Protein 4RKQ (pdb70)

Nearest PDB structures (foldseek):
  4rkq-assembly1_B  TM=1.004E+00  e=4.923E-55  Arthrobacter sp. FB24
  4rkr-assembly1_B  TM=1.003E+00  e=3.234E-53  Arthrobacter sp. FB24
  4rkr-assembly2_C  TM=9.995E-01  e=9.087E-52  Arthrobacter sp. FB24
  4rkr-assembly2_D  TM=9.991E-01  e=1.026E-51  Arthrobacter sp. FB24
  4kmr-assembly1_B  TM=8.553E-01  e=2.733E-18  Sanguibacter keddieii DSM 10542

Structure (mmCIF, N/CA/C/O backbone):
data_4RKQ
#
_entry.id   4RKQ
#
_cell.length_a   37.244
_cell.length_b   125.126
_cell.length_c   116.422
_cell.angle_alpha   90.00
_cell.angle_beta   96.68
_cell.angle_gamma   90.00
#
_symmetry.space_group_name_H-M   'P 1 21 1'
#
loop_
_entity.id
_entity.type
_entity.pdbx_description
1 polymer 'Transcriptional regulator, LacI family'
2 non-polymer 'CHLORIDE ION'
3 non-polymer 1,2-ETHANEDIOL
4 non-polymer 'MAGNESIUM ION'
5 water water
#
loop_
_atom_site.group_PDB
_atom_site.id
_atom_site.type_symbol
_atom_site.label_atom_id
_atom_site.label_alt_id
_atom_site.label_comp_id
_atom_site.label_asym_id
_atom_site.label_entity_id
_atom_site.label_seq_id
_atom_site.pdbx_PDB_ins_code
_atom_site.Cartn_x
_atom_site.Cartn_y
_atom_site.Cartn_z
_atom_site.occupancy
_atom_site.B_iso_or_equiv
_atom_site.auth_seq_id
_atom_site.auth_comp_id
_atom_site.auth_asym_id
_atom_site.auth_atom_id
_atom_site.pdbx_PDB_model_num
ATOM 1 N N . ALA A 1 7 ? 60.723 11.468 32.605 1.00 44.75 62 ALA A N 1
ATOM 2 C CA . ALA A 1 7 ? 60.419 12.920 32.411 1.00 88.99 62 ALA A CA 1
ATOM 3 C C . ALA A 1 7 ? 61.121 13.474 31.184 1.00 99.26 62 ALA A C 1
ATOM 4 O O . ALA A 1 7 ? 60.535 14.260 30.435 1.00 53.71 62 ALA A O 1
ATOM 6 N N . LYS A 1 8 ? 62.377 13.068 30.989 1.00 79.15 63 LYS A N 1
ATOM 7 C CA . LYS A 1 8 ? 63.161 13.488 29.823 1.00 43.70 63 LYS A CA 1
ATOM 8 C C . LYS A 1 8 ? 62.486 13.065 28.522 1.00 48.11 63 LYS A C 1
ATOM 9 O O . LYS A 1 8 ? 62.618 13.751 27.516 1.00 36.06 63 LYS A O 1
ATOM 15 N N . GLY A 1 9 ? 61.758 11.948 28.544 1.00 43.73 64 GLY A N 1
ATOM 16 C CA . GLY A 1 9 ? 61.105 11.427 27.346 1.00 58.67 64 GLY A CA 1
ATOM 17 C C . GLY A 1 9 ? 59.836 12.151 26.926 1.00 55.78 64 GLY A C 1
ATOM 18 O O . GLY A 1 9 ? 59.380 11.995 25.798 1.00 35.11 64 GLY A O 1
ATOM 19 N N . LEU A 1 10 ? 59.263 12.950 27.820 1.00 51.55 65 LEU A N 1
ATOM 20 C CA . LEU A 1 10 ? 57.956 13.576 27.571 1.00 53.04 65 LEU A CA 1
ATOM 21 C C . LEU A 1 10 ? 57.998 14.801 26.652 1.00 44.18 65 LEU A C 1
ATOM 22 O O . LEU A 1 10 ? 59.049 15.387 26.387 1.00 38.37 65 LEU A O 1
ATOM 27 N N . VAL A 1 11 ? 56.812 15.180 26.186 1.00 31.70 66 VAL A N 1
ATOM 28 C CA . VAL A 1 11 ? 56.602 16.454 25.501 1.00 36.42 66 VAL A CA 1
ATOM 29 C C . VAL A 1 11 ? 56.683 17.542 26.561 1.00 39.46 66 VAL A C 1
ATOM 30 O O . VAL A 1 11 ? 56.085 17.429 27.622 1.00 35.97 66 VAL A O 1
ATOM 34 N N . GLN A 1 12 ? 57.460 18.580 26.289 1.00 33.74 67 GLN A N 1
ATOM 35 C CA . GLN A 1 12 ? 57.749 19.580 27.304 1.00 38.36 67 GLN A CA 1
ATOM 36 C C . GLN A 1 12 ? 57.289 20.947 26.886 1.00 36.00 67 GLN A C 1
ATOM 37 O O . GLN A 1 12 ? 57.213 21.255 25.672 1.00 27.21 67 GLN A O 1
ATOM 43 N N . GLY A 1 13 ? 56.948 21.740 27.912 1.00 37.85 68 GLY A N 1
ATOM 44 C CA . GLY A 1 13 ? 56.467 23.112 27.755 1.00 54.74 68 GLY A CA 1
ATOM 45 C C . GLY A 1 13 ? 54.975 23.120 27.500 1.00 67.21 68 GLY A C 1
ATOM 46 O O . GLY A 1 13 ? 54.527 22.545 26.505 1.00 30.06 68 GLY A O 1
ATOM 47 N N . ALA A 1 14 ? 54.213 23.744 28.403 1.00 48.08 69 ALA A N 1
ATOM 48 C CA . ALA A 1 14 ? 52.773 23.965 28.204 1.00 48.30 69 ALA A CA 1
ATOM 49 C C . ALA A 1 14 ? 52.541 24.848 26.967 1.00 33.81 69 ALA A C 1
ATOM 50 O O . ALA A 1 14 ? 53.214 25.860 26.773 1.00 35.28 69 ALA A O 1
ATOM 52 N N . ARG A 1 15 ? 51.572 24.462 26.151 1.00 27.04 70 ARG A N 1
ATOM 53 C CA . ARG A 1 15 ? 51.447 24.985 24.798 1.00 25.49 70 ARG A CA 1
ATOM 54 C C . ARG A 1 15 ? 50.316 25.971 24.677 1.00 25.73 70 ARG A C 1
ATOM 55 O O . ARG A 1 15 ? 49.301 25.831 25.348 1.00 23.85 70 ARG A O 1
ATOM 63 N N . THR A 1 16 ? 50.523 26.946 23.809 1.00 23.23 71 THR A N 1
ATOM 64 C CA . THR A 1 16 ? 49.490 27.840 23.387 1.00 20.36 71 THR A CA 1
ATOM 65 C C . THR A 1 16 ? 48.355 27.088 22.722 1.00 18.32 71 THR A C 1
ATOM 66 O O . THR A 1 16 ? 48.561 26.152 21.967 1.00 19.41 71 THR A O 1
ATOM 70 N N . SER A 1 17 ? 47.142 27.507 23.038 1.00 15.24 72 SER A N 1
ATOM 71 C CA . SER A 1 17 ? 45.959 26.900 22.490 1.00 13.06 72 SER A CA 1
ATOM 72 C C . SER A 1 17 ? 45.181 27.971 21.775 1.00 16.33 72 SER A C 1
ATOM 73 O O . SER A 1 17 ? 44.942 29.012 22.333 1.00 17.31 72 SER A O 1
ATOM 76 N N . VAL A 1 18 ? 44.788 27.699 20.543 1.00 11.70 73 VAL A N 1
ATOM 77 C CA . VAL A 1 18 ? 44.109 28.640 19.690 1.00 13.09 73 VAL A CA 1
ATOM 78 C C . VAL A 1 18 ? 42.771 28.056 19.201 1.00 12.90 73 VAL A C 1
ATOM 79 O O . VAL A 1 18 ? 42.666 26.887 18.815 1.00 14.76 73 VAL A O 1
ATOM 83 N N . GLY A 1 19 ? 41.739 28.860 19.301 1.00 13.34 74 GLY A N 1
ATOM 84 C CA . GLY A 1 19 ? 40.404 28.463 18.788 1.00 13.35 74 GLY A CA 1
ATOM 85 C C . GLY A 1 19 ? 40.157 29.064 17.422 1.00 12.04 74 GLY A C 1
ATOM 86 O O . GLY A 1 19 ? 40.507 30.203 17.167 1.00 13.81 74 GLY A O 1
ATOM 87 N N . LEU A 1 20 ? 39.570 28.275 16.522 1.00 8.97 75 LEU A N 1
ATOM 88 C CA . LEU A 1 20 ? 39.223 28.724 15.211 1.00 11.07 75 LEU A CA 1
ATOM 89 C C . LEU A 1 20 ? 37.710 28.619 15.093 1.00 15.78 75 LEU A C 1
ATOM 90 O O . LEU A 1 20 ? 37.133 27.536 15.230 1.00 16.99 75 LEU A O 1
ATOM 95 N N . ALA A 1 21 ? 37.068 29.742 14.835 1.00 14.65 76 ALA A N 1
ATOM 96 C CA . ALA A 1 21 ? 35.604 29.783 14.687 1.00 17.01 76 ALA A CA 1
ATOM 97 C C . ALA A 1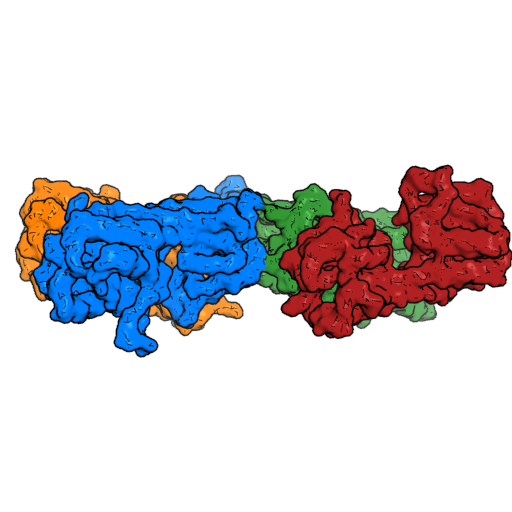 21 ? 35.226 29.941 13.174 1.00 12.60 76 ALA A C 1
ATOM 98 O O . ALA A 1 21 ? 35.664 30.884 12.493 1.00 16.48 76 ALA A O 1
ATOM 100 N N . ILE A 1 22 ? 34.476 28.998 12.639 1.00 13.93 77 ILE A N 1
ATOM 101 C CA . ILE A 1 22 ? 34.029 29.106 11.258 1.00 13.06 77 ILE A CA 1
ATOM 102 C C . ILE A 1 22 ? 32.513 28.891 11.185 1.00 10.70 77 ILE A C 1
ATOM 103 O O . ILE A 1 22 ? 32.007 28.085 11.933 1.00 14.17 77 ILE A O 1
ATOM 108 N N . PRO A 1 23 ? 31.840 29.627 10.294 1.00 14.07 78 PRO A N 1
ATOM 109 C CA . PRO A 1 23 ? 30.387 29.573 10.244 1.00 15.49 78 PRO A CA 1
ATOM 110 C C . PRO A 1 23 ? 29.818 28.312 9.633 1.00 13.74 78 PRO A C 1
ATOM 111 O O . PRO A 1 23 ? 28.679 28.053 9.829 1.00 17.69 78 PRO A O 1
ATOM 115 N N . ASP A 1 24 ? 30.588 27.586 8.830 1.00 14.11 79 ASP A N 1
ATOM 116 C CA . ASP A 1 24 ? 30.144 26.293 8.308 1.00 13.56 79 ASP A CA 1
ATOM 117 C C . ASP A 1 24 ? 31.337 25.571 7.781 1.00 19.10 79 ASP A C 1
ATOM 118 O O . ASP A 1 24 ? 32.413 26.143 7.688 1.00 20.57 79 ASP A O 1
ATOM 123 N N . LEU A 1 25 ? 31.141 24.294 7.473 1.00 14.51 80 LEU A N 1
ATOM 124 C CA . LEU A 1 25 ? 32.145 23.445 6.819 1.00 14.52 80 LEU A CA 1
ATOM 125 C C . LEU A 1 25 ? 31.647 22.957 5.447 1.00 20.03 80 LEU A C 1
ATOM 126 O O . LEU A 1 25 ? 32.264 22.140 4.803 1.00 20.09 80 LEU A O 1
ATOM 131 N N . THR A 1 26 ? 30.550 23.527 4.993 1.00 17.58 81 THR A N 1
ATOM 132 C CA . THR A 1 26 ? 29.942 23.151 3.721 1.00 18.31 81 THR A CA 1
ATOM 133 C C . THR A 1 26 ? 30.304 24.057 2.556 1.00 17.66 81 THR A C 1
ATOM 134 O O . THR A 1 26 ? 30.116 23.666 1.409 1.00 20.41 81 THR A O 1
ATOM 138 N N . ASN A 1 27 ? 30.761 25.272 2.826 1.00 12.62 82 ASN A N 1
ATOM 139 C CA . ASN A 1 27 ? 31.374 26.100 1.799 1.00 10.97 82 ASN A CA 1
ATOM 140 C C . ASN A 1 27 ? 32.840 25.732 1.817 1.00 17.62 82 ASN A C 1
ATOM 141 O O . ASN A 1 27 ? 33.483 25.918 2.840 1.00 14.63 82 ASN A O 1
ATOM 146 N N . PRO A 1 28 ? 33.355 25.132 0.731 1.00 16.29 83 PRO A N 1
ATOM 147 C CA . PRO A 1 28 ? 34.726 24.603 0.771 1.00 21.65 83 PRO A CA 1
ATOM 148 C C . PRO A 1 28 ? 35.819 25.616 1.135 1.00 15.24 83 PRO A C 1
ATOM 149 O O . PRO A 1 28 ? 36.925 25.202 1.529 1.00 16.11 83 PRO A O 1
ATOM 153 N N . TYR A 1 29 ? 35.540 26.917 1.021 1.00 13.64 84 TYR A N 1
ATOM 154 C CA . TYR A 1 29 ? 36.481 27.906 1.514 1.00 16.33 84 TYR A CA 1
ATOM 155 C C . TYR A 1 29 ? 36.835 27.653 2.970 1.00 21.12 84 TYR A C 1
ATOM 156 O O . TYR A 1 29 ? 37.983 27.760 3.341 1.00 13.11 84 TYR A O 1
ATOM 165 N N . PHE A 1 30 ? 35.855 27.341 3.817 1.00 11.18 85 PHE A N 1
ATOM 166 C CA . PHE A 1 30 ? 36.116 27.334 5.251 1.00 11.85 85 PHE A CA 1
ATOM 167 C C . PHE A 1 30 ? 36.996 26.181 5.704 1.00 13.27 85 PHE A C 1
ATOM 168 O O . PHE A 1 30 ? 37.925 26.416 6.471 1.00 13.81 85 PHE A O 1
ATOM 176 N N . PRO A 1 31 ? 36.801 24.987 5.178 1.00 16.25 86 PRO A N 1
ATOM 177 C CA . PRO A 1 31 ? 37.769 23.935 5.513 1.00 18.50 86 PRO A CA 1
ATOM 178 C C . PRO A 1 31 ? 39.163 24.203 4.971 1.00 19.72 86 PRO A C 1
ATOM 179 O O . PRO A 1 31 ? 40.118 23.858 5.621 1.00 15.06 86 PRO A O 1
ATOM 183 N N . ALA A 1 32 ? 39.261 24.861 3.819 1.00 17.19 87 ALA A N 1
ATOM 184 C CA . ALA A 1 32 ? 40.579 25.204 3.259 1.00 19.60 87 ALA A CA 1
ATOM 185 C C . ALA A 1 32 ? 41.295 26.229 4.118 1.00 14.68 87 ALA A C 1
ATOM 186 O O . ALA A 1 32 ? 42.479 26.087 4.444 1.00 15.47 87 ALA A O 1
ATOM 188 N N . PHE A 1 33 ? 40.562 27.243 4.541 1.00 15.18 88 PHE A N 1
ATOM 189 C CA . PHE A 1 33 ? 41.071 28.234 5.473 1.00 15.31 88 PHE A CA 1
ATOM 190 C C . PHE A 1 33 ? 41.481 27.603 6.798 1.00 19.99 88 PHE A C 1
ATOM 191 O O . PHE A 1 33 ? 42.581 27.816 7.294 1.00 15.31 88 PHE A O 1
ATOM 199 N N . ALA A 1 34 ? 40.588 26.829 7.394 1.00 13.06 89 ALA A N 1
ATOM 200 C CA . ALA A 1 34 ? 40.890 26.171 8.642 1.00 11.68 89 ALA A CA 1
ATOM 201 C C . ALA A 1 34 ? 42.117 25.292 8.553 1.00 16.07 89 ALA A C 1
ATOM 202 O O . ALA A 1 34 ? 42.955 25.361 9.446 1.00 12.73 89 ALA A O 1
ATOM 204 N N . SER A 1 35 ? 42.222 24.483 7.508 1.00 13.81 90 SER A N 1
ATOM 205 C CA . SER A 1 35 ? 43.353 23.583 7.353 1.00 12.48 90 SER A CA 1
ATOM 206 C C . SER A 1 35 ? 44.667 24.403 7.312 1.00 13.00 90 SER A C 1
ATOM 207 O O . SER A 1 35 ? 45.678 24.018 7.886 1.00 16.98 90 SER A O 1
ATOM 210 N N . SER A 1 36 ? 44.650 25.530 6.605 1.00 12.58 91 SER A N 1
ATOM 211 C CA . SER A 1 36 ? 45.860 26.334 6.461 1.00 16.68 91 SER A CA 1
ATOM 212 C C . SER A 1 36 ? 46.288 26.911 7.819 1.00 19.13 91 SER A C 1
ATOM 213 O O . SER A 1 36 ? 47.479 26.924 8.173 1.00 18.47 91 SER A O 1
ATOM 216 N N . VAL A 1 37 ? 45.321 27.377 8.601 1.00 16.26 92 VAL A N 1
ATOM 217 C CA . VAL A 1 37 ? 45.596 27.877 9.948 1.00 13.22 92 VAL A CA 1
ATOM 218 C C . VAL A 1 37 ? 46.049 26.755 10.884 1.00 16.24 92 VAL A C 1
ATOM 219 O O . VAL A 1 37 ? 47.018 26.933 11.652 1.00 13.37 92 VAL A O 1
ATOM 223 N N . VAL A 1 38 ? 45.400 25.598 10.812 1.00 12.52 93 VAL A N 1
ATOM 224 C CA . VAL A 1 38 ? 45.809 24.485 11.663 1.00 14.81 93 VAL A CA 1
ATOM 225 C C . VAL A 1 38 ? 47.250 24.030 11.332 1.00 16.73 93 VAL A C 1
ATOM 226 O O . VAL A 1 38 ? 47.980 23.730 12.251 1.00 17.03 93 VAL A O 1
ATOM 230 N N . GLU A 1 39 ? 47.590 23.980 10.049 1.00 18.17 94 GLU A N 1
ATOM 231 C CA . GLU A 1 39 ? 48.967 23.712 9.595 1.00 19.25 94 GLU A CA 1
ATOM 232 C C . GLU A 1 39 ? 50.002 24.638 10.255 1.00 16.27 94 GLU A C 1
ATOM 233 O O . GLU A 1 39 ? 50.950 24.171 10.891 1.00 17.26 94 GLU A O 1
ATOM 239 N N . LEU A 1 40 ? 49.796 25.942 10.152 1.00 18.02 95 LEU A N 1
ATOM 240 C CA . LEU A 1 40 ? 50.795 26.902 10.643 1.00 22.88 95 LEU A CA 1
ATOM 241 C C . LEU A 1 40 ? 50.875 26.885 12.142 1.00 24.05 95 LEU A C 1
ATOM 242 O O . LEU A 1 40 ? 51.955 26.936 12.687 1.00 18.17 95 LEU A O 1
ATOM 247 N N . ALA A 1 41 ? 49.744 26.731 12.834 1.00 14.26 96 ALA A N 1
ATOM 248 C CA . ALA A 1 41 ? 49.734 26.718 14.259 1.00 16.87 96 ALA A CA 1
ATOM 249 C C . ALA A 1 41 ? 50.387 25.457 14.770 1.00 13.07 96 ALA A C 1
ATOM 250 O O . ALA A 1 41 ? 51.126 25.469 15.783 1.00 17.88 96 ALA A O 1
ATOM 252 N N . THR A 1 42 ? 50.092 24.349 14.108 1.00 14.88 97 THR A N 1
ATOM 253 C CA . THR A 1 42 ? 50.581 23.071 14.537 1.00 15.88 97 THR A CA 1
ATOM 254 C C . THR A 1 42 ? 52.131 23.071 14.421 1.00 19.61 97 THR A C 1
ATOM 255 O O . THR A 1 42 ? 52.838 22.551 15.264 1.00 16.89 97 THR A O 1
ATOM 259 N N . LEU A 1 43 ? 52.613 23.699 13.378 1.00 15.41 98 LEU A N 1
ATOM 260 C CA . LEU A 1 43 ? 54.054 23.774 13.149 1.00 23.98 98 LEU A CA 1
ATOM 261 C C . LEU A 1 43 ? 54.786 24.702 14.127 1.00 20.74 98 LEU A C 1
ATOM 262 O O . LEU A 1 43 ? 56.025 24.628 14.229 1.00 20.75 98 LEU A O 1
ATOM 267 N N . ARG A 1 44 ? 54.035 25.541 14.860 1.00 15.01 99 ARG A N 1
ATOM 268 C CA . ARG A 1 44 ? 54.576 26.299 15.982 1.00 11.97 99 ARG A CA 1
ATOM 269 C C . ARG A 1 44 ? 54.431 25.559 17.291 1.00 12.62 99 ARG A C 1
ATOM 270 O O . ARG A 1 44 ? 54.773 26.119 18.377 1.00 19.08 99 ARG A O 1
ATOM 278 N N . GLY A 1 45 ? 53.953 24.327 17.266 1.00 16.42 100 GLY A N 1
ATOM 279 C CA . GLY A 1 45 ? 53.745 23.542 18.488 1.00 19.50 100 GLY A CA 1
ATOM 280 C C . GLY A 1 45 ? 52.482 23.883 19.254 1.00 16.78 100 GLY A C 1
ATOM 281 O O . GLY A 1 45 ? 52.337 23.530 20.417 1.00 18.27 100 GLY A O 1
ATOM 282 N N . TRP A 1 46 ? 51.614 24.642 18.618 1.00 15.90 101 TRP A N 1
ATOM 283 C CA . TRP A 1 46 ? 50.347 25.065 19.234 1.00 16.83 101 TRP A CA 1
ATOM 284 C C . TRP A 1 46 ? 49.253 23.963 19.112 1.00 19.33 101 TRP A C 1
ATOM 285 O O . TRP A 1 46 ? 49.277 23.155 18.195 1.00 20.09 101 TRP A O 1
ATOM 296 N N . HIS A 1 47 ? 48.317 23.951 20.057 1.00 17.91 102 HIS A N 1
ATOM 297 C CA . HIS A 1 47 ? 47.097 23.153 19.967 1.00 20.15 102 HIS A CA 1
ATOM 298 C C . HIS A 1 47 ? 46.057 24.024 19.261 1.00 20.90 102 HIS A C 1
ATOM 299 O O . HIS A 1 47 ? 46.003 25.231 19.534 1.00 16.18 102 HIS A O 1
ATOM 306 N N . VAL A 1 48 ? 45.195 23.434 18.432 1.00 19.92 103 VAL A N 1
ATOM 307 C CA . VAL A 1 48 ? 44.110 24.162 17.775 1.00 14.73 103 VAL A CA 1
ATOM 308 C C . VAL A 1 48 ? 42.819 23.335 17.893 1.00 18.77 103 VAL A C 1
ATOM 309 O O . VAL A 1 48 ? 42.816 22.105 17.714 1.00 15.38 103 VAL A O 1
ATOM 313 N N . VAL A 1 49 ? 41.735 24.010 18.213 1.00 15.96 104 VAL A N 1
ATOM 314 C CA . VAL A 1 49 ? 40.398 23.403 18.169 1.00 14.09 104 VAL A CA 1
ATOM 315 C C . VAL A 1 49 ? 39.463 24.260 17.277 1.00 14.72 104 VAL A C 1
ATOM 316 O O . VAL A 1 49 ? 39.479 25.504 17.326 1.00 23.90 104 VAL A O 1
ATOM 320 N N . VAL A 1 50 ? 38.654 23.576 16.469 1.00 12.52 105 VAL A N 1
ATOM 321 C CA . VAL A 1 50 ? 37.759 24.234 15.530 1.00 14.85 105 VAL A CA 1
ATOM 322 C C . VAL A 1 50 ? 36.327 24.117 16.053 1.00 12.46 105 VAL A C 1
ATOM 323 O O . VAL A 1 50 ? 35.942 23.029 16.492 1.00 12.48 105 VAL A O 1
ATOM 327 N N . ASP A 1 51 ? 35.594 25.228 16.072 1.00 12.99 106 ASP A N 1
ATOM 328 C CA . ASP A 1 51 ? 34.142 25.209 16.350 1.00 13.73 106 ASP A CA 1
ATOM 329 C C . ASP A 1 51 ? 33.424 25.657 15.049 1.00 15.43 106 ASP A C 1
ATOM 330 O O . ASP A 1 51 ? 33.546 26.842 14.640 1.00 12.81 106 ASP A O 1
ATOM 335 N N . ASP A 1 52 ? 32.710 24.704 14.431 1.00 12.84 107 ASP A N 1
ATOM 336 C CA . ASP A 1 52 ? 31.860 24.943 13.275 1.00 11.06 107 ASP A CA 1
ATOM 337 C C . ASP A 1 52 ? 30.521 25.334 13.887 1.00 14.40 107 ASP A C 1
ATOM 338 O O . ASP A 1 52 ? 29.817 24.452 14.450 1.00 12.52 107 ASP A O 1
ATOM 343 N N . TYR A 1 53 ? 30.207 26.621 13.826 1.00 15.04 108 TYR A N 1
ATOM 344 C CA . TYR A 1 53 ? 29.009 27.134 14.512 1.00 11.41 108 TYR A CA 1
ATOM 345 C C . TYR A 1 53 ? 27.765 27.264 13.621 1.00 11.06 108 TYR A C 1
ATOM 346 O O . TYR A 1 53 ? 26.772 27.849 14.022 1.00 17.74 108 TYR A O 1
ATOM 355 N N . GLY A 1 54 ? 27.776 26.625 12.476 1.00 12.56 109 GLY A N 1
ATOM 356 C CA . GLY A 1 54 ? 26.707 26.813 11.466 1.00 18.33 109 GLY A CA 1
ATOM 357 C C . GLY A 1 54 ? 25.586 25.817 11.714 1.00 16.77 109 GLY A C 1
ATOM 358 O O . GLY A 1 54 ? 25.186 25.098 10.791 1.00 19.91 109 GLY A O 1
ATOM 359 N N . HIS A 1 55 ? 25.210 25.671 12.974 1.00 12.30 110 HIS A N 1
ATOM 360 C CA . HIS A 1 55 ? 24.187 24.697 13.415 1.00 19.34 110 HIS A CA 1
ATOM 361 C C . HIS A 1 55 ? 23.416 25.213 14.589 1.00 15.52 110 HIS A C 1
ATOM 362 O O . HIS A 1 55 ? 23.928 25.972 15.405 1.00 15.61 110 HIS A O 1
ATOM 369 N N . GLY A 1 56 ? 22.172 24.761 14.722 1.00 17.69 111 GLY A N 1
ATOM 370 C CA . GLY A 1 56 ? 21.424 25.070 15.916 1.00 12.81 111 GLY A CA 1
ATOM 371 C C . GLY A 1 56 ? 21.141 26.539 16.173 1.00 11.90 111 GLY A C 1
ATOM 372 O O . GLY A 1 56 ? 20.850 26.925 17.296 1.00 19.91 111 GLY A O 1
ATOM 373 N N . GLY A 1 57 ? 21.143 27.342 15.132 1.00 15.23 112 GLY A N 1
ATOM 374 C CA . GLY A 1 57 ? 21.013 28.764 15.286 1.00 17.13 112 GLY A CA 1
ATOM 375 C C . GLY A 1 57 ? 22.148 29.451 16.010 1.00 28.52 112 GLY A C 1
ATOM 376 O O . GLY A 1 57 ? 22.015 30.603 16.396 1.00 17.73 112 GLY A O 1
ATOM 377 N N . ARG A 1 58 ? 23.288 28.777 16.170 1.00 17.43 113 ARG A N 1
ATOM 378 C CA . ARG A 1 58 ? 24.412 29.394 16.905 1.00 18.77 113 ARG A CA 1
ATOM 379 C C . ARG A 1 58 ? 25.053 30.557 16.102 1.00 15.99 113 ARG A C 1
ATOM 380 O O . ARG A 1 58 ? 24.990 30.593 14.882 1.00 14.47 113 ARG A O 1
ATOM 388 N N . SER A 1 59 ? 25.656 31.517 16.807 1.00 16.50 114 SER A N 1
ATOM 389 C CA . SER A 1 59 ? 26.297 32.677 16.190 1.00 17.88 114 SER A CA 1
ATOM 390 C C . SER A 1 59 ? 27.833 32.612 16.438 1.00 14.79 114 SER A C 1
ATOM 391 O O . SER A 1 59 ? 28.295 31.800 17.255 1.00 12.51 114 SER A O 1
ATOM 394 N N . GLY A 1 60 ? 28.579 33.498 15.793 1.00 14.42 115 GLY A N 1
ATOM 395 C CA . GLY A 1 60 ? 30.004 33.635 16.074 1.00 18.47 115 GLY A CA 1
ATOM 396 C C . GLY A 1 60 ? 30.265 33.997 17.523 1.00 17.69 115 GLY A C 1
ATOM 397 O O . GLY A 1 60 ? 31.276 33.598 18.070 1.00 14.77 115 GLY A O 1
ATOM 398 N N . LEU A 1 61 ? 29.365 34.750 18.188 1.00 13.15 116 LEU A N 1
ATOM 399 C CA . LEU A 1 61 ? 29.537 35.011 19.605 1.00 16.64 116 LEU A CA 1
ATOM 400 C C . LEU A 1 61 ? 29.426 33.733 20.441 1.00 15.35 116 LEU A C 1
ATOM 401 O O . LEU A 1 61 ? 30.232 33.509 21.360 1.00 13.59 116 LEU A O 1
ATOM 406 N N . ASP A 1 62 ? 28.472 32.878 20.134 1.00 17.58 117 ASP A N 1
ATOM 407 C CA . ASP A 1 62 ? 28.372 31.599 20.825 1.00 16.57 117 ASP A CA 1
ATOM 408 C C . ASP A 1 62 ? 29.675 30.764 20.663 1.00 13.23 117 ASP A C 1
ATOM 409 O O . ASP A 1 62 ? 30.093 30.095 21.597 1.00 15.46 117 ASP A O 1
ATOM 414 N N . ALA A 1 63 ? 30.269 30.820 19.476 1.00 14.16 118 ALA A N 1
ATOM 415 C CA . ALA A 1 63 ? 31.465 30.068 19.205 1.00 12.74 118 ALA A CA 1
ATOM 416 C C . ALA A 1 63 ? 32.567 30.566 20.115 1.00 15.41 118 ALA A C 1
ATOM 417 O O . ALA A 1 63 ? 33.238 29.782 20.761 1.00 15.31 118 ALA A O 1
ATOM 419 N N . VAL A 1 64 ? 32.696 31.873 20.228 1.00 13.27 119 VAL A N 1
ATOM 420 C CA . VAL A 1 64 ? 33.748 32.470 21.060 1.00 14.65 119 VAL A CA 1
ATOM 421 C C . VAL A 1 64 ? 33.496 32.203 22.519 1.00 14.41 119 VAL A C 1
ATOM 422 O O . VAL A 1 64 ? 34.416 31.857 23.228 1.00 14.62 119 VAL A O 1
ATOM 426 N N . GLU A 1 65 ? 32.241 32.300 22.970 1.00 14.15 120 GLU A N 1
ATOM 427 C CA . GLU A 1 65 ? 31.890 31.910 24.331 1.00 12.00 120 GLU A CA 1
ATOM 428 C C . GLU A 1 65 ? 32.264 30.498 24.716 1.00 15.95 120 GLU A C 1
ATOM 429 O O . GLU A 1 65 ? 32.755 30.249 25.823 1.00 14.89 120 GLU A O 1
ATOM 435 N N . HIS A 1 66 ? 32.036 29.576 23.800 1.00 16.84 121 HIS A N 1
ATOM 436 C CA . HIS A 1 66 ? 32.406 28.171 23.962 1.00 15.22 121 HIS A CA 1
ATOM 437 C C . HIS A 1 66 ? 33.932 27.966 24.008 1.00 17.87 121 HIS A C 1
ATOM 438 O O . HIS A 1 66 ? 34.468 27.308 24.885 1.00 14.98 121 HIS A O 1
ATOM 445 N N . LEU A 1 67 ? 34.627 28.570 23.084 1.00 11.49 122 LEU A N 1
ATOM 446 C CA . LEU A 1 67 ? 36.078 28.329 22.945 1.00 16.19 122 LEU A CA 1
ATOM 447 C C . LEU A 1 67 ? 36.901 29.011 24.044 1.00 13.42 122 LEU A C 1
ATOM 448 O O . LEU A 1 67 ? 37.891 28.438 24.507 1.00 13.52 122 LEU A O 1
ATOM 453 N N . ALA A 1 68 ? 36.462 30.217 24.466 1.00 15.47 123 ALA A N 1
ATOM 454 C CA . ALA A 1 68 ? 37.226 31.109 25.343 1.00 11.72 123 ALA A CA 1
ATOM 455 C C . ALA A 1 68 ? 37.959 30.407 26.491 1.00 17.21 123 ALA A C 1
ATOM 456 O O . ALA A 1 68 ? 39.207 30.539 26.599 1.00 13.77 123 ALA A O 1
ATOM 458 N N . PRO A 1 69 ? 37.237 29.641 27.315 1.00 13.20 124 PRO A N 1
ATOM 459 C CA . PRO A 1 69 ? 37.946 29.034 28.465 1.00 14.84 124 PRO A CA 1
ATOM 460 C C . PRO A 1 69 ? 38.995 27.962 28.140 1.00 19.08 124 PRO A C 1
ATOM 461 O O . PRO A 1 69 ? 39.777 27.635 29.005 1.00 17.35 124 PRO A O 1
ATOM 465 N N . GLN A 1 70 ? 39.011 27.429 26.930 1.00 13.43 125 GLN A N 1
ATOM 466 C CA . GLN A 1 70 ? 39.998 26.432 26.567 1.00 13.95 125 GLN A CA 1
ATOM 467 C C . GLN A 1 70 ? 41.044 26.934 25.590 1.00 15.56 125 GLN A C 1
ATOM 468 O O . GLN A 1 70 ? 41.832 26.158 25.088 1.00 17.32 125 GLN A O 1
ATOM 474 N N . VAL A 1 71 ? 41.070 28.235 25.330 1.00 12.16 126 VAL A N 1
ATOM 475 C CA . VAL A 1 71 ? 42.032 28.800 24.407 1.00 14.51 126 VAL A CA 1
ATOM 476 C C . VAL A 1 71 ? 42.621 30.074 24.948 1.00 17.70 126 VAL A C 1
ATOM 477 O O . VAL A 1 71 ? 42.097 30.662 25.869 1.00 15.82 126 VAL A O 1
ATOM 481 N N . ASP A 1 72 ? 43.723 30.480 24.333 1.00 14.38 127 ASP A N 1
ATOM 482 C CA . ASP A 1 72 ? 44.418 31.691 24.664 1.00 15.36 127 ASP A CA 1
ATOM 483 C C . ASP A 1 72 ? 44.104 32.793 23.679 1.00 13.98 127 ASP A C 1
ATOM 484 O O . ASP A 1 72 ? 44.461 33.951 23.903 1.00 16.72 127 ASP A O 1
ATOM 489 N N . ALA A 1 73 ? 43.454 32.439 22.579 1.00 14.28 128 ALA A N 1
ATOM 490 C CA . ALA A 1 73 ? 43.202 33.386 21.481 1.00 13.09 128 ALA A CA 1
ATOM 491 C C . ALA A 1 73 ? 42.241 32.735 20.522 1.00 13.31 128 ALA A C 1
ATOM 492 O O . ALA A 1 73 ? 42.144 31.492 20.496 1.00 10.13 128 ALA A O 1
ATOM 494 N N . VAL A 1 74 ? 41.608 33.549 19.683 1.00 12.73 129 VAL A N 1
ATOM 495 C CA . VAL A 1 74 ? 40.693 33.015 18.671 1.00 11.75 129 VAL A CA 1
ATOM 496 C C . VAL A 1 74 ? 40.970 33.671 17.352 1.00 12.20 129 VAL A C 1
ATOM 497 O O . VAL A 1 74 ? 41.216 34.851 17.313 1.00 13.34 129 VAL A O 1
ATOM 501 N N . ILE A 1 75 ? 40.923 32.867 16.294 1.00 10.30 130 ILE A N 1
ATOM 502 C CA . ILE A 1 75 ? 40.974 33.345 14.905 1.00 14.14 130 ILE A CA 1
ATOM 503 C C . ILE A 1 75 ? 39.633 32.915 14.306 1.00 13.21 130 ILE A C 1
ATOM 504 O O . ILE A 1 75 ? 39.250 31.731 14.412 1.00 14.22 130 ILE A O 1
ATOM 509 N N . GLY A 1 76 ? 38.883 33.841 13.724 1.00 14.36 131 GLY A N 1
ATOM 510 C CA . GLY A 1 76 ? 37.571 33.468 13.221 1.00 28.62 131 GLY A CA 1
ATOM 511 C C . GLY A 1 76 ? 36.889 34.372 12.219 1.00 13.81 131 GLY A C 1
ATOM 512 O O . GLY A 1 76 ? 37.229 35.550 12.081 1.00 15.49 131 GLY A O 1
ATOM 513 N N . TYR A 1 77 ? 35.926 33.776 11.539 1.00 12.42 132 TYR A N 1
ATOM 514 C CA . TYR A 1 77 ? 34.927 34.485 10.771 1.00 13.36 132 TYR A CA 1
ATOM 515 C C . TYR A 1 77 ? 33.696 34.500 11.662 1.00 22.82 132 TYR A C 1
ATOM 516 O O . TYR A 1 77 ? 33.089 33.472 11.906 1.00 17.08 132 TYR A O 1
ATOM 525 N N . LEU A 1 78 ? 33.341 35.663 12.188 1.00 14.96 133 LEU A N 1
ATOM 526 C CA . LEU A 1 78 ? 32.327 35.707 13.250 1.00 16.40 133 LEU A CA 1
ATOM 527 C C . LEU A 1 78 ? 30.957 36.233 12.841 1.00 21.48 133 LEU A C 1
ATOM 528 O O . LEU A 1 78 ? 30.048 36.308 13.687 1.00 19.05 133 LEU A O 1
ATOM 533 N N . GLY A 1 79 ? 30.796 36.591 11.574 1.00 20.57 134 GLY A N 1
ATOM 534 C CA . GLY A 1 79 ? 29.480 37.028 11.059 1.00 25.58 134 GLY A CA 1
ATOM 535 C C . GLY A 1 79 ? 28.924 38.278 11.692 1.00 26.88 134 GLY A C 1
ATOM 536 O O . GLY A 1 79 ? 27.721 38.410 11.841 1.00 25.28 134 GLY A O 1
ATOM 537 N N . GLY A 1 80 ? 29.804 39.187 12.110 1.00 16.76 135 GLY A N 1
ATOM 538 C CA . GLY A 1 80 ? 29.408 40.495 12.637 1.00 23.70 135 GLY A CA 1
ATOM 539 C C . GLY A 1 80 ? 29.534 40.649 14.140 1.00 22.88 135 GLY A C 1
ATOM 540 O O . GLY A 1 80 ? 29.214 41.697 14.651 1.00 19.21 135 GLY A O 1
ATOM 541 N N . TYR A 1 81 ? 30.033 39.630 14.854 1.00 16.35 136 TYR A N 1
ATOM 542 C CA . TYR A 1 81 ? 30.113 39.681 16.315 1.00 18.67 136 TYR A CA 1
ATOM 543 C C . TYR A 1 81 ? 31.506 39.981 16.875 1.00 17.60 136 TYR A C 1
ATOM 544 O O . TYR A 1 81 ? 31.759 39.730 18.056 1.00 16.97 136 TYR A O 1
ATOM 553 N N . ALA A 1 82 ? 32.393 40.529 16.044 1.00 17.79 137 ALA A N 1
ATOM 554 C CA . ALA A 1 82 ? 33.778 40.830 16.446 1.00 20.47 137 ALA A CA 1
ATOM 555 C C . ALA A 1 82 ? 33.896 41.597 17.737 1.00 19.80 137 ALA A C 1
ATOM 556 O O . ALA A 1 82 ? 34.671 41.233 18.621 1.00 16.05 137 ALA A O 1
ATOM 558 N N . ASP A 1 83 ? 33.178 42.696 17.838 1.00 14.53 138 ASP A N 1
ATOM 559 C CA . ASP A 1 83 ? 33.304 43.565 18.987 1.00 19.12 138 ASP A CA 1
ATOM 560 C C . ASP A 1 83 ? 32.859 42.891 20.289 1.00 18.74 138 ASP A C 1
ATOM 561 O O . ASP A 1 83 ? 33.568 42.934 21.329 1.00 17.25 138 ASP A O 1
ATOM 566 N N . GLN A 1 84 ? 31.668 42.289 20.247 1.00 20.39 139 GLN A N 1
ATOM 567 C CA . GLN A 1 84 ? 31.151 41.571 21.393 1.00 17.53 139 GLN A CA 1
ATOM 568 C C . GLN A 1 84 ? 32.010 40.359 21.769 1.00 14.76 139 GLN A C 1
ATOM 569 O O . GLN A 1 84 ? 32.221 40.081 22.937 1.00 15.20 139 GLN A O 1
ATOM 575 N N . ALA A 1 85 ? 32.494 39.642 20.771 1.00 11.16 140 ALA A N 1
ATOM 576 C CA . ALA A 1 85 ? 33.410 38.527 21.031 1.00 14.57 140 ALA A CA 1
ATOM 577 C C . ALA A 1 85 ? 34.736 38.970 21.696 1.00 13.44 140 ALA A C 1
ATOM 578 O O . ALA A 1 85 ? 35.228 38.298 22.604 1.00 12.25 140 ALA A O 1
ATOM 580 N N . GLN A 1 86 ? 35.321 40.084 21.274 1.00 11.33 141 GLN A N 1
ATOM 581 C CA . GLN A 1 86 ? 36.537 40.535 21.957 1.00 17.44 141 GLN A CA 1
ATOM 582 C C . GLN A 1 86 ? 36.225 40.913 23.396 1.00 21.51 141 GLN A C 1
ATOM 583 O O . GLN A 1 86 ? 37.044 40.720 24.309 1.00 15.59 141 GLN A O 1
ATOM 589 N N . THR A 1 87 ? 35.044 41.457 23.627 1.00 15.38 142 THR A N 1
ATOM 590 C CA . THR A 1 87 ? 34.626 41.746 25.019 1.00 15.96 142 THR A CA 1
ATOM 591 C C . THR A 1 87 ? 34.588 40.491 25.899 1.00 15.28 142 THR A C 1
ATOM 592 O O . THR A 1 87 ? 35.096 40.488 27.035 1.00 16.96 142 THR A O 1
ATOM 596 N N . VAL A 1 88 ? 34.040 39.423 25.359 1.00 14.38 143 VAL A N 1
ATOM 597 C CA . VAL A 1 88 ? 33.982 38.146 26.060 1.00 13.45 143 VAL A CA 1
ATOM 598 C C . VAL A 1 88 ? 35.406 37.687 26.318 1.00 16.43 143 VAL A C 1
ATOM 599 O O . VAL A 1 88 ? 35.772 37.289 27.437 1.00 14.70 143 VAL A O 1
ATOM 603 N N . LEU A 1 89 ? 36.243 37.774 25.286 1.00 12.54 144 LEU A N 1
ATOM 604 C CA . LEU A 1 89 ? 37.613 37.282 25.436 1.00 14.07 144 LEU A CA 1
ATOM 605 C C . LEU A 1 89 ? 38.490 38.090 26.376 1.00 17.23 144 LEU A C 1
ATOM 606 O O . LEU A 1 89 ? 39.522 37.564 26.817 1.00 17.58 144 LEU A O 1
ATOM 611 N N . GLY A 1 90 ? 38.127 39.350 26.664 1.00 18.00 145 GLY A N 1
ATOM 612 C CA . GLY A 1 90 ? 38.954 40.172 27.555 1.00 14.31 145 GLY A CA 1
ATOM 613 C C . GLY A 1 90 ? 40.249 40.524 26.835 1.00 19.19 145 GLY A C 1
ATOM 614 O O . GLY A 1 90 ? 40.209 41.018 25.741 1.00 16.74 145 GLY A O 1
ATOM 615 N N . ARG A 1 91 ? 41.384 40.209 27.425 1.00 15.66 146 ARG A N 1
ATOM 616 C CA . ARG A 1 91 ? 42.714 40.463 26.824 1.00 14.53 146 ARG A CA 1
ATOM 617 C C . ARG A 1 91 ? 43.236 39.301 25.971 1.00 13.17 146 ARG A C 1
ATOM 618 O O . ARG A 1 91 ? 44.336 39.370 25.374 1.00 20.07 146 ARG A O 1
ATOM 626 N N . ARG A 1 92 ? 42.484 38.195 25.949 1.00 16.40 147 ARG A N 1
ATOM 627 C CA . ARG A 1 92 ? 42.805 37.089 25.050 1.00 11.58 147 ARG A CA 1
ATOM 628 C C . ARG A 1 92 ? 42.461 37.562 23.613 1.00 12.83 147 ARG A C 1
ATOM 629 O O . ARG A 1 92 ? 41.354 37.976 23.331 1.00 14.88 147 ARG A O 1
ATOM 637 N N . PRO A 1 93 ? 43.448 37.588 22.726 1.00 15.43 148 PRO A N 1
ATOM 638 C CA . PRO A 1 93 ? 43.265 38.276 21.444 1.00 13.33 148 PRO A CA 1
ATOM 639 C C . PRO A 1 93 ? 42.333 37.536 20.486 1.00 13.97 148 PRO A C 1
ATOM 640 O O . PRO A 1 93 ? 42.387 36.295 20.382 1.00 14.68 148 PRO A O 1
ATOM 644 N N . LEU A 1 94 ? 41.419 38.302 19.905 1.00 14.12 149 LEU A N 1
ATOM 645 C CA . LEU A 1 94 ? 40.648 37.873 18.774 1.00 13.22 149 LEU A CA 1
ATOM 646 C C . LEU A 1 94 ? 41.232 38.460 17.496 1.00 11.66 149 LEU A C 1
ATOM 647 O O . LEU A 1 94 ? 41.469 39.670 17.417 1.00 17.16 149 LEU A O 1
ATOM 652 N N . ILE A 1 95 ? 41.450 37.573 16.512 1.00 13.59 150 ILE A N 1
ATOM 653 C CA . ILE A 1 95 ? 41.709 37.974 15.154 1.00 14.05 150 ILE A CA 1
ATOM 654 C C . ILE A 1 95 ? 40.494 37.590 14.323 1.00 14.44 150 ILE A C 1
ATOM 655 O O . ILE A 1 95 ? 40.233 36.409 14.117 1.00 16.99 150 ILE A O 1
ATOM 660 N N . VAL A 1 96 ? 39.784 38.580 13.825 1.00 11.98 151 VAL A N 1
ATOM 661 C CA . VAL A 1 96 ? 38.670 38.367 12.857 1.00 14.93 151 VAL A CA 1
ATOM 662 C C . VAL A 1 96 ? 39.026 38.635 11.422 1.00 20.61 151 VAL A C 1
ATOM 663 O O . VAL A 1 96 ? 39.869 39.470 11.120 1.00 17.52 151 VAL A O 1
ATOM 667 N N . LEU A 1 97 ? 38.346 37.948 10.513 1.00 13.84 152 LEU A N 1
ATOM 668 C CA . LEU A 1 97 ? 38.528 38.185 9.121 1.00 15.89 152 LEU A CA 1
ATOM 669 C C . LEU A 1 97 ? 37.249 38.649 8.469 1.00 16.77 152 LEU A C 1
ATOM 670 O O . LEU A 1 97 ? 36.147 38.220 8.835 1.00 16.39 152 LEU A O 1
ATOM 675 N N . ASP A 1 98 ? 37.420 39.534 7.495 1.00 16.92 153 ASP A N 1
ATOM 676 C CA . ASP A 1 98 ? 36.356 39.890 6.555 1.00 14.91 153 ASP A CA 1
ATOM 677 C C . ASP A 1 98 ? 35.147 40.578 7.184 1.00 24.04 153 ASP A C 1
ATOM 678 O O . ASP A 1 98 ? 34.047 40.485 6.661 1.00 20.09 153 ASP A O 1
ATOM 683 N N . GLU A 1 99 ? 35.352 41.332 8.263 1.00 13.34 154 GLU A N 1
ATOM 684 C CA . GLU A 1 99 ? 34.275 42.126 8.840 1.00 15.25 154 GLU A CA 1
ATOM 685 C C . GLU A 1 99 ? 34.833 43.332 9.547 1.00 19.05 154 GLU A C 1
ATOM 686 O O . GLU A 1 99 ? 36.025 43.446 9.715 1.00 17.65 154 GLU A O 1
ATOM 692 N N . ASN A 1 100 ? 33.966 44.245 9.966 1.00 14.42 155 ASN A N 1
ATOM 693 C CA . ASN A 1 100 ? 34.388 45.421 10.712 1.00 16.71 155 ASN A CA 1
ATOM 694 C C . ASN A 1 100 ? 34.840 44.887 12.083 1.00 17.13 155 ASN A C 1
ATOM 695 O O . ASN A 1 100 ? 34.069 44.277 12.792 1.00 17.71 155 ASN A O 1
ATOM 700 N N . PRO A 1 101 ? 36.100 45.117 12.444 1.00 13.01 156 PRO A N 1
ATOM 701 C CA . PRO A 1 101 ? 36.610 44.418 13.630 1.00 15.39 156 PRO A CA 1
ATOM 702 C C . PRO A 1 101 ? 36.210 45.043 14.966 1.00 18.89 156 PRO A C 1
ATOM 703 O O . PRO A 1 101 ? 36.484 44.456 16.020 1.00 17.35 156 PRO A O 1
ATOM 707 N N . GLY A 1 102 ? 35.646 46.254 14.945 1.00 15.89 157 GLY A N 1
ATOM 708 C CA . GLY A 1 102 ? 35.401 46.989 16.185 1.00 20.55 157 GLY A CA 1
ATOM 709 C C . GLY A 1 102 ? 36.683 46.980 17.004 1.00 17.89 157 GLY A C 1
ATOM 710 O O . GLY A 1 102 ? 37.767 47.253 16.463 1.00 19.33 157 GLY A O 1
ATOM 711 N N . GLY A 1 103 ? 36.557 46.618 18.288 1.00 15.76 158 GLY A N 1
ATOM 712 C CA . GLY A 1 103 ? 37.661 46.555 19.212 1.00 24.37 158 GLY A CA 1
ATOM 713 C C . GLY A 1 103 ? 38.437 45.244 19.229 1.00 16.76 158 GLY A C 1
ATOM 714 O O . GLY A 1 103 ? 39.235 45.021 20.135 1.00 14.48 158 GLY A O 1
ATOM 715 N N . ALA A 1 104 ? 38.255 44.382 18.244 1.00 13.98 159 ALA A N 1
ATOM 716 C CA . ALA A 1 104 ? 39.022 43.132 18.203 1.00 10.43 159 ALA A CA 1
ATOM 717 C C . ALA A 1 104 ? 40.513 43.460 18.136 1.00 19.87 159 ALA A C 1
ATOM 718 O O . ALA A 1 104 ? 40.914 44.444 17.551 1.00 15.17 159 ALA A O 1
ATOM 720 N N . ALA A 1 105 ? 41.310 42.661 18.814 1.00 14.44 160 ALA A N 1
ATOM 721 C CA . ALA A 1 105 ? 42.754 42.839 18.877 1.00 15.45 160 ALA A CA 1
ATOM 722 C C . ALA A 1 105 ? 43.403 42.865 17.516 1.00 20.69 160 ALA A C 1
ATOM 723 O O . ALA A 1 105 ? 44.349 43.605 17.322 1.00 14.51 160 ALA A O 1
ATOM 725 N N . GLY A 1 106 ? 42.897 42.047 16.585 1.00 16.11 161 GLY A N 1
ATOM 726 C CA . GLY A 1 106 ? 43.468 41.930 15.278 1.00 14.36 161 GLY A CA 1
ATOM 727 C C . GLY A 1 106 ? 42.428 41.705 14.235 1.00 17.00 161 GLY A C 1
ATOM 728 O O . GLY A 1 106 ? 41.343 41.179 14.525 1.00 15.63 161 GLY A O 1
ATOM 729 N N . SER A 1 107 ? 42.772 42.072 13.010 1.00 15.50 162 SER A N 1
ATOM 730 C CA . SER A 1 107 ? 41.815 41.960 11.864 1.00 15.75 162 SER A CA 1
ATOM 731 C C . SER A 1 107 ? 42.538 41.809 10.566 1.00 17.82 162 SER A C 1
ATOM 732 O O . SER A 1 107 ? 43.550 42.434 10.331 1.00 16.41 162 SER A O 1
ATOM 735 N N . ILE A 1 108 ? 41.981 40.968 9.707 1.00 15.87 163 ILE A N 1
ATOM 736 C CA . ILE A 1 108 ? 42.428 40.807 8.339 1.00 18.91 163 ILE A CA 1
ATOM 737 C C . ILE A 1 108 ? 41.214 41.156 7.441 1.00 19.21 163 ILE A C 1
ATOM 738 O O . ILE A 1 108 ? 40.120 40.619 7.616 1.00 17.71 163 ILE A O 1
ATOM 743 N N . ASN A 1 109 ? 41.386 42.127 6.552 1.00 15.15 164 ASN A N 1
ATOM 744 C CA . ASN A 1 109 ? 40.324 42.550 5.599 1.00 13.56 164 ASN A CA 1
ATOM 745 C C . ASN A 1 109 ? 40.914 42.390 4.196 1.00 23.11 164 ASN A C 1
ATOM 746 O O . ASN A 1 109 ? 42.129 42.195 4.020 1.00 20.88 164 ASN A O 1
ATOM 751 N N . PHE A 1 110 ? 40.062 42.439 3.190 1.00 18.11 165 PHE A N 1
ATOM 752 C CA . PHE A 1 110 ? 40.524 42.231 1.798 1.00 14.02 165 PHE A CA 1
ATOM 753 C C . PHE A 1 110 ? 40.106 43.474 1.023 1.00 23.33 165 PHE A C 1
ATOM 754 O O . PHE A 1 110 ? 39.101 44.069 1.347 1.00 23.98 165 PHE A O 1
ATOM 762 N N . ASP A 1 111 ? 40.919 43.865 0.050 1.00 22.76 166 ASP A N 1
ATOM 763 C CA . ASP A 1 111 ? 40.657 45.051 -0.769 1.00 24.97 166 ASP A CA 1
ATOM 764 C C . ASP A 1 111 ? 39.693 44.716 -1.886 1.00 23.09 166 ASP A C 1
ATOM 765 O O . ASP A 1 111 ? 40.107 44.283 -2.966 1.00 21.67 166 ASP A O 1
ATOM 770 N N . TYR A 1 112 ? 38.399 44.877 -1.640 1.00 19.27 167 TYR A N 1
ATOM 771 C CA . TYR A 1 112 ? 37.445 44.506 -2.668 1.00 15.42 167 TYR A CA 1
ATOM 772 C C . TYR A 1 112 ? 37.339 45.511 -3.823 1.00 26.63 167 TYR A C 1
ATOM 773 O O . TYR A 1 112 ? 36.882 45.148 -4.899 1.00 23.41 167 TYR A O 1
ATOM 782 N N . GLN A 1 113 ? 37.763 46.746 -3.628 1.00 21.68 168 GLN A N 1
ATOM 783 C CA . GLN A 1 113 ? 37.830 47.667 -4.768 1.00 24.98 168 GLN A CA 1
ATOM 784 C C . GLN A 1 113 ? 38.882 47.224 -5.756 1.00 18.91 168 GLN A C 1
ATOM 785 O O . GLN A 1 113 ? 38.683 47.279 -6.970 1.00 26.93 168 GLN A O 1
ATOM 791 N N . HIS A 1 114 ? 40.007 46.781 -5.242 1.00 29.26 169 HIS A N 1
ATOM 792 C CA . HIS A 1 114 ? 41.030 46.248 -6.076 1.00 22.53 169 HIS A CA 1
ATOM 793 C C . HIS A 1 114 ? 40.601 44.968 -6.812 1.00 24.54 169 HIS A C 1
ATOM 794 O O . HIS A 1 114 ? 40.854 44.802 -8.015 1.00 31.27 169 HIS A O 1
ATOM 801 N N . ALA A 1 115 ? 39.960 44.050 -6.097 1.00 22.21 170 ALA A N 1
ATOM 802 C CA . ALA A 1 115 ? 39.491 42.803 -6.706 1.00 25.24 170 ALA A CA 1
ATOM 803 C C . ALA A 1 115 ? 38.496 43.091 -7.828 1.00 27.19 170 ALA A C 1
ATOM 804 O O . ALA A 1 115 ? 38.530 42.445 -8.877 1.00 28.08 170 ALA A O 1
ATOM 806 N N . ALA A 1 116 ? 37.586 44.024 -7.569 1.00 23.74 171 ALA A N 1
ATOM 807 C CA . ALA A 1 116 ? 36.535 44.383 -8.513 1.00 22.96 171 ALA A CA 1
ATOM 808 C C . ALA A 1 116 ? 37.148 44.962 -9.771 1.00 28.45 171 ALA A C 1
ATOM 809 O O . ALA A 1 116 ? 36.739 44.622 -10.884 1.00 28.07 171 ALA A O 1
ATOM 811 N N . LYS A 1 117 ? 38.162 45.791 -9.602 1.00 26.27 172 LYS A N 1
ATOM 812 C CA . LYS A 1 117 ? 38.830 46.407 -10.733 1.00 30.81 172 LYS A CA 1
ATOM 813 C C . LYS A 1 117 ? 39.516 45.359 -11.570 1.00 31.10 172 LYS A C 1
ATOM 814 O O . LYS A 1 117 ? 39.407 45.370 -12.782 1.00 27.64 172 LYS A O 1
ATOM 820 N N . VAL A 1 118 ? 40.197 44.423 -10.927 1.00 24.35 173 VAL A N 1
ATOM 821 C CA . VAL A 1 118 ? 40.907 43.383 -11.641 1.00 18.67 173 VAL A CA 1
ATOM 822 C C . VAL A 1 118 ? 39.969 42.427 -12.374 1.00 25.39 173 VAL A C 1
ATOM 823 O O . VAL A 1 118 ? 40.198 42.083 -13.547 1.00 28.65 173 VAL A O 1
ATOM 827 N N . ALA A 1 119 ? 38.885 42.036 -11.717 1.00 24.00 174 ALA A N 1
ATOM 828 C CA . ALA A 1 119 ? 37.981 41.022 -12.282 1.00 25.79 174 ALA A CA 1
ATOM 829 C C . ALA A 1 119 ? 37.221 41.620 -13.469 1.00 30.27 174 ALA A C 1
ATOM 830 O O . ALA A 1 119 ? 37.119 41.008 -14.516 1.00 28.64 174 ALA A O 1
ATOM 832 N N . VAL A 1 120 ? 36.691 42.818 -13.278 1.00 25.97 175 VAL A N 1
ATOM 833 C CA . VAL A 1 120 ? 35.993 43.553 -14.326 1.00 30.19 175 VAL A CA 1
ATOM 834 C C . VAL A 1 120 ? 36.918 43.824 -15.535 1.00 26.42 175 VAL A C 1
ATOM 835 O O . VAL A 1 120 ? 36.503 43.672 -16.670 1.00 31.69 175 VAL A O 1
ATOM 839 N N . ALA A 1 121 ? 38.184 44.135 -15.276 1.00 32.17 176 ALA A N 1
ATOM 840 C CA . ALA A 1 121 ? 39.152 44.376 -16.344 1.00 31.14 176 ALA A CA 1
ATOM 841 C C . ALA A 1 121 ? 39.290 43.196 -17.257 1.00 46.25 176 ALA A C 1
ATOM 842 O O . ALA A 1 121 ? 39.463 43.365 -18.466 1.00 24.13 176 ALA A O 1
ATOM 844 N N . GLN A 1 122 ? 39.236 41.999 -16.683 1.00 34.52 177 GLN A N 1
ATOM 845 C CA . GLN A 1 122 ? 39.376 40.799 -17.478 1.00 26.45 177 GLN A CA 1
ATOM 846 C C . GLN A 1 122 ? 38.223 40.684 -18.429 1.00 27.56 177 GLN A C 1
ATOM 847 O O . GLN A 1 122 ? 38.405 40.328 -19.598 1.00 28.76 177 GLN A O 1
ATOM 853 N N . LEU A 1 123 ? 37.023 40.959 -17.939 1.00 21.76 178 LEU A N 1
ATOM 854 C CA . LEU A 1 123 ? 35.834 40.855 -18.797 1.00 22.72 178 LEU A CA 1
ATOM 855 C C . LEU A 1 123 ? 35.844 41.950 -19.886 1.00 33.23 178 LEU A C 1
ATOM 856 O O . LEU A 1 123 ? 35.521 41.691 -21.051 1.00 30.47 178 LEU A O 1
ATOM 861 N N . MET A 1 124 ? 36.272 43.151 -19.524 1.00 26.74 179 MET A N 1
ATOM 862 C CA . MET A 1 124 ? 36.409 44.230 -20.515 1.00 44.71 179 MET A CA 1
ATOM 863 C C . MET A 1 124 ? 37.419 43.884 -21.596 1.00 49.40 179 MET A C 1
ATOM 864 O O . MET A 1 124 ? 37.153 44.087 -22.775 1.00 35.94 179 MET A O 1
ATOM 869 N N . ASP A 1 125 ? 38.567 43.344 -21.197 1.00 37.72 180 ASP A N 1
ATOM 870 C CA . ASP A 1 125 ? 39.601 42.949 -22.149 1.00 48.88 180 ASP A CA 1
ATOM 871 C C . ASP A 1 125 ? 39.073 41.966 -23.167 1.00 42.80 180 ASP A C 1
ATOM 872 O O . ASP A 1 125 ? 39.444 42.033 -24.323 1.00 39.78 180 ASP A O 1
ATOM 877 N N . SER A 1 126 ? 38.203 41.057 -22.737 1.00 30.74 181 SER A N 1
ATOM 878 C CA A SER A 1 126 ? 37.626 40.062 -23.637 0.50 26.63 181 SER A CA 1
ATOM 879 C CA B SER A 1 126 ? 37.629 40.053 -23.636 0.50 28.49 181 SER A CA 1
ATOM 880 C C . SER A 1 126 ? 36.354 40.585 -24.283 1.00 33.55 181 SER A C 1
ATOM 881 O O . SER A 1 126 ? 35.613 39.829 -24.925 1.00 31.07 181 SER A O 1
ATOM 886 N N . LYS A 1 127 ? 36.092 41.885 -24.081 1.00 24.26 182 LYS A N 1
ATOM 887 C CA . LYS A 1 127 ? 34.976 42.567 -24.705 1.00 29.44 182 LYS A CA 1
ATOM 888 C C . LYS A 1 127 ? 33.645 41.937 -24.433 1.00 38.94 182 LYS A C 1
ATOM 889 O O . LYS A 1 127 ? 32.810 41.835 -25.340 1.00 28.14 182 LYS A O 1
ATOM 895 N N . ARG A 1 128 ? 33.400 41.530 -23.195 1.00 27.55 183 ARG A N 1
ATOM 896 C CA . ARG A 1 128 ? 32.053 41.030 -22.875 1.00 25.31 183 ARG A CA 1
ATOM 897 C C . ARG A 1 128 ? 31.153 42.220 -22.826 1.00 30.86 183 ARG A C 1
ATOM 898 O O . ARG A 1 128 ? 31.521 43.237 -22.263 1.00 26.93 183 ARG A O 1
ATOM 906 N N . GLN A 1 129 ? 29.971 42.093 -23.419 1.00 24.55 184 GLN A N 1
ATOM 907 C CA . GLN A 1 129 ? 29.069 43.218 -23.589 1.00 28.55 184 GLN A CA 1
ATOM 908 C C . GLN A 1 129 ? 27.927 43.159 -22.618 1.00 25.84 184 GLN A C 1
ATOM 909 O O . GLN A 1 129 ? 27.289 44.167 -22.398 1.00 27.66 184 GLN A O 1
ATOM 915 N N . HIS A 1 130 ? 27.631 41.990 -22.043 1.00 21.86 185 HIS A N 1
ATOM 916 C CA . HIS A 1 130 ? 26.427 41.871 -21.223 1.00 19.10 185 HIS A CA 1
ATOM 917 C C . HIS A 1 130 ? 26.775 41.145 -19.927 1.00 30.72 185 HIS A C 1
ATOM 918 O O . HIS A 1 130 ? 26.692 39.931 -19.831 1.00 25.41 185 HIS A O 1
ATOM 925 N N . ILE A 1 131 ? 27.196 41.911 -18.942 1.00 23.79 186 ILE A N 1
ATOM 926 C CA . ILE A 1 131 ? 27.800 41.337 -17.721 1.00 27.66 186 ILE A CA 1
ATOM 927 C C . ILE A 1 131 ? 26.767 41.126 -16.626 1.00 26.04 186 ILE A C 1
ATOM 928 O O . ILE A 1 131 ? 25.820 41.901 -16.516 1.00 22.38 186 ILE A O 1
ATOM 933 N N . ALA A 1 132 ? 26.927 40.091 -15.797 1.00 24.23 187 ALA A N 1
ATOM 934 C CA . ALA A 1 132 ? 26.027 39.914 -14.648 1.00 22.57 187 ALA A CA 1
ATOM 935 C C . ALA A 1 132 ? 26.863 39.624 -13.424 1.00 19.60 187 ALA A C 1
ATOM 936 O O . ALA A 1 132 ? 27.929 39.039 -13.549 1.00 21.70 187 ALA A O 1
ATOM 938 N N . TYR A 1 133 ? 26.429 40.130 -12.270 1.00 21.87 188 TYR A N 1
ATOM 939 C CA . TYR A 1 133 ? 27.113 39.857 -10.989 1.00 16.76 188 TYR A CA 1
ATOM 940 C C . TYR A 1 133 ? 26.110 39.083 -10.182 1.00 20.13 188 TYR A C 1
ATOM 941 O O . TYR A 1 133 ? 24.981 39.494 -10.065 1.00 23.48 188 TYR A O 1
ATOM 950 N N . LEU A 1 134 ? 26.532 37.954 -9.650 1.00 18.84 189 LEU A N 1
ATOM 951 C CA . LEU A 1 134 ? 25.672 37.135 -8.846 1.00 19.05 189 LEU A CA 1
ATOM 952 C C . LEU A 1 134 ? 26.099 37.321 -7.391 1.00 25.69 189 LEU A C 1
ATOM 953 O O . LEU A 1 134 ? 27.180 36.947 -7.000 1.00 21.01 189 LEU A O 1
ATOM 958 N N . GLU A 1 135 ? 25.183 37.836 -6.593 1.00 19.51 190 GLU A N 1
ATOM 959 C CA . GLU A 1 135 ? 25.444 38.275 -5.234 1.00 19.43 190 GLU A CA 1
ATOM 960 C C . GLU A 1 135 ? 24.940 37.191 -4.288 1.00 22.64 190 GLU A C 1
ATOM 961 O O . GLU A 1 135 ? 23.942 36.568 -4.559 1.00 25.33 190 GLU A O 1
ATOM 967 N N . ALA A 1 136 ? 25.571 37.032 -3.135 1.00 23.07 191 ALA A N 1
ATOM 968 C CA . ALA A 1 136 ? 25.036 36.131 -2.104 1.00 18.21 191 ALA A CA 1
ATOM 969 C C . ALA A 1 136 ? 24.056 36.958 -1.238 1.00 22.40 191 ALA A C 1
ATOM 970 O O . ALA A 1 136 ? 24.432 38.019 -0.709 1.00 25.53 191 ALA A O 1
ATOM 972 N N . GLY A 1 137 ? 22.825 36.502 -1.104 1.00 28.99 192 GLY A N 1
ATOM 973 C CA . GLY A 1 137 ? 21.858 37.204 -0.251 1.00 29.97 192 GLY A CA 1
ATOM 974 C C . GLY A 1 137 ? 20.430 36.896 -0.638 1.00 23.63 192 GLY A C 1
ATOM 975 O O . GLY A 1 137 ? 20.137 35.865 -1.247 1.00 32.65 192 GLY A O 1
ATOM 976 N N . SER A 1 138 ? 19.549 37.834 -0.315 1.00 37.97 193 SER A N 1
ATOM 977 C CA . SER A 1 138 ? 18.100 37.718 -0.528 1.00 34.90 193 SER A CA 1
ATOM 978 C C . SER A 1 138 ? 17.608 39.076 -1.041 1.00 40.83 193 SER A C 1
ATOM 979 O O . SER A 1 138 ? 18.177 40.098 -0.685 1.00 47.05 193 SER A O 1
ATOM 982 N N . ALA A 1 139 ? 16.570 39.102 -1.875 1.00 39.57 194 ALA A N 1
ATOM 983 C CA . ALA A 1 139 ? 15.944 40.375 -2.284 1.00 46.93 194 ALA A CA 1
ATOM 984 C C . ALA A 1 139 ? 14.454 40.445 -1.897 1.00 52.35 194 ALA A C 1
ATOM 985 O O . ALA A 1 139 ? 13.672 41.163 -2.542 1.00 38.71 194 ALA A O 1
ATOM 987 N N . SER A 1 140 ? 14.066 39.744 -0.824 1.00 50.68 195 SER A N 1
ATOM 988 C CA . SER A 1 140 ? 12.636 39.625 -0.452 1.00 38.98 195 SER A CA 1
ATOM 989 C C . SER A 1 140 ? 11.962 40.940 -0.012 1.00 44.03 195 SER A C 1
ATOM 990 O O . SER A 1 140 ? 10.722 41.035 -0.106 1.00 34.77 195 SER A O 1
ATOM 993 N N . GLU A 1 141 ? 12.762 41.943 0.406 1.00 37.88 196 GLU A N 1
ATOM 994 C CA . GLU A 1 141 ? 12.254 43.249 0.892 1.00 54.34 196 GLU A CA 1
ATOM 995 C C . GLU A 1 141 ? 12.431 44.438 -0.076 1.00 64.04 196 GLU A C 1
ATOM 996 O O . GLU A 1 141 ? 12.291 45.590 0.345 1.00 45.98 196 GLU A O 1
ATOM 1002 N N . SER A 1 142 ? 12.736 44.197 -1.351 1.00 38.29 197 SER A N 1
ATOM 1003 C CA . SER A 1 142 ? 12.911 45.340 -2.300 1.00 62.64 197 SER A CA 1
ATOM 1004 C C . SER A 1 142 ? 12.339 45.086 -3.708 1.00 65.09 197 SER A C 1
ATOM 1005 O O . SER A 1 142 ? 12.180 43.926 -4.123 1.00 43.49 197 SER A O 1
ATOM 1008 N N . ASP A 1 143 ? 12.017 46.178 -4.415 1.00 50.95 198 ASP A N 1
ATOM 1009 C CA . ASP A 1 143 ? 11.375 46.126 -5.750 1.00 84.65 198 ASP A CA 1
ATOM 1010 C C . ASP A 1 143 ? 12.216 45.321 -6.751 1.00 62.39 198 ASP A C 1
ATOM 1011 O O . ASP A 1 143 ? 11.682 44.550 -7.556 1.00 41.03 198 ASP A O 1
ATOM 1013 N N . GLU A 1 144 ? 13.532 45.512 -6.704 1.00 62.57 199 GLU A N 1
ATOM 1014 C CA . GLU A 1 144 ? 14.470 44.708 -7.501 1.00 61.68 199 GLU A CA 1
ATOM 1015 C C . GLU A 1 144 ? 15.709 44.413 -6.653 1.00 70.61 199 GLU A C 1
ATOM 1016 O O . GLU A 1 144 ? 15.907 45.048 -5.613 1.00 73.32 199 GLU A O 1
ATOM 1022 N N . PRO A 1 145 ? 16.542 43.441 -7.080 1.00 72.18 200 PRO A N 1
ATOM 1023 C CA . PRO A 1 145 ? 17.837 43.214 -6.410 1.00 57.31 200 PRO A CA 1
ATOM 1024 C C . PRO A 1 145 ? 18.689 44.494 -6.283 1.00 102.98 200 PRO A C 1
ATOM 1025 O O . PRO A 1 145 ? 18.763 45.259 -7.235 1.00 39.63 200 PRO A O 1
ATOM 1029 N N . VAL A 1 146 ? 19.306 44.716 -5.119 1.00 42.45 201 VAL A N 1
ATOM 1030 C CA . VAL A 1 146 ? 20.307 45.794 -4.896 1.00 57.46 201 VAL A CA 1
ATOM 1031 C C . VAL A 1 146 ? 21.549 45.142 -4.227 1.00 47.05 201 VAL A C 1
ATOM 1032 O O . VAL A 1 146 ? 21.392 44.139 -3.516 1.00 46.10 201 VAL A O 1
ATOM 1036 N N . PRO A 1 147 ? 22.780 45.663 -4.479 1.00 37.90 202 PRO A N 1
ATOM 1037 C CA . PRO A 1 147 ? 23.936 44.937 -3.922 1.00 32.57 202 PRO A CA 1
ATOM 1038 C C . PRO A 1 147 ? 24.020 45.117 -2.418 1.00 44.99 202 PRO A C 1
ATOM 1039 O O . PRO A 1 147 ? 24.005 46.259 -1.956 1.00 36.85 202 PRO A O 1
ATOM 1043 N N . CYS A 1 148 ? 24.115 44.004 -1.681 1.00 31.02 203 CYS A N 1
ATOM 1044 C CA . CYS A 1 148 ? 24.156 44.027 -0.209 1.00 57.97 203 CYS A CA 1
ATOM 1045 C C . CYS A 1 148 ? 25.510 43.732 0.466 1.00 39.62 203 CYS A C 1
ATOM 1046 O O . CYS A 1 148 ? 25.690 44.124 1.604 1.00 55.11 203 CYS A O 1
ATOM 1049 N N . THR A 1 149 ? 26.442 43.052 -0.202 1.00 27.04 204 THR A N 1
ATOM 1050 C CA . THR A 1 149 ? 27.725 42.745 0.417 1.00 29.99 204 THR A CA 1
ATOM 1051 C C . THR A 1 149 ? 28.769 43.786 0.084 1.00 28.58 204 THR A C 1
ATOM 1052 O O . THR A 1 149 ? 28.668 44.503 -0.871 1.00 25.47 204 THR A O 1
ATOM 1056 N N . VAL A 1 150 ? 29.816 43.854 0.884 1.00 25.36 205 VAL A N 1
ATOM 1057 C CA . VAL A 1 150 ? 30.879 44.791 0.602 1.00 25.65 205 VAL A CA 1
ATOM 1058 C C . VAL A 1 150 ? 31.503 44.511 -0.754 1.00 22.58 205 VAL A C 1
ATOM 1059 O O . VAL A 1 150 ? 31.781 45.421 -1.532 1.00 25.13 205 VAL A O 1
ATOM 1063 N N . ARG A 1 151 ? 31.731 43.238 -1.045 1.00 25.22 206 ARG A N 1
ATOM 1064 C CA . ARG A 1 151 ? 32.426 42.896 -2.276 1.00 17.96 206 ARG A CA 1
ATOM 1065 C C . ARG A 1 151 ? 31.511 43.192 -3.432 1.00 22.62 206 ARG A C 1
ATOM 1066 O O . ARG A 1 151 ? 31.968 43.719 -4.436 1.00 25.66 206 ARG A O 1
ATOM 1074 N N . GLY A 1 152 ? 30.226 42.899 -3.249 1.00 23.09 207 GLY A N 1
ATOM 1075 C CA . GLY A 1 152 ? 29.201 43.133 -4.268 1.00 22.90 207 GLY A CA 1
ATOM 1076 C C . GLY A 1 152 ? 29.036 44.613 -4.577 1.00 23.48 207 GLY A C 1
ATOM 1077 O O . GLY A 1 152 ? 28.907 44.981 -5.737 1.00 22.75 207 GLY A O 1
ATOM 1078 N N . LYS A 1 153 ? 29.024 45.460 -3.548 1.00 30.24 208 LYS A N 1
ATOM 1079 C CA . LYS A 1 153 ? 29.001 46.926 -3.756 1.00 26.56 208 LYS A CA 1
ATOM 1080 C C . LYS A 1 153 ? 30.206 47.391 -4.539 1.00 24.88 208 LYS A C 1
ATOM 1081 O O . LYS A 1 153 ? 30.084 48.246 -5.422 1.00 26.91 208 LYS A O 1
ATOM 1087 N N . ALA A 1 154 ? 31.366 46.793 -4.279 1.00 20.50 209 ALA A N 1
ATOM 1088 C CA . ALA A 1 154 ? 32.577 47.172 -4.974 1.00 19.51 209 ALA A CA 1
ATOM 1089 C C . ALA A 1 154 ? 32.490 46.851 -6.463 1.00 31.89 209 ALA A C 1
ATOM 1090 O O . ALA A 1 154 ? 32.898 47.645 -7.278 1.00 26.90 209 ALA A O 1
ATOM 1092 N N . VAL A 1 155 ? 31.944 45.689 -6.811 1.00 24.87 210 VAL A N 1
ATOM 1093 C CA . VAL A 1 155 ? 31.789 45.312 -8.222 1.00 21.65 210 VAL A CA 1
ATOM 1094 C C . VAL A 1 155 ? 30.771 46.224 -8.938 1.00 21.36 210 VAL A C 1
ATOM 1095 O O . VAL A 1 155 ? 31.025 46.694 -10.057 1.00 28.33 210 VAL A O 1
ATOM 1099 N N . ALA A 1 156 ? 29.636 46.466 -8.288 1.00 26.57 211 ALA A N 1
ATOM 1100 C CA . ALA A 1 156 ? 28.588 47.317 -8.853 1.00 35.60 211 ALA A CA 1
ATOM 1101 C C . ALA A 1 156 ? 29.104 48.731 -9.080 1.00 31.54 211 ALA A C 1
ATOM 1102 O O . ALA A 1 156 ? 28.858 49.320 -10.126 1.00 46.26 211 ALA A O 1
ATOM 1104 N N . GLY A 1 157 ? 29.831 49.244 -8.095 1.00 29.70 212 GLY A N 1
ATOM 1105 C CA . GLY A 1 157 ? 30.570 50.478 -8.210 1.00 34.41 212 GLY A CA 1
ATOM 1106 C C . GLY A 1 157 ? 31.468 50.531 -9.424 1.00 44.47 212 GLY A C 1
ATOM 1107 O O . GLY A 1 157 ? 31.434 51.506 -10.159 1.00 38.98 212 GLY A O 1
ATOM 1108 N N . ARG A 1 158 ? 32.269 49.490 -9.650 1.00 28.58 213 ARG A N 1
ATOM 1109 C CA . ARG A 1 158 ? 33.186 49.508 -10.759 1.00 27.09 213 ARG A CA 1
ATOM 1110 C C . ARG A 1 158 ? 32.448 49.481 -12.095 1.00 30.59 213 ARG A C 1
ATOM 1111 O O . ARG A 1 158 ? 32.807 50.203 -13.034 1.00 36.47 213 ARG A O 1
ATOM 1119 N N . LEU A 1 159 ? 31.440 48.623 -12.196 1.00 37.75 214 LEU A N 1
ATOM 1120 C CA . LEU A 1 159 ? 30.691 48.525 -13.431 1.00 32.26 214 LEU A CA 1
ATOM 1121 C C . LEU A 1 159 ? 29.892 49.826 -13.702 1.00 34.89 214 LEU A C 1
ATOM 1122 O O . LEU A 1 159 ? 29.785 50.237 -14.848 1.00 45.12 214 LEU A O 1
ATOM 1127 N N . ASP A 1 160 ? 29.300 50.430 -12.670 1.00 37.14 215 ASP A N 1
ATOM 1128 C CA . ASP A 1 160 ? 28.619 51.726 -12.818 1.00 34.00 215 ASP A CA 1
ATOM 1129 C C . ASP A 1 160 ? 29.624 52.807 -13.281 1.00 40.04 215 ASP A C 1
ATOM 1130 O O . ASP A 1 160 ? 29.384 53.544 -14.232 1.00 44.51 215 ASP A O 1
ATOM 1135 N N . GLU A 1 161 ? 30.767 52.868 -12.622 1.00 42.97 216 GLU A N 1
ATOM 1136 C CA . GLU A 1 161 ? 31.842 53.778 -13.004 1.00 47.83 216 GLU A CA 1
ATOM 1137 C C . GLU A 1 161 ? 32.256 53.640 -14.465 1.00 65.77 216 GLU A C 1
ATOM 1138 O O . GLU A 1 161 ? 32.614 54.618 -15.094 1.00 47.86 216 GLU A O 1
ATOM 1144 N N . LEU A 1 162 ? 32.245 52.427 -14.999 1.00 36.38 217 LEU A N 1
ATOM 1145 C CA . LEU A 1 162 ? 32.693 52.213 -16.365 1.00 54.19 217 LEU A CA 1
ATOM 1146 C C . LEU A 1 162 ? 31.559 52.371 -17.397 1.00 34.43 217 LEU A C 1
ATOM 1147 O O . LEU A 1 162 ? 31.773 52.130 -18.587 1.00 36.99 217 LEU A O 1
ATOM 1152 N N . GLY A 1 163 ? 30.361 52.751 -16.947 1.00 39.85 218 GLY A N 1
ATOM 1153 C CA . GLY A 1 163 ? 29.187 52.802 -17.828 1.00 48.92 218 GLY A CA 1
ATOM 1154 C C . GLY A 1 163 ? 28.769 51.460 -18.412 1.00 58.73 218 GLY A C 1
ATOM 1155 O O . GLY A 1 163 ? 28.080 51.399 -19.422 1.00 43.15 218 GLY A O 1
ATOM 1156 N N . ALA A 1 164 ? 29.156 50.359 -17.788 1.00 42.32 219 ALA A N 1
ATOM 1157 C CA . ALA A 1 164 ? 28.747 49.080 -18.312 1.00 46.02 219 ALA A CA 1
ATOM 1158 C C . ALA A 1 164 ? 27.237 48.927 -18.182 1.00 28.23 219 ALA A C 1
ATOM 1159 O O . ALA A 1 164 ? 26.597 49.511 -17.307 1.00 48.35 219 ALA A O 1
ATOM 1161 N N . SER A 1 165 ? 26.678 48.144 -19.095 1.00 44.19 220 SER A N 1
ATOM 1162 C CA . SER A 1 165 ? 25.303 47.712 -19.023 1.00 55.86 220 SER A CA 1
ATOM 1163 C C . SER A 1 165 ? 25.411 46.348 -18.378 1.00 51.42 220 SER A C 1
ATOM 1164 O O . SER A 1 165 ? 25.992 45.408 -18.959 1.00 47.61 220 SER A O 1
ATOM 1167 N N . TRP A 1 166 ? 24.915 46.251 -17.151 1.00 34.12 221 TRP A N 1
ATOM 1168 C CA . TRP A 1 166 ? 25.132 45.028 -16.351 1.00 32.85 221 TRP A CA 1
ATOM 1169 C C . TRP A 1 166 ? 23.889 44.712 -15.561 1.00 27.17 221 TRP A C 1
ATOM 1170 O O . TRP A 1 166 ? 23.067 45.576 -15.381 1.00 30.18 221 TRP A O 1
ATOM 1181 N N . SER A 1 167 ? 23.744 43.468 -15.087 1.00 25.94 222 SER A N 1
ATOM 1182 C CA . SER A 1 167 ? 22.603 43.096 -14.279 1.00 21.76 222 SER A CA 1
ATOM 1183 C C . SER A 1 167 ? 23.048 42.477 -12.966 1.00 30.88 222 SER A C 1
ATOM 1184 O O . SER A 1 167 ? 24.087 41.866 -12.910 1.00 22.58 222 SER A O 1
ATOM 1187 N N . LEU A 1 168 ? 22.214 42.609 -11.946 1.00 29.47 223 LEU A N 1
ATOM 1188 C CA . LEU A 1 168 ? 22.413 41.973 -10.654 1.00 28.63 223 LEU A CA 1
ATOM 1189 C C . LEU A 1 168 ? 21.473 40.787 -10.449 1.00 31.59 223 LEU A C 1
ATOM 1190 O O . LEU A 1 168 ? 20.263 40.897 -10.627 1.00 34.17 223 LEU A O 1
ATOM 1195 N N . ILE A 1 169 ? 22.058 39.663 -10.032 1.00 26.63 224 ILE A N 1
ATOM 1196 C CA . ILE A 1 169 ? 21.325 38.460 -9.613 1.00 24.16 224 ILE A CA 1
ATOM 1197 C C . ILE A 1 169 ? 21.700 38.239 -8.156 1.00 21.24 224 ILE A C 1
ATOM 1198 O O . ILE A 1 169 ? 22.845 38.508 -7.764 1.00 22.33 224 ILE A O 1
ATOM 1203 N N . VAL A 1 170 ? 20.719 37.824 -7.373 1.00 19.55 225 VAL A N 1
ATOM 1204 C CA . VAL A 1 170 ? 20.900 37.532 -5.951 1.00 22.50 225 VAL A CA 1
ATOM 1205 C C . VAL A 1 170 ? 20.393 36.124 -5.710 1.00 25.15 225 VAL A C 1
ATOM 1206 O O . VAL A 1 170 ? 19.401 35.719 -6.268 1.00 27.26 225 VAL A O 1
ATOM 1210 N N . ALA A 1 171 ? 21.148 35.350 -4.940 1.00 24.84 226 ALA A N 1
ATOM 1211 C CA . ALA A 1 171 ? 20.749 34.010 -4.555 1.00 24.16 226 ALA A CA 1
ATOM 1212 C C . ALA A 1 171 ? 21.416 33.674 -3.212 1.00 26.79 226 ALA A C 1
ATOM 1213 O O . ALA A 1 171 ? 22.429 34.292 -2.817 1.00 20.40 226 ALA A O 1
ATOM 1215 N N . GLU A 1 172 ? 20.870 32.668 -2.544 1.00 21.61 227 GLU A N 1
ATOM 1216 C CA . GLU A 1 172 ? 21.459 32.117 -1.323 1.00 19.84 227 GLU A CA 1
ATOM 1217 C C . GLU A 1 172 ? 22.803 31.524 -1.669 1.00 18.80 227 GLU A C 1
ATOM 1218 O O . GLU A 1 172 ? 22.996 31.047 -2.784 1.00 20.35 227 GLU A O 1
ATOM 1224 N N . GLU A 1 173 ? 23.729 31.515 -0.716 1.00 20.32 228 GLU A N 1
ATOM 1225 C CA . GLU A 1 173 ? 25.125 31.206 -1.018 1.00 24.70 228 GLU A CA 1
ATOM 1226 C C . GLU A 1 173 ? 25.320 29.662 -1.034 1.00 26.17 228 GLU A C 1
ATOM 1227 O O . GLU A 1 173 ? 25.954 29.124 -0.155 1.00 20.87 228 GLU A O 1
ATOM 1233 N N . THR A 1 174 ? 24.708 28.957 -1.976 1.00 21.38 229 THR A N 1
ATOM 1234 C CA . THR A 1 174 ? 24.990 27.538 -2.212 1.00 21.97 229 THR A CA 1
ATOM 1235 C C . THR A 1 174 ? 25.146 27.365 -3.712 1.00 22.29 229 THR A C 1
ATOM 1236 O O . THR A 1 174 ? 24.692 28.218 -4.480 1.00 19.89 229 THR A O 1
ATOM 1240 N N . ALA A 1 175 ? 25.815 26.290 -4.131 1.00 19.77 230 ALA A N 1
ATOM 1241 C CA . ALA A 1 175 ? 25.953 25.980 -5.560 1.00 16.62 230 ALA A CA 1
ATOM 1242 C C . ALA A 1 175 ? 24.591 25.780 -6.198 1.00 24.30 230 ALA A C 1
ATOM 1243 O O . ALA A 1 175 ? 24.354 26.260 -7.292 1.00 24.43 230 ALA A O 1
ATOM 1245 N N . GLU A 1 176 ? 23.688 25.124 -5.498 1.00 20.50 231 GLU A N 1
ATOM 1246 C CA . GLU A 1 176 ? 22.394 24.809 -6.095 1.00 27.37 231 GLU A CA 1
ATOM 1247 C C . GLU A 1 176 ? 21.500 26.040 -6.185 1.00 27.12 231 GLU A C 1
ATOM 1248 O O . GLU A 1 176 ? 20.799 26.200 -7.195 1.00 26.06 231 GLU A O 1
ATOM 1254 N N . ALA A 1 177 ? 21.504 26.895 -5.157 1.00 19.54 232 ALA A N 1
ATOM 1255 C CA . ALA A 1 177 ? 20.760 28.149 -5.239 1.00 34.82 232 ALA A CA 1
ATOM 1256 C C . ALA A 1 177 ? 21.327 29.006 -6.362 1.00 30.57 232 ALA A C 1
ATOM 1257 O O . ALA A 1 177 ? 20.573 29.639 -7.099 1.00 22.51 232 ALA A O 1
ATOM 1259 N N . ALA A 1 178 ? 22.645 29.033 -6.492 1.00 18.17 233 ALA A N 1
ATOM 1260 C CA . ALA A 1 178 ? 23.287 29.813 -7.554 1.00 17.74 233 ALA A CA 1
ATOM 1261 C C . ALA A 1 178 ? 22.892 29.285 -8.926 1.00 28.49 233 ALA A C 1
ATOM 1262 O O . ALA A 1 178 ? 22.659 30.076 -9.835 1.00 23.21 233 ALA A O 1
ATOM 1264 N N . ARG A 1 179 ? 22.839 27.963 -9.081 1.00 19.71 234 ARG A N 1
ATOM 1265 C CA . ARG A 1 179 ? 22.499 27.365 -10.370 1.00 23.29 234 ARG A CA 1
ATOM 1266 C C . ARG A 1 179 ? 21.060 27.714 -10.696 1.00 25.99 234 ARG A C 1
ATOM 1267 O O . ARG A 1 179 ? 20.743 28.078 -11.812 1.00 23.54 234 ARG A O 1
ATOM 1275 N N . GLU A 1 180 ? 20.182 27.600 -9.725 1.00 25.37 235 GLU A N 1
ATOM 1276 C CA . GLU A 1 180 ? 18.801 27.882 -10.002 1.00 27.71 235 GLU A CA 1
ATOM 1277 C C . GLU A 1 180 ? 18.595 29.364 -10.365 1.00 31.98 235 GLU A C 1
ATOM 1278 O O . GLU A 1 180 ? 17.871 29.670 -11.298 1.00 24.84 235 GLU A O 1
ATOM 1284 N N . ALA A 1 181 ? 19.245 30.277 -9.660 1.00 23.38 236 ALA A N 1
ATOM 1285 C CA . ALA A 1 181 ? 19.084 31.702 -9.955 1.00 30.69 236 ALA A CA 1
ATOM 1286 C C . ALA A 1 181 ? 19.732 32.086 -11.277 1.00 32.64 236 ALA A C 1
ATOM 1287 O O . ALA A 1 181 ? 19.223 32.926 -12.006 1.00 29.80 236 ALA A O 1
ATOM 1289 N N . ALA A 1 182 ? 20.838 31.461 -11.611 1.00 19.55 237 ALA A N 1
ATOM 1290 C CA . ALA A 1 182 ? 21.524 31.737 -12.858 1.00 17.45 237 ALA A CA 1
ATOM 1291 C C . ALA A 1 182 ? 20.676 31.228 -14.040 1.00 34.61 237 ALA A C 1
ATOM 1292 O O . ALA A 1 182 ? 20.515 31.937 -15.021 1.00 26.01 237 ALA A O 1
ATOM 1294 N N . ALA A 1 183 ? 20.137 30.015 -13.929 1.00 23.12 238 ALA A N 1
ATOM 1295 C CA . ALA A 1 183 ? 19.289 29.420 -14.983 1.00 28.60 238 ALA A CA 1
ATOM 1296 C C . ALA A 1 183 ? 18.075 30.289 -15.294 1.00 24.96 238 ALA A C 1
ATOM 1297 O O . ALA A 1 183 ? 17.729 30.496 -16.475 1.00 30.29 238 ALA A O 1
ATOM 1299 N N . ALA A 1 184 ? 17.433 30.813 -14.252 1.00 34.88 239 ALA A N 1
ATOM 1300 C CA . ALA A 1 184 ? 16.231 31.655 -14.404 1.00 30.91 239 ALA A CA 1
ATOM 1301 C C . ALA A 1 184 ? 16.576 32.929 -15.141 1.00 35.40 239 ALA A C 1
ATOM 1302 O O . ALA A 1 184 ? 15.894 33.329 -16.076 1.00 39.45 239 ALA A O 1
ATOM 1304 N N . PHE A 1 185 ? 17.669 33.546 -14.718 1.00 31.52 240 PHE A N 1
ATOM 1305 C CA . PHE A 1 185 ? 18.180 34.748 -15.343 1.00 28.40 240 PHE A CA 1
ATOM 1306 C C . PHE A 1 185 ? 18.576 34.567 -16.806 1.00 31.37 240 PHE A C 1
ATOM 1307 O O . PHE A 1 185 ? 18.274 35.424 -17.624 1.00 31.65 240 PHE A O 1
ATOM 1315 N N . LEU A 1 186 ? 19.298 33.489 -17.120 1.00 33.76 241 LEU A N 1
ATOM 1316 C CA . LEU A 1 186 ? 19.717 33.200 -18.498 1.00 25.60 241 LEU A CA 1
ATOM 1317 C C . LEU A 1 186 ? 18.534 32.928 -19.473 1.00 32.30 241 LEU A C 1
ATOM 1318 O O . LEU A 1 186 ? 18.644 33.267 -20.637 1.00 44.28 241 LEU A O 1
ATOM 1323 N N . ARG A 1 187 ? 17.434 32.325 -18.997 1.00 32.52 242 ARG A N 1
ATOM 1324 C CA . ARG A 1 187 ? 16.156 32.246 -19.773 1.00 44.47 242 ARG A CA 1
ATOM 1325 C C . ARG A 1 187 ? 15.713 33.632 -20.239 1.00 44.02 242 ARG A C 1
ATOM 1326 O O . ARG A 1 187 ? 15.360 33.825 -21.387 1.00 47.00 242 ARG A O 1
ATOM 1334 N N . GLU A 1 188 ? 15.759 34.589 -19.325 1.00 35.83 243 GLU A N 1
ATOM 1335 C CA . GLU A 1 188 ? 15.388 35.956 -19.599 1.00 39.93 243 GLU A CA 1
ATOM 1336 C C . GLU A 1 188 ? 16.471 36.767 -20.296 1.00 52.71 243 GLU A C 1
ATOM 1337 O O . GLU A 1 188 ? 16.151 37.644 -21.068 1.00 47.41 243 GLU A O 1
ATOM 1343 N N . HIS A 1 189 ? 17.745 36.483 -20.037 1.00 46.19 244 HIS A N 1
ATOM 1344 C CA . HIS A 1 189 ? 18.837 37.266 -20.610 1.00 27.15 244 HIS A CA 1
ATOM 1345 C C . HIS A 1 189 ? 19.861 36.393 -21.347 1.00 32.93 244 HIS A C 1
ATOM 1346 O O . HIS A 1 189 ? 20.998 36.266 -20.933 1.00 31.14 244 HIS A O 1
ATOM 1353 N N . PRO A 1 190 ? 19.451 35.802 -22.473 1.00 32.51 245 PRO A N 1
ATOM 1354 C CA . PRO A 1 190 ? 20.322 34.890 -23.230 1.00 31.86 245 PRO A CA 1
ATOM 1355 C C . PRO A 1 190 ? 21.594 35.510 -23.793 1.00 31.22 245 PRO A C 1
ATOM 1356 O O . PRO A 1 190 ? 22.554 34.790 -24.118 1.00 38.41 245 PRO A O 1
ATOM 1360 N N . GLU A 1 191 ? 21.599 36.833 -23.914 1.00 33.14 246 GLU A N 1
ATOM 1361 C CA . GLU A 1 191 ? 22.748 37.588 -24.393 1.00 31.24 246 GLU A CA 1
ATOM 1362 C C . GLU A 1 191 ? 23.934 37.611 -23.398 1.00 34.21 246 GLU A C 1
ATOM 1363 O O . GLU A 1 191 ? 25.076 37.957 -23.771 1.00 27.19 246 GLU A O 1
ATOM 1369 N N . THR A 1 192 ? 23.686 37.206 -22.148 1.00 28.57 247 THR A N 1
ATOM 1370 C CA . THR A 1 192 ? 24.703 37.316 -21.085 1.00 21.64 247 THR A CA 1
ATOM 1371 C C . THR A 1 192 ? 25.977 36.665 -21.516 1.00 23.14 247 THR A C 1
ATOM 1372 O O . THR A 1 192 ? 26.005 35.482 -21.858 1.00 27.95 247 THR A O 1
ATOM 1376 N N . ASP A 1 193 ? 27.076 37.408 -21.526 1.00 18.70 248 ASP A N 1
ATOM 1377 C CA . ASP A 1 193 ? 28.313 36.789 -21.922 1.00 22.87 248 ASP A CA 1
ATOM 1378 C C . ASP A 1 193 ? 29.437 36.918 -20.891 1.00 21.88 248 ASP A C 1
ATOM 1379 O O . ASP A 1 193 ? 30.562 36.520 -21.145 1.00 22.12 248 ASP A O 1
ATOM 1384 N N . GLY A 1 194 ? 29.156 37.448 -19.713 1.00 26.15 249 GLY A N 1
ATOM 1385 C CA . GLY A 1 194 ? 30.180 37.386 -18.654 1.00 29.60 249 GLY A CA 1
ATOM 1386 C C . GLY A 1 194 ? 29.537 37.449 -17.304 1.00 29.25 249 GLY A C 1
ATOM 1387 O O . GLY A 1 194 ? 28.686 38.285 -17.096 1.00 23.05 249 GLY A O 1
ATOM 1388 N N . ILE A 1 195 ? 29.933 36.551 -16.393 1.00 23.84 250 ILE A N 1
ATOM 1389 C CA . ILE A 1 195 ? 29.325 36.457 -15.079 1.00 17.54 250 ILE A CA 1
ATOM 1390 C C . ILE A 1 195 ? 30.393 36.439 -13.992 1.00 23.42 250 ILE A C 1
ATOM 1391 O O . ILE A 1 195 ? 31.286 35.584 -14.019 1.00 22.64 250 ILE A O 1
ATOM 1396 N N . LEU A 1 196 ? 30.280 37.387 -13.051 1.00 18.70 251 LEU A N 1
ATOM 1397 C CA . LEU A 1 196 ? 31.140 37.465 -11.859 1.00 23.19 251 LEU A CA 1
ATOM 1398 C C . LEU A 1 196 ? 30.326 36.917 -10.689 1.00 25.38 251 LEU A C 1
ATOM 1399 O O . LEU A 1 196 ? 29.196 37.346 -10.481 1.00 22.31 251 LEU A O 1
ATOM 1404 N N . ALA A 1 197 ? 30.877 35.955 -9.949 1.00 23.93 252 ALA A N 1
ATOM 1405 C CA . ALA A 1 197 ? 30.147 35.383 -8.847 1.00 23.72 252 ALA A CA 1
ATOM 1406 C C . ALA A 1 197 ? 30.781 35.791 -7.539 1.00 20.47 252 ALA A C 1
ATOM 1407 O O . ALA A 1 197 ? 31.985 35.936 -7.436 1.00 21.24 252 ALA A O 1
ATOM 1409 N N . PHE A 1 198 ? 29.923 35.956 -6.549 1.00 18.66 253 PHE A N 1
ATOM 1410 C CA . PHE A 1 198 ? 30.301 36.283 -5.185 1.00 19.52 253 PHE A CA 1
ATOM 1411 C C . PHE A 1 198 ? 31.464 35.422 -4.687 1.00 17.75 253 PHE A C 1
ATOM 1412 O O . PHE A 1 198 ? 32.381 35.920 -4.064 1.00 18.75 253 PHE A O 1
ATOM 1420 N N . ASN A 1 199 ? 31.393 34.116 -4.930 1.00 19.09 254 ASN A N 1
ATOM 1421 C CA . ASN A 1 199 ? 32.490 33.266 -4.644 1.00 15.41 254 ASN A CA 1
ATOM 1422 C C . ASN A 1 199 ? 32.506 32.046 -5.543 1.00 18.19 254 ASN A C 1
ATOM 1423 O O . ASN A 1 199 ? 31.564 31.826 -6.343 1.00 20.06 254 ASN A O 1
ATOM 1428 N N . ASP A 1 200 ? 33.556 31.245 -5.374 1.00 20.49 255 ASP A N 1
ATOM 1429 C CA . ASP A 1 200 ? 33.745 29.988 -6.151 1.00 18.23 255 ASP A CA 1
ATOM 1430 C C . ASP A 1 200 ? 32.641 28.950 -6.016 1.00 20.46 255 ASP A C 1
ATOM 1431 O O . ASP A 1 200 ? 32.285 28.314 -6.995 1.00 19.43 255 ASP A O 1
ATOM 1436 N N . LEU A 1 201 ? 32.113 28.745 -4.813 1.00 18.61 256 LEU A N 1
ATOM 1437 C CA . LEU A 1 201 ? 31.029 27.805 -4.633 1.00 23.01 256 LEU A CA 1
ATOM 1438 C C . LEU A 1 201 ? 29.814 28.219 -5.486 1.00 21.03 256 LEU A C 1
ATOM 1439 O O . LEU A 1 201 ? 29.219 27.388 -6.198 1.00 19.87 256 LEU A O 1
ATOM 1444 N N . MET A 1 202 ? 29.460 29.506 -5.430 1.00 19.04 257 MET A N 1
ATOM 1445 C CA . MET A 1 202 ? 28.360 30.007 -6.275 1.00 21.46 257 MET A CA 1
ATOM 1446 C C . MET A 1 202 ? 28.753 29.888 -7.759 1.00 18.90 257 MET A C 1
ATOM 1447 O O . MET A 1 202 ? 27.946 29.517 -8.583 1.00 20.09 257 MET A O 1
ATOM 1452 N N . ALA A 1 203 ? 30.017 30.164 -8.093 1.00 18.80 258 ALA A N 1
ATOM 1453 C CA . ALA A 1 203 ? 30.460 30.017 -9.470 1.00 16.42 258 ALA A CA 1
ATOM 1454 C C . ALA A 1 203 ? 30.324 28.604 -10.011 1.00 23.41 258 ALA A C 1
ATOM 1455 O O . ALA A 1 203 ? 29.989 28.427 -11.173 1.00 22.46 258 ALA A O 1
ATOM 1457 N N . ALA A 1 204 ? 30.540 27.600 -9.182 1.00 18.23 259 ALA A N 1
ATOM 1458 C CA . ALA A 1 204 ? 30.358 26.215 -9.620 1.00 18.43 259 ALA A CA 1
ATOM 1459 C C . ALA A 1 204 ? 28.927 26.001 -10.032 1.00 18.38 259 ALA A C 1
ATOM 1460 O O . ALA A 1 204 ? 28.642 25.279 -10.985 1.00 24.05 259 ALA A O 1
ATOM 1462 N N . GLY A 1 205 ? 28.000 26.631 -9.334 1.00 19.18 260 GLY A N 1
ATOM 1463 C CA . GLY A 1 205 ? 26.605 26.538 -9.705 1.00 15.40 260 GLY A CA 1
ATOM 1464 C C . GLY A 1 205 ? 26.300 27.252 -11.040 1.00 22.47 260 GLY A C 1
ATOM 1465 O O . GLY A 1 205 ? 25.476 26.794 -11.846 1.00 21.97 260 GLY A O 1
ATOM 1466 N N . VAL A 1 206 ? 26.955 28.384 -11.248 1.00 24.63 261 VAL A N 1
ATOM 1467 C CA . VAL A 1 206 ? 26.797 29.164 -12.460 1.00 27.18 261 VAL A CA 1
ATOM 1468 C C . VAL A 1 206 ? 27.278 28.356 -13.663 1.00 21.97 261 VAL A C 1
ATOM 1469 O O . VAL A 1 206 ? 26.588 28.318 -14.698 1.00 22.98 261 VAL A O 1
ATOM 1473 N N . LEU A 1 207 ? 28.413 27.669 -13.535 1.00 19.51 262 LEU A N 1
ATOM 1474 C CA . LEU A 1 207 ? 28.888 26.821 -14.616 1.00 20.49 262 LEU A CA 1
ATOM 1475 C C . LEU A 1 207 ? 27.899 25.777 -15.012 1.00 24.63 262 LEU A C 1
ATOM 1476 O O . LEU A 1 207 ? 27.724 25.543 -16.213 1.00 22.93 262 LEU A O 1
ATOM 1481 N N . LYS A 1 208 ? 27.234 25.157 -14.026 1.00 24.44 263 LYS A N 1
ATOM 1482 C CA A LYS A 1 208 ? 26.205 24.142 -14.270 0.50 27.11 263 LYS A CA 1
ATOM 1483 C CA B LYS A 1 208 ? 26.250 24.132 -14.346 0.50 24.93 263 LYS A CA 1
ATOM 1484 C C . LYS A 1 208 ? 24.974 24.729 -14.985 1.00 43.04 263 LYS A C 1
ATOM 1485 O O . LYS A 1 208 ? 24.379 24.096 -15.860 1.00 23.03 263 LYS A O 1
ATOM 1496 N N . ALA A 1 209 ? 24.552 25.935 -14.598 1.00 24.20 264 ALA A N 1
ATOM 1497 C CA . ALA A 1 209 ? 23.438 26.591 -15.300 1.00 23.53 264 ALA A CA 1
ATOM 1498 C C . ALA A 1 209 ? 23.825 26.907 -16.767 1.00 26.43 264 ALA A C 1
ATOM 1499 O O . ALA A 1 209 ? 23.016 26.751 -17.684 1.00 35.91 264 ALA A O 1
ATOM 1501 N N . LEU A 1 210 ? 25.032 27.415 -16.982 1.00 25.77 265 LEU A N 1
ATOM 1502 C CA . LEU A 1 210 ? 25.473 27.708 -18.331 1.00 27.83 265 LEU A CA 1
ATOM 1503 C C . LEU A 1 210 ? 25.499 26.406 -19.168 1.00 31.73 265 LEU A C 1
ATOM 1504 O O . LEU A 1 210 ? 25.041 26.375 -20.296 1.00 25.95 265 LEU A O 1
ATOM 1509 N N . SER A 1 211 ? 25.988 25.324 -18.591 1.00 28.44 266 SER A N 1
ATOM 1510 C CA . SER A 1 211 ? 26.088 24.027 -19.291 1.00 33.23 266 SER A CA 1
ATOM 1511 C C . SER A 1 211 ? 24.662 23.496 -19.585 1.00 22.98 266 SER A C 1
ATOM 1512 O O . SER A 1 211 ? 24.336 23.138 -20.703 1.00 37.73 266 SER A O 1
ATOM 1515 N N . GLY A 1 212 ? 23.799 23.537 -18.583 1.00 28.97 267 GLY A N 1
ATOM 1516 C CA . GLY A 1 212 ? 22.381 23.215 -18.761 1.00 35.06 267 GLY A CA 1
ATOM 1517 C C . GLY A 1 212 ? 21.647 24.034 -19.807 1.00 42.00 267 GLY A C 1
ATOM 1518 O O . GLY A 1 212 ? 20.628 23.606 -20.322 1.00 41.02 267 GLY A O 1
ATOM 1519 N N . SER A 1 213 ? 22.138 25.229 -20.091 1.00 38.62 268 SER A N 1
ATOM 1520 C CA . SER A 1 213 ? 21.480 26.151 -21.017 1.00 38.78 268 SER A CA 1
ATOM 1521 C C . SER A 1 213 ? 22.081 26.062 -22.409 1.00 32.62 268 SER A C 1
ATOM 1522 O O . SER A 1 213 ? 21.729 26.824 -23.280 1.00 37.35 268 SER A O 1
ATOM 1525 N N . GLY A 1 214 ? 23.053 25.189 -22.593 1.00 35.77 269 GLY A N 1
ATOM 1526 C CA . GLY A 1 214 ? 23.700 25.042 -23.874 1.00 33.52 269 GLY A CA 1
ATOM 1527 C C . GLY A 1 214 ? 24.670 26.136 -24.191 1.00 41.07 269 GLY A C 1
ATOM 1528 O O . GLY A 1 214 ? 24.984 26.337 -25.364 1.00 31.39 269 GLY A O 1
ATOM 1529 N N . ARG A 1 215 ? 25.174 26.838 -23.171 1.00 27.27 270 ARG A N 1
ATOM 1530 C CA . ARG A 1 215 ? 26.203 27.862 -23.406 1.00 20.19 270 ARG A CA 1
ATOM 1531 C C . ARG A 1 215 ? 27.600 27.408 -23.117 1.00 40.75 270 ARG A C 1
ATOM 1532 O O . ARG A 1 215 ? 27.895 26.913 -22.037 1.00 45.04 270 ARG A O 1
ATOM 1540 N N . ARG A 1 216 ? 28.478 27.602 -24.091 1.00 24.69 271 ARG A N 1
ATOM 1541 C CA . ARG A 1 216 ? 29.856 27.230 -23.907 1.00 28.85 271 ARG A CA 1
ATOM 1542 C C . ARG A 1 216 ? 30.536 28.213 -22.972 1.00 30.05 271 ARG A C 1
ATOM 1543 O O . ARG A 1 216 ? 30.290 29.422 -23.054 1.00 27.15 271 ARG A O 1
ATOM 1551 N N . VAL A 1 217 ? 31.418 27.696 -22.117 1.00 28.40 272 VAL A N 1
ATOM 1552 C CA . VAL A 1 217 ? 32.243 28.532 -21.284 1.00 25.54 272 VAL A CA 1
ATOM 1553 C C . VAL A 1 217 ? 33.660 28.163 -21.552 1.00 24.05 272 VAL A C 1
ATOM 1554 O O . VAL A 1 217 ? 34.022 27.007 -21.349 1.00 30.04 272 VAL A O 1
ATOM 1558 N N . PRO A 1 218 ? 34.512 29.100 -21.960 1.00 22.34 273 PRO A N 1
ATOM 1559 C CA . PRO A 1 218 ? 34.277 30.524 -21.995 1.00 18.45 273 PRO A CA 1
ATOM 1560 C C . PRO A 1 218 ? 33.775 31.075 -23.330 1.00 54.71 273 PRO A C 1
ATOM 1561 O O . PRO A 1 218 ? 33.567 32.272 -23.417 1.00 32.79 273 PRO A O 1
ATOM 1565 N N . GLU A 1 219 ? 33.605 30.254 -24.364 1.00 41.78 274 GLU A N 1
ATOM 1566 C CA . GLU A 1 219 ? 33.372 30.800 -25.728 1.00 31.52 274 GLU A CA 1
ATOM 1567 C C . GLU A 1 219 ? 32.139 31.666 -25.807 1.00 24.98 274 GLU A C 1
ATOM 1568 O O . GLU A 1 219 ? 32.174 32.778 -26.339 1.00 34.79 274 GLU A O 1
ATOM 1574 N N . ASP A 1 220 ? 31.040 31.182 -25.263 1.00 19.79 275 ASP A N 1
ATOM 1575 C CA . ASP A 1 220 ? 29.830 31.967 -25.215 1.00 19.71 275 ASP A CA 1
ATOM 1576 C C . ASP A 1 220 ? 29.702 32.865 -23.974 1.00 27.85 275 ASP A C 1
ATOM 1577 O O . ASP A 1 220 ? 29.176 33.990 -24.064 1.00 30.89 275 ASP A O 1
ATOM 1582 N N . CYS A 1 221 ? 30.137 32.366 -22.819 1.00 28.36 276 CYS A N 1
ATOM 1583 C CA . CYS A 1 221 ? 30.051 33.150 -21.555 1.00 27.99 276 CYS A CA 1
ATOM 1584 C C . CYS A 1 221 ? 31.270 32.868 -20.649 1.00 32.12 276 CYS A C 1
ATOM 1585 O O . CYS A 1 221 ? 31.682 31.721 -20.473 1.00 28.33 276 CYS A O 1
ATOM 1588 N N . ALA A 1 222 ? 31.912 33.931 -20.178 1.00 17.53 277 ALA A N 1
ATOM 1589 C CA . ALA A 1 222 ? 33.015 33.830 -19.267 1.00 21.51 277 ALA A CA 1
ATOM 1590 C C . ALA A 1 222 ? 32.480 33.741 -17.824 1.00 27.05 277 ALA A C 1
ATOM 1591 O O . ALA A 1 222 ? 31.399 34.232 -17.517 1.00 22.85 277 ALA A O 1
ATOM 1593 N N . VAL A 1 223 ? 33.237 33.100 -16.943 1.00 25.97 278 VAL A N 1
ATOM 1594 C CA . VAL A 1 223 ? 32.852 33.027 -15.533 1.00 19.16 278 VAL A CA 1
ATOM 1595 C C . VAL A 1 223 ? 34.097 33.288 -14.688 1.00 19.80 278 VAL A C 1
ATOM 1596 O O . VAL A 1 223 ? 35.201 32.730 -14.960 1.00 19.70 278 VAL A O 1
ATOM 1600 N N . ILE A 1 224 ? 33.942 34.190 -13.717 1.00 18.03 279 ILE A N 1
ATOM 1601 C CA . ILE A 1 224 ? 34.973 34.449 -12.751 1.00 21.67 279 ILE A CA 1
ATOM 1602 C C . ILE A 1 224 ? 34.436 34.336 -11.317 1.00 17.43 279 ILE A C 1
ATOM 1603 O O . ILE A 1 224 ? 33.421 34.916 -10.967 1.00 17.20 279 ILE A O 1
ATOM 1608 N N . GLY A 1 225 ? 35.145 33.585 -10.483 1.00 20.59 280 GLY A N 1
ATOM 1609 C CA . GLY A 1 225 ? 34.758 33.478 -9.082 1.00 23.41 280 GLY A CA 1
ATOM 1610 C C . GLY A 1 225 ? 35.648 34.272 -8.148 1.00 23.86 280 GLY A C 1
ATOM 1611 O O . GLY A 1 225 ? 36.334 35.200 -8.555 1.00 20.40 280 GLY A O 1
ATOM 1612 N N . MET A 1 226 ? 35.614 33.892 -6.877 1.00 17.01 281 MET A N 1
ATOM 1613 C CA . MET A 1 226 ? 36.469 34.444 -5.849 1.00 18.52 281 MET A CA 1
ATOM 1614 C C . MET A 1 226 ? 36.668 33.380 -4.755 1.00 19.25 281 MET A C 1
ATOM 1615 O O . MET A 1 226 ? 35.713 32.742 -4.299 1.00 17.67 281 MET A O 1
ATOM 1620 N N . ASP A 1 227 ? 37.927 33.191 -4.391 1.00 17.02 282 ASP A N 1
ATOM 1621 C CA . ASP A 1 227 ? 38.358 32.465 -3.190 1.00 18.42 282 ASP A CA 1
ATOM 1622 C C . ASP A 1 227 ? 39.605 31.632 -3.508 1.00 19.48 282 ASP A C 1
ATOM 1623 O O . ASP A 1 227 ? 40.530 31.563 -2.718 1.00 24.49 282 ASP A O 1
ATOM 1628 N N . GLY A 1 228 ? 39.630 30.990 -4.660 1.00 18.62 283 GLY A N 1
ATOM 1629 C CA . GLY A 1 228 ? 40.740 30.093 -4.979 1.00 19.79 283 GLY A CA 1
ATOM 1630 C C . GLY A 1 228 ? 40.611 28.750 -4.268 1.00 23.08 283 GLY A C 1
ATOM 1631 O O . GLY A 1 228 ? 41.611 28.165 -3.890 1.00 22.05 283 GLY A O 1
ATOM 1632 N N . ILE A 1 229 ? 39.387 28.265 -4.043 1.00 19.97 284 ILE A N 1
ATOM 1633 C CA . ILE A 1 229 ? 39.232 26.924 -3.439 1.00 25.23 284 ILE A CA 1
ATOM 1634 C C . ILE A 1 229 ? 39.800 25.839 -4.405 1.00 23.90 284 ILE A C 1
ATOM 1635 O O . ILE A 1 229 ? 39.705 25.971 -5.612 1.00 22.62 284 ILE A O 1
ATOM 1640 N N . PRO A 1 230 ? 40.384 24.772 -3.874 1.00 24.47 285 PRO A N 1
ATOM 1641 C CA . PRO A 1 230 ? 40.958 23.717 -4.749 1.00 20.65 285 PRO A CA 1
ATOM 1642 C C . PRO A 1 230 ? 39.956 23.087 -5.724 1.00 16.31 285 PRO A C 1
ATOM 1643 O O . PRO A 1 230 ? 40.350 22.611 -6.776 1.00 25.58 285 PRO A O 1
ATOM 1647 N N . LEU A 1 231 ? 38.674 23.076 -5.360 1.00 15.51 286 LEU A N 1
ATOM 1648 C CA . LEU A 1 231 ? 37.587 22.625 -6.251 1.00 25.29 286 LEU A CA 1
ATOM 1649 C C . LEU A 1 231 ? 37.676 23.266 -7.676 1.00 26.96 286 LEU A C 1
ATOM 1650 O O . LEU A 1 231 ? 37.262 22.669 -8.673 1.00 20.18 286 LEU A O 1
ATOM 1655 N N . GLY A 1 232 ? 38.167 24.493 -7.747 1.00 20.22 287 GLY A N 1
ATOM 1656 C CA . GLY A 1 232 ? 38.231 25.235 -8.996 1.00 23.92 287 GLY A CA 1
ATOM 1657 C C . GLY A 1 232 ? 39.083 24.510 -10.029 1.00 22.51 287 GLY A C 1
ATOM 1658 O O . GLY A 1 232 ? 38.830 24.632 -11.204 1.00 22.21 287 GLY A O 1
ATOM 1659 N N . GLU A 1 233 ? 40.072 23.741 -9.584 1.00 17.43 288 GLU A N 1
ATOM 1660 C CA . GLU A 1 233 ? 40.938 23.014 -10.498 1.00 20.79 288 GLU A CA 1
ATOM 1661 C C . GLU A 1 233 ? 40.302 21.721 -10.975 1.00 26.18 288 GLU A C 1
ATOM 1662 O O . GLU A 1 233 ? 40.788 21.123 -11.909 1.00 24.14 288 GLU A O 1
ATOM 1668 N N . LEU A 1 234 ? 39.225 21.287 -10.314 1.00 22.28 289 LEU A N 1
ATOM 1669 C CA . LEU A 1 234 ? 38.550 20.019 -10.633 1.00 24.84 289 LEU A CA 1
ATOM 1670 C C . LEU A 1 234 ? 37.303 20.187 -11.494 1.00 25.58 289 LEU A C 1
ATOM 1671 O O . LEU A 1 234 ? 36.858 19.246 -12.124 1.00 18.39 289 LEU A O 1
ATOM 1676 N N . LEU A 1 235 ? 36.710 21.372 -11.467 1.00 20.74 290 LEU A N 1
ATOM 1677 C CA . LEU A 1 235 ? 35.603 21.704 -12.348 1.00 17.36 290 LEU A CA 1
ATOM 1678 C C . LEU A 1 235 ? 36.023 21.655 -13.818 1.00 23.68 290 LEU A C 1
ATOM 1679 O O . LEU A 1 235 ? 37.205 21.758 -14.140 1.00 19.88 290 LEU A O 1
ATOM 1684 N N . SER A 1 236 ? 35.038 21.456 -14.680 1.00 21.16 291 SER A N 1
ATOM 1685 C CA A SER A 1 236 ? 35.234 21.557 -16.122 0.50 26.37 291 SER A CA 1
ATOM 1686 C CA B SER A 1 236 ? 35.225 21.573 -16.128 0.50 23.69 291 SER A CA 1
ATOM 1687 C C . SER A 1 236 ? 34.179 22.491 -16.699 1.00 24.86 291 SER A C 1
ATOM 1688 O O . SER A 1 236 ? 32.992 22.186 -16.631 1.00 33.00 291 SER A O 1
ATOM 1693 N N . PRO A 1 237 ? 34.590 23.655 -17.244 1.00 18.90 292 PRO A N 1
ATOM 1694 C CA . PRO A 1 237 ? 35.986 24.126 -17.306 1.00 21.76 292 PRO A CA 1
ATOM 1695 C C . PRO A 1 237 ? 36.521 24.506 -15.938 1.00 18.20 292 PRO A C 1
ATOM 1696 O O . PRO A 1 237 ? 35.716 24.813 -15.038 1.00 23.08 292 PRO A O 1
ATOM 1700 N N . GLN A 1 238 ? 37.834 24.473 -15.793 1.00 18.26 293 GLN A N 1
ATOM 1701 C CA . GLN A 1 238 ? 38.454 24.906 -14.572 1.00 23.58 293 GLN A CA 1
ATOM 1702 C C . GLN A 1 238 ? 38.201 26.398 -14.388 1.00 28.05 293 GLN A C 1
ATOM 1703 O O . GLN A 1 238 ? 38.248 27.187 -15.337 1.00 25.36 293 GLN A O 1
ATOM 1709 N N . LEU A 1 239 ? 37.960 26.770 -13.145 1.00 21.20 294 LEU A N 1
ATOM 1710 C CA . LEU A 1 239 ? 37.320 28.032 -12.813 1.00 23.01 294 LEU A CA 1
ATOM 1711 C C . LEU A 1 239 ? 38.329 29.121 -12.618 1.00 22.06 294 LEU A C 1
ATOM 1712 O O . LEU A 1 239 ? 39.249 29.003 -11.800 1.00 23.39 294 LEU A O 1
ATOM 1717 N N . SER A 1 240 ? 38.172 30.193 -13.397 1.00 19.57 295 SER A N 1
ATOM 1718 C CA . SER A 1 240 ? 39.039 31.361 -13.262 1.00 18.03 295 SER A CA 1
ATOM 1719 C C . SER A 1 240 ? 38.539 32.084 -12.038 1.00 22.01 295 SER A C 1
ATOM 1720 O O .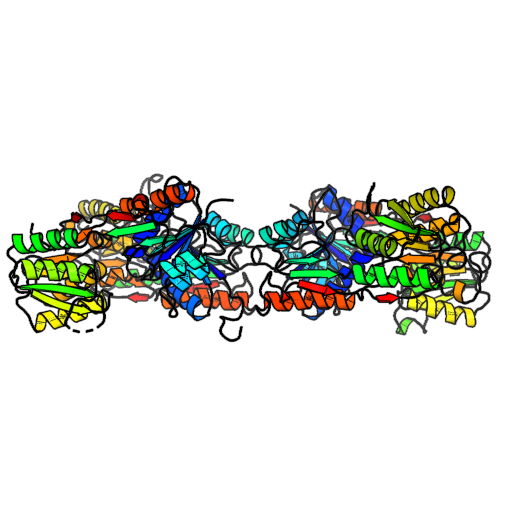 SER A 1 240 ? 37.340 32.118 -11.782 1.00 18.81 295 SER A O 1
ATOM 1723 N N . THR A 1 241 ? 39.442 32.658 -11.267 1.00 17.56 296 THR A N 1
ATOM 1724 C CA . THR A 1 241 ? 39.010 33.187 -9.988 1.00 16.72 296 THR A CA 1
ATOM 1725 C C . THR A 1 241 ? 39.900 34.288 -9.433 1.00 17.79 296 THR A C 1
ATOM 1726 O O . THR A 1 241 ? 41.091 34.349 -9.720 1.00 24.61 296 THR A O 1
ATOM 1730 N N . MET A 1 242 ? 39.298 35.164 -8.637 1.00 23.67 297 MET A N 1
ATOM 1731 C CA . MET A 1 242 ? 40.070 36.095 -7.832 1.00 20.85 297 MET A CA 1
ATOM 1732 C C . MET A 1 242 ? 40.440 35.352 -6.524 1.00 23.08 297 MET A C 1
ATOM 1733 O O . MET A 1 242 ? 39.577 35.007 -5.687 1.00 19.26 297 MET A O 1
ATOM 1738 N N . ALA A 1 243 ? 41.734 35.170 -6.322 1.00 23.11 298 ALA A N 1
ATOM 1739 C CA . ALA A 1 243 ? 42.223 34.325 -5.214 1.00 30.37 298 ALA A CA 1
ATOM 1740 C C . ALA A 1 243 ? 43.379 34.895 -4.469 1.00 20.85 298 ALA A C 1
ATOM 1741 O O . ALA A 1 243 ? 44.206 35.585 -5.046 1.00 28.92 298 ALA A O 1
ATOM 1743 N N . LEU A 1 244 ? 43.531 34.495 -3.203 1.00 30.36 299 LEU A N 1
ATOM 1744 C CA . LEU A 1 244 ? 44.822 34.640 -2.521 1.00 50.68 299 LEU A CA 1
ATOM 1745 C C . LEU A 1 244 ? 45.135 33.243 -2.051 1.00 37.15 299 LEU A C 1
ATOM 1746 O O . LEU A 1 244 ? 44.205 32.439 -1.852 1.00 34.05 299 LEU A O 1
ATOM 1748 N N . ASP A 1 245 ? 46.433 32.950 -1.924 1.00 31.16 300 ASP A N 1
ATOM 1749 C CA . ASP A 1 245 ? 46.901 31.642 -1.530 1.00 31.01 300 ASP A CA 1
ATOM 1750 C C . ASP A 1 245 ? 46.432 31.522 -0.101 1.00 17.99 300 ASP A C 1
ATOM 1751 O O . ASP A 1 245 ? 46.578 32.458 0.708 1.00 21.64 300 ASP A O 1
ATOM 1756 N N . LEU A 1 246 ? 45.760 30.427 0.191 1.00 23.83 301 LEU A N 1
ATOM 1757 C CA . LEU A 1 246 ? 45.300 30.211 1.554 1.00 23.04 301 LEU A CA 1
ATOM 1758 C C . LEU A 1 246 ? 46.445 30.105 2.527 1.00 26.04 301 LEU A C 1
ATOM 1759 O O . LEU A 1 246 ? 46.262 30.353 3.675 1.00 20.36 301 LEU A O 1
ATOM 1764 N N . ARG A 1 247 ? 47.654 29.785 2.057 1.00 17.06 302 ARG A N 1
ATOM 1765 C CA . ARG A 1 247 ? 48.825 29.816 2.939 1.00 21.05 302 ARG A CA 1
ATOM 1766 C C . ARG A 1 247 ? 49.153 31.239 3.414 1.00 18.77 302 ARG A C 1
ATOM 1767 O O . ARG A 1 247 ? 49.572 31.427 4.557 1.00 24.67 302 ARG A O 1
ATOM 1775 N N . GLU A 1 248 ? 49.024 32.207 2.510 1.00 23.42 303 GLU A N 1
ATOM 1776 C CA . GLU A 1 248 ? 49.186 33.644 2.821 1.00 24.56 303 GLU A CA 1
ATOM 1777 C C . GLU A 1 248 ? 48.117 34.180 3.770 1.00 19.52 303 GLU A C 1
ATOM 1778 O O . GLU A 1 248 ? 48.418 34.973 4.664 1.00 21.56 303 GLU A O 1
ATOM 1784 N N . VAL A 1 249 ? 46.866 33.796 3.551 1.00 19.16 304 VAL A N 1
ATOM 1785 C CA . VAL A 1 249 ? 45.809 34.239 4.468 1.00 19.53 304 VAL A CA 1
ATOM 1786 C C . VAL A 1 249 ? 46.055 33.667 5.858 1.00 14.40 304 VAL A C 1
ATOM 1787 O O . VAL A 1 249 ? 46.006 34.385 6.879 1.00 19.29 304 VAL A O 1
ATOM 1791 N N . GLY A 1 250 ? 46.315 32.366 5.889 1.00 21.10 305 GLY A N 1
ATOM 1792 C CA . GLY A 1 250 ? 46.750 31.671 7.100 1.00 23.76 305 GLY A CA 1
ATOM 1793 C C . GLY A 1 250 ? 47.957 32.276 7.776 1.00 22.62 305 GLY A C 1
ATOM 1794 O O . GLY A 1 250 ? 47.958 32.487 9.009 1.00 16.75 305 GLY A O 1
ATOM 1795 N N . ARG A 1 251 ? 49.012 32.548 7.006 1.00 19.76 306 ARG A N 1
ATOM 1796 C CA . ARG A 1 251 ? 50.177 33.208 7.608 1.00 21.32 306 ARG A CA 1
ATOM 1797 C C . ARG A 1 251 ? 49.865 34.595 8.150 1.00 13.59 306 ARG A C 1
ATOM 1798 O O . ARG A 1 251 ? 50.367 34.990 9.196 1.00 21.93 306 ARG A O 1
ATOM 1806 N N . ALA A 1 252 ? 49.070 35.373 7.450 1.00 17.85 307 ALA A N 1
ATOM 1807 C CA . ALA A 1 252 ? 48.765 36.710 7.928 1.00 22.45 307 ALA A CA 1
ATOM 1808 C C . ALA A 1 252 ? 48.069 36.637 9.296 1.00 17.55 307 ALA A C 1
ATOM 1809 O O . ALA A 1 252 ? 48.369 37.399 10.215 1.00 19.68 307 ALA A O 1
ATOM 1811 N N . ALA A 1 253 ? 47.103 35.742 9.437 1.00 15.98 308 ALA A N 1
ATOM 1812 C CA . ALA A 1 253 ? 46.436 35.543 10.749 1.00 16.38 308 ALA A CA 1
ATOM 1813 C C . ALA A 1 253 ? 47.372 35.040 11.854 1.00 16.64 308 ALA A C 1
ATOM 1814 O O . ALA A 1 253 ? 47.417 35.572 12.930 1.00 17.16 308 ALA A O 1
ATOM 1816 N N . VAL A 1 254 ? 48.109 33.982 11.603 1.00 21.27 309 VAL A N 1
ATOM 1817 C CA . VAL A 1 254 ? 48.976 33.424 12.618 1.00 17.03 309 VAL A CA 1
ATOM 1818 C C . VAL A 1 254 ? 50.113 34.359 12.971 1.00 13.01 309 VAL A C 1
ATOM 1819 O O . VAL A 1 254 ? 50.443 34.527 14.148 1.00 17.80 309 VAL A O 1
ATOM 1823 N N . GLU A 1 255 ? 50.665 35.042 11.981 1.00 20.87 310 GLU A N 1
ATOM 1824 C CA . GLU A 1 255 ? 51.744 35.983 12.287 1.00 25.94 310 GLU A CA 1
ATOM 1825 C C . GLU A 1 255 ? 51.227 37.184 13.071 1.00 28.18 310 GLU A C 1
ATOM 1826 O O . GLU A 1 255 ? 51.855 37.643 14.016 1.00 18.93 310 GLU A O 1
ATOM 1832 N N . LEU A 1 256 ? 50.040 37.662 12.742 1.00 19.06 311 LEU A N 1
ATOM 1833 C CA . LEU A 1 256 ? 49.437 38.671 13.566 1.00 20.10 311 LEU A CA 1
ATOM 1834 C C . LEU A 1 256 ? 49.272 38.177 15.016 1.00 14.38 311 LEU A C 1
ATOM 1835 O O . LEU A 1 256 ? 49.529 38.920 15.984 1.00 17.45 311 LEU A O 1
ATOM 1840 N N . LEU A 1 257 ? 48.802 36.943 15.190 1.00 17.76 312 LEU A N 1
ATOM 1841 C CA . LEU A 1 257 ? 48.572 36.436 16.547 1.00 18.05 312 LEU A CA 1
ATOM 1842 C C . LEU A 1 257 ? 49.909 36.279 17.274 1.00 15.54 312 LEU A C 1
ATOM 1843 O O . LEU A 1 257 ? 50.013 36.566 18.440 1.00 18.77 312 LEU A O 1
ATOM 1848 N N . VAL A 1 258 ? 50.944 35.826 16.563 1.00 17.10 313 VAL A N 1
ATOM 1849 C CA . VAL A 1 258 ? 52.281 35.774 17.195 1.00 22.35 313 VAL A CA 1
ATOM 1850 C C . VAL A 1 258 ? 52.671 37.154 17.758 1.00 19.64 313 VAL A C 1
ATOM 1851 O O . VAL A 1 258 ? 53.157 37.258 18.886 1.00 20.86 313 VAL A O 1
ATOM 1855 N N . GLY A 1 259 ? 52.444 38.206 16.979 1.00 19.38 314 GLY A N 1
ATOM 1856 C CA . GLY A 1 259 ? 52.837 39.547 17.352 1.00 22.90 314 GLY A CA 1
ATOM 1857 C C . GLY A 1 259 ? 52.005 40.097 18.493 1.00 22.66 314 GLY A C 1
ATOM 1858 O O . GLY A 1 259 ? 52.492 40.839 19.383 1.00 24.38 314 GLY A O 1
ATOM 1859 N N . LEU A 1 260 ? 50.739 39.735 18.499 1.00 17.44 315 LEU A N 1
ATOM 1860 C CA . LEU A 1 260 ? 49.848 40.142 19.588 1.00 21.76 315 LEU A CA 1
ATOM 1861 C C . LEU A 1 260 ? 50.208 39.416 20.871 1.00 25.75 315 LEU A C 1
ATOM 1862 O O . LEU A 1 260 ? 50.210 40.032 21.939 1.00 22.89 315 LEU A O 1
ATOM 1867 N N . LEU A 1 261 ? 50.477 38.110 20.790 1.00 20.91 316 LEU A N 1
ATOM 1868 C CA . LEU A 1 261 ? 50.835 37.344 22.003 1.00 24.64 316 LEU A CA 1
ATOM 1869 C C . LEU A 1 261 ? 52.178 37.800 22.592 1.00 22.92 316 LEU A C 1
ATOM 1870 O O . LEU A 1 261 ? 52.374 37.739 23.790 1.00 29.93 316 LEU A O 1
ATOM 1875 N N . SER A 1 262 ? 53.101 38.196 21.733 1.00 26.70 317 SER A N 1
ATOM 1876 C CA . SER A 1 262 ? 54.445 38.559 22.158 1.00 38.44 317 SER A CA 1
ATOM 1877 C C . SER A 1 262 ? 54.558 39.989 22.643 1.00 43.73 317 SER A C 1
ATOM 1878 O O . SER A 1 262 ? 55.545 40.341 23.253 1.00 42.11 317 SER A O 1
ATOM 1881 N N . GLY A 1 263 ? 53.560 40.819 22.356 1.00 35.93 318 GLY A N 1
ATOM 1882 C CA . GLY A 1 263 ? 53.625 42.241 22.648 1.00 39.17 318 GLY A CA 1
ATOM 1883 C C . GLY A 1 263 ? 54.276 43.028 21.528 1.00 34.02 318 GLY A C 1
ATOM 1884 O O . GLY A 1 263 ? 54.346 44.252 21.581 1.00 34.89 318 GLY A O 1
ATOM 1885 N N . ALA A 1 264 ? 54.705 42.350 20.474 1.00 25.78 319 ALA A N 1
ATOM 1886 C CA . ALA A 1 264 ? 55.248 43.054 19.330 1.00 29.13 319 ALA A CA 1
ATOM 1887 C C . ALA A 1 264 ? 54.209 43.956 18.656 1.00 53.40 319 ALA A C 1
ATOM 1888 O O . ALA A 1 264 ? 54.572 44.983 18.110 1.00 28.59 319 ALA A O 1
ATOM 1890 N N . VAL A 1 265 ? 52.933 43.572 18.694 1.00 25.76 320 VAL A N 1
ATOM 1891 C CA . VAL A 1 265 ? 51.864 44.346 18.067 1.00 24.09 320 VAL A CA 1
ATOM 1892 C C . VAL A 1 265 ? 50.880 44.758 19.152 1.00 30.13 320 VAL A C 1
ATOM 1893 O O . VAL A 1 265 ? 50.478 43.953 19.987 1.00 22.38 320 VAL A O 1
ATOM 1897 N N . THR A 1 266 ? 50.486 46.023 19.156 1.00 16.98 321 THR A N 1
ATOM 1898 C CA . THR A 1 266 ? 49.515 46.481 20.124 1.00 19.95 321 THR A CA 1
ATOM 1899 C C . THR A 1 266 ? 48.119 46.140 19.630 1.00 20.24 321 THR A C 1
ATOM 1900 O O . THR A 1 266 ? 47.802 46.418 18.472 1.00 25.09 321 THR A O 1
ATOM 1904 N N . PRO A 1 267 ? 47.291 45.551 20.503 1.00 23.64 322 PRO A N 1
ATOM 1905 C CA . PRO A 1 267 ? 45.933 45.192 20.134 1.00 21.58 322 PRO A CA 1
ATOM 1906 C C . PRO A 1 267 ? 45.155 46.432 19.749 1.00 23.78 322 PRO A C 1
ATOM 1907 O O . PRO A 1 267 ? 45.201 47.453 20.439 1.00 23.49 322 PRO A O 1
ATOM 1911 N N . GLY A 1 268 ? 44.467 46.346 18.620 1.00 19.60 323 GLY A N 1
ATOM 1912 C CA . GLY A 1 268 ? 43.629 47.403 18.176 1.00 19.31 323 GLY A CA 1
ATOM 1913 C C . GLY A 1 268 ? 44.349 48.478 17.411 1.00 20.14 323 GLY A C 1
ATOM 1914 O O . GLY A 1 268 ? 43.720 49.316 16.815 1.00 24.05 323 GLY A O 1
ATOM 1915 N N . SER A 1 269 ? 45.672 48.463 17.403 1.00 17.70 324 SER A N 1
ATOM 1916 C CA . SER A 1 269 ? 46.446 49.479 16.707 1.00 19.85 324 SER A CA 1
ATOM 1917 C C . SER A 1 269 ? 46.352 49.356 15.205 1.00 30.65 324 SER A C 1
ATOM 1918 O O . SER A 1 269 ? 45.896 48.340 14.674 1.00 19.07 324 SER A O 1
ATOM 1921 N N . GLN A 1 270 ? 46.836 50.369 14.493 1.00 23.02 325 GLN A N 1
ATOM 1922 C CA . GLN A 1 270 ? 46.846 50.279 13.029 1.00 27.70 325 GLN A CA 1
ATOM 1923 C C . GLN A 1 270 ? 47.632 49.092 12.491 1.00 18.90 325 GLN A C 1
ATOM 1924 O O . GLN A 1 270 ? 47.241 48.471 11.494 1.00 21.67 325 GLN A O 1
ATOM 1930 N N . SER A 1 271 ? 48.718 48.744 13.173 1.00 22.17 326 SER A N 1
ATOM 1931 C CA A SER A 1 271 ? 49.552 47.626 12.749 0.50 20.58 326 SER A CA 1
ATOM 1932 C CA B SER A 1 271 ? 49.557 47.631 12.752 0.50 20.35 326 SER A CA 1
ATOM 1933 C C . SER A 1 271 ? 48.865 46.286 13.006 1.00 18.58 326 SER A C 1
ATOM 1934 O O . SER A 1 271 ? 49.308 45.262 12.529 1.00 23.19 326 SER A O 1
ATOM 1939 N N . SER A 1 272 ? 47.799 46.286 13.774 1.00 13.82 327 SER A N 1
ATOM 1940 C CA . SER A 1 272 ? 47.079 45.044 14.061 1.00 14.64 327 SER A CA 1
ATOM 1941 C C . SER A 1 272 ? 45.994 44.770 13.003 1.00 22.91 327 SER A C 1
ATOM 1942 O O . SER A 1 272 ? 45.310 43.754 13.086 1.00 15.21 327 SER A O 1
ATOM 1945 N N . ARG A 1 273 ? 45.820 45.690 12.047 1.00 13.36 328 ARG A N 1
ATOM 1946 C CA . ARG A 1 273 ? 44.911 45.496 10.926 1.00 17.21 328 ARG A CA 1
ATOM 1947 C C . ARG A 1 273 ? 45.663 45.300 9.611 1.00 19.88 328 ARG A C 1
ATOM 1948 O O . ARG A 1 273 ? 46.327 46.186 9.151 1.00 26.67 328 ARG A O 1
ATOM 1956 N N . THR A 1 274 ? 45.540 44.117 9.032 1.00 12.62 329 THR A N 1
ATOM 1957 C CA . THR A 1 274 ? 46.164 43.784 7.776 1.00 19.85 329 THR A CA 1
ATOM 1958 C C . THR A 1 274 ? 45.116 43.743 6.641 1.00 19.12 329 THR A C 1
ATOM 1959 O O . THR A 1 274 ? 44.014 43.219 6.784 1.00 17.77 329 THR A O 1
ATOM 1963 N N . THR A 1 275 ? 45.497 44.282 5.490 1.00 25.80 330 THR A N 1
ATOM 1964 C CA . THR A 1 275 ? 44.647 44.284 4.318 1.00 29.61 330 THR A CA 1
ATOM 1965 C C . THR A 1 275 ? 45.367 43.468 3.279 1.00 31.69 330 THR A C 1
ATOM 1966 O O . THR A 1 275 ? 46.501 43.814 2.912 1.00 28.89 330 THR A O 1
ATOM 1970 N N . LEU A 1 276 ? 44.705 42.407 2.808 1.00 21.29 331 LEU A N 1
ATOM 1971 C CA . LEU A 1 276 ? 45.244 41.515 1.803 1.00 19.35 331 LEU A CA 1
ATOM 1972 C C . LEU A 1 276 ? 44.578 41.784 0.450 1.00 23.45 331 LEU A C 1
ATOM 1973 O O . LEU A 1 276 ? 43.462 42.297 0.382 1.00 19.64 331 LEU A O 1
ATOM 1978 N N . LYS A 1 277 ? 45.264 41.401 -0.618 1.00 20.26 332 LYS A N 1
ATOM 1979 C CA A LYS A 1 277 ? 44.789 41.641 -1.990 0.50 21.38 332 LYS A CA 1
ATOM 1980 C CA B LYS A 1 277 ? 44.784 41.639 -1.989 0.50 21.50 332 LYS A CA 1
ATOM 1981 C C . LYS A 1 277 ? 44.700 40.319 -2.745 1.00 30.99 332 LYS A C 1
ATOM 1982 O O . LYS A 1 277 ? 45.652 39.530 -2.724 1.00 24.71 332 LYS A O 1
ATOM 1993 N N . HIS A 1 278 ? 43.565 40.084 -3.420 1.00 23.32 333 HIS A N 1
ATOM 1994 C CA . HIS A 1 278 ? 43.397 38.895 -4.260 1.00 22.04 333 HIS A CA 1
ATOM 1995 C C . HIS A 1 278 ? 44.197 39.103 -5.534 1.00 22.26 333 HIS A C 1
ATOM 1996 O O . HIS A 1 278 ? 44.500 40.231 -5.897 1.00 23.37 333 HIS A O 1
ATOM 2003 N N . ARG A 1 279 ? 44.471 38.012 -6.238 1.00 25.71 334 ARG A N 1
ATOM 2004 C CA . ARG A 1 279 ? 45.097 38.065 -7.537 1.00 32.18 334 ARG A CA 1
ATOM 2005 C C . ARG A 1 279 ? 44.199 37.276 -8.483 1.00 27.76 334 ARG A C 1
ATOM 2006 O O . ARG A 1 279 ? 43.571 36.295 -8.081 1.00 24.74 334 ARG A O 1
ATOM 2014 N N . LEU A 1 280 ? 44.152 37.687 -9.744 1.00 25.78 335 LEU A N 1
ATOM 2015 C CA . LEU A 1 280 ? 43.385 36.930 -10.764 1.00 21.44 335 LEU A CA 1
ATOM 2016 C C . LEU A 1 280 ? 44.119 35.666 -11.170 1.00 22.76 335 LEU A C 1
ATOM 2017 O O . LEU A 1 280 ? 45.247 35.731 -11.637 1.00 25.76 335 LEU A O 1
ATOM 2022 N N . VAL A 1 281 ? 43.491 34.517 -10.970 1.00 22.48 336 VAL A N 1
ATOM 2023 C CA . VAL A 1 281 ? 44.035 33.237 -11.412 1.00 23.60 336 VAL A CA 1
ATOM 2024 C C . VAL A 1 281 ? 43.213 32.796 -12.626 1.00 25.28 336 VAL A C 1
ATOM 2025 O O . VAL A 1 281 ? 42.000 32.493 -12.531 1.00 22.04 336 VAL A O 1
ATOM 2029 N N . LEU A 1 282 ? 43.855 32.830 -13.788 1.00 29.65 337 LEU A N 1
ATOM 2030 C CA . LEU A 1 282 ? 43.208 32.511 -15.050 1.00 31.69 337 LEU A CA 1
ATOM 2031 C C . LEU A 1 282 ? 43.270 31.023 -15.300 1.00 30.29 337 LEU A C 1
ATOM 2032 O O . LEU A 1 282 ? 44.339 30.449 -15.347 1.00 32.43 337 LEU A O 1
ATOM 2037 N N . ARG A 1 283 ? 42.112 30.417 -15.486 1.00 26.85 338 ARG A N 1
ATOM 2038 C CA . ARG A 1 283 ? 42.068 28.992 -15.781 1.00 27.81 338 ARG A CA 1
ATOM 2039 C C . ARG A 1 283 ? 41.316 28.817 -17.087 1.00 33.93 338 ARG A C 1
ATOM 2040 O O . ARG A 1 283 ? 41.633 29.484 -18.051 1.00 38.49 338 ARG A O 1
ATOM 2048 N N . GLU A 1 284 ? 40.308 27.976 -17.144 1.00 27.88 339 GLU A N 1
ATOM 2049 C CA . GLU A 1 284 ? 39.634 27.759 -18.399 1.00 17.09 339 GLU A CA 1
ATOM 2050 C C . GLU A 1 284 ? 38.338 28.489 -18.593 1.00 20.96 339 GLU A C 1
ATOM 2051 O O . GLU A 1 284 ? 37.798 28.455 -19.689 1.00 26.03 339 GLU A O 1
ATOM 2057 N N . SER A 1 285 ? 37.795 29.149 -17.561 1.00 22.94 340 SER A N 1
ATOM 2058 C CA . SER A 1 285 ? 36.445 29.711 -17.692 1.00 15.78 340 SER A CA 1
ATOM 2059 C C . SER A 1 285 ? 36.487 31.161 -18.175 1.00 19.64 340 SER A C 1
ATOM 2060 O O . SER A 1 285 ? 35.471 31.821 -18.245 1.00 23.78 340 SER A O 1
ATOM 2063 N N . THR A 1 286 ? 37.660 31.596 -18.597 1.00 21.13 341 THR A N 1
ATOM 2064 C CA . THR A 1 286 ? 37.831 32.886 -19.237 1.00 27.39 341 THR A CA 1
ATOM 2065 C C . THR A 1 286 ? 38.731 32.693 -20.454 1.00 46.14 341 THR A C 1
ATOM 2066 O O . THR A 1 286 ? 39.386 31.672 -20.569 1.00 30.16 341 THR A O 1
ATOM 2070 N N . GLU A 1 287 ? 38.770 33.668 -21.356 1.00 34.14 342 GLU A N 1
ATOM 2071 C CA . GLU A 1 287 ? 39.710 33.590 -22.473 1.00 46.87 342 GLU A CA 1
ATOM 2072 C C . GLU A 1 287 ? 40.724 34.733 -22.535 1.00 56.98 342 GLU A C 1
ATOM 2073 O O . GLU A 1 287 ? 40.372 35.895 -22.415 1.00 51.84 342 GLU A O 1
ATOM 2079 N N . GLY A 1 288 ? 41.990 34.373 -22.701 1.00 65.74 343 GLY A N 1
ATOM 2080 C CA . GLY A 1 288 ? 43.061 35.342 -22.839 1.00 74.84 343 GLY A CA 1
ATOM 2081 C C . GLY A 1 288 ? 43.685 35.770 -21.525 1.00 79.58 343 GLY A C 1
ATOM 2082 O O . GLY A 1 288 ? 44.771 36.355 -21.508 1.00 61.44 343 GLY A O 1
ATOM 2083 N N . ALA B 1 14 ? 26.602 22.703 32.914 1.00 60.27 69 ALA B N 1
ATOM 2084 C CA . ALA B 1 14 ? 27.642 22.437 31.875 1.00 97.65 69 ALA B CA 1
ATOM 2085 C C . ALA B 1 14 ? 27.153 21.373 30.908 1.00 50.89 69 ALA B C 1
ATOM 2086 O O . ALA B 1 14 ? 26.601 20.353 31.318 1.00 58.79 69 ALA B O 1
ATOM 2088 N N . ARG B 1 15 ? 27.373 21.611 29.620 1.00 42.10 70 ARG B N 1
ATOM 2089 C CA . ARG B 1 15 ? 26.898 20.681 28.602 1.00 39.25 70 ARG B CA 1
ATOM 2090 C C . ARG B 1 15 ? 27.928 19.628 28.312 1.00 24.13 70 ARG B C 1
ATOM 2091 O O . ARG B 1 15 ? 29.099 19.825 28.564 1.00 33.08 70 ARG B O 1
ATOM 2099 N N . THR B 1 16 ? 27.446 18.520 27.799 1.00 20.35 71 THR B N 1
ATOM 2100 C CA . THR B 1 16 ? 28.247 17.488 27.207 1.00 26.28 71 THR B CA 1
ATOM 2101 C C . THR B 1 16 ? 29.091 18.061 26.071 1.00 21.39 71 THR B C 1
ATOM 2102 O O . THR B 1 16 ? 28.634 18.861 25.269 1.00 21.55 71 THR B O 1
ATOM 2106 N N . SER B 1 17 ? 30.364 17.707 26.097 1.00 19.74 72 SER B N 1
ATOM 2107 C CA . SER B 1 17 ? 31.325 18.145 25.098 1.00 17.58 72 SER B CA 1
ATOM 2108 C C . SER B 1 17 ? 31.878 16.875 24.441 1.00 15.28 72 SER B C 1
ATOM 2109 O O . SER B 1 17 ? 32.216 15.885 25.119 1.00 20.85 72 SER B O 1
ATOM 2112 N N . VAL B 1 18 ? 31.884 16.873 23.116 1.00 13.56 73 VAL B N 1
ATOM 2113 C CA . VAL B 1 18 ? 32.290 15.744 22.319 1.00 13.94 73 VAL B CA 1
ATOM 2114 C C . VAL B 1 18 ? 33.473 16.233 21.465 1.00 13.77 73 VAL B C 1
ATOM 2115 O O . VAL B 1 18 ? 33.442 17.305 20.864 1.00 16.73 73 VAL B O 1
ATOM 2119 N N . GLY B 1 19 ? 34.530 15.459 21.451 1.00 14.40 74 GLY B N 1
ATOM 2120 C CA . GLY B 1 19 ? 35.643 15.763 20.563 1.00 13.73 74 GLY B CA 1
ATOM 2121 C C . GLY B 1 19 ? 35.488 14.982 19.280 1.00 14.29 74 GLY B C 1
ATOM 2122 O O . GLY B 1 19 ? 35.067 13.830 19.291 1.00 16.65 74 GLY B O 1
ATOM 2123 N N . LEU B 1 20 ? 35.813 15.615 18.171 1.00 12.15 75 LEU B N 1
ATOM 2124 C CA . LEU B 1 20 ? 35.722 14.989 16.896 1.00 11.07 75 LEU B CA 1
ATOM 2125 C C . LEU B 1 20 ? 37.117 15.017 16.279 1.00 18.53 75 LEU B C 1
ATOM 2126 O O . LEU B 1 20 ? 37.647 16.066 16.008 1.00 17.17 75 LEU B O 1
ATOM 2131 N N . ALA B 1 21 ? 37.671 13.848 16.024 1.00 19.18 76 ALA B N 1
ATOM 2132 C CA . ALA B 1 21 ? 39.000 13.752 15.414 1.00 14.82 76 ALA B CA 1
ATOM 2133 C C . ALA B 1 21 ? 38.892 13.314 13.987 1.00 20.23 76 ALA B C 1
ATOM 2134 O O . ALA B 1 21 ? 38.282 12.292 13.717 1.00 15.73 76 ALA B O 1
ATOM 2136 N N . ILE B 1 22 ? 39.513 14.087 13.080 1.00 14.25 77 ILE B N 1
ATOM 2137 C CA . ILE B 1 22 ? 39.560 13.771 11.664 1.00 13.56 77 ILE B CA 1
ATOM 2138 C C . ILE B 1 22 ? 40.972 14.001 11.126 1.00 19.31 77 ILE B C 1
ATOM 2139 O O . ILE B 1 22 ? 41.687 14.887 11.615 1.00 15.99 77 ILE B O 1
ATOM 2144 N N . PRO B 1 23 ? 41.392 13.184 10.164 1.00 15.13 78 PRO B N 1
ATOM 2145 C CA . PRO B 1 23 ? 42.804 13.222 9.734 1.00 17.29 78 PRO B CA 1
ATOM 2146 C C . PRO B 1 23 ? 43.147 14.366 8.819 1.00 26.30 78 PRO B C 1
ATOM 2147 O O . PRO B 1 23 ? 44.315 14.673 8.639 1.00 20.41 78 PRO B O 1
ATOM 2151 N N . ASP B 1 24 ? 42.146 14.973 8.215 1.00 18.45 79 ASP B N 1
ATOM 2152 C CA . ASP B 1 24 ? 42.390 16.171 7.416 1.00 20.71 79 ASP B CA 1
ATOM 2153 C C . ASP B 1 24 ? 41.059 16.864 7.125 1.00 18.04 79 ASP B C 1
ATOM 2154 O O . ASP B 1 24 ? 39.985 16.332 7.411 1.00 21.12 79 ASP B O 1
ATOM 2159 N N . LEU B 1 25 ? 41.166 18.076 6.611 1.00 14.23 80 LEU B N 1
ATOM 2160 C CA . LEU B 1 25 ? 40.011 18.887 6.215 1.00 14.67 80 LEU B CA 1
ATOM 2161 C C . LEU B 1 25 ? 40.084 19.115 4.709 1.00 18.69 80 LEU B C 1
ATOM 2162 O O . LEU B 1 25 ? 39.196 19.728 4.131 1.00 23.32 80 LEU B O 1
ATOM 2167 N N . THR B 1 26 ? 41.127 18.570 4.064 1.00 15.80 81 THR B N 1
ATOM 2168 C CA . THR B 1 26 ? 41.363 18.779 2.627 1.00 23.53 81 THR B CA 1
ATOM 2169 C C . THR B 1 26 ? 40.709 17.726 1.730 1.00 24.62 81 THR B C 1
ATOM 2170 O O . THR B 1 26 ? 40.495 17.975 0.548 1.00 21.09 81 THR B O 1
ATOM 2174 N N . ASN B 1 27 ? 40.401 16.554 2.269 1.00 16.07 82 ASN B N 1
ATOM 2175 C CA . ASN B 1 27 ? 39.550 15.616 1.552 1.00 21.41 82 ASN B CA 1
ATOM 2176 C C . ASN B 1 27 ? 38.131 16.020 1.930 1.00 19.88 82 ASN B C 1
ATOM 2177 O O . ASN B 1 27 ? 37.814 15.962 3.094 1.00 16.91 82 ASN B O 1
ATOM 2182 N N . PRO B 1 28 ? 37.283 16.418 0.958 1.00 15.05 83 PRO B N 1
ATOM 2183 C CA . PRO B 1 28 ? 36.000 16.990 1.328 1.00 11.46 83 PRO B CA 1
ATOM 2184 C C . PRO B 1 28 ? 35.041 16.051 2.017 1.00 15.15 83 PRO B C 1
ATOM 2185 O O . PRO B 1 28 ? 34.056 16.524 2.571 1.00 15.63 83 PRO B O 1
ATOM 2189 N N . TYR B 1 29 ? 35.300 14.737 1.978 1.00 15.84 84 TYR B N 1
ATOM 2190 C CA . TYR B 1 29 ? 34.547 13.836 2.832 1.00 18.75 84 TYR B CA 1
ATOM 2191 C C . TYR B 1 29 ? 34.564 14.270 4.295 1.00 25.17 84 TYR B C 1
ATOM 2192 O O . TYR B 1 29 ? 33.534 14.242 4.959 1.00 12.88 84 TYR B O 1
ATOM 2201 N N . PHE B 1 30 ? 35.726 14.654 4.825 1.00 14.92 85 PHE B N 1
ATOM 2202 C CA . PHE B 1 30 ? 35.828 14.880 6.263 1.00 15.88 85 PHE B CA 1
ATOM 2203 C C . PHE B 1 30 ? 35.071 16.098 6.813 1.00 16.60 85 PHE B C 1
ATOM 2204 O O . PHE B 1 30 ? 34.357 15.983 7.832 1.00 15.99 85 PHE B O 1
ATOM 2212 N N . PRO B 1 31 ? 35.152 17.242 6.114 1.00 19.11 86 PRO B N 1
ATOM 2213 C CA . PRO B 1 31 ? 34.255 18.309 6.514 1.00 22.91 86 PRO B CA 1
ATOM 2214 C C . PRO B 1 31 ? 32.751 18.001 6.340 1.00 18.80 86 PRO B C 1
ATOM 2215 O O . PRO B 1 31 ? 31.978 18.475 7.140 1.00 15.49 86 PRO B O 1
ATOM 2219 N N . ALA B 1 32 ? 32.335 17.215 5.334 1.00 14.75 87 ALA B N 1
ATOM 2220 C CA . ALA B 1 32 ? 30.948 16.802 5.258 1.00 14.93 87 ALA B CA 1
ATOM 2221 C C . ALA B 1 32 ? 30.549 15.892 6.418 1.00 12.94 87 ALA B C 1
ATOM 2222 O O . ALA B 1 32 ? 29.489 16.042 7.022 1.00 15.86 87 ALA B O 1
ATOM 2224 N N . PHE B 1 33 ? 31.420 14.960 6.780 1.00 15.58 88 PHE B N 1
ATOM 2225 C CA . PHE B 1 33 ? 31.187 14.073 7.908 1.00 16.62 88 PHE B CA 1
ATOM 2226 C C . PHE B 1 33 ? 31.112 14.873 9.187 1.00 24.27 88 PHE B C 1
ATOM 2227 O O . PHE B 1 33 ? 30.183 14.732 10.008 1.00 13.72 88 PHE B O 1
ATOM 2235 N N . ALA B 1 34 ? 32.077 15.751 9.364 1.00 14.25 89 ALA B N 1
ATOM 2236 C CA . ALA B 1 34 ? 32.085 16.548 10.570 1.00 15.14 89 ALA B CA 1
ATOM 2237 C C . ALA B 1 34 ? 30.851 17.465 10.732 1.00 13.90 89 ALA B C 1
ATOM 2238 O O . ALA B 1 34 ? 30.298 17.572 11.815 1.00 15.31 89 ALA B O 1
ATOM 2240 N N . SER B 1 35 ? 30.460 18.107 9.654 1.00 16.23 90 SER B N 1
ATOM 2241 C CA . SER B 1 35 ? 29.300 18.950 9.658 1.00 16.27 90 SER B CA 1
ATOM 2242 C C . SER B 1 35 ? 28.046 18.176 10.068 1.00 15.69 90 SER B C 1
ATOM 2243 O O . SER B 1 35 ? 27.209 18.692 10.827 1.00 15.51 90 SER B O 1
ATOM 2246 N N . SER B 1 36 ? 27.889 16.956 9.569 1.00 10.82 91 SER B N 1
ATOM 2247 C CA . SER B 1 36 ? 26.767 16.100 9.981 1.00 17.00 91 SER B CA 1
ATOM 2248 C C . SER B 1 36 ? 26.755 15.786 11.477 1.00 20.90 91 SER B C 1
ATOM 2249 O O . SER B 1 36 ? 25.735 15.913 12.146 1.00 20.66 91 SER B O 1
ATOM 2252 N N . VAL B 1 37 ? 27.904 15.395 12.024 1.00 19.64 92 VAL B N 1
ATOM 2253 C CA . VAL B 1 37 ? 27.988 15.098 13.443 1.00 14.70 92 VAL B CA 1
ATOM 2254 C C . VAL B 1 37 ? 27.737 16.326 14.280 1.00 16.66 92 VAL B C 1
ATOM 2255 O O . VAL B 1 37 ? 26.991 16.288 15.278 1.00 14.69 92 VAL B O 1
ATOM 2259 N N . VAL B 1 38 ? 28.317 17.438 13.859 1.00 13.28 93 VAL B N 1
ATOM 2260 C CA . VAL B 1 38 ? 28.160 18.655 14.604 1.00 10.31 93 VAL B CA 1
ATOM 2261 C C . VAL B 1 38 ? 26.692 19.055 14.628 1.00 10.72 93 VAL B C 1
ATOM 2262 O O . VAL B 1 38 ? 26.243 19.548 15.648 1.00 14.73 93 VAL B O 1
ATOM 2266 N N . GLU B 1 39 ? 26.008 18.962 13.479 1.00 14.71 94 GLU B N 1
ATOM 2267 C CA . GLU B 1 39 ? 24.576 19.298 13.415 1.00 14.96 94 GLU B CA 1
ATOM 2268 C C . GLU B 1 39 ? 23.780 18.531 14.458 1.00 15.07 94 GLU B C 1
ATOM 2269 O O . GLU B 1 39 ? 23.080 19.120 15.283 1.00 18.53 94 GLU B O 1
ATOM 2275 N N . LEU B 1 40 ? 23.902 17.205 14.431 1.00 18.19 95 LEU B N 1
ATOM 2276 C CA . LEU B 1 40 ? 23.132 16.355 15.331 1.00 20.80 95 LEU B CA 1
ATOM 2277 C C . LEU B 1 40 ? 23.515 16.583 16.806 1.00 26.34 95 LEU B C 1
ATOM 2278 O O . LEU B 1 40 ? 22.655 16.706 17.660 1.00 17.02 95 LEU B O 1
ATOM 2283 N N . ALA B 1 41 ? 24.801 16.750 17.100 1.00 15.95 96 ALA B N 1
ATOM 2284 C CA . ALA B 1 41 ? 25.221 17.011 18.457 1.00 16.85 96 ALA B CA 1
ATOM 2285 C C . ALA B 1 41 ? 24.731 18.368 18.943 1.00 21.53 96 ALA B C 1
ATOM 2286 O O . ALA B 1 41 ? 24.262 18.507 20.066 1.00 16.90 96 ALA B O 1
ATOM 2288 N N . THR B 1 42 ? 24.863 19.379 18.097 1.00 15.42 97 THR B N 1
ATOM 2289 C CA . THR B 1 42 ? 24.448 20.718 18.480 1.00 14.59 97 THR B CA 1
ATOM 2290 C C . THR B 1 42 ? 22.923 20.748 18.800 1.00 15.85 97 THR B C 1
ATOM 2291 O O . THR B 1 42 ? 22.506 21.410 19.752 1.00 16.29 97 THR B O 1
ATOM 2295 N N . LEU B 1 43 ? 22.125 20.062 17.995 1.00 16.36 98 LEU B N 1
ATOM 2296 C CA . LEU B 1 43 ? 20.675 19.964 18.250 1.00 21.08 98 LEU B CA 1
ATOM 2297 C C . LEU B 1 43 ? 20.335 19.228 19.560 1.00 29.52 98 LEU B C 1
ATOM 2298 O O . LEU B 1 43 ? 19.274 19.465 20.137 1.00 20.57 98 LEU B O 1
ATOM 2303 N N . ARG B 1 44 ? 21.247 18.413 20.078 1.00 17.48 99 ARG B N 1
ATOM 2304 C CA . ARG B 1 44 ? 21.060 17.842 21.395 1.00 21.40 99 ARG B CA 1
ATOM 2305 C C . ARG B 1 44 ? 21.475 18.758 22.499 1.00 14.69 99 ARG B C 1
ATOM 2306 O O . ARG B 1 44 ? 21.358 18.403 23.650 1.00 25.10 99 ARG B O 1
ATOM 2314 N N . GLY B 1 45 ? 21.979 19.949 22.163 1.00 17.26 100 GLY B N 1
ATOM 2315 C CA . GLY B 1 45 ? 22.529 20.881 23.111 1.00 16.58 100 GLY B CA 1
ATOM 2316 C C . GLY B 1 45 ? 23.953 20.581 23.548 1.00 21.59 100 GLY B C 1
ATOM 2317 O O . GLY B 1 45 ? 24.408 21.074 24.569 1.00 22.92 100 GLY B O 1
ATOM 2318 N N . TRP B 1 46 ? 24.656 19.759 22.778 1.00 21.47 101 TRP B N 1
ATOM 2319 C CA . TRP B 1 46 ? 26.027 19.396 23.123 1.00 15.17 101 TRP B CA 1
ATOM 2320 C C . TRP B 1 46 ? 27.028 20.361 22.432 1.00 20.02 101 TRP B C 1
ATOM 2321 O O . TRP B 1 46 ? 26.691 20.993 21.432 1.00 19.74 101 TRP B O 1
ATOM 2332 N N . HIS B 1 47 ? 28.254 20.441 22.949 1.00 14.46 102 HIS B N 1
ATOM 2333 C CA . HIS B 1 47 ? 29.305 21.232 22.321 1.00 15.79 102 HIS B CA 1
ATOM 2334 C C . HIS B 1 47 ? 30.196 20.235 21.593 1.00 15.31 102 HIS B C 1
ATOM 2335 O O . HIS B 1 47 ? 30.335 19.094 22.029 1.00 17.69 102 HIS B O 1
ATOM 2342 N N . VAL B 1 48 ? 30.763 20.664 20.472 1.00 16.31 103 VAL B N 1
ATOM 2343 C CA . VAL B 1 48 ? 31.694 19.858 19.714 1.00 13.74 103 VAL B CA 1
ATOM 2344 C C . VAL B 1 48 ? 32.942 20.704 19.409 1.00 15.40 103 VAL B C 1
ATOM 2345 O O . VAL B 1 48 ? 32.846 21.888 19.080 1.00 17.46 103 VAL B O 1
ATOM 2349 N N . VAL B 1 49 ? 34.097 20.071 19.599 1.00 16.34 104 VAL B N 1
ATOM 2350 C CA . VAL B 1 49 ? 35.362 20.613 19.131 1.00 21.16 104 VAL B CA 1
ATOM 2351 C C . VAL B 1 49 ? 35.987 19.632 18.181 1.00 20.75 104 VAL B C 1
ATOM 2352 O O . VAL B 1 49 ? 36.031 18.419 18.465 1.00 16.96 104 VAL B O 1
ATOM 2356 N N . VAL B 1 50 ? 36.518 20.181 17.089 1.00 14.18 105 VAL B N 1
ATOM 2357 C CA . VAL B 1 50 ? 37.118 19.396 16.023 1.00 11.20 105 VAL B CA 1
ATOM 2358 C C . VAL B 1 50 ? 38.640 19.572 16.107 1.00 13.60 105 VAL B C 1
ATOM 2359 O O . VAL B 1 50 ? 39.143 20.689 16.196 1.00 14.90 105 VAL B O 1
ATOM 2363 N N . ASP B 1 51 ? 39.351 18.463 16.023 1.00 13.25 106 ASP B N 1
ATOM 2364 C CA . ASP B 1 51 ? 40.824 18.449 15.894 1.00 13.72 106 ASP B CA 1
ATOM 2365 C C . ASP B 1 51 ? 41.146 17.819 14.561 1.00 15.33 106 ASP B C 1
ATOM 2366 O O . ASP B 1 51 ? 40.947 16.628 14.378 1.00 15.84 106 ASP B O 1
ATOM 2371 N N . ASP B 1 52 ? 41.613 18.640 13.639 1.00 15.42 107 ASP B N 1
ATOM 2372 C CA . ASP B 1 52 ? 42.121 18.198 12.365 1.00 14.42 107 ASP B CA 1
ATOM 2373 C C . ASP B 1 52 ? 43.605 17.890 12.624 1.00 23.73 107 ASP B C 1
ATOM 2374 O O . ASP B 1 52 ? 44.415 18.786 12.844 1.00 18.37 107 ASP B O 1
ATOM 2379 N N . TYR B 1 53 ? 43.931 16.611 12.656 1.00 16.62 108 TYR B N 1
ATOM 2380 C CA . TYR B 1 53 ? 45.287 16.215 13.004 1.00 12.95 108 TYR B CA 1
ATOM 2381 C C . TYR B 1 53 ? 46.230 15.925 11.837 1.00 17.87 108 TYR B C 1
ATOM 2382 O O . TYR B 1 53 ? 47.326 15.376 12.055 1.00 21.56 108 TYR B O 1
ATOM 2391 N N . GLY B 1 54 ? 45.867 16.317 10.631 1.00 18.12 109 GLY B N 1
ATOM 2392 C CA . GLY B 1 54 ? 46.654 16.015 9.460 1.00 20.37 109 GLY B CA 1
ATOM 2393 C C . GLY B 1 54 ? 47.824 16.989 9.285 1.00 20.81 109 GLY B C 1
ATOM 2394 O O . GLY B 1 54 ? 48.060 17.467 8.194 1.00 19.99 109 GLY B O 1
ATOM 2395 N N . HIS B 1 55 ? 48.530 17.315 10.354 1.00 13.29 110 HIS B N 1
ATOM 2396 C CA . HIS B 1 55 ? 49.582 18.302 10.258 1.00 16.00 110 HIS B CA 1
ATOM 2397 C C . HIS B 1 55 ? 50.695 17.953 11.234 1.00 17.06 110 HIS B C 1
ATOM 2398 O O . HIS B 1 55 ? 50.451 17.325 12.248 1.00 19.08 110 HIS B O 1
ATOM 2405 N N . GLY B 1 56 ? 51.930 18.376 10.952 1.00 19.27 111 GLY B N 1
ATOM 2406 C CA . GLY B 1 56 ? 53.026 18.252 11.947 1.00 23.00 111 GLY B CA 1
ATOM 2407 C C . GLY B 1 56 ? 53.363 16.842 12.426 1.00 26.13 111 GLY B C 1
ATOM 2408 O O . GLY B 1 56 ? 53.791 16.630 13.575 1.00 25.10 111 GLY B O 1
ATOM 2409 N N . GLY B 1 57 ? 53.108 15.872 11.568 1.00 22.17 112 GLY B N 1
ATOM 2410 C CA . GLY B 1 57 ? 53.298 14.473 11.937 1.00 25.51 112 GLY B CA 1
ATOM 2411 C C . GLY B 1 57 ? 52.366 13.898 12.976 1.00 35.28 112 GLY B C 1
ATOM 2412 O O . GLY B 1 57 ? 52.650 12.830 13.496 1.00 22.97 112 GLY B O 1
ATOM 2413 N N . ARG B 1 58 ? 51.247 14.561 13.288 1.00 23.91 113 ARG B N 1
ATOM 2414 C CA . ARG B 1 58 ? 50.407 14.091 14.409 1.00 18.60 113 ARG B CA 1
ATOM 2415 C C . ARG B 1 58 ? 49.601 12.873 13.978 1.00 15.66 113 ARG B C 1
ATOM 2416 O O . ARG B 1 58 ? 49.346 12.675 12.788 1.00 25.84 113 ARG B O 1
ATOM 2424 N N . SER B 1 59 ? 49.137 12.094 14.954 1.00 24.69 114 SER B N 1
ATOM 2425 C CA . SER B 1 59 ? 48.364 10.893 14.673 1.00 22.31 114 SER B CA 1
ATOM 2426 C C . SER B 1 59 ? 46.989 11.002 15.343 1.00 25.51 114 SER B C 1
ATOM 2427 O O . SER B 1 59 ? 46.725 11.935 16.089 1.00 17.93 114 SER B O 1
ATOM 2430 N N . GLY B 1 60 ? 46.150 10.001 15.128 1.00 17.80 115 GLY B N 1
ATOM 2431 C CA . GLY B 1 60 ? 44.843 9.927 15.767 1.00 21.13 115 GLY B CA 1
ATOM 2432 C C . GLY B 1 60 ? 44.946 9.840 17.254 1.00 19.71 115 GLY B C 1
ATOM 2433 O O . GLY B 1 60 ? 44.077 10.366 17.977 1.00 19.65 115 GLY B O 1
ATOM 2434 N N . LEU B 1 61 ? 46.007 9.189 17.736 1.00 21.46 116 LEU B N 1
ATOM 2435 C CA . LEU B 1 61 ? 46.246 9.130 19.181 1.00 17.98 116 LEU B CA 1
ATOM 2436 C C . LEU B 1 61 ? 46.573 10.507 19.787 1.00 17.52 116 LEU B C 1
ATOM 2437 O O . LEU B 1 61 ? 46.060 10.847 20.865 1.00 19.62 116 LEU B O 1
ATOM 2442 N N . ASP B 1 62 ? 47.391 11.287 19.087 1.00 16.35 117 ASP B N 1
ATOM 2443 C CA . ASP B 1 62 ? 47.712 12.660 19.508 1.00 19.66 117 ASP B CA 1
ATOM 2444 C C . ASP B 1 62 ? 46.439 13.475 19.555 1.00 16.40 117 ASP B C 1
ATOM 2445 O O . ASP B 1 62 ? 46.264 14.289 20.437 1.00 15.96 117 ASP B O 1
ATOM 2450 N N . ALA B 1 63 ? 45.555 13.268 18.588 1.00 17.70 118 ALA B N 1
ATOM 2451 C CA . ALA B 1 63 ? 44.251 13.956 18.654 1.00 14.48 118 ALA B CA 1
ATOM 2452 C C . ALA B 1 63 ? 43.459 13.651 19.876 1.00 19.34 118 ALA B C 1
ATOM 2453 O O . ALA B 1 63 ? 42.867 14.572 20.472 1.00 15.00 118 ALA B O 1
ATOM 2455 N N . VAL B 1 64 ? 43.395 12.377 20.270 1.00 19.47 119 VAL B N 1
ATOM 2456 C CA . VAL B 1 64 ? 42.635 12.023 21.437 1.00 13.93 119 VAL B CA 1
ATOM 2457 C C . VAL B 1 64 ? 43.301 12.510 22.683 1.00 22.50 119 VAL B C 1
ATOM 2458 O O . VAL B 1 64 ? 42.640 12.976 23.600 1.00 17.88 119 VAL B O 1
ATOM 2462 N N . GLU B 1 65 ? 44.623 12.485 22.721 1.00 20.40 120 GLU B N 1
ATOM 2463 C CA . GLU B 1 65 ? 45.312 13.017 23.896 1.00 16.79 120 GLU B CA 1
ATOM 2464 C C . GLU B 1 65 ? 45.071 14.525 24.086 1.00 15.30 120 GLU B C 1
ATOM 2465 O O . GLU B 1 65 ? 44.931 15.014 25.221 1.00 16.99 120 GLU B O 1
ATOM 2471 N N . HIS B 1 66 ? 44.967 15.243 22.971 1.00 15.21 121 HIS B N 1
ATOM 2472 C CA . HIS B 1 66 ? 44.755 16.692 23.012 1.00 19.74 121 HIS B CA 1
ATOM 2473 C C . HIS B 1 66 ? 43.321 17.001 23.506 1.00 16.74 121 HIS B C 1
ATOM 2474 O O . HIS B 1 66 ? 43.119 17.852 24.362 1.00 17.25 121 HIS B O 1
ATOM 2481 N N . LEU B 1 67 ? 42.363 16.241 22.996 1.00 13.92 122 LEU B N 1
ATOM 2482 C CA . LEU B 1 67 ? 40.935 16.481 23.225 1.00 18.11 122 LEU B CA 1
ATOM 2483 C C . LEU B 1 67 ? 40.487 16.044 24.616 1.00 16.92 122 LEU B C 1
ATOM 2484 O O . LEU B 1 67 ? 39.642 16.695 25.249 1.00 18.26 122 LEU B O 1
ATOM 2489 N N . ALA B 1 68 ? 41.085 14.958 25.108 1.00 17.36 123 ALA B N 1
ATOM 2490 C CA . ALA B 1 68 ? 40.580 14.282 26.284 1.00 20.75 123 ALA B CA 1
ATOM 2491 C C . ALA B 1 68 ? 40.321 15.178 27.495 1.00 20.57 123 ALA B C 1
ATOM 2492 O O . ALA B 1 68 ? 39.278 15.095 28.051 1.00 23.31 123 ALA B O 1
ATOM 2494 N N . PRO B 1 69 ? 41.244 16.089 27.864 1.00 25.52 124 PRO B N 1
ATOM 2495 C CA . PRO B 1 69 ? 40.934 16.902 29.061 1.00 21.18 124 PRO B CA 1
ATOM 2496 C C . PRO B 1 69 ? 39.716 17.814 28.932 1.00 29.31 124 PRO B C 1
ATOM 2497 O O . PRO B 1 69 ? 39.283 18.355 29.925 1.00 26.71 124 PRO B O 1
ATOM 2501 N N . GLN B 1 70 ? 39.199 18.024 27.719 1.00 19.47 125 GLN B N 1
ATOM 2502 C CA . GLN B 1 70 ? 38.127 18.967 27.487 1.00 22.45 125 GLN B CA 1
ATOM 2503 C C . GLN B 1 70 ? 36.798 18.336 27.046 1.00 27.86 125 GLN B C 1
ATOM 2504 O O . GLN B 1 70 ? 35.859 19.067 26.778 1.00 20.89 125 GLN B O 1
ATOM 2510 N N . VAL B 1 71 ? 36.746 17.011 26.914 1.00 18.25 126 VAL B N 1
ATOM 2511 C CA . VAL B 1 71 ? 35.592 16.305 26.350 1.00 15.76 126 VAL B CA 1
ATOM 2512 C C . VAL B 1 71 ? 35.119 15.140 27.236 1.00 20.20 126 VAL B C 1
ATOM 2513 O O . VAL B 1 71 ? 35.850 14.619 28.054 1.00 16.81 126 VAL B O 1
ATOM 2517 N N . ASP B 1 72 ? 33.863 14.783 27.072 1.00 15.93 127 ASP B N 1
ATOM 2518 C CA . ASP B 1 72 ? 33.233 13.643 27.734 1.00 16.84 127 ASP B CA 1
ATOM 2519 C C . ASP B 1 72 ? 33.256 12.384 26.884 1.00 19.76 127 ASP B C 1
ATOM 2520 O O . ASP B 1 72 ? 32.903 11.311 27.382 1.00 18.19 127 ASP B O 1
ATOM 2525 N N . ALA B 1 73 ? 33.607 12.533 25.609 1.00 16.29 128 ALA B N 1
ATOM 2526 C CA . ALA B 1 73 ? 33.616 11.452 24.629 1.00 16.12 128 ALA B CA 1
ATOM 2527 C C . ALA B 1 73 ? 34.312 11.910 23.372 1.00 18.08 128 ALA B C 1
ATOM 2528 O O . ALA B 1 73 ? 34.473 13.074 23.129 1.00 16.99 128 ALA B O 1
ATOM 2530 N N . VAL B 1 74 ? 34.703 10.970 22.546 1.00 16.80 129 VAL B N 1
ATOM 2531 C CA . VAL B 1 74 ? 35.329 11.292 21.266 1.00 14.23 129 VAL B CA 1
ATOM 2532 C C . VAL B 1 74 ? 34.717 10.412 20.180 1.00 19.98 129 VAL B C 1
ATOM 2533 O O . VAL B 1 74 ? 34.508 9.194 20.345 1.00 16.82 129 VAL B O 1
ATOM 2537 N N . ILE B 1 75 ? 34.421 11.043 19.066 1.00 14.65 130 ILE B N 1
ATOM 2538 C CA . ILE B 1 75 ? 34.102 10.324 17.806 1.00 17.86 130 ILE B CA 1
ATOM 2539 C C . ILE B 1 75 ? 35.221 10.615 16.848 1.00 21.92 130 ILE B C 1
ATOM 2540 O O . ILE B 1 75 ? 35.605 11.769 16.681 1.00 18.00 130 ILE B O 1
ATOM 2545 N N . GLY B 1 76 ? 35.796 9.583 16.229 1.00 15.40 131 GLY B N 1
ATOM 2546 C CA . GLY B 1 76 ? 36.995 9.811 15.452 1.00 20.47 131 GLY B CA 1
ATOM 2547 C C . GLY B 1 76 ? 37.304 8.814 14.360 1.00 21.77 131 GLY B C 1
ATOM 2548 O O . GLY B 1 76 ? 37.065 7.629 14.517 1.00 19.05 131 GLY B O 1
ATOM 2549 N N . TYR B 1 77 ? 37.856 9.322 13.262 1.00 16.93 132 TYR B N 1
ATOM 2550 C CA . TYR B 1 77 ? 38.629 8.503 12.301 1.00 17.74 132 TYR B CA 1
ATOM 2551 C C . TYR B 1 77 ? 40.084 8.592 12.775 1.00 22.05 132 TYR B C 1
ATOM 2552 O O . TYR B 1 77 ? 40.776 9.621 12.575 1.00 16.80 132 TYR B O 1
ATOM 2561 N N . LEU B 1 78 ? 40.527 7.552 13.462 1.00 19.82 133 LEU B N 1
ATOM 2562 C CA . LEU B 1 78 ? 41.809 7.572 14.145 1.00 15.07 133 LEU B CA 1
ATOM 2563 C C . LEU B 1 78 ? 42.929 6.832 13.402 1.00 23.51 133 LEU B C 1
ATOM 2564 O O . LEU B 1 78 ? 44.103 6.915 13.778 1.00 24.72 133 LEU B O 1
ATOM 2569 N N . GLY B 1 79 ? 42.593 6.153 12.321 1.00 19.69 134 GLY B N 1
ATOM 2570 C CA . GLY B 1 79 ? 43.615 5.481 11.512 1.00 25.98 134 GLY B CA 1
ATOM 2571 C C . GLY B 1 79 ? 44.391 4.379 12.223 1.00 30.61 134 GLY B C 1
ATOM 2572 O O . GLY B 1 79 ? 45.565 4.178 11.944 1.00 30.92 134 GLY B O 1
ATOM 2573 N N . GLY B 1 80 ? 43.756 3.695 13.167 1.00 24.60 135 GLY B N 1
ATOM 2574 C CA . GLY B 1 80 ? 44.342 2.504 13.812 1.00 32.84 135 GLY B CA 1
ATOM 2575 C C . GLY B 1 80 ? 44.594 2.540 15.300 1.00 38.15 135 GLY B C 1
ATOM 2576 O O . GLY B 1 80 ? 44.967 1.536 15.863 1.00 31.83 135 GLY B O 1
ATOM 2577 N N . TYR B 1 81 ? 44.367 3.673 15.960 1.00 28.49 136 TYR B N 1
ATOM 2578 C CA . TYR B 1 81 ? 44.688 3.814 17.383 1.00 25.98 136 TYR B CA 1
ATOM 2579 C C . TYR B 1 81 ? 43.505 3.557 18.359 1.00 29.76 136 TYR B C 1
ATOM 2580 O O . TYR B 1 81 ? 43.505 4.008 19.525 1.00 26.93 136 TYR B O 1
ATOM 2589 N N . ALA B 1 82 ? 42.524 2.779 17.944 1.00 22.78 137 ALA B N 1
ATOM 2590 C CA . ALA B 1 82 ? 41.400 2.475 18.866 1.00 27.07 137 ALA B CA 1
ATOM 2591 C C . ALA B 1 82 ? 41.754 2.056 20.309 1.00 29.23 137 ALA B C 1
ATOM 2592 O O . ALA B 1 82 ? 41.221 2.616 21.264 1.00 21.95 137 ALA B O 1
ATOM 2594 N N . ASP B 1 83 ? 42.616 1.054 20.475 1.00 28.20 138 ASP B N 1
ATOM 2595 C CA . ASP B 1 83 ? 42.976 0.544 21.803 1.00 24.72 138 ASP B CA 1
ATOM 2596 C C . ASP B 1 83 ? 43.628 1.593 22.690 1.00 24.91 138 ASP B C 1
ATOM 2597 O O . ASP B 1 83 ? 43.225 1.768 23.835 1.00 30.46 138 ASP B O 1
ATOM 2602 N N . GLN B 1 84 ? 44.670 2.240 22.187 1.00 24.00 139 GLN B N 1
ATOM 2603 C CA . GLN B 1 84 ? 45.391 3.194 23.021 1.00 29.58 139 GLN B CA 1
ATOM 2604 C C . GLN B 1 84 ? 44.527 4.422 23.303 1.00 29.68 139 GLN B C 1
ATOM 2605 O O . GLN B 1 84 ? 44.519 4.972 24.401 1.00 23.90 139 GLN B O 1
ATOM 2611 N N . ALA B 1 85 ? 43.789 4.849 22.292 1.00 25.29 140 ALA B N 1
ATOM 2612 C CA . ALA B 1 85 ? 42.927 6.013 22.444 1.00 25.48 140 ALA B CA 1
ATOM 2613 C C . ALA B 1 85 ? 41.848 5.741 23.467 1.00 18.00 140 ALA B C 1
ATOM 2614 O O . ALA B 1 85 ? 41.559 6.589 24.330 1.00 21.05 140 ALA B O 1
ATOM 2616 N N . GLN B 1 86 ? 41.242 4.555 23.424 1.00 21.31 141 GLN B N 1
ATOM 2617 C CA . GLN B 1 86 ? 40.208 4.264 24.427 1.00 15.78 141 GLN B CA 1
ATOM 2618 C C . GLN B 1 86 ? 40.829 4.255 25.850 1.00 26.35 141 GLN B C 1
ATOM 2619 O O . GLN B 1 86 ? 40.178 4.667 26.798 1.00 24.94 141 GLN B O 1
ATOM 2625 N N . THR B 1 87 ? 42.073 3.788 25.972 1.00 24.30 142 THR B N 1
ATOM 2626 C CA . THR B 1 87 ? 42.804 3.779 27.270 1.00 31.58 142 THR B CA 1
ATOM 2627 C C . THR B 1 87 ? 43.062 5.213 27.795 1.00 25.64 142 THR B C 1
ATOM 2628 O O . THR B 1 87 ? 42.841 5.503 28.957 1.00 27.16 142 THR B O 1
ATOM 2632 N N . VAL B 1 88 ? 43.490 6.111 26.916 1.00 25.78 143 VAL B N 1
ATOM 2633 C CA . VAL B 1 88 ? 43.647 7.534 27.294 1.00 23.68 143 VAL B CA 1
ATOM 2634 C C . VAL B 1 88 ? 42.326 8.066 27.870 1.00 20.02 143 VAL B C 1
ATOM 2635 O O . VAL B 1 88 ? 42.292 8.789 28.875 1.00 25.03 143 VAL B O 1
ATOM 2639 N N . LEU B 1 89 ? 41.228 7.693 27.232 1.00 18.59 144 LEU B N 1
ATOM 2640 C CA . LEU B 1 89 ? 39.924 8.219 27.598 1.00 19.50 144 LEU B CA 1
ATOM 2641 C C . LEU B 1 89 ? 39.319 7.617 28.824 1.00 27.03 144 LEU B C 1
ATOM 2642 O O . LEU B 1 89 ? 38.372 8.171 29.377 1.00 22.25 144 LEU B O 1
ATOM 2647 N N . GLY B 1 90 ? 39.829 6.469 29.247 1.00 27.32 145 GLY B N 1
ATOM 2648 C CA . GLY B 1 90 ? 39.274 5.804 30.401 1.00 24.26 145 GLY B CA 1
ATOM 2649 C C . GLY B 1 90 ? 37.849 5.355 30.213 1.00 24.57 145 GLY B C 1
ATOM 2650 O O . GLY B 1 90 ? 37.549 4.519 29.363 1.00 32.65 145 GLY B O 1
ATOM 2651 N N . ARG B 1 91 ? 36.956 5.888 31.021 1.00 23.63 146 ARG B N 1
ATOM 2652 C CA . ARG B 1 91 ? 35.558 5.450 30.966 1.00 30.17 146 ARG B CA 1
ATOM 2653 C C . ARG B 1 91 ? 34.716 6.267 29.958 1.00 20.26 146 ARG B C 1
ATOM 2654 O O . ARG B 1 91 ? 33.547 5.978 29.727 1.00 33.99 146 ARG B O 1
ATOM 2662 N N . ARG B 1 92 ? 35.309 7.322 29.426 1.00 26.64 147 ARG B N 1
ATOM 2663 C CA . ARG B 1 92 ? 34.656 8.124 28.423 1.00 31.19 147 ARG B CA 1
ATOM 2664 C C . ARG B 1 92 ? 34.672 7.362 27.103 1.00 20.45 147 ARG B C 1
ATOM 2665 O O . ARG B 1 92 ? 35.720 6.920 26.633 1.00 24.07 147 ARG B O 1
ATOM 2673 N N . PRO B 1 93 ? 33.499 7.208 26.508 1.00 17.43 148 PRO B N 1
ATOM 2674 C CA . PRO B 1 93 ? 33.447 6.395 25.291 1.00 14.83 148 PRO B CA 1
ATOM 2675 C C . PRO B 1 93 ? 34.152 7.013 24.090 1.00 28.29 148 PRO B C 1
ATOM 2676 O O . PRO B 1 93 ? 34.059 8.233 23.850 1.00 22.66 148 PRO B O 1
ATOM 2680 N N . LEU B 1 94 ? 34.854 6.147 23.357 1.00 19.10 149 LEU B N 1
ATOM 2681 C CA . LEU B 1 94 ? 35.424 6.449 22.096 1.00 16.61 149 LEU B CA 1
ATOM 2682 C C . LEU B 1 94 ? 34.592 5.687 21.072 1.00 19.44 149 LEU B C 1
ATOM 2683 O O . LEU B 1 94 ? 34.301 4.508 21.278 1.00 19.50 149 LEU B O 1
ATOM 2688 N N . ILE B 1 95 ? 34.186 6.358 19.996 1.00 19.51 150 ILE B N 1
ATOM 2689 C CA . ILE B 1 95 ? 33.562 5.688 18.849 1.00 19.25 150 ILE B CA 1
ATOM 2690 C C . ILE B 1 95 ? 34.491 5.877 17.706 1.00 26.17 150 ILE B C 1
ATOM 2691 O O . ILE B 1 95 ? 34.743 7.017 17.329 1.00 18.80 150 ILE B O 1
ATOM 2696 N N . VAL B 1 96 ? 35.028 4.770 17.184 1.00 18.13 151 VAL B N 1
ATOM 2697 C CA . VAL B 1 96 ? 35.921 4.826 16.062 1.00 18.09 151 VAL B CA 1
ATOM 2698 C C . VAL B 1 96 ? 35.210 4.489 14.761 1.00 21.45 151 VAL B C 1
ATOM 2699 O O . VAL B 1 96 ? 34.230 3.709 14.756 1.00 21.26 151 VAL B O 1
ATOM 2703 N N . LEU B 1 97 ? 35.690 5.107 13.678 1.00 16.91 152 LEU B N 1
ATOM 2704 C CA . LEU B 1 97 ? 35.169 4.859 12.343 1.00 16.51 152 LEU B CA 1
ATOM 2705 C C . LEU B 1 97 ? 36.178 4.255 11.431 1.00 17.65 152 LEU B C 1
ATOM 2706 O O . LEU B 1 97 ? 37.355 4.677 11.423 1.00 18.53 152 LEU B O 1
ATOM 2711 N N . ASP B 1 98 ? 35.700 3.298 10.646 1.00 22.79 153 ASP B N 1
ATOM 2712 C CA . ASP B 1 98 ? 36.467 2.692 9.545 1.00 21.33 153 ASP B CA 1
ATOM 2713 C C . ASP B 1 98 ? 37.782 2.075 10.021 1.00 18.59 153 ASP B C 1
ATOM 2714 O O . ASP B 1 98 ? 38.808 2.159 9.357 1.00 29.21 153 ASP B O 1
ATOM 2719 N N . GLU B 1 99 ? 37.730 1.422 11.167 1.00 22.65 154 GLU B N 1
ATOM 2720 C CA . GLU B 1 99 ? 38.856 0.658 11.611 1.00 30.15 154 GLU B CA 1
ATOM 2721 C C . GLU B 1 99 ? 38.373 -0.422 12.534 1.00 21.42 154 GLU B C 1
ATOM 2722 O O . GLU B 1 99 ? 37.228 -0.437 13.040 1.00 24.43 154 GLU B O 1
ATOM 2728 N N . ASN B 1 100 ? 39.283 -1.340 12.755 1.00 28.65 155 ASN B N 1
ATOM 2729 C CA . ASN B 1 100 ? 39.110 -2.409 13.723 1.00 34.19 155 ASN B CA 1
ATOM 2730 C C . ASN B 1 100 ? 38.695 -1.822 15.091 1.00 27.83 155 ASN B C 1
ATOM 2731 O O . ASN B 1 100 ? 39.434 -1.027 15.657 1.00 31.92 155 ASN B O 1
ATOM 2736 N N . PRO B 1 101 ? 37.520 -2.218 15.628 1.00 25.80 156 PRO B N 1
ATOM 2737 C CA . PRO B 1 101 ? 37.024 -1.653 16.883 1.00 36.19 156 PRO B CA 1
ATOM 2738 C C . PRO B 1 101 ? 37.935 -1.849 18.075 1.00 36.93 156 PRO B C 1
ATOM 2739 O O . PRO B 1 101 ? 37.841 -1.062 18.998 1.00 27.59 156 PRO B O 1
ATOM 2743 N N . GLY B 1 102 ? 38.781 -2.887 18.072 1.00 34.64 157 GLY B N 1
ATOM 2744 C CA . GLY B 1 102 ? 39.620 -3.205 19.237 1.00 29.07 157 GLY B CA 1
ATOM 2745 C C . GLY B 1 102 ? 38.905 -3.009 20.552 1.00 30.27 157 GLY B C 1
ATOM 2746 O O . GLY B 1 102 ? 37.755 -3.432 20.722 1.00 32.79 157 GLY B O 1
ATOM 2747 N N . GLY B 1 103 ? 39.564 -2.311 21.477 1.00 32.78 158 GLY B N 1
ATOM 2748 C CA . GLY B 1 103 ? 39.006 -2.051 22.801 1.00 42.18 158 GLY B CA 1
ATOM 2749 C C . GLY B 1 103 ? 38.178 -0.776 22.907 1.00 38.33 158 GLY B C 1
ATOM 2750 O O . GLY B 1 103 ? 37.821 -0.386 24.013 1.00 30.10 158 GLY B O 1
ATOM 2751 N N . ALA B 1 104 ? 37.859 -0.142 21.769 1.00 27.71 159 ALA B N 1
ATOM 2752 C CA . ALA B 1 104 ? 37.011 1.060 21.741 1.00 24.95 159 ALA B CA 1
ATOM 2753 C C . ALA B 1 104 ? 35.614 0.727 22.219 1.00 22.12 159 ALA B C 1
ATOM 2754 O O . ALA B 1 104 ? 35.079 -0.349 21.915 1.00 21.00 159 ALA B O 1
ATOM 2756 N N . ALA B 1 105 ? 35.003 1.665 22.921 1.00 20.20 160 ALA B N 1
ATOM 2757 C CA . ALA B 1 105 ? 33.605 1.546 23.381 1.00 20.25 160 ALA B CA 1
ATOM 2758 C C . ALA B 1 105 ? 32.622 1.287 22.274 1.00 26.13 160 ALA B C 1
ATOM 2759 O O . ALA B 1 105 ? 31.667 0.532 22.488 1.00 22.80 160 ALA B O 1
ATOM 2761 N N . GLY B 1 106 ? 32.847 1.913 21.112 1.00 17.47 161 GLY B N 1
ATOM 2762 C CA . GLY B 1 106 ? 31.930 1.807 19.974 1.00 18.77 161 GLY B CA 1
ATOM 2763 C C . GLY B 1 106 ? 32.638 1.923 18.652 1.00 19.02 161 GLY B C 1
ATOM 2764 O O . GLY B 1 106 ? 33.760 2.401 18.585 1.00 21.69 161 GLY B O 1
ATOM 2765 N N . SER B 1 107 ? 31.980 1.473 17.588 1.00 17.65 162 SER B N 1
ATOM 2766 C CA . SER B 1 107 ? 32.557 1.523 16.264 1.00 14.69 162 SER B CA 1
ATOM 2767 C C . SER B 1 107 ? 31.504 1.567 15.179 1.00 22.21 162 SER B C 1
ATOM 2768 O O . SER B 1 107 ? 30.455 0.962 15.300 1.00 21.00 162 SER B O 1
ATOM 2771 N N . ILE B 1 108 ? 31.821 2.296 14.121 1.00 18.17 163 ILE B N 1
ATOM 2772 C CA . ILE B 1 108 ? 31.018 2.366 12.891 1.00 21.78 163 ILE B CA 1
ATOM 2773 C C . ILE B 1 108 ? 31.930 1.902 11.790 1.00 26.25 163 ILE B C 1
ATOM 2774 O O . ILE B 1 108 ? 32.974 2.501 11.548 1.00 23.36 163 ILE B O 1
ATOM 2779 N N . ASN B 1 109 ? 31.524 0.857 11.085 1.00 20.30 164 ASN B N 1
ATOM 2780 C CA . ASN B 1 109 ? 32.332 0.333 9.980 1.00 24.63 164 ASN B CA 1
ATOM 2781 C C . ASN B 1 109 ? 31.441 0.213 8.775 1.00 25.27 164 ASN B C 1
ATOM 2782 O O . ASN B 1 109 ? 30.223 0.391 8.888 1.00 22.52 164 ASN B O 1
ATOM 2787 N N . PHE B 1 110 ? 32.050 -0.089 7.636 1.00 15.41 165 PHE B N 1
ATOM 2788 C CA . PHE B 1 110 ? 31.363 -0.062 6.348 1.00 20.75 165 PHE B CA 1
ATOM 2789 C C . PHE B 1 110 ? 31.464 -1.396 5.619 1.00 25.33 165 PHE B C 1
ATOM 2790 O O . PHE B 1 110 ? 32.452 -2.073 5.741 1.00 21.96 165 PHE B O 1
ATOM 2798 N N . ASP B 1 111 ? 30.430 -1.752 4.864 1.00 28.56 166 ASP B N 1
ATOM 2799 C CA . ASP B 1 111 ? 30.375 -3.055 4.177 1.00 28.62 166 ASP B CA 1
ATOM 2800 C C . ASP B 1 111 ? 31.038 -2.936 2.827 1.00 18.73 166 ASP B C 1
ATOM 2801 O O . ASP B 1 111 ? 30.380 -2.652 1.815 1.00 20.72 166 ASP B O 1
ATOM 2806 N N . TYR B 1 112 ? 32.351 -3.099 2.798 1.00 23.97 167 TYR B N 1
ATOM 2807 C CA . TYR B 1 112 ? 33.077 -2.939 1.545 1.00 22.03 167 TYR B CA 1
ATOM 2808 C C . TYR B 1 112 ? 32.840 -4.080 0.521 1.00 18.93 167 TYR B C 1
ATOM 2809 O O . TYR B 1 112 ? 32.920 -3.873 -0.702 1.00 19.80 167 TYR B O 1
ATOM 2818 N N . GLN B 1 113 ? 32.506 -5.258 1.005 1.00 23.41 168 GLN B N 1
ATOM 2819 C CA . GLN B 1 113 ? 32.186 -6.363 0.091 1.00 29.94 168 GLN B CA 1
ATOM 2820 C C . GLN B 1 113 ? 30.898 -6.060 -0.665 1.00 22.31 168 GLN B C 1
ATOM 2821 O O . GLN B 1 113 ? 30.830 -6.257 -1.869 1.00 20.77 168 GLN B O 1
ATOM 2827 N N . HIS B 1 114 ? 29.895 -5.533 0.026 1.00 22.48 169 HIS B N 1
ATOM 2828 C CA . HIS B 1 114 ? 28.687 -5.014 -0.625 1.00 22.06 169 HIS B CA 1
ATOM 2829 C C . HIS B 1 114 ? 29.006 -3.907 -1.611 1.00 31.03 169 HIS B C 1
ATOM 2830 O O . HIS B 1 114 ? 28.599 -3.958 -2.748 1.00 22.59 169 HIS B O 1
ATOM 2837 N N . ALA B 1 115 ? 29.742 -2.894 -1.185 1.00 23.26 170 ALA B N 1
ATOM 2838 C CA . ALA B 1 115 ? 30.051 -1.799 -2.081 1.00 16.98 170 ALA B CA 1
ATOM 2839 C C . ALA B 1 115 ? 30.818 -2.275 -3.329 1.00 21.54 170 ALA B C 1
ATOM 2840 O O . ALA B 1 115 ? 30.546 -1.805 -4.446 1.00 24.84 170 ALA B O 1
ATOM 2842 N N . ALA B 1 116 ? 31.744 -3.224 -3.135 1.00 23.38 171 ALA B N 1
ATOM 2843 C CA . ALA B 1 116 ? 32.575 -3.750 -4.227 1.00 22.25 171 ALA B CA 1
ATOM 2844 C C . ALA B 1 116 ? 31.709 -4.476 -5.249 1.00 21.14 171 ALA B C 1
ATOM 2845 O O . ALA B 1 116 ? 31.815 -4.246 -6.446 1.00 20.62 171 ALA B O 1
ATOM 2847 N N . LYS B 1 117 ? 30.800 -5.297 -4.744 1.00 21.66 172 LYS B N 1
ATOM 2848 C CA . LYS B 1 117 ? 29.859 -6.014 -5.598 1.00 21.85 172 LYS B CA 1
ATOM 2849 C C . LYS B 1 117 ? 29.008 -5.055 -6.425 1.00 21.81 172 LYS B C 1
ATOM 2850 O O . LYS B 1 117 ? 28.892 -5.201 -7.631 1.00 19.23 172 LYS B O 1
ATOM 2856 N N . VAL B 1 118 ? 28.435 -4.035 -5.778 1.00 20.56 173 VAL B N 1
ATOM 2857 C CA . VAL B 1 118 ? 27.565 -3.120 -6.488 1.00 20.40 173 VAL B CA 1
ATOM 2858 C C . VAL B 1 118 ? 28.291 -2.314 -7.569 1.00 21.90 173 VAL B C 1
ATOM 2859 O O . VAL B 1 118 ? 27.823 -2.188 -8.725 1.00 24.28 173 VAL B O 1
ATOM 2863 N N . ALA B 1 119 ? 29.456 -1.789 -7.227 1.00 22.35 174 ALA B N 1
ATOM 2864 C CA . ALA B 1 119 ? 30.177 -0.904 -8.155 1.00 23.49 174 ALA B CA 1
ATOM 2865 C C . ALA B 1 119 ? 30.674 -1.695 -9.368 1.00 19.46 174 ALA B C 1
ATOM 2866 O O . ALA B 1 119 ? 30.567 -1.248 -10.515 1.00 25.05 174 ALA B O 1
ATOM 2868 N N . VAL B 1 120 ? 31.216 -2.867 -9.083 1.00 20.51 175 VAL B N 1
ATOM 2869 C CA . VAL B 1 120 ? 31.736 -3.745 -10.137 1.00 21.02 175 VAL B CA 1
ATOM 2870 C C . VAL B 1 120 ? 30.566 -4.144 -11.020 1.00 22.09 175 VAL B C 1
ATOM 2871 O O . VAL B 1 120 ? 30.709 -4.131 -12.217 1.00 24.01 175 VAL B O 1
ATOM 2875 N N . ALA B 1 121 ? 29.406 -4.442 -10.432 1.00 30.10 176 ALA B N 1
ATOM 2876 C CA . ALA B 1 121 ? 28.218 -4.802 -11.219 1.00 31.21 176 ALA B CA 1
ATOM 2877 C C . ALA B 1 121 ? 27.887 -3.759 -12.271 1.00 39.00 176 ALA B C 1
ATOM 2878 O O . ALA B 1 121 ? 27.523 -4.102 -13.405 1.00 30.50 176 ALA B O 1
ATOM 2880 N N . GLN B 1 122 ? 28.020 -2.485 -11.913 1.00 25.18 177 GLN B N 1
ATOM 2881 C CA . GLN B 1 122 ? 27.647 -1.409 -12.821 1.00 32.02 177 GLN B CA 1
ATOM 2882 C C . GLN B 1 122 ? 28.541 -1.481 -14.055 1.00 27.03 177 GLN B C 1
ATOM 2883 O O . GLN B 1 122 ? 28.069 -1.318 -15.193 1.00 28.74 177 GLN B O 1
ATOM 2889 N N . LEU B 1 123 ? 29.827 -1.732 -13.832 1.00 18.54 178 LEU B N 1
ATOM 2890 C CA . LEU B 1 123 ? 30.783 -1.805 -14.928 1.00 23.07 178 LEU B CA 1
ATOM 2891 C C . LEU B 1 123 ? 30.577 -3.124 -15.727 1.00 26.19 178 LEU B C 1
ATOM 2892 O O . LEU B 1 123 ? 30.829 -3.159 -16.945 1.00 32.05 178 LEU B O 1
ATOM 2897 N N . MET B 1 124 ? 30.133 -4.199 -15.070 1.00 27.97 179 MET B N 1
ATOM 2898 C CA . MET B 1 124 ? 29.817 -5.443 -15.825 1.00 30.87 179 MET B CA 1
ATOM 2899 C C . MET B 1 124 ? 28.576 -5.231 -16.707 1.00 29.40 179 MET B C 1
ATOM 2900 O O . MET B 1 124 ? 28.558 -5.646 -17.868 1.00 42.28 179 MET B O 1
ATOM 2905 N N . ASP B 1 125 ? 27.561 -4.554 -16.166 1.00 40.87 180 ASP B N 1
ATOM 2906 C CA . ASP B 1 125 ? 26.337 -4.221 -16.899 1.00 44.58 180 ASP B CA 1
ATOM 2907 C C . ASP B 1 125 ? 26.546 -3.440 -18.168 1.00 52.46 180 ASP B C 1
ATOM 2908 O O . ASP B 1 125 ? 25.822 -3.623 -19.138 1.00 43.28 180 ASP B O 1
ATOM 2913 N N . SER B 1 126 ? 27.499 -2.530 -18.157 1.00 38.04 181 SER B N 1
ATOM 2914 C CA . SER B 1 126 ? 27.767 -1.754 -19.345 1.00 33.07 181 SER B CA 1
ATOM 2915 C C . SER B 1 126 ? 28.935 -2.379 -20.099 1.00 27.74 181 SER B C 1
ATOM 2916 O O . SER B 1 126 ? 29.545 -1.720 -20.899 1.00 38.66 181 SER B O 1
ATOM 2919 N N . LYS B 1 127 ? 29.273 -3.641 -19.809 1.00 27.08 182 LYS B N 1
ATOM 2920 C CA . LYS B 1 127 ? 30.156 -4.442 -20.683 1.00 41.86 182 LYS B CA 1
ATOM 2921 C C . LYS B 1 127 ? 31.589 -3.958 -20.737 1.00 52.68 182 LYS B C 1
ATOM 2922 O O . LYS B 1 127 ? 32.302 -4.205 -21.705 1.00 39.53 182 LYS B O 1
ATOM 2928 N N . ARG B 1 128 ? 32.041 -3.297 -19.684 1.00 39.84 183 ARG B N 1
ATOM 2929 C CA . ARG B 1 128 ? 33.409 -2.824 -19.664 1.00 26.23 183 ARG B CA 1
ATOM 2930 C C . ARG B 1 128 ? 34.356 -4.019 -19.547 1.00 32.61 183 ARG B C 1
ATOM 2931 O O . ARG B 1 128 ? 34.133 -4.913 -18.720 1.00 35.31 183 ARG B O 1
ATOM 2939 N N . GLN B 1 129 ? 35.400 -4.011 -20.376 1.00 32.68 184 GLN B N 1
ATOM 2940 C CA . GLN B 1 129 ? 36.300 -5.158 -20.593 1.00 40.15 184 GLN B CA 1
ATOM 2941 C C . GLN B 1 129 ? 37.688 -4.900 -20.054 1.00 37.14 184 GLN B C 1
ATOM 2942 O O . GLN B 1 129 ? 38.527 -5.815 -20.000 1.00 31.69 184 GLN B O 1
ATOM 2948 N N . HIS B 1 130 ? 38.003 -3.631 -19.771 1.00 28.22 185 HIS B N 1
ATOM 2949 C CA . HIS B 1 130 ? 39.354 -3.310 -19.309 1.00 24.16 185 HIS B CA 1
ATOM 2950 C C . HIS B 1 130 ? 39.219 -2.367 -18.121 1.00 27.26 185 HIS B C 1
ATOM 2951 O O . HIS B 1 130 ? 39.187 -1.161 -18.275 1.00 30.76 185 HIS B O 1
ATOM 2958 N N . ILE B 1 131 ? 39.140 -2.958 -16.942 1.00 27.61 186 ILE B N 1
ATOM 2959 C CA . ILE B 1 131 ? 38.889 -2.206 -15.729 1.00 24.17 186 ILE B CA 1
ATOM 2960 C C . ILE B 1 131 ? 40.178 -1.878 -14.993 1.00 27.56 186 ILE B C 1
ATOM 2961 O O . ILE B 1 131 ? 41.145 -2.653 -14.980 1.00 29.95 186 ILE B O 1
ATOM 2966 N N . ALA B 1 132 ? 40.187 -0.713 -14.337 1.00 26.19 187 ALA B N 1
ATOM 2967 C CA . ALA B 1 132 ? 41.257 -0.383 -13.407 1.00 20.38 187 ALA B CA 1
ATOM 2968 C C . ALA B 1 132 ? 40.677 0.012 -12.051 1.00 16.62 187 ALA B C 1
ATOM 2969 O O . ALA B 1 132 ? 39.570 0.510 -11.964 1.00 25.40 187 ALA B O 1
ATOM 2971 N N . TYR B 1 133 ? 41.408 -0.306 -11.000 1.00 20.79 188 TYR B N 1
ATOM 2972 C CA . TYR B 1 133 ? 41.048 0.143 -9.669 1.00 25.59 188 TYR B CA 1
ATOM 2973 C C . TYR B 1 133 ? 42.153 1.047 -9.232 1.00 26.01 188 TYR B C 1
ATOM 2974 O O . TYR B 1 133 ? 43.317 0.683 -9.287 1.00 20.21 188 TYR B O 1
ATOM 2983 N N . LEU B 1 134 ? 41.794 2.247 -8.807 1.00 20.23 189 LEU B N 1
ATOM 2984 C CA . LEU B 1 134 ? 42.769 3.197 -8.268 1.00 19.78 189 LEU B CA 1
ATOM 2985 C C . LEU B 1 134 ? 42.709 3.238 -6.784 1.00 20.17 189 LEU B C 1
ATOM 2986 O O . LEU B 1 134 ? 41.685 3.623 -6.198 1.00 22.51 189 LEU B O 1
ATOM 2991 N N . GLU B 1 135 ? 43.781 2.758 -6.164 1.00 18.06 190 GLU B N 1
ATOM 2992 C CA . GLU B 1 135 ? 43.869 2.690 -4.733 1.00 20.22 190 GLU B CA 1
ATOM 2993 C C . GLU B 1 135 ? 44.718 3.815 -4.173 1.00 18.69 190 GLU B C 1
ATOM 2994 O O . GLU B 1 135 ? 45.695 4.245 -4.781 1.00 29.16 190 GLU B O 1
ATOM 3000 N N . ALA B 1 136 ? 44.361 4.243 -2.968 1.00 26.97 191 ALA B N 1
ATOM 3001 C CA . ALA B 1 136 ? 45.180 5.139 -2.196 1.00 22.29 191 ALA B CA 1
ATOM 3002 C C . ALA B 1 136 ? 46.322 4.415 -1.528 1.00 19.49 191 ALA B C 1
ATOM 3003 O O . ALA B 1 136 ? 46.093 3.432 -0.807 1.00 24.39 191 ALA B O 1
ATOM 3005 N N . GLY B 1 137 ? 47.521 4.937 -1.708 1.00 26.34 192 GLY B N 1
ATOM 3006 C CA . GLY B 1 137 ? 48.718 4.383 -1.044 1.00 49.50 192 GLY B CA 1
ATOM 3007 C C . GLY B 1 137 ? 49.968 5.084 -1.530 1.00 40.86 192 GLY B C 1
ATOM 3008 O O . GLY B 1 137 ? 49.937 6.293 -1.760 1.00 58.91 192 GLY B O 1
ATOM 3009 N N . SER B 1 138 ? 51.060 4.339 -1.724 1.00 78.42 193 SER B N 1
ATOM 3010 C CA . SER B 1 138 ? 52.310 4.918 -2.247 1.00 96.09 193 SER B CA 1
ATOM 3011 C C . SER B 1 138 ? 52.483 4.727 -3.761 1.00 83.32 193 SER B C 1
ATOM 3012 O O . SER B 1 138 ? 52.876 3.657 -4.233 1.00 66.15 193 SER B O 1
ATOM 3015 N N . PRO B 1 145 ? 51.487 -2.992 -6.626 1.00 68.05 200 PRO B N 1
ATOM 3016 C CA . PRO B 1 145 ? 51.568 -4.416 -6.901 1.00 92.07 200 PRO B CA 1
ATOM 3017 C C . PRO B 1 145 ? 50.320 -5.095 -6.335 1.00 91.84 200 PRO B C 1
ATOM 3018 O O . PRO B 1 145 ? 49.618 -5.822 -7.043 1.00 49.89 200 PRO B O 1
ATOM 3020 N N . VAL B 1 146 ? 50.015 -4.814 -5.072 1.00 81.50 201 VAL B N 1
ATOM 3021 C CA . VAL B 1 146 ? 48.922 -5.497 -4.372 1.00 66.92 201 VAL B CA 1
ATOM 3022 C C . VAL B 1 146 ? 48.047 -4.469 -3.615 1.00 58.14 201 VAL B C 1
ATOM 3023 O O . VAL B 1 146 ? 48.557 -3.461 -3.142 1.00 44.71 201 VAL B O 1
ATOM 3027 N N . PRO B 1 147 ? 46.719 -4.694 -3.524 1.00 34.85 202 PRO B N 1
ATOM 3028 C CA . PRO B 1 147 ? 45.907 -3.741 -2.749 1.00 38.04 202 PRO B CA 1
ATOM 3029 C C . PRO B 1 147 ? 46.278 -3.744 -1.269 1.00 33.82 202 PRO B C 1
ATOM 3030 O O . PRO B 1 147 ? 46.483 -4.801 -0.674 1.00 30.90 202 PRO B O 1
ATOM 3034 N N . CYS B 1 148 ? 46.366 -2.550 -0.705 1.00 31.77 203 CYS B N 1
ATOM 3035 C CA . CYS B 1 148 ? 46.742 -2.353 0.683 1.00 43.89 203 CYS B CA 1
ATOM 3036 C C . CYS B 1 148 ? 45.571 -1.890 1.574 1.00 34.44 203 CYS B C 1
ATOM 3037 O O . CYS B 1 148 ? 45.743 -1.810 2.772 1.00 42.47 203 CYS B O 1
ATOM 3040 N N . THR B 1 149 ? 44.385 -1.611 1.018 1.00 26.62 204 THR B N 1
ATOM 3041 C CA . THR B 1 149 ? 43.276 -1.116 1.828 1.00 21.54 204 THR B CA 1
ATOM 3042 C C . THR B 1 149 ? 42.118 -2.097 1.908 1.00 28.39 204 THR B C 1
ATOM 3043 O O . THR B 1 149 ? 41.927 -2.922 1.018 1.00 25.32 204 THR B O 1
ATOM 3047 N N . VAL B 1 150 ? 41.306 -1.978 2.944 1.00 21.77 205 VAL B N 1
ATOM 3048 C CA . VAL B 1 150 ? 40.227 -2.931 3.101 1.00 26.69 205 VAL B CA 1
ATOM 3049 C C . VAL B 1 150 ? 39.313 -2.840 1.889 1.00 19.56 205 VAL B C 1
ATOM 3050 O O . VAL B 1 150 ? 38.926 -3.873 1.319 1.00 20.84 205 VAL B O 1
ATOM 3054 N N . ARG B 1 151 ? 38.980 -1.620 1.461 1.00 19.60 206 ARG B N 1
ATOM 3055 C CA . ARG B 1 151 ? 38.055 -1.490 0.338 1.00 20.41 206 ARG B CA 1
ATOM 3056 C C . ARG B 1 151 ? 38.732 -1.930 -0.959 1.00 17.22 206 ARG B C 1
ATOM 3057 O O . ARG B 1 151 ? 38.082 -2.510 -1.865 1.00 22.64 206 ARG B O 1
ATOM 3065 N N . GLY B 1 152 ? 40.018 -1.669 -1.071 1.00 23.52 207 GLY B N 1
ATOM 3066 C CA . GLY B 1 152 ? 40.772 -2.102 -2.250 1.00 20.43 207 GLY B CA 1
ATOM 3067 C C . GLY B 1 152 ? 40.790 -3.629 -2.392 1.00 23.65 207 GLY B C 1
ATOM 3068 O O . GLY B 1 152 ? 40.610 -4.190 -3.471 1.00 22.09 207 GLY B O 1
ATOM 3069 N N . LYS B 1 153 ? 41.024 -4.288 -1.280 1.00 17.23 208 LYS B N 1
ATOM 3070 C CA . LYS B 1 153 ? 40.959 -5.750 -1.188 1.00 18.73 208 LYS B CA 1
ATOM 3071 C C . LYS B 1 153 ? 39.619 -6.339 -1.549 1.00 21.29 208 LYS B C 1
ATOM 3072 O O . LYS B 1 153 ? 39.562 -7.360 -2.243 1.00 20.11 208 LYS B O 1
ATOM 3078 N N . ALA B 1 154 ? 38.543 -5.693 -1.123 1.00 19.49 209 ALA B N 1
ATOM 3079 C CA . ALA B 1 154 ? 37.220 -6.097 -1.518 1.00 21.39 209 ALA B CA 1
ATOM 3080 C C . ALA B 1 154 ? 36.969 -5.970 -3.032 1.00 21.69 209 ALA B C 1
ATOM 3081 O O . ALA B 1 154 ? 36.443 -6.877 -3.639 1.00 19.79 209 ALA B O 1
ATOM 3083 N N . VAL B 1 155 ? 37.366 -4.860 -3.633 1.00 17.47 210 VAL B N 1
ATOM 3084 C CA . VAL B 1 155 ? 37.212 -4.654 -5.065 1.00 16.14 210 VAL B CA 1
ATOM 3085 C C . VAL B 1 155 ? 38.057 -5.696 -5.855 1.00 20.69 210 VAL B C 1
ATOM 3086 O O . VAL B 1 155 ? 37.553 -6.332 -6.761 1.00 17.41 210 VAL B O 1
ATOM 3090 N N . ALA B 1 156 ? 39.298 -5.879 -5.482 1.00 19.41 211 ALA B N 1
ATOM 3091 C CA . ALA B 1 156 ? 40.177 -6.883 -6.056 1.00 24.39 211 ALA B CA 1
ATOM 3092 C C . ALA B 1 156 ? 39.586 -8.291 -5.934 1.00 26.91 211 ALA B C 1
ATOM 3093 O O . ALA B 1 156 ? 39.670 -9.088 -6.868 1.00 20.27 211 ALA B O 1
ATOM 3095 N N . GLY B 1 157 ? 39.046 -8.589 -4.756 1.00 20.60 212 GLY B N 1
ATOM 3096 C CA . GLY B 1 157 ? 38.323 -9.832 -4.476 1.00 26.92 212 GLY B CA 1
ATOM 3097 C C . GLY B 1 157 ? 37.200 -10.114 -5.449 1.00 23.64 212 GLY B C 1
ATOM 3098 O O . GLY B 1 157 ? 37.109 -11.214 -6.029 1.00 22.24 212 GLY B O 1
ATOM 3099 N N . ARG B 1 158 ? 36.348 -9.123 -5.661 1.00 19.41 213 ARG B N 1
ATOM 3100 C CA . ARG B 1 158 ? 35.225 -9.304 -6.552 1.00 20.61 213 ARG B CA 1
ATOM 3101 C C . ARG B 1 158 ? 35.622 -9.408 -7.999 1.00 23.39 213 ARG B C 1
ATOM 3102 O O . ARG B 1 158 ? 35.073 -10.226 -8.722 1.00 18.07 213 ARG B O 1
ATOM 3110 N N . LEU B 1 159 ? 36.564 -8.573 -8.446 1.00 15.59 214 LEU B N 1
ATOM 3111 C CA . LEU B 1 159 ? 37.051 -8.655 -9.821 1.00 20.56 214 LEU B CA 1
ATOM 3112 C C . LEU B 1 159 ? 37.734 -10.017 -10.106 1.00 21.34 214 LEU B C 1
ATOM 3113 O O . LEU B 1 159 ? 37.578 -10.593 -11.194 1.00 19.75 214 LEU B O 1
ATOM 3118 N N . ASP B 1 160 ? 38.469 -10.535 -9.135 1.00 20.83 215 ASP B N 1
ATOM 3119 C CA . ASP B 1 160 ? 39.141 -11.843 -9.296 1.00 21.07 215 ASP B CA 1
ATOM 3120 C C . ASP B 1 160 ? 38.123 -12.993 -9.278 1.00 25.03 215 ASP B C 1
ATOM 3121 O O . ASP B 1 160 ? 38.302 -13.987 -9.972 1.00 26.85 215 ASP B O 1
ATOM 3126 N N . GLU B 1 161 ? 37.047 -12.841 -8.504 1.00 18.06 216 GLU B N 1
ATOM 3127 C CA . GLU B 1 161 ? 35.993 -13.840 -8.423 1.00 20.28 216 GLU B CA 1
ATOM 3128 C C . GLU B 1 161 ? 35.254 -13.919 -9.764 1.00 14.50 216 GLU B C 1
ATOM 3129 O O . GLU B 1 161 ? 34.895 -14.988 -10.244 1.00 22.21 216 GLU B O 1
ATOM 3135 N N . LEU B 1 162 ? 35.061 -12.774 -10.383 1.00 17.79 217 LEU B N 1
ATOM 3136 C CA . LEU B 1 162 ? 34.406 -12.706 -11.680 1.00 18.24 217 LEU B CA 1
ATOM 3137 C C . LEU B 1 162 ? 35.265 -13.102 -12.835 1.00 21.05 217 LEU B C 1
ATOM 3138 O O . LEU B 1 162 ? 34.749 -13.477 -13.899 1.00 19.47 217 LEU B O 1
ATOM 3143 N N . GLY B 1 163 ? 36.566 -13.017 -12.639 1.00 18.06 218 GLY B N 1
ATOM 3144 C CA . GLY B 1 163 ? 37.521 -13.250 -13.689 1.00 16.73 218 GLY B CA 1
ATOM 3145 C C . GLY B 1 163 ? 37.800 -12.102 -14.617 1.00 27.48 218 GLY B C 1
ATOM 3146 O O . GLY B 1 163 ? 38.359 -12.295 -15.675 1.00 25.51 218 GLY B O 1
ATOM 3147 N N . ALA B 1 164 ? 37.454 -10.899 -14.204 1.00 21.79 219 ALA B N 1
ATOM 3148 C CA . ALA B 1 164 ? 37.621 -9.734 -15.051 1.00 23.97 219 ALA B CA 1
ATOM 3149 C C . ALA B 1 164 ? 39.092 -9.445 -15.282 1.00 23.03 219 ALA B C 1
ATOM 3150 O O . ALA B 1 164 ? 39.944 -9.681 -14.420 1.00 23.19 219 ALA B O 1
ATOM 3152 N N . SER B 1 165 ? 39.372 -8.923 -16.470 1.00 27.32 220 SER B N 1
ATOM 3153 C CA . SER B 1 165 ? 40.695 -8.490 -16.833 1.00 39.88 220 SER B CA 1
ATOM 3154 C C . SER B 1 165 ? 40.823 -7.090 -16.256 1.00 29.81 220 SER B C 1
ATOM 3155 O O . SER B 1 165 ? 40.144 -6.172 -16.708 1.00 34.57 220 SER B O 1
ATOM 3158 N N . TRP B 1 166 ? 41.636 -6.957 -15.216 1.00 22.17 221 TRP B N 1
ATOM 3159 C CA . TRP B 1 166 ? 41.766 -5.676 -14.497 1.00 25.17 221 TRP B CA 1
ATOM 3160 C C . TRP B 1 166 ? 43.167 -5.378 -14.026 1.00 26.27 221 TRP B C 1
ATOM 3161 O O . TRP B 1 166 ? 43.998 -6.264 -13.941 1.00 27.59 221 TRP B O 1
ATOM 3172 N N . SER B 1 167 ? 43.413 -4.117 -13.685 1.00 24.12 222 SER B N 1
ATOM 3173 C CA . SER B 1 167 ? 44.740 -3.621 -13.298 1.00 26.47 222 SER B CA 1
ATOM 3174 C C . SER B 1 167 ? 44.632 -2.713 -12.083 1.00 26.85 222 SER B C 1
ATOM 3175 O O . SER B 1 167 ? 43.654 -2.011 -11.919 1.00 25.34 222 SER B O 1
ATOM 3178 N N . LEU B 1 168 ? 45.662 -2.731 -11.265 1.00 29.90 223 LEU B N 1
ATOM 3179 C CA . LEU B 1 168 ? 45.753 -1.925 -10.088 1.00 34.55 223 LEU B CA 1
ATOM 3180 C C . LEU B 1 168 ? 46.622 -0.685 -10.336 1.00 27.06 223 LEU B C 1
ATOM 3181 O O . LEU B 1 168 ? 47.678 -0.778 -10.912 1.00 34.96 223 LEU B O 1
ATOM 3186 N N . ILE B 1 169 ? 46.137 0.477 -9.918 1.00 34.15 224 ILE B N 1
ATOM 3187 C CA . ILE B 1 169 ? 46.890 1.756 -9.981 1.00 27.18 224 ILE B CA 1
ATOM 3188 C C . ILE B 1 169 ? 46.943 2.225 -8.521 1.00 23.69 224 ILE B C 1
ATOM 3189 O O . ILE B 1 169 ? 45.967 2.088 -7.771 1.00 27.71 224 ILE B O 1
ATOM 3194 N N . VAL B 1 170 ? 48.104 2.636 -8.057 1.00 24.65 225 VAL B N 1
ATOM 3195 C CA . VAL B 1 170 ? 48.213 3.117 -6.681 1.00 24.16 225 VAL B CA 1
ATOM 3196 C C . VAL B 1 170 ? 48.694 4.561 -6.763 1.00 32.42 225 VAL B C 1
ATOM 3197 O O . VAL B 1 170 ? 49.547 4.896 -7.572 1.00 32.20 225 VAL B O 1
ATOM 3201 N N . ALA B 1 171 ? 48.111 5.436 -5.961 1.00 23.58 226 ALA B N 1
ATOM 3202 C CA . ALA B 1 171 ? 48.565 6.812 -5.942 1.00 19.61 226 ALA B CA 1
ATOM 3203 C C . ALA B 1 171 ? 48.252 7.430 -4.588 1.00 27.19 226 ALA B C 1
ATOM 3204 O O . ALA B 1 171 ? 47.393 6.941 -3.838 1.00 24.30 226 ALA B O 1
ATOM 3206 N N . GLU B 1 172 ? 48.975 8.495 -4.273 1.00 23.16 227 GLU B N 1
ATOM 3207 C CA . GLU B 1 172 ? 48.688 9.269 -3.077 1.00 30.29 227 GLU B CA 1
ATOM 3208 C C . GLU B 1 172 ? 47.227 9.779 -3.196 1.00 23.75 227 GLU B C 1
ATOM 3209 O O . GLU B 1 172 ? 46.699 9.999 -4.283 1.00 23.71 227 GLU B O 1
ATOM 3215 N N . GLU B 1 173 ? 46.581 9.922 -2.050 1.00 23.28 228 GLU B N 1
ATOM 3216 C CA . GLU B 1 173 ? 45.167 10.223 -1.987 1.00 24.81 228 GLU B CA 1
ATOM 3217 C C . GLU B 1 173 ? 44.885 11.752 -2.115 1.00 29.89 228 GLU B C 1
ATOM 3218 O O . GLU B 1 173 ? 44.391 12.395 -1.193 1.00 25.17 228 GLU B O 1
ATOM 3224 N N . THR B 1 174 ? 45.189 12.291 -3.278 1.00 21.05 229 THR B N 1
ATOM 3225 C CA . THR B 1 174 ? 44.831 13.642 -3.679 1.00 21.83 229 THR B CA 1
ATOM 3226 C C . THR B 1 174 ? 44.334 13.529 -5.108 1.00 30.50 229 THR B C 1
ATOM 3227 O O . THR B 1 174 ? 44.654 12.556 -5.812 1.00 24.89 229 THR B O 1
ATOM 3231 N N . ALA B 1 175 ? 43.573 14.532 -5.535 1.00 24.45 230 ALA B N 1
ATOM 3232 C CA . ALA B 1 175 ? 43.061 14.589 -6.901 1.00 24.69 230 ALA B CA 1
ATOM 3233 C C . ALA B 1 175 ? 44.230 14.741 -7.865 1.00 21.98 230 ALA B C 1
ATOM 3234 O O . ALA B 1 175 ? 44.233 14.134 -8.919 1.00 24.93 230 ALA B O 1
ATOM 3236 N N . GLU B 1 176 ? 45.225 15.539 -7.504 1.00 21.54 231 GLU B N 1
ATOM 3237 C CA . GLU B 1 176 ? 46.371 15.749 -8.449 1.00 22.57 231 GLU B CA 1
ATOM 3238 C C . GLU B 1 176 ? 47.192 14.487 -8.620 1.00 20.42 231 GLU B C 1
ATOM 3239 O O . GLU B 1 176 ? 47.539 14.118 -9.743 1.00 24.70 231 GLU B O 1
ATOM 3245 N N . ALA B 1 177 ? 47.445 13.771 -7.533 1.00 26.98 232 ALA B N 1
ATOM 3246 C CA . ALA B 1 177 ? 48.193 12.524 -7.637 1.00 29.74 232 ALA B CA 1
ATOM 3247 C C . ALA B 1 177 ? 47.409 11.451 -8.400 1.00 28.32 232 ALA B C 1
ATOM 3248 O O . ALA B 1 177 ? 47.961 10.699 -9.221 1.00 24.66 232 ALA B O 1
ATOM 3250 N N . ALA B 1 178 ? 46.104 11.405 -8.187 1.00 21.14 233 ALA B N 1
ATOM 3251 C CA . ALA B 1 178 ? 45.213 10.545 -8.977 1.00 24.65 233 ALA B CA 1
ATOM 3252 C C . ALA B 1 178 ? 45.182 10.883 -10.488 1.00 31.20 233 ALA B C 1
ATOM 3253 O O . ALA B 1 178 ? 45.225 9.992 -11.319 1.00 21.37 233 ALA B O 1
ATOM 3255 N N . ARG B 1 179 ? 45.128 12.166 -10.839 1.00 20.05 234 ARG B N 1
ATOM 3256 C CA . ARG B 1 179 ? 45.182 12.606 -12.250 1.00 20.44 234 ARG B CA 1
ATOM 3257 C C . ARG B 1 179 ? 46.498 12.113 -12.864 1.00 24.30 234 ARG B C 1
ATOM 3258 O O . ARG B 1 179 ? 46.515 11.512 -13.926 1.00 30.20 234 ARG B O 1
ATOM 3266 N N . GLU B 1 180 ? 47.594 12.380 -12.183 1.00 25.82 235 GLU B N 1
ATOM 3267 C CA . GLU B 1 180 ? 48.918 12.076 -12.700 1.00 29.40 235 GLU B CA 1
ATOM 3268 C C . GLU B 1 180 ? 49.054 10.574 -12.938 1.00 26.28 235 GLU B C 1
ATOM 3269 O O . GLU B 1 180 ? 49.494 10.154 -13.995 1.00 29.19 235 GLU B O 1
ATOM 3275 N N . ALA B 1 181 ? 48.619 9.774 -11.965 1.00 26.63 236 ALA B N 1
ATOM 3276 C CA . ALA B 1 181 ? 48.703 8.314 -12.063 1.00 23.80 236 ALA B CA 1
ATOM 3277 C C . ALA B 1 181 ? 47.779 7.763 -13.136 1.00 29.54 236 ALA B C 1
ATOM 3278 O O . ALA B 1 181 ? 48.205 6.932 -13.948 1.00 26.87 236 ALA B O 1
ATOM 3280 N N . ALA B 1 182 ? 46.530 8.229 -13.153 1.00 23.14 237 ALA B N 1
ATOM 3281 C CA . ALA B 1 182 ? 45.600 7.869 -14.222 1.00 27.84 237 ALA B CA 1
ATOM 3282 C C . ALA B 1 182 ? 46.136 8.260 -15.576 1.00 34.73 237 ALA B C 1
ATOM 3283 O O . ALA B 1 182 ? 46.031 7.470 -16.499 1.00 29.20 237 ALA B O 1
ATOM 3285 N N . ALA B 1 183 ? 46.733 9.447 -15.696 1.00 28.79 238 ALA B N 1
ATOM 3286 C CA . ALA B 1 183 ? 47.214 9.900 -17.004 1.00 29.14 238 ALA B CA 1
ATOM 3287 C C . ALA B 1 183 ? 48.305 8.975 -17.557 1.00 32.75 238 ALA B C 1
ATOM 3288 O O . ALA B 1 183 ? 48.264 8.595 -18.718 1.00 30.53 238 ALA B O 1
ATOM 3290 N N . ALA B 1 184 ? 49.255 8.618 -16.706 1.00 37.53 239 ALA B N 1
ATOM 3291 C CA . ALA B 1 184 ? 50.330 7.717 -17.067 1.00 28.40 239 ALA B CA 1
ATOM 3292 C C . ALA B 1 184 ? 49.850 6.309 -17.419 1.00 45.14 239 ALA B C 1
ATOM 3293 O O . ALA B 1 184 ? 50.376 5.680 -18.346 1.00 37.29 239 ALA B O 1
ATOM 3295 N N . PHE B 1 185 ? 48.847 5.826 -16.683 1.00 25.68 240 PHE B N 1
ATOM 3296 C CA . PHE B 1 185 ? 48.329 4.502 -16.864 1.00 26.13 240 PHE B CA 1
ATOM 3297 C C . PHE B 1 185 ? 47.596 4.414 -18.187 1.00 40.26 240 PHE B C 1
ATOM 3298 O O . PHE B 1 185 ? 47.684 3.411 -18.877 1.00 31.25 240 PHE B O 1
ATOM 3306 N N . LEU B 1 186 ? 46.882 5.471 -18.550 1.00 22.70 241 LEU B N 1
ATOM 3307 C CA . LEU B 1 186 ? 46.138 5.477 -19.793 1.00 24.66 241 LEU B CA 1
ATOM 3308 C C . LEU B 1 186 ? 47.117 5.408 -20.973 1.00 32.80 241 LEU B C 1
ATOM 3309 O O . LEU B 1 186 ? 46.861 4.714 -21.928 1.00 39.21 241 LEU B O 1
ATOM 3314 N N . ARG B 1 187 ? 48.245 6.089 -20.883 1.00 37.34 242 ARG B N 1
ATOM 3315 C CA . ARG B 1 187 ? 49.226 6.037 -21.959 1.00 39.27 242 ARG B CA 1
ATOM 3316 C C . ARG B 1 187 ? 49.740 4.612 -22.169 1.00 45.89 242 ARG B C 1
ATOM 3317 O O . ARG B 1 187 ? 49.947 4.181 -23.289 1.00 42.29 242 ARG B O 1
ATOM 3325 N N . GLU B 1 188 ? 49.938 3.878 -21.091 1.00 33.65 243 GLU B N 1
ATOM 3326 C CA . GLU B 1 188 ? 50.391 2.494 -21.195 1.00 43.42 243 GLU B CA 1
ATOM 3327 C C . GLU B 1 188 ? 49.269 1.500 -21.492 1.00 50.24 243 GLU B C 1
ATOM 3328 O O . GLU B 1 188 ? 49.507 0.400 -22.007 1.00 40.52 243 GLU B O 1
ATOM 3334 N N . HIS B 1 189 ? 48.039 1.878 -21.184 1.00 35.03 244 HIS B N 1
ATOM 3335 C CA . HIS B 1 189 ? 46.912 0.965 -21.293 1.00 28.28 244 HIS B CA 1
ATOM 3336 C C . HIS B 1 189 ? 45.745 1.706 -21.885 1.00 34.63 244 HIS B C 1
ATOM 3337 O O . HIS B 1 189 ? 44.758 1.942 -21.197 1.00 33.55 244 HIS B O 1
ATOM 3344 N N . PRO B 1 190 ? 45.848 2.073 -23.178 1.00 36.55 245 PRO B N 1
ATOM 3345 C CA . PRO B 1 190 ? 44.866 2.973 -23.787 1.00 32.41 245 PRO B CA 1
ATOM 3346 C C . PRO B 1 190 ? 43.434 2.437 -23.882 1.00 26.24 245 PRO B C 1
ATOM 3347 O O . PRO B 1 190 ? 42.505 3.226 -23.971 1.00 29.09 245 PRO B O 1
ATOM 3351 N N . GLU B 1 191 ? 43.262 1.121 -23.904 1.00 24.23 246 GLU B N 1
ATOM 3352 C CA . GLU B 1 191 ? 41.915 0.493 -23.980 1.00 26.14 246 GLU B CA 1
ATOM 3353 C C . GLU B 1 191 ? 41.074 0.545 -22.672 1.00 27.54 246 GLU B C 1
ATOM 3354 O O . GLU B 1 191 ? 39.896 0.117 -22.671 1.00 24.29 246 GLU B O 1
ATOM 3360 N N . THR B 1 192 ? 41.655 1.034 -21.570 1.00 34.77 247 THR B N 1
ATOM 3361 C CA . THR B 1 192 ? 40.921 1.100 -20.265 1.00 26.09 247 THR B CA 1
ATOM 3362 C C . THR B 1 192 ? 39.583 1.764 -20.443 1.00 21.85 247 THR B C 1
ATOM 3363 O O . THR B 1 192 ? 39.530 2.868 -20.949 1.00 26.61 247 THR B O 1
ATOM 3367 N N . ASP B 1 193 ? 38.495 1.096 -20.062 1.00 23.90 248 ASP B N 1
ATOM 3368 C CA . ASP B 1 193 ? 37.146 1.651 -20.237 1.00 27.47 248 ASP B CA 1
ATOM 3369 C C . ASP B 1 193 ? 36.265 1.660 -18.964 1.00 17.35 248 ASP B C 1
ATOM 3370 O O . ASP B 1 193 ? 35.067 2.028 -18.998 1.00 24.99 248 ASP B O 1
ATOM 3375 N N . GLY B 1 194 ? 36.822 1.222 -17.844 1.00 23.31 249 GLY B N 1
ATOM 3376 C CA . GLY B 1 194 ? 36.129 1.357 -16.548 1.00 30.98 249 GLY B CA 1
ATOM 3377 C C . GLY B 1 194 ? 37.145 1.626 -15.455 1.00 35.79 249 GLY B C 1
ATOM 3378 O O . GLY B 1 194 ? 38.117 0.881 -15.291 1.00 22.19 249 GLY B O 1
ATOM 3379 N N . ILE B 1 195 ? 36.931 2.693 -14.691 1.00 21.30 250 ILE B N 1
ATOM 3380 C CA . ILE B 1 195 ? 37.835 2.984 -13.579 1.00 18.71 250 ILE B CA 1
ATOM 3381 C C . ILE B 1 195 ? 37.004 3.106 -12.307 1.00 19.63 250 ILE B C 1
ATOM 3382 O O . ILE B 1 195 ? 36.051 3.882 -12.245 1.00 22.60 250 ILE B O 1
ATOM 3387 N N . LEU B 1 196 ? 37.400 2.336 -11.301 1.00 18.36 251 LEU B N 1
ATOM 3388 C CA . LEU B 1 196 ? 36.862 2.446 -9.957 1.00 23.12 251 LEU B CA 1
ATOM 3389 C C . LEU B 1 196 ? 37.916 3.126 -9.098 1.00 20.22 251 LEU B C 1
ATOM 3390 O O . LEU B 1 196 ? 39.050 2.672 -9.073 1.00 21.65 251 LEU B O 1
ATOM 3395 N N . ALA B 1 197 ? 37.546 4.200 -8.392 1.00 20.22 252 ALA B N 1
ATOM 3396 C CA . ALA B 1 197 ? 38.484 4.959 -7.577 1.00 28.56 252 ALA B CA 1
ATOM 3397 C C . ALA B 1 197 ? 38.228 4.743 -6.104 1.00 19.84 252 ALA B C 1
ATOM 3398 O O . ALA B 1 197 ? 37.082 4.633 -5.674 1.00 20.98 252 ALA B O 1
ATOM 3400 N N . PHE B 1 198 ? 39.310 4.759 -5.328 1.00 19.86 253 PHE B N 1
ATOM 3401 C CA . PHE B 1 198 ? 39.255 4.589 -3.897 1.00 21.62 253 PHE B CA 1
ATOM 3402 C C . PHE B 1 198 ? 38.238 5.543 -3.220 1.00 27.35 253 PHE B C 1
ATOM 3403 O O . PHE B 1 198 ? 37.568 5.160 -2.264 1.00 23.28 253 PHE B O 1
ATOM 3411 N N . ASN B 1 199 ? 38.203 6.798 -3.658 1.00 19.98 254 ASN B N 1
ATOM 3412 C CA . ASN B 1 199 ? 37.166 7.739 -3.198 1.00 21.92 254 ASN B CA 1
ATOM 3413 C C . ASN B 1 199 ? 36.880 8.797 -4.256 1.00 22.89 254 ASN B C 1
ATOM 3414 O O . ASN B 1 199 ? 37.509 8.816 -5.320 1.00 18.30 254 ASN B O 1
ATOM 3419 N N . ASP B 1 200 ? 35.919 9.671 -3.957 1.00 20.69 255 ASP B N 1
ATOM 3420 C CA . ASP B 1 200 ? 35.465 10.692 -4.881 1.00 16.30 255 ASP B CA 1
ATOM 3421 C C . ASP B 1 200 ? 36.497 11.748 -5.192 1.00 18.01 255 ASP B C 1
ATOM 3422 O O . ASP B 1 200 ? 36.537 12.218 -6.302 1.00 21.73 255 ASP B O 1
ATOM 3427 N N . LEU B 1 201 ? 37.317 12.125 -4.213 1.00 19.86 256 LEU B N 1
ATOM 3428 C CA . LEU B 1 201 ? 38.426 13.076 -4.463 1.00 12.78 256 LEU B CA 1
ATOM 3429 C C . LEU B 1 201 ? 39.354 12.531 -5.559 1.00 22.86 256 LEU B C 1
ATOM 3430 O O . LEU B 1 201 ? 39.677 13.216 -6.511 1.00 19.04 256 LEU B O 1
ATOM 3435 N N . MET B 1 202 ? 39.751 11.278 -5.433 1.00 22.64 257 MET B N 1
ATOM 3436 C CA . MET B 1 202 ? 40.630 10.686 -6.432 1.00 25.28 257 MET B CA 1
ATOM 3437 C C . MET B 1 202 ? 39.878 10.566 -7.733 1.00 19.27 257 MET B C 1
ATOM 3438 O O . MET B 1 202 ? 40.444 10.790 -8.792 1.00 18.12 257 MET B O 1
ATOM 3443 N N . ALA B 1 203 ? 38.617 10.163 -7.689 1.00 18.18 258 ALA B N 1
ATOM 3444 C CA . ALA B 1 203 ? 37.825 10.091 -8.922 1.00 18.85 258 ALA B CA 1
ATOM 3445 C C . ALA B 1 203 ? 37.780 11.382 -9.708 1.00 19.51 258 ALA B C 1
ATOM 3446 O O . ALA B 1 203 ? 37.712 11.378 -10.964 1.00 19.79 258 ALA B O 1
ATOM 3448 N N . ALA B 1 204 ? 37.711 12.506 -9.007 1.00 18.51 259 ALA B N 1
ATOM 3449 C CA . ALA B 1 204 ? 37.669 13.810 -9.710 1.00 22.56 259 ALA B CA 1
ATOM 3450 C C . ALA B 1 204 ? 38.977 13.998 -10.493 1.00 16.88 259 ALA B C 1
ATOM 3451 O O . ALA B 1 204 ? 38.990 14.556 -11.587 1.00 22.09 259 ALA B O 1
ATOM 3453 N N . GLY B 1 205 ? 40.076 13.523 -9.933 1.00 17.47 260 GLY B N 1
ATOM 3454 C CA . GLY B 1 205 ? 41.367 13.537 -10.648 1.00 19.46 260 GLY B CA 1
ATOM 3455 C C . GLY B 1 205 ? 41.411 12.611 -11.857 1.00 19.54 260 GLY B C 1
ATOM 3456 O O . GLY B 1 205 ? 41.973 12.940 -12.914 1.00 23.41 260 GLY B O 1
ATOM 3457 N N . VAL B 1 206 ? 40.799 11.459 -11.709 1.00 21.01 261 VAL B N 1
ATOM 3458 C CA . VAL B 1 206 ? 40.659 10.510 -12.830 1.00 21.64 261 VAL B CA 1
ATOM 3459 C C . VAL B 1 206 ? 39.906 11.162 -13.988 1.00 23.58 261 VAL B C 1
ATOM 3460 O O . VAL B 1 206 ? 40.332 11.082 -15.125 1.00 22.01 261 VAL B O 1
ATOM 3464 N N . LEU B 1 207 ? 38.791 11.821 -13.695 1.00 21.81 262 LEU B N 1
ATOM 3465 C CA . LEU B 1 207 ? 37.971 12.455 -14.729 1.00 26.80 262 LEU B CA 1
ATOM 3466 C C . LEU B 1 207 ? 38.762 13.498 -15.502 1.00 37.07 262 LEU B C 1
ATOM 3467 O O . LEU B 1 207 ? 38.538 13.687 -16.690 1.00 27.46 262 LEU B O 1
ATOM 3472 N N . LYS B 1 208 ? 39.670 14.180 -14.811 1.00 22.50 263 LYS B N 1
ATOM 3473 C CA . LYS B 1 208 ? 40.505 15.204 -15.414 1.00 22.66 263 LYS B CA 1
ATOM 3474 C C . LYS B 1 208 ? 41.571 14.588 -16.312 1.00 25.97 263 LYS B C 1
ATOM 3475 O O . LYS B 1 208 ? 41.881 15.139 -17.359 1.00 28.22 263 LYS B O 1
ATOM 3481 N N . ALA B 1 209 ? 42.111 13.444 -15.907 1.00 30.44 264 ALA B N 1
ATOM 3482 C CA . ALA B 1 209 ? 43.040 12.675 -16.744 1.00 29.01 264 ALA B CA 1
ATOM 3483 C C . ALA B 1 209 ? 42.343 12.210 -18.000 1.00 23.65 264 ALA B C 1
ATOM 3484 O O . ALA B 1 209 ? 42.894 12.269 -19.075 1.00 28.40 264 ALA B O 1
ATOM 3486 N N . LEU B 1 210 ? 41.126 11.719 -17.851 1.00 23.13 265 LEU B N 1
ATOM 3487 C CA . LEU B 1 210 ? 40.328 11.292 -19.012 1.00 31.41 265 LEU B CA 1
ATOM 3488 C C . LEU B 1 210 ? 40.033 12.424 -19.982 1.00 47.80 265 LEU B C 1
ATOM 3489 O O . LEU B 1 210 ? 40.304 12.312 -21.171 1.00 25.11 265 LEU B O 1
ATOM 3494 N N . SER B 1 211 ? 39.470 13.508 -19.470 1.00 28.08 266 SER B N 1
ATOM 3495 C CA . SER B 1 211 ? 39.270 14.746 -20.259 1.00 22.27 266 SER B CA 1
ATOM 3496 C C . SER B 1 211 ? 40.520 15.219 -20.975 1.00 26.01 266 SER B C 1
ATOM 3497 O O . SER B 1 211 ? 40.497 15.542 -22.179 1.00 28.33 266 SER B O 1
ATOM 3500 N N . GLY B 1 212 ? 41.604 15.267 -20.220 1.00 30.08 267 GLY B N 1
ATOM 3501 C CA . GLY B 1 212 ? 42.889 15.669 -20.720 1.00 31.78 267 GLY B CA 1
ATOM 3502 C C . GLY B 1 212 ? 43.436 14.799 -21.831 1.00 52.25 267 GLY B C 1
ATOM 3503 O O . GLY B 1 212 ? 44.225 15.268 -22.630 1.00 44.88 267 GLY B O 1
ATOM 3504 N N . SER B 1 213 ? 43.040 13.531 -21.869 1.00 28.95 268 SER B N 1
ATOM 3505 C CA . SER B 1 213 ? 43.594 12.574 -22.824 1.00 33.73 268 SER B CA 1
ATOM 3506 C C . SER B 1 213 ? 42.717 12.467 -24.078 1.00 34.19 268 SER B C 1
ATOM 3507 O O . SER B 1 213 ? 43.029 11.737 -25.015 1.00 44.10 268 SER B O 1
ATOM 3510 N N . GLY B 1 214 ? 41.593 13.152 -24.070 1.00 31.97 269 GLY B N 1
ATOM 3511 C CA . GLY B 1 214 ? 40.727 13.215 -25.214 1.00 42.89 269 GLY B CA 1
ATOM 3512 C C . GLY B 1 214 ? 39.617 12.203 -25.171 1.00 50.34 269 GLY B C 1
ATOM 3513 O O . GLY B 1 214 ? 38.863 12.107 -26.128 1.00 42.49 269 GLY B O 1
ATOM 3514 N N . ARG B 1 215 ? 39.490 11.463 -24.069 1.00 37.15 270 ARG B N 1
ATOM 3515 C CA . ARG B 1 215 ? 38.416 10.457 -23.947 1.00 27.61 270 ARG B CA 1
ATOM 3516 C C . ARG B 1 215 ? 37.112 11.029 -23.450 1.00 25.87 270 ARG B C 1
ATOM 3517 O O . ARG B 1 215 ? 37.075 11.899 -22.585 1.00 39.32 270 ARG B O 1
ATOM 3525 N N . ARG B 1 216 ? 36.036 10.528 -24.036 1.00 30.12 271 ARG B N 1
ATOM 3526 C CA . ARG B 1 216 ? 34.691 10.871 -23.655 1.00 33.57 271 ARG B CA 1
ATOM 3527 C C . ARG B 1 216 ? 34.245 9.976 -22.508 1.00 40.84 271 ARG B C 1
ATOM 3528 O O . ARG B 1 216 ? 34.563 8.792 -22.474 1.00 37.49 271 ARG B O 1
ATOM 3536 N N . VAL B 1 217 ? 33.515 10.556 -21.568 1.00 25.45 272 VAL B N 1
ATOM 3537 C CA . VAL B 1 217 ? 33.048 9.843 -20.395 1.00 24.16 272 VAL B CA 1
ATOM 3538 C C . VAL B 1 217 ? 31.559 10.012 -20.419 1.00 19.62 272 VAL B C 1
ATOM 3539 O O . VAL B 1 217 ? 31.087 11.162 -20.421 1.00 36.41 272 VAL B O 1
ATOM 3543 N N . PRO B 1 218 ? 30.770 8.934 -20.378 1.00 21.07 273 PRO B N 1
ATOM 3544 C CA . PRO B 1 218 ? 31.184 7.590 -20.051 1.00 35.49 273 PRO B CA 1
ATOM 3545 C C . PRO B 1 218 ? 31.454 6.733 -21.272 1.00 43.09 273 PRO B C 1
ATOM 3546 O O . PRO B 1 218 ? 31.780 5.550 -21.114 1.00 39.13 273 PRO B O 1
ATOM 3550 N N . GLU B 1 219 ? 31.334 7.312 -22.470 1.00 34.21 274 GLU B N 1
ATOM 3551 C CA . GLU B 1 219 ? 31.300 6.501 -23.697 1.00 40.11 274 GLU B CA 1
ATOM 3552 C C . GLU B 1 219 ? 32.609 5.743 -23.908 1.00 40.48 274 GLU B C 1
ATOM 3553 O O . GLU B 1 219 ? 32.577 4.532 -24.156 1.00 36.97 274 GLU B O 1
ATOM 3559 N N . ASP B 1 220 ? 33.749 6.429 -23.760 1.00 25.47 275 ASP B N 1
ATOM 3560 C CA . ASP B 1 220 ? 35.076 5.787 -23.833 1.00 25.90 275 ASP B CA 1
ATOM 3561 C C . ASP B 1 220 ? 35.558 5.114 -22.531 1.00 48.28 275 ASP B C 1
ATOM 3562 O O . ASP B 1 220 ? 36.264 4.087 -22.557 1.00 26.47 275 ASP B O 1
ATOM 3567 N N . CYS B 1 221 ? 35.216 5.703 -21.399 1.00 29.91 276 CYS B N 1
ATOM 3568 C CA . CYS B 1 221 ? 35.598 5.154 -20.101 1.00 27.30 276 CYS B CA 1
ATOM 3569 C C . CYS B 1 221 ? 34.611 5.666 -19.064 1.00 25.33 276 CYS B C 1
ATOM 3570 O O . CYS B 1 221 ? 34.288 6.860 -19.036 1.00 21.05 276 CYS B O 1
ATOM 3573 N N . ALA B 1 222 ? 34.074 4.750 -18.267 1.00 24.05 277 ALA B N 1
ATOM 3574 C CA . ALA B 1 222 ? 33.201 5.124 -17.152 1.00 23.79 277 ALA B CA 1
ATOM 3575 C C . ALA B 1 222 ? 34.024 5.308 -15.869 1.00 24.98 277 ALA B C 1
ATOM 3576 O O . ALA B 1 222 ? 35.063 4.694 -15.731 1.00 23.08 277 ALA B O 1
ATOM 3578 N N . VAL B 1 223 ? 33.540 6.124 -14.926 1.00 29.50 278 VAL B N 1
ATOM 3579 C CA . VAL B 1 223 ? 34.231 6.326 -13.639 1.00 26.89 278 VAL B CA 1
ATOM 3580 C C . VAL B 1 223 ? 33.217 6.200 -12.506 1.00 20.76 278 VAL B C 1
ATOM 3581 O O . VAL B 1 223 ? 32.105 6.752 -12.598 1.00 24.47 278 VAL B O 1
ATOM 3585 N N . ILE B 1 224 ? 33.590 5.450 -11.470 1.00 20.24 279 ILE B N 1
ATOM 3586 C CA . ILE B 1 224 ? 32.764 5.352 -10.295 1.00 19.08 279 ILE B CA 1
ATOM 3587 C C . ILE B 1 224 ? 33.652 5.645 -9.073 1.00 24.70 279 ILE B C 1
ATOM 3588 O O . ILE B 1 224 ? 34.736 5.078 -8.918 1.00 18.91 279 ILE B O 1
ATOM 3593 N N . GLY B 1 225 ? 33.186 6.571 -8.245 1.00 18.22 280 GLY B N 1
ATOM 3594 C CA . GLY B 1 225 ? 33.857 6.899 -6.971 1.00 20.15 280 GLY B CA 1
ATOM 3595 C C . GLY B 1 225 ? 33.301 6.224 -5.730 1.00 22.76 280 GLY B C 1
ATOM 3596 O O . GLY B 1 225 ? 32.515 5.271 -5.812 1.00 27.77 280 GLY B O 1
ATOM 3597 N N . MET B 1 226 ? 33.705 6.732 -4.559 1.00 20.08 281 MET B N 1
ATOM 3598 C CA . MET B 1 226 ? 33.120 6.334 -3.273 1.00 20.71 281 MET B CA 1
ATOM 3599 C C . MET B 1 226 ? 33.176 7.515 -2.306 1.00 18.72 281 MET B C 1
ATOM 3600 O O . MET B 1 226 ? 34.184 8.248 -2.255 1.00 19.44 281 MET B O 1
ATOM 3605 N N . ASP 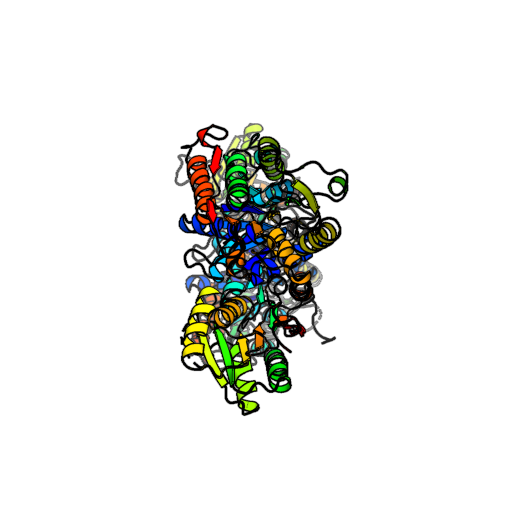B 1 227 ? 32.068 7.678 -1.577 1.00 21.59 282 ASP B N 1
ATOM 3606 C CA . ASP B 1 227 ? 31.868 8.642 -0.462 1.00 19.48 282 ASP B CA 1
ATOM 3607 C C . ASP B 1 227 ? 30.540 9.344 -0.606 1.00 28.86 282 ASP B C 1
ATOM 3608 O O . ASP B 1 227 ? 29.814 9.456 0.366 1.00 23.51 282 ASP B O 1
ATOM 3613 N N . GLY B 1 228 ? 30.234 9.816 -1.810 1.00 22.05 283 GLY B N 1
ATOM 3614 C CA . GLY B 1 228 ? 29.066 10.670 -2.044 1.00 27.81 283 GLY B CA 1
ATOM 3615 C C . GLY B 1 228 ? 29.231 12.118 -1.613 1.00 30.68 283 GLY B C 1
ATOM 3616 O O . GLY B 1 228 ? 28.277 12.742 -1.153 1.00 22.66 283 GLY B O 1
ATOM 3617 N N . ILE B 1 229 ? 30.419 12.681 -1.785 1.00 20.67 284 ILE B N 1
ATOM 3618 C CA . ILE B 1 229 ? 30.615 14.116 -1.459 1.00 19.88 284 ILE B CA 1
ATOM 3619 C C . ILE B 1 229 ? 29.823 15.040 -2.411 1.00 21.70 284 ILE B C 1
ATOM 3620 O O . ILE B 1 229 ? 29.662 14.743 -3.593 1.00 24.68 284 ILE B O 1
ATOM 3625 N N . PRO B 1 230 ? 29.371 16.186 -1.901 1.00 22.72 285 PRO B N 1
ATOM 3626 C CA . PRO B 1 230 ? 28.587 17.133 -2.688 1.00 27.51 285 PRO B CA 1
ATOM 3627 C C . PRO B 1 230 ? 29.278 17.564 -3.970 1.00 20.29 285 PRO B C 1
ATOM 3628 O O . PRO B 1 230 ? 28.621 17.809 -4.973 1.00 24.71 285 PRO B O 1
ATOM 3632 N N . LEU B 1 231 ? 30.595 17.648 -3.919 1.00 20.35 286 LEU B N 1
ATOM 3633 C CA . LEU B 1 231 ? 31.440 17.976 -5.082 1.00 20.06 286 LEU B CA 1
ATOM 3634 C C . LEU B 1 231 ? 31.070 17.187 -6.336 1.00 19.87 286 LEU B C 1
ATOM 3635 O O . LEU B 1 231 ? 31.160 17.695 -7.455 1.00 21.17 286 LEU B O 1
ATOM 3640 N N . GLY B 1 232 ? 30.699 15.926 -6.146 1.00 22.92 287 GLY B N 1
ATOM 3641 C CA . GLY B 1 232 ? 30.307 15.060 -7.235 1.00 22.91 287 GLY B CA 1
ATOM 3642 C C . GLY B 1 232 ? 29.237 15.612 -8.150 1.00 21.58 287 GLY B C 1
ATOM 3643 O O . GLY B 1 232 ? 29.225 15.294 -9.331 1.00 23.73 287 GLY B O 1
ATOM 3644 N N . GLU B 1 233 ? 28.356 16.455 -7.608 1.00 21.30 288 GLU B N 1
ATOM 3645 C CA . GLU B 1 233 ? 27.228 17.037 -8.365 1.00 18.60 288 GLU B CA 1
ATOM 3646 C C . GLU B 1 233 ? 27.655 18.256 -9.178 1.00 22.39 288 GLU B C 1
ATOM 3647 O O . GLU B 1 233 ? 26.904 18.740 -10.028 1.00 26.78 288 GLU B O 1
ATOM 3653 N N . LEU B 1 234 ? 28.882 18.710 -8.954 1.00 20.84 289 LEU B N 1
ATOM 3654 C CA . LEU B 1 234 ? 29.366 19.926 -9.587 1.00 17.24 289 LEU B CA 1
ATOM 3655 C C . LEU B 1 234 ? 30.384 19.675 -10.617 1.00 20.26 289 LEU B C 1
ATOM 3656 O O . LEU B 1 234 ? 30.737 20.588 -11.373 1.00 24.27 289 LEU B O 1
ATOM 3661 N N . LEU B 1 235 ? 30.918 18.460 -10.646 1.00 22.95 290 LEU B N 1
ATOM 3662 C CA . LEU B 1 235 ? 31.810 18.090 -11.730 1.00 17.72 290 LEU B CA 1
ATOM 3663 C C . LEU B 1 235 ? 31.056 17.944 -13.046 1.00 18.46 290 LEU B C 1
ATOM 3664 O O . LEU B 1 235 ? 29.834 17.776 -13.068 1.00 21.06 290 LEU B O 1
ATOM 3669 N N . SER B 1 236 ? 31.822 17.952 -14.133 1.00 23.39 291 SER B N 1
ATOM 3670 C CA . SER B 1 236 ? 31.290 17.709 -15.445 1.00 26.92 291 SER B CA 1
ATOM 3671 C C . SER B 1 236 ? 32.232 16.748 -16.165 1.00 24.03 291 SER B C 1
ATOM 3672 O O . SER B 1 236 ? 33.380 17.082 -16.421 1.00 27.06 291 SER B O 1
ATOM 3675 N N . PRO B 1 237 ? 31.789 15.519 -16.420 1.00 27.88 292 PRO B N 1
ATOM 3676 C CA . PRO B 1 237 ? 30.519 14.977 -15.954 1.00 17.61 292 PRO B CA 1
ATOM 3677 C C . PRO B 1 237 ? 30.364 14.787 -14.454 1.00 20.10 292 PRO B C 1
ATOM 3678 O O . PRO B 1 237 ? 31.324 14.534 -13.750 1.00 20.88 292 PRO B O 1
ATOM 3682 N N . GLN B 1 238 ? 29.116 14.828 -13.998 1.00 19.63 293 GLN B N 1
ATOM 3683 C CA . GLN B 1 238 ? 28.787 14.565 -12.642 1.00 22.96 293 GLN B CA 1
ATOM 3684 C C . GLN B 1 238 ? 29.191 13.132 -12.316 1.00 29.69 293 GLN B C 1
ATOM 3685 O O . GLN B 1 238 ? 29.023 12.238 -13.119 1.00 21.82 293 GLN B O 1
ATOM 3691 N N . LEU B 1 239 ? 29.710 12.944 -11.116 1.00 21.80 294 LEU B N 1
ATOM 3692 C CA . LEU B 1 239 ? 30.345 11.681 -10.686 1.00 19.38 294 LEU B CA 1
ATOM 3693 C C . LEU B 1 239 ? 29.373 10.628 -10.167 1.00 24.60 294 LEU B C 1
ATOM 3694 O O . LEU B 1 239 ? 28.680 10.810 -9.144 1.00 19.36 294 LEU B O 1
ATOM 3699 N N . SER B 1 240 ? 29.326 9.475 -10.835 1.00 19.41 295 SER B N 1
ATOM 3700 C CA . SER B 1 240 ? 28.665 8.346 -10.236 1.00 17.39 295 SER B CA 1
ATOM 3701 C C . SER B 1 240 ? 29.514 7.828 -9.097 1.00 22.71 295 SER B C 1
ATOM 3702 O O . SER B 1 240 ? 30.716 7.874 -9.188 1.00 19.07 295 SER B O 1
ATOM 3705 N N . THR B 1 241 ? 28.866 7.349 -8.029 1.00 23.40 296 THR B N 1
ATOM 3706 C CA . THR B 1 241 ? 29.577 7.009 -6.808 1.00 20.17 296 THR B CA 1
ATOM 3707 C C . THR B 1 241 ? 28.826 6.050 -5.885 1.00 21.09 296 THR B C 1
ATOM 3708 O O . THR B 1 241 ? 27.565 5.971 -5.926 1.00 24.31 296 THR B O 1
ATOM 3712 N N . MET B 1 242 ? 29.604 5.336 -5.052 1.00 20.11 297 MET B N 1
ATOM 3713 C CA . MET B 1 242 ? 29.072 4.556 -3.948 1.00 20.00 297 MET B CA 1
ATOM 3714 C C . MET B 1 242 ? 28.969 5.582 -2.800 1.00 26.26 297 MET B C 1
ATOM 3715 O O . MET B 1 242 ? 29.946 5.923 -2.139 1.00 22.18 297 MET B O 1
ATOM 3720 N N . ALA B 1 243 ? 27.765 6.060 -2.562 1.00 23.70 298 ALA B N 1
ATOM 3721 C CA . ALA B 1 243 ? 27.573 7.152 -1.632 1.00 20.84 298 ALA B CA 1
ATOM 3722 C C . ALA B 1 243 ? 27.184 6.636 -0.295 1.00 24.60 298 ALA B C 1
ATOM 3723 O O . ALA B 1 243 ? 26.410 5.676 -0.180 1.00 21.44 298 ALA B O 1
ATOM 3725 N N . LEU B 1 244 ? 27.700 7.325 0.712 1.00 26.50 299 LEU B N 1
ATOM 3726 C CA . LEU B 1 244 ? 27.243 7.202 2.084 1.00 30.54 299 LEU B CA 1
ATOM 3727 C C . LEU B 1 244 ? 26.254 8.335 2.369 1.00 28.17 299 LEU B C 1
ATOM 3728 O O . LEU B 1 244 ? 26.489 9.476 1.992 1.00 37.69 299 LEU B O 1
ATOM 3733 N N . ASP B 1 245 ? 25.166 8.011 3.045 1.00 23.13 300 ASP B N 1
ATOM 3734 C CA . ASP B 1 245 ? 24.169 9.000 3.421 1.00 28.91 300 ASP B CA 1
ATOM 3735 C C . ASP B 1 245 ? 24.793 9.657 4.670 1.00 19.58 300 ASP B C 1
ATOM 3736 O O . ASP B 1 245 ? 24.896 9.038 5.708 1.00 22.78 300 ASP B O 1
ATOM 3741 N N . LEU B 1 246 ? 25.267 10.877 4.523 1.00 22.18 301 LEU B N 1
ATOM 3742 C CA . LEU B 1 246 ? 26.032 11.533 5.592 1.00 24.18 301 LEU B CA 1
ATOM 3743 C C . LEU B 1 246 ? 25.166 11.850 6.793 1.00 23.93 301 LEU B C 1
ATOM 3744 O O . LEU B 1 246 ? 25.642 11.845 7.916 1.00 19.66 301 LEU B O 1
ATOM 3749 N N . ARG B 1 247 ? 23.884 12.115 6.573 1.00 21.60 302 ARG B N 1
ATOM 3750 C CA . ARG B 1 247 ? 22.978 12.214 7.717 1.00 26.30 302 ARG B CA 1
ATOM 3751 C C . ARG B 1 247 ? 22.939 10.884 8.495 1.00 29.18 302 ARG B C 1
ATOM 3752 O O . ARG B 1 247 ? 22.889 10.856 9.746 1.00 25.30 302 ARG B O 1
ATOM 3760 N N . GLU B 1 248 ? 22.981 9.776 7.765 1.00 27.50 303 GLU B N 1
ATOM 3761 C CA . GLU B 1 248 ? 22.889 8.447 8.382 1.00 38.68 303 GLU B CA 1
ATOM 3762 C C . GLU B 1 248 ? 24.167 8.140 9.139 1.00 23.91 303 GLU B C 1
ATOM 3763 O O . GLU B 1 248 ? 24.121 7.556 10.216 1.00 22.81 303 GLU B O 1
ATOM 3769 N N . VAL B 1 249 ? 25.323 8.541 8.587 1.00 18.66 304 VAL B N 1
ATOM 3770 C CA . VAL B 1 249 ? 26.590 8.211 9.257 1.00 18.36 304 VAL B CA 1
ATOM 3771 C C . VAL B 1 249 ? 26.659 9.045 10.545 1.00 21.29 304 VAL B C 1
ATOM 3772 O O . VAL B 1 249 ? 27.039 8.547 11.560 1.00 21.85 304 VAL B O 1
ATOM 3776 N N . GLY B 1 250 ? 26.241 10.303 10.477 1.00 22.47 305 GLY B N 1
ATOM 3777 C CA . GLY B 1 250 ? 26.211 11.170 11.640 1.00 23.53 305 GLY B CA 1
ATOM 3778 C C . GLY B 1 250 ? 25.260 10.675 12.712 1.00 29.50 305 GLY B C 1
ATOM 3779 O O . GLY B 1 250 ? 25.595 10.632 13.872 1.00 23.63 305 GLY B O 1
ATOM 3780 N N . ARG B 1 251 ? 24.057 10.301 12.315 1.00 21.90 306 ARG B N 1
ATOM 3781 C CA . ARG B 1 251 ? 23.077 9.734 13.241 1.00 25.00 306 ARG B CA 1
ATOM 3782 C C . ARG B 1 251 ? 23.584 8.428 13.868 1.00 21.45 306 ARG B C 1
ATOM 3783 O O . ARG B 1 251 ? 23.452 8.197 15.070 1.00 24.38 306 ARG B O 1
ATOM 3791 N N . ALA B 1 252 ? 24.165 7.562 13.070 1.00 17.84 307 ALA B N 1
ATOM 3792 C CA . ALA B 1 252 ? 24.744 6.337 13.611 1.00 29.71 307 ALA B CA 1
ATOM 3793 C C . ALA B 1 252 ? 25.741 6.628 14.737 1.00 33.28 307 ALA B C 1
ATOM 3794 O O . ALA B 1 252 ? 25.676 6.001 15.773 1.00 26.88 307 ALA B O 1
ATOM 3796 N N . ALA B 1 253 ? 26.628 7.606 14.557 1.00 22.08 308 ALA B N 1
ATOM 3797 C CA . ALA B 1 253 ? 27.645 7.897 15.557 1.00 21.25 308 ALA B CA 1
ATOM 3798 C C . ALA B 1 253 ? 27.052 8.551 16.800 1.00 18.17 308 ALA B C 1
ATOM 3799 O O . ALA B 1 253 ? 27.373 8.178 17.920 1.00 22.22 308 ALA B O 1
ATOM 3801 N N . VAL B 1 254 ? 26.184 9.514 16.596 1.00 18.22 309 VAL B N 1
ATOM 3802 C CA . VAL B 1 254 ? 25.578 10.225 17.703 1.00 26.24 309 VAL B CA 1
ATOM 3803 C C . VAL B 1 254 ? 24.610 9.359 18.509 1.00 20.76 309 VAL B C 1
ATOM 3804 O O . VAL B 1 254 ? 24.602 9.430 19.718 1.00 22.72 309 VAL B O 1
ATOM 3808 N N . GLU B 1 255 ? 23.817 8.527 17.863 1.00 27.19 310 GLU B N 1
ATOM 3809 C CA . GLU B 1 255 ? 22.889 7.649 18.625 1.00 28.32 310 GLU B CA 1
ATOM 3810 C C . GLU B 1 255 ? 23.672 6.606 19.431 1.00 19.60 310 GLU B C 1
ATOM 3811 O O . GLU B 1 255 ? 23.383 6.328 20.593 1.00 25.85 310 GLU B O 1
ATOM 3817 N N . LEU B 1 256 ? 24.720 6.055 18.824 1.00 20.62 311 LEU B N 1
ATOM 3818 C CA . LEU B 1 256 ? 25.592 5.131 19.500 1.00 25.70 311 LEU B CA 1
ATOM 3819 C C . LEU B 1 256 ? 26.182 5.813 20.752 1.00 23.57 311 LEU B C 1
ATOM 3820 O O . LEU B 1 256 ? 26.240 5.233 21.826 1.00 25.61 311 LEU B O 1
ATOM 3825 N N . LEU B 1 257 ? 26.570 7.069 20.614 1.00 21.86 312 LEU B N 1
ATOM 3826 C CA . LEU B 1 257 ? 27.104 7.808 21.739 1.00 23.58 312 LEU B CA 1
ATOM 3827 C C . LEU B 1 257 ? 26.059 8.061 22.836 1.00 22.98 312 LEU B C 1
ATOM 3828 O O . LEU B 1 257 ? 26.366 7.983 24.023 1.00 22.97 312 LEU B O 1
ATOM 3833 N N . VAL B 1 258 ? 24.843 8.393 22.443 1.00 17.62 313 VAL B N 1
ATOM 3834 C CA . VAL B 1 258 ? 23.750 8.528 23.426 1.00 25.66 313 VAL B CA 1
ATOM 3835 C C . VAL B 1 258 ? 23.575 7.221 24.201 1.00 28.42 313 VAL B C 1
ATOM 3836 O O . VAL B 1 258 ? 23.482 7.213 25.438 1.00 31.94 313 VAL B O 1
ATOM 3840 N N . GLY B 1 259 ? 23.562 6.124 23.461 1.00 24.59 314 GLY B N 1
ATOM 3841 C CA . GLY B 1 259 ? 23.464 4.800 24.036 1.00 19.89 314 GLY B CA 1
ATOM 3842 C C . GLY B 1 259 ? 24.591 4.503 25.001 1.00 26.08 314 GLY B C 1
ATOM 3843 O O . GLY B 1 259 ? 24.356 3.953 26.094 1.00 28.73 314 GLY B O 1
ATOM 3844 N N . LEU B 1 260 ? 25.815 4.841 24.601 1.00 32.96 315 LEU B N 1
ATOM 3845 C CA . LEU B 1 260 ? 26.974 4.586 25.432 1.00 21.52 315 LEU B CA 1
ATOM 3846 C C . LEU B 1 260 ? 26.945 5.454 26.687 1.00 34.06 315 LEU B C 1
ATOM 3847 O O . LEU B 1 260 ? 27.153 4.966 27.791 1.00 29.02 315 LEU B O 1
ATOM 3852 N N . LEU B 1 261 ? 26.665 6.736 26.529 1.00 22.04 316 LEU B N 1
ATOM 3853 C CA . LEU B 1 261 ? 26.635 7.623 27.680 1.00 29.84 316 LEU B CA 1
ATOM 3854 C C . LEU B 1 261 ? 25.524 7.250 28.646 1.00 44.31 316 LEU B C 1
ATOM 3855 O O . LEU B 1 261 ? 25.730 7.318 29.847 1.00 36.93 316 LEU B O 1
ATOM 3860 N N . SER B 1 262 ? 24.373 6.819 28.134 1.00 39.55 317 SER B N 1
ATOM 3861 C CA . SER B 1 262 ? 23.199 6.564 28.987 1.00 40.55 317 SER B CA 1
ATOM 3862 C C . SER B 1 262 ? 23.249 5.192 29.649 1.00 44.69 317 SER B C 1
ATOM 3863 O O . SER B 1 262 ? 22.479 4.924 30.546 1.00 44.03 317 SER B O 1
ATOM 3866 N N . GLY B 1 263 ? 24.128 4.312 29.181 1.00 47.01 318 GLY B N 1
ATOM 3867 C CA . GLY B 1 263 ? 24.171 2.944 29.661 1.00 41.81 318 GLY B CA 1
ATOM 3868 C C . GLY B 1 263 ? 23.260 1.995 28.915 1.00 41.89 318 GLY B C 1
ATOM 3869 O O . GLY B 1 263 ? 23.247 0.814 29.213 1.00 44.04 318 GLY B O 1
ATOM 3870 N N . ALA B 1 264 ? 22.513 2.495 27.929 1.00 45.17 319 ALA B N 1
ATOM 3871 C CA . ALA B 1 264 ? 21.648 1.638 27.117 1.00 36.14 319 ALA B CA 1
ATOM 3872 C C . ALA B 1 264 ? 22.460 0.674 26.290 1.00 51.19 319 ALA B C 1
ATOM 3873 O O . ALA B 1 264 ? 21.999 -0.427 26.021 1.00 43.46 319 ALA B O 1
ATOM 3875 N N . VAL B 1 265 ? 23.665 1.085 25.897 1.00 32.34 320 VAL B N 1
ATOM 3876 C CA . VAL B 1 265 ? 24.600 0.219 25.176 1.00 24.31 320 VAL B CA 1
ATOM 3877 C C . VAL B 1 265 ? 25.865 -0.056 25.979 1.00 33.53 320 VAL B C 1
ATOM 3878 O O . VAL B 1 265 ? 26.493 0.851 26.524 1.00 32.15 320 VAL B O 1
ATOM 3882 N N . THR B 1 266 ? 26.251 -1.320 26.022 1.00 28.65 321 THR B N 1
ATOM 3883 C CA . THR B 1 266 ? 27.413 -1.742 26.759 1.00 38.68 321 THR B CA 1
ATOM 3884 C C . THR B 1 266 ? 28.642 -1.586 25.900 1.00 23.51 321 THR B C 1
ATOM 3885 O O . THR B 1 266 ? 28.700 -2.153 24.798 1.00 32.46 321 THR B O 1
ATOM 3889 N N . PRO B 1 267 ? 29.666 -0.864 26.413 1.00 33.79 322 PRO B N 1
ATOM 3890 C CA . PRO B 1 267 ? 30.875 -0.628 25.630 1.00 36.38 322 PRO B CA 1
ATOM 3891 C C . PRO B 1 267 ? 31.466 -1.929 25.180 1.00 41.03 322 PRO B C 1
ATOM 3892 O O . PRO B 1 267 ? 31.573 -2.853 25.976 1.00 38.53 322 PRO B O 1
ATOM 3896 N N . GLY B 1 268 ? 31.833 -2.034 23.912 1.00 24.81 323 GLY B N 1
ATOM 3897 C CA . GLY B 1 268 ? 32.537 -3.240 23.452 1.00 24.49 323 GLY B CA 1
ATOM 3898 C C . GLY B 1 268 ? 31.654 -4.419 23.054 1.00 32.85 323 GLY B C 1
ATOM 3899 O O . GLY B 1 268 ? 32.144 -5.385 22.467 1.00 36.57 323 GLY B O 1
ATOM 3900 N N . SER B 1 269 ? 30.350 -4.323 23.316 1.00 31.57 324 SER B N 1
ATOM 3901 C CA . SER B 1 269 ? 29.406 -5.381 22.947 1.00 38.10 324 SER B CA 1
ATOM 3902 C C . SER B 1 269 ? 29.056 -5.347 21.479 1.00 42.28 324 SER B C 1
ATOM 3903 O O . SER B 1 269 ? 29.373 -4.395 20.757 1.00 32.35 324 SER B O 1
ATOM 3906 N N . GLN B 1 270 ? 28.370 -6.388 21.041 1.00 42.72 325 GLN B N 1
ATOM 3907 C CA . GLN B 1 270 ? 27.858 -6.449 19.673 1.00 36.59 325 GLN B CA 1
ATOM 3908 C C . GLN B 1 270 ? 27.001 -5.238 19.295 1.00 41.90 325 GLN B C 1
ATOM 3909 O O . GLN B 1 270 ? 27.100 -4.720 18.185 1.00 40.66 325 GLN B O 1
ATOM 3915 N N . SER B 1 271 ? 26.147 -4.824 20.223 1.00 27.38 326 SER B N 1
ATOM 3916 C CA . SER B 1 271 ? 25.237 -3.692 20.052 1.00 29.32 326 SER B CA 1
ATOM 3917 C C . SER B 1 271 ? 26.028 -2.330 19.905 1.00 27.87 326 SER B C 1
ATOM 3918 O O . SER B 1 271 ? 25.488 -1.313 19.482 1.00 39.38 326 SER B O 1
ATOM 3921 N N . SER B 1 272 ? 27.304 -2.340 20.246 1.00 25.61 327 SER B N 1
ATOM 3922 C CA . SER B 1 272 ? 28.131 -1.166 20.072 1.00 26.11 327 SER B CA 1
ATOM 3923 C C . SER B 1 272 ? 28.898 -1.121 18.766 1.00 31.67 327 SER B C 1
ATOM 3924 O O . SER B 1 272 ? 29.620 -0.176 18.523 1.00 23.25 327 SER B O 1
ATOM 3927 N N . ARG B 1 273 ? 28.823 -2.175 17.966 1.00 25.58 328 ARG B N 1
ATOM 3928 C CA . ARG B 1 273 ? 29.475 -2.214 16.669 1.00 31.15 328 ARG B CA 1
ATOM 3929 C C . ARG B 1 273 ? 28.393 -2.110 15.598 1.00 41.84 328 ARG B C 1
ATOM 3930 O O . ARG B 1 273 ? 27.539 -2.956 15.513 1.00 38.31 328 ARG B O 1
ATOM 3938 N N . THR B 1 274 ? 28.428 -1.052 14.806 1.00 24.91 329 THR B N 1
ATOM 3939 C CA . THR B 1 274 ? 27.439 -0.777 13.763 1.00 18.46 329 THR B CA 1
ATOM 3940 C C . THR B 1 274 ? 28.138 -0.932 12.427 1.00 23.63 329 THR B C 1
ATOM 3941 O O . THR B 1 274 ? 29.301 -0.551 12.274 1.00 24.88 329 THR B O 1
ATOM 3945 N N . THR B 1 275 ? 27.433 -1.489 11.457 1.00 24.89 330 THR B N 1
ATOM 3946 C CA . THR B 1 275 ? 27.894 -1.550 10.095 1.00 22.18 330 THR B CA 1
ATOM 3947 C C . THR B 1 275 ? 26.940 -0.827 9.167 1.00 30.59 330 THR B C 1
ATOM 3948 O O . THR B 1 275 ? 25.733 -1.060 9.198 1.00 28.20 330 THR B O 1
ATOM 3952 N N . LEU B 1 276 ? 27.476 0.065 8.336 1.00 21.17 331 LEU B N 1
ATOM 3953 C CA . LEU B 1 276 ? 26.644 0.809 7.389 1.00 20.57 331 LEU B CA 1
ATOM 3954 C C . LEU B 1 276 ? 26.951 0.379 5.953 1.00 23.54 331 LEU B C 1
ATOM 3955 O O . LEU B 1 276 ? 28.038 -0.144 5.669 1.00 22.05 331 LEU B O 1
ATOM 3960 N N . LYS B 1 277 ? 25.987 0.584 5.048 1.00 22.08 332 LYS B N 1
ATOM 3961 C CA . LYS B 1 277 ? 26.165 0.251 3.629 1.00 23.19 332 LYS B CA 1
ATOM 3962 C C . LYS B 1 277 ? 26.154 1.489 2.777 1.00 26.23 332 LYS B C 1
ATOM 3963 O O . LYS B 1 277 ? 25.383 2.410 3.042 1.00 29.30 332 LYS B O 1
ATOM 3969 N N . HIS B 1 278 ? 26.954 1.480 1.714 1.00 23.50 333 HIS B N 1
ATOM 3970 C CA . HIS B 1 278 ? 26.846 2.509 0.659 1.00 28.09 333 HIS B CA 1
ATOM 3971 C C . HIS B 1 278 ? 25.715 2.162 -0.292 1.00 21.09 333 HIS B C 1
ATOM 3972 O O . HIS B 1 278 ? 25.257 1.022 -0.338 1.00 24.37 333 HIS B O 1
ATOM 3979 N N . ARG B 1 279 ? 25.319 3.135 -1.106 1.00 23.53 334 ARG B N 1
ATOM 3980 C CA . ARG B 1 279 ? 24.301 2.965 -2.152 1.00 20.89 334 ARG B CA 1
ATOM 3981 C C . ARG B 1 279 ? 24.849 3.557 -3.425 1.00 28.49 334 ARG B C 1
ATOM 3982 O O . ARG B 1 279 ? 25.557 4.569 -3.402 1.00 26.19 334 ARG B O 1
ATOM 3990 N N . LEU B 1 280 ? 24.489 2.970 -4.558 1.00 22.61 335 LEU B N 1
ATOM 3991 C CA . LEU B 1 280 ? 25.006 3.454 -5.798 1.00 24.92 335 LEU B CA 1
ATOM 3992 C C . LEU B 1 280 ? 24.167 4.666 -6.242 1.00 25.78 335 LEU B C 1
ATOM 3993 O O . LEU B 1 280 ? 22.949 4.617 -6.263 1.00 27.42 335 LEU B O 1
ATOM 3998 N N . VAL B 1 281 ? 24.839 5.763 -6.548 1.00 23.23 336 VAL B N 1
ATOM 3999 C CA . VAL B 1 281 ? 24.211 6.956 -7.092 1.00 21.51 336 VAL B CA 1
ATOM 4000 C C . VAL B 1 281 ? 24.754 7.148 -8.490 1.00 21.07 336 VAL B C 1
ATOM 4001 O O . VAL B 1 281 ? 25.966 7.414 -8.676 1.00 24.35 336 VAL B O 1
ATOM 4005 N N . LEU B 1 282 ? 23.901 6.955 -9.487 1.00 22.06 337 LEU B N 1
ATOM 4006 C CA . LEU B 1 282 ? 24.311 7.097 -10.874 1.00 29.00 337 LEU B CA 1
ATOM 4007 C C . LEU B 1 282 ? 24.136 8.547 -11.345 1.00 19.51 337 LEU B C 1
ATOM 4008 O O . LEU B 1 282 ? 23.107 9.130 -11.136 1.00 33.09 337 LEU B O 1
ATOM 4013 N N . ARG B 1 283 ? 25.170 9.125 -11.926 1.00 20.30 338 ARG B N 1
ATOM 4014 C CA . ARG B 1 283 ? 25.080 10.481 -12.435 1.00 23.54 338 ARG B CA 1
ATOM 4015 C C . ARG B 1 283 ? 25.482 10.379 -13.887 1.00 27.18 338 ARG B C 1
ATOM 4016 O O . ARG B 1 283 ? 24.934 9.543 -14.567 1.00 37.62 338 ARG B O 1
ATOM 4024 N N . GLU B 1 284 ? 26.454 11.143 -14.360 1.00 25.24 339 GLU B N 1
ATOM 4025 C CA . GLU B 1 284 ? 26.766 11.191 -15.760 1.00 28.28 339 GLU B CA 1
ATOM 4026 C C . GLU B 1 284 ? 28.052 10.475 -16.129 1.00 28.49 339 GLU B C 1
ATOM 4027 O O . GLU B 1 284 ? 28.351 10.360 -17.299 1.00 27.43 339 GLU B O 1
ATOM 4033 N N . SER B 1 285 ? 28.829 10.003 -15.151 1.00 21.16 340 SER B N 1
ATOM 4034 C CA . SER B 1 285 ? 30.118 9.372 -15.422 1.00 16.77 340 SER B CA 1
ATOM 4035 C C . SER B 1 285 ? 30.037 7.858 -15.666 1.00 20.05 340 SER B C 1
ATOM 4036 O O . SER B 1 285 ? 31.065 7.200 -15.834 1.00 23.08 340 SER B O 1
ATOM 4039 N N . THR B 1 286 ? 28.836 7.333 -15.590 1.00 18.13 341 THR B N 1
ATOM 4040 C CA . THR B 1 286 ? 28.478 5.980 -16.022 1.00 23.17 341 THR B CA 1
ATOM 4041 C C . THR B 1 286 ? 27.301 6.072 -17.022 1.00 36.32 341 THR B C 1
ATOM 4042 O O . THR B 1 286 ? 26.624 7.095 -17.120 1.00 26.94 341 THR B O 1
ATOM 4046 N N . GLU B 1 287 ? 27.065 4.997 -17.758 1.00 33.27 342 GLU B N 1
ATOM 4047 C CA . GLU B 1 287 ? 25.870 4.859 -18.608 1.00 52.92 342 GLU B CA 1
ATOM 4048 C C . GLU B 1 287 ? 25.027 3.697 -18.088 1.00 75.15 342 GLU B C 1
ATOM 4049 O O . GLU B 1 287 ? 25.355 2.545 -18.351 1.00 103.78 342 GLU B O 1
ATOM 4051 N N . GLY B 1 288 ? 23.960 3.990 -17.342 1.00 81.79 343 GLY B N 1
ATOM 4052 C CA . GLY B 1 288 ? 23.142 2.935 -16.712 1.00 61.35 343 GLY B CA 1
ATOM 4053 C C . GLY B 1 288 ? 21.836 3.442 -16.127 1.00 70.26 343 GLY B C 1
ATOM 4054 O O . GLY B 1 288 ? 21.166 2.725 -15.387 1.00 61.06 343 GLY B O 1
ATOM 4055 N N . ALA C 1 14 ? 52.304 46.822 24.979 1.00 66.20 69 ALA C N 1
ATOM 4056 C CA . ALA C 1 14 ? 51.361 45.934 25.709 1.00 60.70 69 ALA C CA 1
ATOM 4057 C C . ALA C 1 14 ? 52.040 45.268 26.921 1.00 80.39 69 ALA C C 1
ATOM 4058 O O . ALA C 1 14 ? 52.809 44.317 26.776 1.00 65.45 69 ALA C O 1
ATOM 4060 N N . ARG C 1 15 ? 51.760 45.777 28.118 1.00 43.64 70 ARG C N 1
ATOM 4061 C CA . ARG C 1 15 ? 52.313 45.183 29.322 1.00 32.53 70 ARG C CA 1
ATOM 4062 C C . ARG C 1 15 ? 51.368 44.097 29.815 1.00 33.01 70 ARG C C 1
ATOM 4063 O O . ARG C 1 15 ? 50.160 44.237 29.655 1.00 32.42 70 ARG C O 1
ATOM 4071 N N . THR C 1 16 ? 51.937 43.094 30.478 1.00 32.02 71 THR C N 1
ATOM 4072 C CA . THR C 1 16 ? 51.210 42.095 31.250 1.00 21.21 71 THR C CA 1
ATOM 4073 C C . THR C 1 16 ? 50.468 42.796 32.349 1.00 27.85 71 THR C C 1
ATOM 4074 O O . THR C 1 16 ? 50.964 43.745 32.970 1.00 18.88 71 THR C O 1
ATOM 4078 N N . SER C 1 17 ? 49.221 42.390 32.527 1.00 19.27 72 SER C N 1
ATOM 4079 C CA . SER C 1 17 ? 48.359 42.993 33.548 1.00 18.71 72 SER C CA 1
ATOM 4080 C C . SER C 1 17 ? 47.904 41.897 34.513 1.00 17.16 72 SER C C 1
ATOM 4081 O O . SER C 1 17 ? 47.424 40.871 34.059 1.00 19.56 72 SER C O 1
ATOM 4084 N N . VAL C 1 18 ? 48.065 42.153 35.810 1.00 15.19 73 VAL C N 1
ATOM 4085 C CA . VAL C 1 18 ? 47.763 41.237 36.892 1.00 15.30 73 VAL C CA 1
ATOM 4086 C C . VAL C 1 18 ? 46.729 41.843 37.841 1.00 12.61 73 VAL C C 1
ATOM 4087 O O . VAL C 1 18 ? 46.802 43.017 38.223 1.00 18.07 73 VAL C O 1
ATOM 4091 N N . GLY C 1 19 ? 45.748 41.038 38.200 1.00 14.31 74 GLY C N 1
ATOM 4092 C CA . GLY C 1 19 ? 44.732 41.449 39.153 1.00 12.59 74 GLY C CA 1
ATOM 4093 C C . GLY C 1 19 ? 45.031 40.885 40.498 1.00 12.61 74 GLY C C 1
ATOM 4094 O O . GLY C 1 19 ? 45.492 39.740 40.605 1.00 16.36 74 GLY C O 1
ATOM 4095 N N . LEU C 1 20 ? 44.869 41.705 41.536 1.00 10.30 75 LEU C N 1
ATOM 4096 C CA . LEU C 1 20 ? 45.094 41.187 42.862 1.00 10.80 75 LEU C CA 1
ATOM 4097 C C . LEU C 1 20 ? 43.779 41.255 43.637 1.00 18.41 75 LEU C C 1
ATOM 4098 O O . LEU C 1 20 ? 43.212 42.341 43.778 1.00 17.48 75 LEU C O 1
ATOM 4103 N N . ALA C 1 21 ? 43.288 40.110 44.133 1.00 14.49 76 ALA C N 1
ATOM 4104 C CA . ALA C 1 21 ? 42.004 40.094 44.856 1.00 11.38 76 ALA C CA 1
ATOM 4105 C C . ALA C 1 21 ? 42.276 39.917 46.336 1.00 14.97 76 ALA C C 1
ATOM 4106 O O . ALA C 1 21 ? 42.932 38.932 46.732 1.00 14.88 76 ALA C O 1
ATOM 4108 N N . ILE C 1 22 ? 41.807 40.868 47.146 1.00 12.14 77 ILE C N 1
ATOM 4109 C CA . ILE C 1 22 ? 41.931 40.741 48.577 1.00 14.80 77 ILE C CA 1
ATOM 4110 C C . ILE C 1 22 ? 40.599 40.974 49.319 1.00 13.52 77 ILE C C 1
ATOM 4111 O O . ILE C 1 22 ? 39.825 41.835 48.939 1.00 13.65 77 ILE C O 1
ATOM 4116 N N . PRO C 1 23 ? 40.404 40.253 50.415 1.00 16.50 78 PRO C N 1
ATOM 4117 C CA . PRO C 1 23 ? 39.098 40.284 51.066 1.00 16.47 78 PRO C CA 1
ATOM 4118 C C . PRO C 1 23 ? 38.844 41.542 51.828 1.00 22.05 78 PRO C C 1
ATOM 4119 O O . PRO C 1 23 ? 37.691 41.870 52.074 1.00 20.12 78 PRO C O 1
ATOM 4123 N N . ASP C 1 24 ? 39.892 42.259 52.225 1.00 18.16 79 ASP C N 1
ATOM 4124 C CA . ASP C 1 24 ? 39.691 43.576 52.837 1.00 18.27 79 ASP C CA 1
ATOM 4125 C C . ASP C 1 24 ? 40.974 44.357 52.842 1.00 17.53 79 ASP C C 1
ATOM 4126 O O . ASP C 1 24 ? 42.042 43.808 52.525 1.00 22.78 79 ASP C O 1
ATOM 4131 N N . LEU C 1 25 ? 40.880 45.631 53.202 1.00 14.71 80 LEU C N 1
ATOM 4132 C CA . LEU C 1 25 ? 42.066 46.467 53.402 1.00 12.98 80 LEU C CA 1
ATOM 4133 C C . LEU C 1 25 ? 42.199 46.910 54.856 1.00 21.89 80 LEU C C 1
ATOM 4134 O O . LEU C 1 25 ? 43.098 47.661 55.177 1.00 19.56 80 LEU C O 1
ATOM 4139 N N . THR C 1 26 ? 41.307 46.419 55.715 1.00 23.42 81 THR C N 1
ATOM 4140 C CA . THR C 1 26 ? 41.239 46.789 57.143 1.00 26.83 81 THR C CA 1
ATOM 4141 C C . THR C 1 26 ? 42.030 45.843 58.063 1.00 21.21 81 THR C C 1
ATOM 4142 O O . THR C 1 26 ? 42.378 46.207 59.183 1.00 27.13 81 THR C O 1
ATOM 4146 N N . ASN C 1 27 ? 42.337 44.631 57.621 1.00 18.47 82 ASN C N 1
ATOM 4147 C CA . ASN C 1 27 ? 43.351 43.836 58.343 1.00 14.77 82 ASN C CA 1
ATOM 4148 C C . ASN C 1 27 ? 44.672 44.232 57.722 1.00 18.05 82 ASN C C 1
ATOM 4149 O O . ASN C 1 27 ? 44.830 44.078 56.492 1.00 17.61 82 ASN C O 1
ATOM 4154 N N . PRO C 1 28 ? 45.610 44.768 58.529 1.00 20.29 83 PRO C N 1
ATOM 4155 C CA . PRO C 1 28 ? 46.843 45.272 57.934 1.00 17.25 83 PRO C CA 1
ATOM 4156 C C . PRO C 1 28 ? 47.724 44.260 57.183 1.00 19.57 83 PRO C C 1
ATOM 4157 O O . PRO C 1 28 ? 48.586 44.677 56.388 1.00 17.48 83 PRO C O 1
ATOM 4161 N N . TYR C 1 29 ? 47.525 42.974 57.388 1.00 18.88 84 TYR C N 1
ATOM 4162 C CA . TYR C 1 29 ? 48.242 41.987 56.558 1.00 14.27 84 TYR C CA 1
ATOM 4163 C C . TYR C 1 29 ? 48.011 42.234 55.046 1.00 16.13 84 TYR C C 1
ATOM 4164 O O . TYR C 1 29 ? 48.936 42.167 54.250 1.00 18.07 84 TYR C O 1
ATOM 4173 N N . PHE C 1 30 ? 46.772 42.569 54.655 1.00 14.25 85 PHE C N 1
ATOM 4174 C CA . PHE C 1 30 ? 46.421 42.636 53.242 1.00 19.22 85 PHE C CA 1
ATOM 4175 C C . PHE C 1 30 ? 47.018 43.793 52.438 1.00 15.05 85 PHE C C 1
ATOM 4176 O O . PHE C 1 30 ? 47.558 43.550 51.369 1.00 16.93 85 PHE C O 1
ATOM 4184 N N . PRO C 1 31 ? 46.984 45.040 52.946 1.00 14.97 86 PRO C N 1
ATOM 4185 C CA . PRO C 1 31 ? 47.783 46.065 52.279 1.00 15.11 86 PRO C CA 1
ATOM 4186 C C . PRO C 1 31 ? 49.288 45.746 52.261 1.00 22.59 86 PRO C C 1
ATOM 4187 O O . PRO C 1 31 ? 49.941 46.086 51.294 1.00 15.70 86 PRO C O 1
ATOM 4191 N N . ALA C 1 32 ? 49.822 45.108 53.310 1.00 17.50 87 ALA C N 1
ATOM 4192 C CA . ALA C 1 32 ? 51.241 44.735 53.303 1.00 20.31 87 ALA C CA 1
ATOM 4193 C C . ALA C 1 32 ? 51.516 43.676 52.221 1.00 18.86 87 ALA C C 1
ATOM 4194 O O . ALA C 1 32 ? 52.457 43.786 51.428 1.00 17.99 87 ALA C O 1
ATOM 4196 N N . PHE C 1 33 ? 50.683 42.653 52.194 1.00 14.59 88 PHE C N 1
ATOM 4197 C CA . PHE C 1 33 ? 50.760 41.644 51.149 1.00 17.77 88 PHE C CA 1
ATOM 4198 C C . PHE C 1 33 ? 50.629 42.260 49.752 1.00 26.62 88 PHE C C 1
ATOM 4199 O O . PHE C 1 33 ? 51.452 42.046 48.861 1.00 19.63 88 PHE C O 1
ATOM 4207 N N . ALA C 1 34 ? 49.590 43.041 49.541 1.00 16.51 89 ALA C N 1
ATOM 4208 C CA . ALA C 1 34 ? 49.383 43.684 48.272 1.00 13.74 89 ALA C CA 1
ATOM 4209 C C . ALA C 1 34 ? 50.560 44.580 47.835 1.00 16.74 89 ALA C C 1
ATOM 4210 O O . ALA C 1 34 ? 50.928 44.540 46.697 1.00 16.55 89 ALA C O 1
ATOM 4212 N N . SER C 1 35 ? 51.070 45.425 48.730 1.00 17.30 90 SER C N 1
ATOM 4213 C CA . SER C 1 35 ? 52.192 46.300 48.419 1.00 15.52 90 SER C CA 1
ATOM 4214 C C . SER C 1 35 ? 53.416 45.467 47.901 1.00 11.78 90 SER C C 1
ATOM 4215 O O . SER C 1 35 ? 54.092 45.862 46.949 1.00 17.69 90 SER C O 1
ATOM 4218 N N . SER C 1 36 ? 53.678 44.353 48.559 1.00 15.01 91 SER C N 1
ATOM 4219 C CA . SER C 1 36 ? 54.826 43.514 48.219 1.00 20.45 91 SER C CA 1
ATOM 4220 C C . SER C 1 36 ? 54.650 42.972 46.798 1.00 22.57 91 SER C C 1
ATOM 4221 O O . SER C 1 36 ? 55.598 42.987 45.983 1.00 17.71 91 SER C O 1
ATOM 4224 N N . VAL C 1 37 ? 53.441 42.484 46.492 1.00 18.51 92 VAL C N 1
ATOM 4225 C CA . VAL C 1 37 ? 53.157 41.974 45.139 1.00 16.49 92 VAL C CA 1
ATOM 4226 C C . VAL C 1 37 ? 53.254 43.043 44.089 1.00 16.56 92 VAL C C 1
ATOM 4227 O O . VAL C 1 37 ? 53.864 42.850 43.005 1.00 15.54 92 VAL C O 1
ATOM 4231 N N . VAL C 1 38 ? 52.679 44.211 44.378 1.00 15.32 93 VAL C N 1
ATOM 4232 C CA . VAL C 1 38 ? 52.658 45.301 43.432 1.00 16.20 93 VAL C CA 1
ATOM 4233 C C . VAL C 1 38 ? 54.113 45.745 43.152 1.00 18.36 93 VAL C C 1
ATOM 4234 O O . VAL C 1 38 ? 54.449 46.043 42.010 1.00 21.62 93 VAL C O 1
ATOM 4238 N N . GLU C 1 39 ? 54.936 45.759 44.197 1.00 19.32 94 GLU C N 1
ATOM 4239 C CA . GLU C 1 39 ? 56.367 46.113 44.077 1.00 17.81 94 GLU C CA 1
ATOM 4240 C C . GLU C 1 39 ? 57.068 45.191 43.066 1.00 17.32 94 GLU C C 1
ATOM 4241 O O . GLU C 1 39 ? 57.627 45.658 42.076 1.00 23.93 94 GLU C O 1
ATOM 4247 N N . LEU C 1 40 ? 56.982 43.898 43.293 1.00 20.71 95 LEU C N 1
ATOM 4248 C CA . LEU C 1 40 ? 57.701 42.954 42.421 1.00 22.55 95 LEU C CA 1
ATOM 4249 C C . LEU C 1 40 ? 57.133 42.945 41.029 1.00 28.05 95 LEU C C 1
ATOM 4250 O O . LEU C 1 40 ? 57.867 42.865 40.077 1.00 18.71 95 LEU C O 1
ATOM 4255 N N . ALA C 1 41 ? 55.808 43.097 40.890 1.00 16.93 96 ALA C N 1
ATOM 4256 C CA . ALA C 1 41 ? 55.194 43.159 39.587 1.00 15.78 96 ALA C CA 1
ATOM 4257 C C . ALA C 1 41 ? 55.581 44.416 38.814 1.00 16.93 96 ALA C C 1
ATOM 4258 O O . ALA C 1 41 ? 55.897 44.379 37.613 1.00 18.99 96 ALA C O 1
ATOM 4260 N N . THR C 1 42 ? 55.542 45.543 39.499 1.00 17.29 97 THR C N 1
ATOM 4261 C CA . THR C 1 42 ? 55.879 46.804 38.911 1.00 19.85 97 THR C CA 1
ATOM 4262 C C . THR C 1 42 ? 57.325 46.761 38.390 1.00 16.77 97 THR C C 1
ATOM 4263 O O . THR C 1 42 ? 57.609 47.271 37.304 1.00 23.57 97 THR C O 1
ATOM 4267 N N . LEU C 1 43 ? 58.188 46.111 39.147 1.00 19.84 98 LEU C N 1
ATOM 4268 C CA . LEU C 1 43 ? 59.608 46.019 38.736 1.00 32.58 98 LEU C CA 1
ATOM 4269 C C . LEU C 1 43 ? 59.835 45.174 37.483 1.00 39.99 98 LEU C C 1
ATOM 4270 O O . LEU C 1 43 ? 60.764 45.460 36.731 1.00 34.28 98 LEU C O 1
ATOM 4275 N N . ARG C 1 44 ? 58.959 44.199 37.217 1.00 23.20 99 ARG C N 1
ATOM 4276 C CA . ARG C 1 44 ? 58.980 43.468 35.942 1.00 22.34 99 ARG C CA 1
ATOM 4277 C C . ARG C 1 44 ? 58.348 44.246 34.791 1.00 24.72 99 ARG C C 1
ATOM 4278 O O . ARG C 1 44 ? 58.299 43.750 33.685 1.00 27.13 99 ARG C O 1
ATOM 4286 N N . GLY C 1 45 ? 57.818 45.435 35.060 1.00 17.72 100 GLY C N 1
ATOM 4287 C CA . GLY C 1 45 ? 57.128 46.241 34.069 1.00 21.99 100 GLY C CA 1
ATOM 4288 C C . GLY C 1 45 ? 55.645 45.855 33.920 1.00 19.78 100 GLY C C 1
ATOM 4289 O O . GLY C 1 45 ? 54.987 46.218 32.943 1.00 23.34 100 GLY C O 1
ATOM 4290 N N . TRP C 1 46 ? 55.115 45.140 34.886 1.00 20.43 101 TRP C N 1
ATOM 4291 C CA . TRP C 1 46 ? 53.709 44.727 34.804 1.00 20.66 101 TRP C CA 1
ATOM 4292 C C . TRP C 1 46 ? 52.818 45.839 35.379 1.00 35.59 101 TRP C C 1
ATOM 4293 O O . TRP C 1 46 ? 53.262 46.646 36.191 1.00 21.69 101 TRP C O 1
ATOM 4304 N N . HIS C 1 47 ? 51.564 45.861 34.951 1.00 23.21 102 HIS C N 1
ATOM 4305 C CA . HIS C 1 47 ? 50.534 46.661 35.604 1.00 20.83 102 HIS C CA 1
ATOM 4306 C C . HIS C 1 47 ? 49.749 45.765 36.565 1.00 23.75 102 HIS C C 1
ATOM 4307 O O . HIS C 1 47 ? 49.522 44.593 36.288 1.00 18.71 102 HIS C O 1
ATOM 4314 N N . VAL C 1 48 ? 49.352 46.322 37.699 1.00 15.80 103 VAL C N 1
ATOM 4315 C CA . VAL C 1 48 ? 48.592 45.591 38.667 1.00 12.86 103 VAL C CA 1
ATOM 4316 C C . VAL C 1 48 ? 47.353 46.416 39.042 1.00 26.04 103 VAL C C 1
ATOM 4317 O O . VAL C 1 48 ? 47.448 47.634 39.258 1.00 20.66 103 VAL C O 1
ATOM 4321 N N . VAL C 1 49 ? 46.196 45.762 39.104 1.00 14.47 104 VAL C N 1
ATOM 4322 C CA . VAL C 1 49 ? 44.973 46.395 39.713 1.00 16.20 104 VAL C CA 1
ATOM 4323 C C . VAL C 1 49 ? 44.461 45.597 40.906 1.00 19.91 104 VAL C C 1
ATOM 4324 O O . VAL C 1 49 ? 44.412 44.404 40.852 1.00 20.87 104 VAL C O 1
ATOM 4328 N N . VAL C 1 50 ? 44.083 46.286 41.986 1.00 15.98 105 VAL C N 1
ATOM 4329 C CA . VAL C 1 50 ? 43.652 45.650 43.184 1.00 16.00 105 VAL C CA 1
ATOM 4330 C C . VAL C 1 50 ? 42.113 45.766 43.301 1.00 16.73 105 VAL C C 1
ATOM 4331 O O . VAL C 1 50 ? 41.551 46.861 43.093 1.00 14.59 105 VAL C O 1
ATOM 4335 N N . ASP C 1 51 ? 41.461 44.650 43.601 1.00 14.80 106 ASP C N 1
ATOM 4336 C CA . ASP C 1 51 ? 40.007 44.638 43.938 1.00 15.00 106 ASP C CA 1
ATOM 4337 C C . ASP C 1 51 ? 39.867 44.197 45.393 1.00 13.57 106 ASP C C 1
ATOM 4338 O O . ASP C 1 51 ? 40.181 43.064 45.743 1.00 13.42 106 ASP C O 1
ATOM 4343 N N . ASP C 1 52 ? 39.464 45.137 46.231 1.00 14.26 107 ASP C N 1
ATOM 4344 C CA . ASP C 1 52 ? 39.158 44.885 47.610 1.00 14.89 107 ASP C CA 1
ATOM 4345 C C . ASP C 1 52 ? 37.684 44.541 47.609 1.00 15.07 107 ASP C C 1
ATOM 4346 O O . ASP C 1 52 ? 36.798 45.437 47.410 1.00 16.32 107 ASP C O 1
ATOM 4351 N N . TYR C 1 53 ? 37.401 43.267 47.822 1.00 14.27 108 TYR C N 1
ATOM 4352 C CA . TYR C 1 53 ? 36.019 42.807 47.684 1.00 12.24 108 TYR C CA 1
ATOM 4353 C C . TYR C 1 53 ? 35.243 42.725 48.986 1.00 17.15 108 TYR C C 1
ATOM 4354 O O . TYR C 1 53 ? 34.157 42.173 48.989 1.00 22.09 108 TYR C O 1
ATOM 4363 N N . GLY C 1 54 ? 35.758 43.303 50.063 1.00 15.58 109 GLY C N 1
ATOM 4364 C CA . GLY C 1 54 ? 35.152 43.103 51.396 1.00 18.40 109 GLY C CA 1
ATOM 4365 C C . GLY C 1 54 ? 34.034 44.105 51.655 1.00 15.35 109 GLY C C 1
ATOM 4366 O O . GLY C 1 54 ? 34.040 44.756 52.684 1.00 19.94 109 GLY C O 1
ATOM 4367 N N . HIS C 1 55 ? 33.166 44.297 50.661 1.00 16.30 110 HIS C N 1
ATOM 4368 C CA . HIS C 1 55 ? 32.115 45.283 50.676 1.00 18.00 110 HIS C CA 1
ATOM 4369 C C . HIS C 1 55 ? 30.883 44.784 49.950 1.00 24.12 110 HIS C C 1
ATOM 4370 O O . HIS C 1 55 ? 30.985 44.010 49.020 1.00 16.17 110 HIS C O 1
ATOM 4377 N N . GLY C 1 56 ? 29.693 45.230 50.384 1.00 19.78 111 GLY C N 1
ATOM 4378 C CA . GLY C 1 56 ? 28.456 44.907 49.655 1.00 21.36 111 GLY C CA 1
ATOM 4379 C C . GLY C 1 56 ? 28.112 43.418 49.456 1.00 18.73 111 GLY C C 1
ATOM 4380 O O . GLY C 1 56 ? 27.394 43.086 48.543 1.00 20.45 111 GLY C O 1
ATOM 4381 N N . GLY C 1 57 ? 28.586 42.558 50.344 1.00 17.47 112 GLY C N 1
ATOM 4382 C CA . GLY C 1 57 ? 28.409 41.109 50.237 1.00 25.67 112 GLY C CA 1
ATOM 4383 C C . GLY C 1 57 ? 29.139 40.433 49.091 1.00 27.41 112 GLY C C 1
ATOM 4384 O O . GLY C 1 57 ? 28.879 39.269 48.799 1.00 21.72 112 GLY C O 1
ATOM 4385 N N . ARG C 1 58 ? 30.086 41.139 48.464 1.00 19.68 113 ARG C N 1
ATOM 4386 C CA . ARG C 1 58 ? 30.879 40.558 47.361 1.00 17.42 113 ARG C CA 1
ATOM 4387 C C . ARG C 1 58 ? 31.753 39.405 47.835 1.00 15.81 113 ARG C C 1
ATOM 4388 O O . ARG C 1 58 ? 32.160 39.346 49.005 1.00 18.93 113 ARG C O 1
ATOM 4396 N N . SER C 1 59 ? 32.034 38.482 46.935 1.00 17.70 114 SER C N 1
ATOM 4397 C CA . SER C 1 59 ? 32.885 37.338 47.252 1.00 17.80 114 SER C CA 1
ATOM 4398 C C . SER C 1 59 ? 34.177 37.376 46.414 1.00 16.25 114 SER C C 1
ATOM 4399 O O . SER C 1 59 ? 34.306 38.152 45.476 1.00 11.93 114 SER C O 1
ATOM 4402 N N . GLY C 1 60 ? 35.066 36.445 46.699 1.00 15.43 115 GLY C N 1
ATOM 4403 C CA . GLY C 1 60 ? 36.295 36.260 45.924 1.00 23.13 115 GLY C CA 1
ATOM 4404 C C . GLY C 1 60 ? 35.988 35.908 44.491 1.00 15.63 115 GLY C C 1
ATOM 4405 O O . GLY C 1 60 ? 36.685 36.352 43.570 1.00 14.71 115 GLY C O 1
ATOM 4406 N N . LEU C 1 61 ? 34.892 35.185 44.269 1.00 15.84 116 LEU C N 1
ATOM 4407 C CA . LEU C 1 61 ? 34.480 34.915 42.902 1.00 14.84 116 LEU C CA 1
ATOM 4408 C C . LEU C 1 61 ? 34.059 36.165 42.199 1.00 19.25 116 LEU C C 1
ATOM 4409 O O . LEU C 1 61 ? 34.425 36.344 41.052 1.00 18.04 116 LEU C O 1
ATOM 4414 N N . ASP C 1 62 ? 33.272 37.040 42.856 1.00 16.31 117 ASP C N 1
ATOM 4415 C CA . ASP C 1 62 ? 32.950 38.339 42.251 1.00 16.66 117 ASP C CA 1
ATOM 4416 C C . ASP C 1 62 ? 34.213 39.149 41.860 1.00 12.32 117 ASP C C 1
ATOM 4417 O O . ASP C 1 62 ? 34.246 39.798 40.820 1.00 16.46 117 ASP C O 1
ATOM 4422 N N . ALA C 1 63 ? 35.205 39.182 42.746 1.00 14.55 118 ALA C N 1
ATOM 4423 C CA . ALA C 1 63 ? 36.460 39.878 42.423 1.00 13.54 118 ALA C CA 1
ATOM 4424 C C . ALA C 1 63 ? 37.061 39.364 41.145 1.00 10.26 118 ALA C C 1
ATOM 4425 O O . ALA C 1 63 ? 37.505 40.169 40.295 1.00 14.61 118 ALA C O 1
ATOM 4427 N N . VAL C 1 64 ? 37.107 38.039 40.997 1.00 11.61 119 VAL C N 1
ATOM 4428 C CA . VAL C 1 64 ? 37.701 37.459 39.804 1.00 12.40 119 VAL C CA 1
ATOM 4429 C C . VAL C 1 64 ? 36.865 37.723 38.573 1.00 16.42 119 VAL C C 1
ATOM 4430 O O . VAL C 1 64 ? 37.407 38.068 37.539 1.00 15.12 119 VAL C O 1
ATOM 4434 N N . GLU C 1 65 ? 35.527 37.618 38.676 1.00 12.03 120 GLU C N 1
ATOM 4435 C CA . GLU C 1 65 ? 34.668 37.979 37.534 1.00 16.40 120 GLU C CA 1
ATOM 4436 C C . GLU C 1 65 ? 34.876 39.425 37.092 1.00 21.23 120 GLU C C 1
ATOM 4437 O O . GLU C 1 65 ? 34.904 39.744 35.904 1.00 16.18 120 GLU C O 1
ATOM 4443 N N . HIS C 1 66 ? 35.028 40.315 38.048 1.00 15.54 121 HIS C N 1
ATOM 4444 C CA . HIS C 1 66 ? 35.299 41.698 37.749 1.00 19.93 121 HIS C CA 1
ATOM 4445 C C . HIS C 1 66 ? 36.666 41.882 37.092 1.00 15.03 121 HIS C C 1
ATOM 4446 O O . HIS C 1 66 ? 36.777 42.562 36.098 1.00 16.04 121 HIS C O 1
ATOM 4453 N N . LEU C 1 67 ? 37.708 41.297 37.655 1.00 14.35 122 LEU C N 1
ATOM 4454 C CA . LEU C 1 67 ? 39.073 41.532 37.139 1.00 16.31 122 LEU C CA 1
ATOM 4455 C C . LEU C 1 67 ? 39.371 40.876 35.777 1.00 11.98 122 LEU C C 1
ATOM 4456 O O . LEU C 1 67 ? 40.106 41.450 34.954 1.00 14.00 122 LEU C O 1
ATOM 4461 N N . ALA C 1 68 ? 38.815 39.679 35.554 1.00 15.09 123 ALA C N 1
ATOM 4462 C CA . ALA C 1 68 ? 39.254 38.796 34.479 1.00 12.14 123 ALA C CA 1
ATOM 4463 C C . ALA C 1 68 ? 39.433 39.511 33.107 1.00 12.01 123 ALA C C 1
ATOM 4464 O O . ALA C 1 68 ? 40.497 39.321 32.453 1.00 17.44 123 ALA C O 1
ATOM 4466 N N . PRO C 1 69 ? 38.420 40.281 32.652 1.00 17.90 124 PRO C N 1
ATOM 4467 C CA . PRO C 1 69 ? 38.554 40.891 31.313 1.00 17.42 124 PRO C CA 1
ATOM 4468 C C . PRO C 1 69 ? 39.680 41.908 31.166 1.00 29.28 124 PRO C C 1
ATOM 4469 O O . PRO C 1 69 ? 40.076 42.178 30.034 1.00 19.80 124 PRO C O 1
ATOM 4473 N N . GLN C 1 70 ? 40.188 42.457 32.279 1.00 14.94 125 GLN C N 1
ATOM 4474 C CA . GLN C 1 70 ? 41.228 43.490 32.244 1.00 16.78 125 GLN C CA 1
ATOM 4475 C C . GLN C 1 70 ? 42.576 42.965 32.686 1.00 17.29 125 GLN C C 1
ATOM 4476 O O . GLN C 1 70 ? 43.533 43.720 32.756 1.00 18.82 125 GLN C O 1
ATOM 4482 N N . VAL C 1 71 ? 42.678 41.666 32.954 1.00 13.51 126 VAL C N 1
ATOM 4483 C CA . VAL C 1 71 ? 43.960 41.079 33.374 1.00 18.18 126 VAL C CA 1
ATOM 4484 C C . VAL C 1 71 ? 44.306 39.808 32.640 1.00 23.94 126 VAL C C 1
ATOM 4485 O O . VAL C 1 71 ? 43.445 39.213 32.028 1.00 18.72 126 VAL C O 1
ATOM 4489 N N . ASP C 1 72 ? 45.580 39.414 32.741 1.00 13.70 127 ASP C N 1
ATOM 4490 C CA . ASP C 1 72 ? 46.116 38.189 32.169 1.00 12.86 127 ASP C CA 1
ATOM 4491 C C . ASP C 1 72 ? 46.217 37.051 33.189 1.00 14.72 127 ASP C C 1
ATOM 4492 O O . ASP C 1 72 ? 46.393 35.880 32.818 1.00 16.82 127 ASP C O 1
ATOM 4497 N N . ALA C 1 73 ? 46.014 37.390 34.453 1.00 13.24 128 ALA C N 1
ATOM 4498 C CA . ALA C 1 73 ? 46.258 36.495 35.601 1.00 12.91 128 ALA C CA 1
ATOM 4499 C C . ALA C 1 73 ? 45.757 37.175 36.871 1.00 13.73 128 ALA C C 1
ATOM 4500 O O . ALA C 1 73 ? 45.700 38.408 36.937 1.00 11.35 128 ALA C O 1
ATOM 4502 N N . VAL C 1 74 ? 45.430 36.368 37.879 1.00 14.10 129 VAL C N 1
ATOM 4503 C CA . VAL C 1 74 ? 45.010 36.882 39.180 1.00 13.45 129 VAL C CA 1
ATOM 4504 C C . VAL C 1 74 ? 45.811 36.213 40.249 1.00 16.88 129 VAL C C 1
ATOM 4505 O O . VAL C 1 74 ? 46.057 35.008 40.206 1.00 15.87 129 VAL C O 1
ATOM 4509 N N . ILE C 1 75 ? 46.171 37.013 41.241 1.00 13.29 130 ILE C N 1
ATOM 4510 C CA . ILE C 1 75 ? 46.791 36.506 42.452 1.00 14.23 130 ILE C CA 1
ATOM 4511 C C . ILE C 1 75 ? 45.838 36.926 43.541 1.00 15.21 130 ILE C C 1
ATOM 4512 O O . ILE C 1 75 ? 45.399 38.079 43.527 1.00 13.34 130 ILE C O 1
ATOM 4517 N N . GLY C 1 76 ? 45.466 36.029 44.448 1.00 17.16 131 GLY C N 1
ATOM 4518 C CA . GLY C 1 76 ? 44.463 36.381 45.416 1.00 33.06 131 GLY C CA 1
ATOM 4519 C C . GLY C 1 76 ? 44.276 35.506 46.635 1.00 15.11 131 GLY C C 1
ATOM 4520 O O . GLY C 1 76 ? 44.618 34.305 46.645 1.00 14.84 131 GLY C O 1
ATOM 4521 N N . TYR C 1 77 ? 43.663 36.135 47.625 1.00 13.83 132 TYR C N 1
ATOM 4522 C CA . TYR C 1 77 ? 43.022 35.442 48.724 1.00 16.07 132 TYR C CA 1
ATOM 4523 C C . TYR C 1 77 ? 41.512 35.442 48.432 1.00 21.83 132 TYR C C 1
ATOM 4524 O O . TYR C 1 77 ? 40.905 36.495 48.463 1.00 18.57 132 TYR C O 1
ATOM 4533 N N . LEU C 1 78 ? 40.936 34.291 48.091 1.00 14.67 133 LEU C N 1
ATOM 4534 C CA . LEU C 1 78 ? 39.590 34.227 47.492 1.00 17.33 133 LEU C CA 1
ATOM 4535 C C . LEU C 1 78 ? 38.500 33.689 48.381 1.00 19.34 133 LEU C C 1
ATOM 4536 O O . LEU C 1 78 ? 37.374 33.501 47.914 1.00 20.95 133 LEU C O 1
ATOM 4541 N N . GLY C 1 79 ? 38.823 33.449 49.640 1.00 23.15 134 GLY C N 1
ATOM 4542 C CA . GLY C 1 79 ? 37.812 32.995 50.625 1.00 27.92 134 GLY C CA 1
ATOM 4543 C C . GLY C 1 79 ? 37.089 31.689 50.333 1.00 29.50 134 GLY C C 1
ATOM 4544 O O . GLY C 1 79 ? 35.930 31.535 50.710 1.00 26.64 134 GLY C O 1
ATOM 4545 N N . GLY C 1 80 ? 37.729 30.764 49.617 1.00 18.39 135 GLY C N 1
ATOM 4546 C CA . GLY C 1 80 ? 37.107 29.489 49.295 1.00 20.73 135 GLY C CA 1
ATOM 4547 C C . GLY C 1 80 ? 36.704 29.255 47.866 1.00 23.79 135 GLY C C 1
ATOM 4548 O O . GLY C 1 80 ? 36.282 28.160 47.529 1.00 22.14 135 GLY C O 1
ATOM 4549 N N . TYR C 1 81 ? 36.838 30.280 47.021 1.00 17.74 136 TYR C N 1
ATOM 4550 C CA . TYR C 1 81 ? 36.363 30.236 45.649 1.00 15.04 136 TYR C CA 1
ATOM 4551 C C . TYR C 1 81 ? 37.434 29.930 44.597 1.00 20.40 136 TYR C C 1
ATOM 4552 O O . TYR C 1 81 ? 37.182 30.077 43.426 1.00 18.28 136 TYR C O 1
ATOM 4561 N N . ALA C 1 82 ? 38.585 29.423 45.009 1.00 15.03 137 ALA C N 1
ATOM 4562 C CA . ALA C 1 82 ? 39.659 29.100 44.045 1.00 18.90 137 ALA C CA 1
ATOM 4563 C C . ALA C 1 82 ? 39.193 28.339 42.812 1.00 16.13 137 ALA C C 1
ATOM 4564 O O . ALA C 1 82 ? 39.521 28.716 41.687 1.00 17.50 137 ALA C O 1
ATOM 4566 N N . ASP C 1 83 ? 38.451 27.245 43.003 1.00 14.34 138 ASP C N 1
ATOM 4567 C CA . ASP C 1 83 ? 38.143 26.363 41.910 1.00 20.67 138 ASP C CA 1
ATOM 4568 C C . ASP C 1 83 ? 37.189 27.017 40.902 1.00 23.82 138 ASP C C 1
ATOM 4569 O O . ASP C 1 83 ? 37.388 26.961 39.677 1.00 16.32 138 ASP C O 1
ATOM 4574 N N . GLN C 1 84 ? 36.146 27.654 41.419 1.00 17.35 139 GLN C N 1
ATOM 4575 C CA . GLN C 1 84 ? 35.203 28.341 40.524 1.00 17.65 139 GLN C CA 1
ATOM 4576 C C . GLN C 1 84 ? 35.862 29.550 39.845 1.00 18.09 139 GLN C C 1
ATOM 4577 O O . GLN C 1 84 ? 35.569 29.879 38.687 1.00 13.84 139 GLN C O 1
ATOM 4583 N N . ALA C 1 85 ? 36.729 30.249 40.573 1.00 14.05 140 ALA C N 1
ATOM 4584 C CA . ALA C 1 85 ? 37.448 31.391 39.980 1.00 13.21 140 ALA C CA 1
ATOM 4585 C C . ALA C 1 85 ? 38.345 30.963 38.821 1.00 10.79 140 ALA C C 1
ATOM 4586 O O . ALA C 1 85 ? 38.358 31.642 37.784 1.00 13.38 140 ALA C O 1
ATOM 4588 N N . GLN C 1 86 ? 39.068 29.850 38.955 1.00 13.37 141 GLN C N 1
ATOM 4589 C CA . GLN C 1 86 ? 39.897 29.384 37.856 1.00 15.42 141 GLN C CA 1
ATOM 4590 C C . GLN C 1 86 ? 39.029 28.986 36.677 1.00 22.55 141 GLN C C 1
ATOM 4591 O O . GLN C 1 86 ? 39.383 29.208 35.545 1.00 15.63 141 GLN C O 1
ATOM 4597 N N . THR C 1 87 ? 37.854 28.425 36.936 1.00 17.14 142 THR C N 1
ATOM 4598 C CA . THR C 1 87 ? 36.903 28.154 35.853 1.00 17.91 142 THR C CA 1
ATOM 4599 C C . THR C 1 87 ? 36.543 29.394 35.048 1.00 12.52 142 THR C C 1
ATOM 4600 O O . THR C 1 87 ? 36.535 29.351 33.801 1.00 15.37 142 THR C O 1
ATOM 4604 N N . VAL C 1 88 ? 36.219 30.488 35.737 1.00 16.35 143 VAL C N 1
ATOM 4605 C CA . VAL C 1 88 ? 35.900 31.762 35.101 1.00 14.67 143 VAL C CA 1
ATOM 4606 C C . VAL C 1 88 ? 37.109 32.254 34.264 1.00 15.52 143 VAL C C 1
ATOM 4607 O O . VAL C 1 88 ? 36.974 32.729 33.123 1.00 15.80 143 VAL C O 1
ATOM 4611 N N . LEU C 1 89 ? 38.295 32.132 34.846 1.00 16.13 144 LEU C N 1
ATOM 4612 C CA . LEU C 1 89 ? 39.491 32.673 34.207 1.00 13.26 144 LEU C CA 1
ATOM 4613 C C . LEU C 1 89 ? 39.892 31.849 32.993 1.00 10.97 144 LEU C C 1
ATOM 4614 O O . LEU C 1 89 ? 40.621 32.333 32.150 1.00 14.75 144 LEU C O 1
ATOM 4619 N N . GLY C 1 90 ? 39.482 30.591 32.934 1.00 16.37 145 GLY C N 1
ATOM 4620 C CA . GLY C 1 90 ? 39.858 29.744 31.817 1.00 10.23 145 GLY C CA 1
ATOM 4621 C C . GLY C 1 90 ? 41.318 29.358 31.925 1.00 18.26 145 GLY C C 1
ATOM 4622 O O . GLY C 1 90 ? 41.756 28.809 32.928 1.00 17.19 145 GLY C O 1
ATOM 4623 N N . ARG C 1 91 ? 42.089 29.712 30.923 1.00 12.64 146 ARG C N 1
ATOM 4624 C CA . ARG C 1 91 ? 43.515 29.439 30.953 1.00 14.94 146 ARG C CA 1
ATOM 4625 C C . ARG C 1 91 ? 44.325 30.601 31.470 1.00 14.73 146 ARG C C 1
ATOM 4626 O O . ARG C 1 91 ? 45.556 30.505 31.571 1.00 19.59 146 ARG C O 1
ATOM 4634 N N . ARG C 1 92 ? 43.664 31.711 31.796 1.00 15.18 147 ARG C N 1
ATOM 4635 C CA . ARG C 1 92 ? 44.339 32.790 32.490 1.00 9.59 147 ARG C CA 1
ATOM 4636 C C . ARG C 1 92 ? 44.639 32.304 33.929 1.00 17.60 147 ARG C C 1
ATOM 4637 O O . ARG C 1 92 ? 43.738 31.900 34.675 1.00 16.37 147 ARG C O 1
ATOM 4645 N N . PRO C 1 93 ? 45.920 32.286 34.302 1.00 14.44 148 PRO C N 1
ATOM 4646 C CA . PRO C 1 93 ? 46.223 31.636 35.572 1.00 15.73 148 PRO C CA 1
ATOM 4647 C C . PRO C 1 93 ? 45.784 32.368 36.821 1.00 15.50 148 PRO C C 1
ATOM 4648 O O . PRO C 1 93 ? 45.864 33.567 36.898 1.00 14.62 148 PRO C O 1
ATOM 4652 N N . LEU C 1 94 ? 45.283 31.582 37.775 1.00 11.08 149 LEU C N 1
ATOM 4653 C CA . LEU C 1 94 ? 44.975 32.025 39.112 1.00 13.31 149 LEU C CA 1
ATOM 4654 C C . LEU C 1 94 ? 46.025 31.425 40.029 1.00 18.49 149 LEU C C 1
ATOM 4655 O O . LEU C 1 94 ? 46.287 30.211 39.989 1.00 18.13 149 LEU C O 1
ATOM 4660 N N . ILE C 1 95 ? 46.584 32.293 40.872 1.00 14.64 150 ILE C N 1
ATOM 4661 C CA . ILE C 1 95 ? 47.410 31.897 41.996 1.00 12.85 150 ILE C CA 1
ATOM 4662 C C . ILE C 1 95 ? 46.672 32.277 43.246 1.00 14.68 150 ILE C C 1
ATOM 4663 O O . ILE C 1 95 ? 46.470 33.463 43.507 1.00 17.02 150 ILE C O 1
ATOM 4668 N N . VAL C 1 96 ? 46.291 31.264 44.011 1.00 15.05 151 VAL C N 1
ATOM 4669 C CA . VAL C 1 96 ? 45.594 31.472 45.264 1.00 15.20 151 VAL C CA 1
ATOM 4670 C C . VAL C 1 96 ? 46.485 31.235 46.454 1.00 22.40 151 VAL C C 1
ATOM 4671 O O . VAL C 1 96 ? 47.452 30.456 46.401 1.00 16.35 151 VAL C O 1
ATOM 4675 N N . LEU C 1 97 ? 46.126 31.876 47.557 1.00 15.62 152 LEU C N 1
ATOM 4676 C CA . LEU C 1 97 ? 46.879 31.732 48.793 1.00 15.25 152 LEU C CA 1
ATOM 4677 C C . LEU C 1 97 ? 46.013 31.232 49.924 1.00 15.82 152 LEU C C 1
ATOM 4678 O O . LEU C 1 97 ? 44.889 31.705 50.113 1.00 15.24 152 LEU C O 1
ATOM 4683 N N . ASP C 1 98 ? 46.562 30.304 50.704 1.00 16.69 153 ASP C N 1
ATOM 4684 C CA . ASP C 1 98 ? 46.000 29.924 52.018 1.00 20.73 153 ASP C CA 1
ATOM 4685 C C . ASP C 1 98 ? 44.626 29.283 51.956 1.00 24.00 153 ASP C C 1
ATOM 4686 O O . ASP C 1 98 ? 43.814 29.435 52.850 1.00 19.90 153 ASP C O 1
ATOM 4691 N N . GLU C 1 99 ? 44.366 28.537 50.896 1.00 19.42 154 GLU C N 1
ATOM 4692 C CA . GLU C 1 99 ? 43.155 27.761 50.804 1.00 20.35 154 GLU C CA 1
ATOM 4693 C C . GLU C 1 99 ? 43.397 26.559 49.896 1.00 23.18 154 GLU C C 1
ATOM 4694 O O . GLU C 1 99 ? 44.408 26.471 49.238 1.00 20.06 154 GLU C O 1
ATOM 4700 N N . ASN C 1 100 ? 42.480 25.608 49.906 1.00 19.03 155 ASN C N 1
ATOM 4701 C CA . ASN C 1 100 ? 42.583 24.448 49.018 1.00 17.92 155 ASN C CA 1
ATOM 4702 C C . ASN C 1 100 ? 42.401 24.959 47.574 1.00 17.25 155 ASN C C 1
ATOM 4703 O O . ASN C 1 100 ? 41.348 25.504 47.237 1.00 14.93 155 ASN C O 1
ATOM 4708 N N . PRO C 1 101 ? 43.415 24.783 46.708 1.00 16.21 156 PRO C N 1
ATOM 4709 C CA . PRO C 1 101 ? 43.364 25.500 45.431 1.00 13.19 156 PRO C CA 1
ATOM 4710 C C . PRO C 1 101 ? 42.435 24.891 44.409 1.00 19.46 156 PRO C C 1
ATOM 4711 O O . PRO C 1 101 ? 42.184 25.498 43.347 1.00 17.53 156 PRO C O 1
ATOM 4715 N N . GLY C 1 102 ? 42.000 23.654 44.662 1.00 15.79 157 GLY C N 1
ATOM 4716 C CA . GLY C 1 102 ? 41.363 22.862 43.602 1.00 14.44 157 GLY C CA 1
ATOM 4717 C C . GLY C 1 102 ? 42.156 22.927 42.311 1.00 18.77 157 GLY C C 1
ATOM 4718 O O . GLY C 1 102 ? 43.393 22.698 42.307 1.00 17.48 157 GLY C O 1
ATOM 4719 N N . GLY C 1 103 ? 41.441 23.236 41.231 1.00 16.66 158 GLY C N 1
ATOM 4720 C CA . GLY C 1 103 ? 41.993 23.369 39.893 1.00 22.38 158 GLY C CA 1
ATOM 4721 C C . GLY C 1 103 ? 42.739 24.666 39.578 1.00 17.44 158 GLY C C 1
ATOM 4722 O O . GLY C 1 103 ? 43.130 24.864 38.442 1.00 16.50 158 GLY C O 1
ATOM 4723 N N . ALA C 1 104 ? 43.007 25.520 40.561 1.00 16.18 159 ALA C N 1
ATOM 4724 C CA . ALA C 1 104 ? 43.703 26.788 40.303 1.00 15.32 159 ALA C CA 1
ATOM 4725 C C . ALA C 1 104 ? 45.063 26.448 39.738 1.00 15.55 159 ALA C C 1
ATOM 4726 O O . ALA C 1 104 ? 45.672 25.458 40.158 1.00 15.68 159 ALA C O 1
ATOM 4728 N N . ALA C 1 105 ? 45.565 27.288 38.832 1.00 13.12 160 ALA C N 1
ATOM 4729 C CA . ALA C 1 105 ? 46.828 27.038 38.156 1.00 16.01 160 ALA C CA 1
ATOM 4730 C C . ALA C 1 105 ? 48.016 26.975 39.137 1.00 13.71 160 ALA C C 1
ATOM 4731 O O . ALA C 1 105 ? 48.956 26.215 38.924 1.00 17.61 160 ALA C O 1
ATOM 4733 N N . GLY C 1 106 ? 47.987 27.834 40.167 1.00 13.14 161 GLY C N 1
ATOM 4734 C CA . GLY C 1 106 ? 49.032 27.891 41.176 1.00 17.59 161 GLY C CA 1
ATOM 4735 C C . GLY C 1 106 ? 48.494 28.167 42.565 1.00 20.26 161 GLY C C 1
ATOM 4736 O O . GLY C 1 106 ? 47.398 28.694 42.737 1.00 16.63 161 GLY C O 1
ATOM 4737 N N . SER C 1 107 ? 49.276 27.785 43.562 1.00 15.07 162 SER C N 1
ATOM 4738 C CA . SER C 1 107 ? 48.856 27.891 44.953 1.00 15.29 162 SER C CA 1
ATOM 4739 C C . SER C 1 107 ? 50.067 28.055 45.843 1.00 18.61 162 SER C C 1
ATOM 4740 O O . SER C 1 107 ? 51.061 27.362 45.685 1.00 19.32 162 SER C O 1
ATOM 4743 N N . ILE C 1 108 ? 49.901 28.925 46.824 1.00 19.53 163 ILE C N 1
ATOM 4744 C CA . ILE C 1 108 ? 50.809 29.087 47.941 1.00 14.21 163 ILE C CA 1
ATOM 4745 C C . ILE C 1 108 ? 50.104 28.750 49.252 1.00 19.85 163 ILE C C 1
ATOM 4746 O O . ILE C 1 108 ? 49.045 29.325 49.585 1.00 19.01 163 ILE C O 1
ATOM 4751 N N . ASN C 1 109 ? 50.660 27.784 49.977 1.00 18.14 164 ASN C N 1
ATOM 4752 C CA . ASN C 1 109 ? 50.148 27.420 51.320 1.00 19.72 164 ASN C CA 1
ATOM 4753 C C . ASN C 1 109 ? 51.277 27.562 52.357 1.00 18.18 164 ASN C C 1
ATOM 4754 O O . ASN C 1 109 ? 52.447 27.771 51.998 1.00 19.68 164 ASN C O 1
ATOM 4759 N N . PHE C 1 110 ? 50.906 27.483 53.628 1.00 21.38 165 PHE C N 1
ATOM 4760 C CA . PHE C 1 110 ? 51.817 27.762 54.741 1.00 19.76 165 PHE C CA 1
ATOM 4761 C C . PHE C 1 110 ? 51.874 26.544 55.626 1.00 22.01 165 PHE C C 1
ATOM 4762 O O . PHE C 1 110 ? 50.863 25.875 55.823 1.00 24.51 165 PHE C O 1
ATOM 4770 N N . ASP C 1 111 ? 53.047 26.283 56.190 1.00 23.95 166 ASP C N 1
ATOM 4771 C CA . ASP C 1 111 ? 53.257 25.107 57.071 1.00 23.59 166 ASP C CA 1
ATOM 4772 C C . ASP C 1 111 ? 52.780 25.451 58.480 1.00 28.14 166 ASP C C 1
ATOM 4773 O O . ASP C 1 111 ? 53.545 25.947 59.281 1.00 25.00 166 ASP C O 1
ATOM 4778 N N . TYR C 1 112 ? 51.513 25.186 58.779 1.00 17.84 167 TYR C N 1
ATOM 4779 C CA . TYR C 1 112 ? 50.966 25.576 60.065 1.00 22.77 167 TYR C CA 1
ATOM 4780 C C . TYR C 1 112 ? 51.320 24.598 61.165 1.00 37.92 167 TYR C C 1
ATOM 4781 O O . TYR C 1 112 ? 51.330 24.973 62.317 1.00 26.56 167 TYR C O 1
ATOM 4790 N N . GLN C 1 113 ? 51.593 23.349 60.829 1.00 25.24 168 GLN C N 1
ATOM 4791 C CA . GLN C 1 113 ? 52.196 22.438 61.813 1.00 30.28 168 GLN C CA 1
ATOM 4792 C C . GLN C 1 113 ? 53.545 22.914 62.328 1.00 25.88 168 GLN C C 1
ATOM 4793 O O . GLN C 1 113 ? 53.818 22.865 63.529 1.00 26.45 168 GLN C O 1
ATOM 4799 N N . HIS C 1 114 ? 54.371 23.433 61.435 1.00 22.32 169 HIS C N 1
ATOM 4800 C CA . HIS C 1 114 ? 55.608 24.045 61.839 1.00 28.79 169 HIS C CA 1
ATOM 4801 C C . HIS C 1 114 ? 55.380 25.285 62.700 1.00 35.23 169 HIS C C 1
ATOM 4802 O O . HIS C 1 114 ? 56.052 25.492 63.718 1.00 25.64 169 HIS C O 1
ATOM 4809 N N . ALA C 1 115 ? 54.451 26.135 62.291 1.00 29.15 170 ALA C N 1
ATOM 4810 C CA . ALA C 1 115 ? 54.192 27.365 63.033 1.00 36.71 170 ALA C CA 1
ATOM 4811 C C . ALA C 1 115 ? 53.756 27.064 64.465 1.00 21.72 170 ALA C C 1
ATOM 4812 O O . ALA C 1 115 ? 54.225 27.717 65.423 1.00 28.57 170 ALA C O 1
ATOM 4814 N N . ALA C 1 116 ? 52.834 26.115 64.58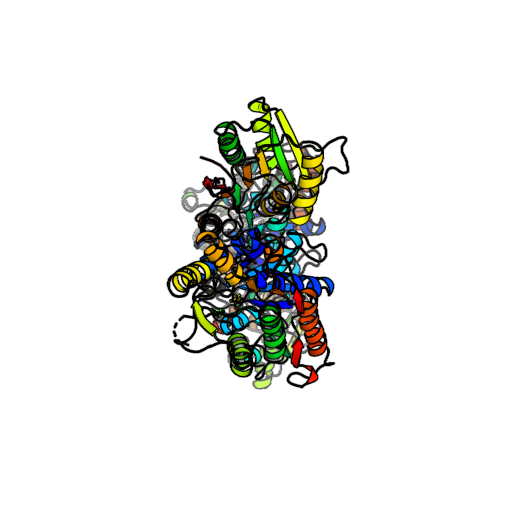1 1.00 23.21 171 ALA C N 1
ATOM 4815 C CA . ALA C 1 116 ? 52.269 25.695 65.863 1.00 24.91 171 ALA C CA 1
ATOM 4816 C C . ALA C 1 116 ? 53.327 25.123 66.792 1.00 31.62 171 ALA C C 1
ATOM 4817 O O . ALA C 1 116 ? 53.342 25.461 67.971 1.00 29.76 171 ALA C O 1
ATOM 4819 N N . LYS C 1 117 ? 54.217 24.285 66.260 1.00 30.67 172 LYS C N 1
ATOM 4820 C CA . LYS C 1 117 ? 55.308 23.713 67.053 1.00 32.59 172 LYS C CA 1
ATOM 4821 C C . LYS C 1 117 ? 56.213 24.809 67.614 1.00 26.25 172 LYS C C 1
ATOM 4822 O O . LYS C 1 117 ? 56.515 24.845 68.811 1.00 29.06 172 LYS C O 1
ATOM 4828 N N . VAL C 1 118 ? 56.607 25.731 66.762 1.00 23.51 173 VAL C N 1
ATOM 4829 C CA . VAL C 1 118 ? 57.531 26.765 67.138 1.00 29.89 173 VAL C CA 1
ATOM 4830 C C . VAL C 1 118 ? 56.897 27.734 68.147 1.00 30.64 173 VAL C C 1
ATOM 4831 O O . VAL C 1 118 ? 57.524 28.109 69.150 1.00 30.42 173 VAL C O 1
ATOM 4835 N N . ALA C 1 119 ? 55.645 28.093 67.922 1.00 25.72 174 ALA C N 1
ATOM 4836 C CA . ALA C 1 119 ? 54.967 29.094 68.796 1.00 28.02 174 ALA C CA 1
ATOM 4837 C C . ALA C 1 119 ? 54.665 28.513 70.197 1.00 30.58 174 ALA C C 1
ATOM 4838 O O . ALA C 1 119 ? 54.876 29.161 71.249 1.00 28.90 174 ALA C O 1
ATOM 4840 N N . VAL C 1 120 ? 54.168 27.289 70.200 1.00 26.99 175 VAL C N 1
ATOM 4841 C CA . VAL C 1 120 ? 53.895 26.584 71.427 1.00 31.31 175 VAL C CA 1
ATOM 4842 C C . VAL C 1 120 ? 55.176 26.322 72.216 1.00 34.82 175 VAL C C 1
ATOM 4843 O O . VAL C 1 120 ? 55.171 26.402 73.442 1.00 33.59 175 VAL C O 1
ATOM 4847 N N . ALA C 1 121 ? 56.274 26.072 71.505 1.00 30.85 176 ALA C N 1
ATOM 4848 C CA . ALA C 1 121 ? 57.558 25.771 72.122 1.00 37.87 176 ALA C CA 1
ATOM 4849 C C . ALA C 1 121 ? 58.063 26.956 72.896 1.00 50.98 176 ALA C C 1
ATOM 4850 O O . ALA C 1 121 ? 58.682 26.794 73.947 1.00 33.66 176 ALA C O 1
ATOM 4852 N N . GLN C 1 122 ? 57.823 28.146 72.361 1.00 32.30 177 GLN C N 1
ATOM 4853 C CA . GLN C 1 122 ? 58.159 29.368 73.065 1.00 34.09 177 GLN C CA 1
ATOM 4854 C C . GLN C 1 122 ? 57.427 29.489 74.378 1.00 34.90 177 GLN C C 1
ATOM 4855 O O . GLN C 1 122 ? 58.022 29.908 75.390 1.00 31.68 177 GLN C O 1
ATOM 4861 N N . LEU C 1 123 ? 56.134 29.186 74.363 1.00 25.95 178 LEU C N 1
ATOM 4862 C CA . LEU C 1 123 ? 55.342 29.235 75.603 1.00 26.75 178 LEU C CA 1
ATOM 4863 C C . LEU C 1 123 ? 55.784 28.155 76.608 1.00 40.55 178 LEU C C 1
ATOM 4864 O O . LEU C 1 123 ? 55.854 28.429 77.807 1.00 34.37 178 LEU C O 1
ATOM 4869 N N . MET C 1 124 ? 56.109 26.954 76.126 1.00 28.68 179 MET C N 1
ATOM 4870 C CA . MET C 1 124 ? 56.666 25.899 77.017 1.00 34.52 179 MET C CA 1
ATOM 4871 C C . MET C 1 124 ? 58.032 26.263 77.601 1.00 43.96 179 MET C C 1
ATOM 4872 O O . MET C 1 124 ? 58.287 25.960 78.757 1.00 34.45 179 MET C O 1
ATOM 4877 N N . ASP C 1 125 ? 58.890 26.934 76.829 1.00 37.48 180 ASP C N 1
ATOM 4878 C CA . ASP C 1 125 ? 60.193 27.381 77.335 1.00 42.92 180 ASP C CA 1
ATOM 4879 C C . ASP C 1 125 ? 60.048 28.447 78.395 1.00 47.93 180 ASP C C 1
ATOM 4880 O O . ASP C 1 125 ? 60.914 28.577 79.225 1.00 38.30 180 ASP C O 1
ATOM 4885 N N . SER C 1 126 ? 58.973 29.228 78.341 1.00 41.37 181 SER C N 1
ATOM 4886 C CA . SER C 1 126 ? 58.669 30.210 79.375 1.00 55.48 181 SER C CA 1
ATOM 4887 C C . SER C 1 126 ? 57.836 29.571 80.484 1.00 35.47 181 SER C C 1
ATOM 4888 O O . SER C 1 126 ? 57.382 30.263 81.394 1.00 34.57 181 SER C O 1
ATOM 4891 N N . LYS C 1 127 ? 57.567 28.264 80.363 1.00 36.33 182 LYS C N 1
ATOM 4892 C CA . LYS C 1 127 ? 56.850 27.490 81.381 1.00 31.44 182 LYS C CA 1
ATOM 4893 C C . LYS C 1 127 ? 55.474 28.035 81.678 1.00 48.31 182 LYS C C 1
ATOM 4894 O O . LYS C 1 127 ? 54.997 28.018 82.820 1.00 30.99 182 LYS C O 1
ATOM 4900 N N . ARG C 1 128 ? 54.800 28.505 80.647 1.00 24.71 183 ARG C N 1
ATOM 4901 C CA . ARG C 1 128 ? 53.431 28.971 80.846 1.00 24.51 183 ARG C CA 1
ATOM 4902 C C . ARG C 1 128 ? 52.567 27.764 81.106 1.00 36.04 183 ARG C C 1
ATOM 4903 O O . ARG C 1 128 ? 52.739 26.742 80.446 1.00 31.47 183 ARG C O 1
ATOM 4911 N N . GLN C 1 129 ? 51.642 27.882 82.054 1.00 27.38 184 GLN C N 1
ATOM 4912 C CA . GLN C 1 129 ? 50.855 26.752 82.534 1.00 30.55 184 GLN C CA 1
ATOM 4913 C C . GLN C 1 129 ? 49.411 26.783 82.156 1.00 33.80 184 GLN C C 1
ATOM 4914 O O . GLN C 1 129 ? 48.728 25.779 82.266 1.00 28.21 184 GLN C O 1
ATOM 4920 N N . HIS C 1 130 ? 48.907 27.954 81.804 1.00 22.76 185 HIS C N 1
ATOM 4921 C CA . HIS C 1 130 ? 47.499 28.105 81.445 1.00 18.74 185 HIS C CA 1
ATOM 4922 C C . HIS C 1 130 ? 47.408 28.883 80.114 1.00 28.22 185 HIS C C 1
ATOM 4923 O O . HIS C 1 130 ? 47.361 30.115 80.089 1.00 26.48 185 HIS C O 1
ATOM 4930 N N . ILE C 1 131 ? 47.428 28.140 79.022 1.00 24.80 186 ILE C N 1
ATOM 4931 C CA . ILE C 1 131 ? 47.566 28.729 77.681 1.00 32.98 186 ILE C CA 1
ATOM 4932 C C . ILE C 1 131 ? 46.196 28.847 77.055 1.00 31.46 186 ILE C C 1
ATOM 4933 O O . ILE C 1 131 ? 45.388 27.958 77.205 1.00 27.41 186 ILE C O 1
ATOM 4938 N N . ALA C 1 132 ? 45.936 29.932 76.328 1.00 27.26 187 ALA C N 1
ATOM 4939 C CA . ALA C 1 132 ? 44.685 30.047 75.572 1.00 19.25 187 ALA C CA 1
ATOM 4940 C C . ALA C 1 132 ? 45.013 30.284 74.072 1.00 24.64 187 ALA C C 1
ATOM 4941 O O . ALA C 1 132 ? 46.019 30.915 73.775 1.00 22.47 187 ALA C O 1
ATOM 4943 N N . TYR C 1 133 ? 44.211 29.709 73.175 1.00 25.37 188 TYR C N 1
ATOM 4944 C CA . TYR C 1 133 ? 44.283 29.984 71.733 1.00 20.87 188 TYR C CA 1
ATOM 4945 C C . TYR C 1 133 ? 43.067 30.798 71.340 1.00 21.58 188 TYR C C 1
ATOM 4946 O O . TYR C 1 133 ? 41.949 30.427 71.655 1.00 24.74 188 TYR C O 1
ATOM 4955 N N . LEU C 1 134 ? 43.299 31.933 70.681 1.00 24.12 189 LEU C N 1
ATOM 4956 C CA . LEU C 1 134 ? 42.235 32.764 70.185 1.00 17.37 189 LEU C CA 1
ATOM 4957 C C . LEU C 1 134 ? 42.122 32.552 68.688 1.00 19.86 189 LEU C C 1
ATOM 4958 O O . LEU C 1 134 ? 43.040 32.879 67.918 1.00 26.62 189 LEU C O 1
ATOM 4963 N N . GLU C 1 135 ? 40.986 31.996 68.290 1.00 25.01 190 GLU C N 1
ATOM 4964 C CA . GLU C 1 135 ? 40.692 31.603 66.914 1.00 26.61 190 GLU C CA 1
ATOM 4965 C C . GLU C 1 135 ? 39.748 32.623 66.291 1.00 24.22 190 GLU C C 1
ATOM 4966 O O . GLU C 1 135 ? 38.896 33.183 66.968 1.00 25.65 190 GLU C O 1
ATOM 4972 N N . ALA C 1 136 ? 39.902 32.866 64.994 1.00 26.08 191 ALA C N 1
ATOM 4973 C CA . ALA C 1 136 ? 38.950 33.717 64.253 1.00 21.18 191 ALA C CA 1
ATOM 4974 C C . ALA C 1 136 ? 37.729 32.891 63.900 1.00 23.34 191 ALA C C 1
ATOM 4975 O O . ALA C 1 136 ? 37.892 31.833 63.340 1.00 25.65 191 ALA C O 1
ATOM 4977 N N . GLY C 1 137 ? 36.528 33.414 64.122 1.00 27.71 192 GLY C N 1
ATOM 4978 C CA . GLY C 1 137 ? 35.293 32.699 63.771 1.00 54.51 192 GLY C CA 1
ATOM 4979 C C . GLY C 1 137 ? 34.053 33.362 64.360 1.00 43.13 192 GLY C C 1
ATOM 4980 O O . GLY C 1 137 ? 33.828 34.552 64.150 1.00 83.64 192 GLY C O 1
ATOM 4981 N N . SER C 1 138 ? 33.251 32.581 65.084 1.00 147.84 193 SER C N 1
ATOM 4982 C CA . SER C 1 138 ? 32.139 33.111 65.886 1.00 132.46 193 SER C CA 1
ATOM 4983 C C . SER C 1 138 ? 31.715 32.128 66.992 1.00 62.69 193 SER C C 1
ATOM 4984 O O . SER C 1 138 ? 30.846 31.276 66.805 1.00 79.81 193 SER C O 1
ATOM 4987 N N . VAL C 1 146 ? 35.463 23.990 69.420 1.00 64.54 201 VAL C N 1
ATOM 4988 C CA . VAL C 1 146 ? 36.157 23.280 68.354 1.00 55.94 201 VAL C CA 1
ATOM 4989 C C . VAL C 1 146 ? 36.880 24.259 67.415 1.00 46.10 201 VAL C C 1
ATOM 4990 O O . VAL C 1 146 ? 36.264 25.204 66.909 1.00 48.43 201 VAL C O 1
ATOM 4994 N N . PRO C 1 147 ? 38.199 24.067 67.207 1.00 30.98 202 PRO C N 1
ATOM 4995 C CA . PRO C 1 147 ? 38.903 24.932 66.243 1.00 39.45 202 PRO C CA 1
ATOM 4996 C C . PRO C 1 147 ? 38.361 24.716 64.828 1.00 43.56 202 PRO C C 1
ATOM 4997 O O . PRO C 1 147 ? 38.145 23.565 64.424 1.00 37.98 202 PRO C O 1
ATOM 5001 N N . CYS C 1 148 ? 38.105 25.813 64.118 1.00 45.98 203 CYS C N 1
ATOM 5002 C CA . CYS C 1 148 ? 37.486 25.775 62.790 1.00 42.73 203 CYS C CA 1
ATOM 5003 C C . CYS C 1 148 ? 38.473 26.028 61.650 1.00 41.87 203 CYS C C 1
ATOM 5004 O O . CYS C 1 148 ? 38.162 25.676 60.521 1.00 46.70 203 CYS C O 1
ATOM 5007 N N . THR C 1 149 ? 39.658 26.597 61.928 1.00 32.40 204 THR C N 1
ATOM 5008 C CA . THR C 1 149 ? 40.622 26.924 60.864 1.00 28.79 204 THR C CA 1
ATOM 5009 C C . THR C 1 149 ? 41.781 25.971 60.824 1.00 33.09 204 THR C C 1
ATOM 5010 O O . THR C 1 149 ? 42.105 25.316 61.800 1.00 32.72 204 THR C O 1
ATOM 5014 N N . VAL C 1 150 ? 42.438 25.899 59.681 1.00 22.03 205 VAL C N 1
ATOM 5015 C CA . VAL C 1 150 ? 43.571 25.019 59.539 1.00 32.51 205 VAL C CA 1
ATOM 5016 C C . VAL C 1 150 ? 44.634 25.357 60.571 1.00 26.08 205 VAL C C 1
ATOM 5017 O O . VAL C 1 150 ? 45.134 24.476 61.264 1.00 26.17 205 VAL C O 1
ATOM 5021 N N . ARG C 1 151 ? 45.004 26.632 60.675 1.00 28.45 206 ARG C N 1
ATOM 5022 C CA . ARG C 1 151 ? 46.021 27.004 61.645 1.00 28.50 206 ARG C CA 1
ATOM 5023 C C . ARG C 1 151 ? 45.582 26.736 63.076 1.00 21.77 206 ARG C C 1
ATOM 5024 O O . ARG C 1 151 ? 46.414 26.343 63.882 1.00 25.66 206 ARG C O 1
ATOM 5032 N N . GLY C 1 152 ? 44.297 26.923 63.388 1.00 23.73 207 GLY C N 1
ATOM 5033 C CA . GLY C 1 152 ? 43.762 26.665 64.748 1.00 30.57 207 GLY C CA 1
ATOM 5034 C C . GLY C 1 152 ? 43.765 25.177 65.101 1.00 28.43 207 GLY C C 1
ATOM 5035 O O . GLY C 1 152 ? 44.045 24.778 66.229 1.00 25.00 207 GLY C O 1
ATOM 5036 N N . LYS C 1 153 ? 43.480 24.353 64.111 1.00 28.59 208 LYS C N 1
ATOM 5037 C CA . LYS C 1 153 ? 43.587 22.904 64.288 1.00 31.84 208 LYS C CA 1
ATOM 5038 C C . LYS C 1 153 ? 44.996 22.467 64.530 1.00 28.03 208 LYS C C 1
ATOM 5039 O O . LYS C 1 153 ? 45.222 21.590 65.344 1.00 31.66 208 LYS C O 1
ATOM 5045 N N . ALA C 1 154 ? 45.951 23.073 63.828 1.00 25.10 209 ALA C N 1
ATOM 5046 C CA . ALA C 1 154 ? 47.350 22.798 64.052 1.00 29.94 209 ALA C CA 1
ATOM 5047 C C . ALA C 1 154 ? 47.808 23.122 65.492 1.00 47.52 209 ALA C C 1
ATOM 5048 O O . ALA C 1 154 ? 48.549 22.355 66.110 1.00 25.26 209 ALA C O 1
ATOM 5050 N N . VAL C 1 155 ? 47.378 24.266 66.016 1.00 32.45 210 VAL C N 1
ATOM 5051 C CA . VAL C 1 155 ? 47.767 24.708 67.362 1.00 25.45 210 VAL C CA 1
ATOM 5052 C C . VAL C 1 155 ? 47.180 23.791 68.424 1.00 20.14 210 VAL C C 1
ATOM 5053 O O . VAL C 1 155 ? 47.865 23.435 69.389 1.00 25.93 210 VAL C O 1
ATOM 5057 N N . ALA C 1 156 ? 45.901 23.460 68.266 1.00 22.50 211 ALA C N 1
ATOM 5058 C CA . ALA C 1 156 ? 45.197 22.580 69.189 1.00 28.30 211 ALA C CA 1
ATOM 5059 C C . ALA C 1 156 ? 45.836 21.198 69.178 1.00 50.59 211 ALA C C 1
ATOM 5060 O O . ALA C 1 156 ? 46.014 20.572 70.226 1.00 34.28 211 ALA C O 1
ATOM 5062 N N . GLY C 1 157 ? 46.214 20.746 67.989 1.00 36.14 212 GLY C N 1
ATOM 5063 C CA . GLY C 1 157 ? 46.877 19.459 67.835 1.00 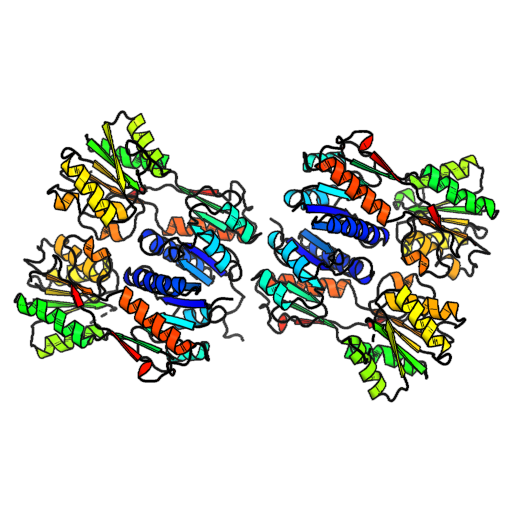37.02 212 GLY C CA 1
ATOM 5064 C C . GLY C 1 157 ? 48.186 19.448 68.576 1.00 37.90 212 GLY C C 1
ATOM 5065 O O . GLY C 1 157 ? 48.501 18.486 69.300 1.00 33.16 212 GLY C O 1
ATOM 5066 N N . ARG C 1 158 ? 48.963 20.521 68.436 1.00 22.57 213 ARG C N 1
ATOM 5067 C CA . ARG C 1 158 ? 50.238 20.555 69.109 1.00 20.60 213 ARG C CA 1
ATOM 5068 C C . ARG C 1 158 ? 50.070 20.618 70.627 1.00 38.43 213 ARG C C 1
ATOM 5069 O O . ARG C 1 158 ? 50.787 19.936 71.371 1.00 38.11 213 ARG C O 1
ATOM 5077 N N . LEU C 1 159 ? 49.131 21.433 71.087 1.00 40.59 214 LEU C N 1
ATOM 5078 C CA . LEU C 1 159 ? 48.849 21.525 72.518 1.00 38.55 214 LEU C CA 1
ATOM 5079 C C . LEU C 1 159 ? 48.368 20.190 73.087 1.00 44.17 214 LEU C C 1
ATOM 5080 O O . LEU C 1 159 ? 48.799 19.794 74.184 1.00 38.48 214 LEU C O 1
ATOM 5085 N N . ASP C 1 160 ? 47.492 19.492 72.365 1.00 39.71 215 ASP C N 1
ATOM 5086 C CA . ASP C 1 160 ? 46.972 18.197 72.853 1.00 35.81 215 ASP C CA 1
ATOM 5087 C C . ASP C 1 160 ? 48.110 17.202 72.950 1.00 53.77 215 ASP C C 1
ATOM 5088 O O . ASP C 1 160 ? 48.380 16.635 74.017 1.00 43.57 215 ASP C O 1
ATOM 5093 N N . GLU C 1 161 ? 48.818 17.060 71.843 1.00 43.95 216 GLU C N 1
ATOM 5094 C CA . GLU C 1 161 ? 50.017 16.256 71.771 1.00 57.56 216 GLU C CA 1
ATOM 5095 C C . GLU C 1 161 ? 50.989 16.489 72.939 1.00 65.29 216 GLU C C 1
ATOM 5096 O O . GLU C 1 161 ? 51.629 15.564 73.422 1.00 48.74 216 GLU C O 1
ATOM 5102 N N . LEU C 1 162 ? 51.115 17.722 73.397 1.00 51.65 217 LEU C N 1
ATOM 5103 C CA . LEU C 1 162 ? 52.037 18.014 74.494 1.00 38.25 217 LEU C CA 1
ATOM 5104 C C . LEU C 1 162 ? 51.432 17.794 75.906 1.00 37.93 217 LEU C C 1
ATOM 5105 O O . LEU C 1 162 ? 52.137 17.923 76.920 1.00 38.75 217 LEU C O 1
ATOM 5110 N N . GLY C 1 163 ? 50.148 17.465 75.953 1.00 37.34 218 GLY C N 1
ATOM 5111 C CA . GLY C 1 163 ? 49.402 17.342 77.199 1.00 51.06 218 GLY C CA 1
ATOM 5112 C C . GLY C 1 163 ? 49.183 18.652 77.921 1.00 66.39 218 GLY C C 1
ATOM 5113 O O . GLY C 1 163 ? 48.927 18.649 79.106 1.00 64.52 218 GLY C O 1
ATOM 5114 N N . ALA C 1 164 ? 49.282 19.782 77.226 1.00 38.55 219 ALA C N 1
ATOM 5115 C CA . ALA C 1 164 ? 49.021 21.063 77.865 1.00 54.94 219 ALA C CA 1
ATOM 5116 C C . ALA C 1 164 ? 47.565 21.142 78.293 1.00 39.43 219 ALA C C 1
ATOM 5117 O O . ALA C 1 164 ? 46.712 20.549 77.666 1.00 44.84 219 ALA C O 1
ATOM 5119 N N . SER C 1 165 ? 47.287 21.866 79.372 1.00 56.72 220 SER C N 1
ATOM 5120 C CA . SER C 1 165 ? 45.908 22.194 79.737 1.00 91.33 220 SER C CA 1
ATOM 5121 C C . SER C 1 165 ? 45.683 23.577 79.151 1.00 64.70 220 SER C C 1
ATOM 5122 O O . SER C 1 165 ? 46.264 24.559 79.621 1.00 56.40 220 SER C O 1
ATOM 5125 N N . TRP C 1 166 ? 44.878 23.651 78.098 1.00 35.99 221 TRP C N 1
ATOM 5126 C CA . TRP C 1 166 ? 44.723 24.921 77.333 1.00 35.49 221 TRP C CA 1
ATOM 5127 C C . TRP C 1 166 ? 43.273 25.172 77.103 1.00 32.59 221 TRP C C 1
ATOM 5128 O O . TRP C 1 166 ? 42.484 24.269 77.296 1.00 32.73 221 TRP C O 1
ATOM 5139 N N . SER C 1 167 ? 42.912 26.405 76.705 1.00 30.67 222 SER C N 1
ATOM 5140 C CA . SER C 1 167 ? 41.518 26.743 76.396 1.00 31.26 222 SER C CA 1
ATOM 5141 C C . SER C 1 167 ? 41.388 27.425 75.026 1.00 35.31 222 SER C C 1
ATOM 5142 O O . SER C 1 167 ? 42.318 28.085 74.546 1.00 28.41 222 SER C O 1
ATOM 5145 N N . LEU C 1 168 ? 40.213 27.286 74.430 1.00 26.94 223 LEU C N 1
ATOM 5146 C CA . LEU C 1 168 ? 39.923 27.869 73.120 1.00 27.00 223 LEU C CA 1
ATOM 5147 C C . LEU C 1 168 ? 39.025 29.067 73.290 1.00 46.02 223 LEU C C 1
ATOM 5148 O O . LEU C 1 168 ? 37.998 28.964 73.930 1.00 31.80 223 LEU C O 1
ATOM 5153 N N . ILE C 1 169 ? 39.420 30.200 72.718 1.00 29.83 224 ILE C N 1
ATOM 5154 C CA . ILE C 1 169 ? 38.564 31.383 72.639 1.00 29.56 224 ILE C CA 1
ATOM 5155 C C . ILE C 1 169 ? 38.226 31.628 71.172 1.00 28.52 224 ILE C C 1
ATOM 5156 O O . ILE C 1 169 ? 39.096 31.522 70.320 1.00 29.35 224 ILE C O 1
ATOM 5161 N N . VAL C 1 170 ? 36.981 31.954 70.869 1.00 25.76 225 VAL C N 1
ATOM 5162 C CA . VAL C 1 170 ? 36.617 32.302 69.493 1.00 31.96 225 VAL C CA 1
ATOM 5163 C C . VAL C 1 170 ? 36.080 33.720 69.439 1.00 33.90 225 VAL C C 1
ATOM 5164 O O . VAL C 1 170 ? 35.350 34.149 70.327 1.00 29.68 225 VAL C O 1
ATOM 5168 N N . ALA C 1 171 ? 36.496 34.448 68.402 1.00 27.41 226 ALA C N 1
ATOM 5169 C CA . ALA C 1 171 ? 36.017 35.798 68.133 1.00 28.58 226 ALA C CA 1
ATOM 5170 C C . ALA C 1 171 ? 36.097 36.127 66.632 1.00 28.17 226 ALA C C 1
ATOM 5171 O O . ALA C 1 171 ? 36.875 35.556 65.872 1.00 27.06 226 ALA C O 1
ATOM 5173 N N . GLU C 1 172 ? 35.299 37.088 66.232 1.00 21.05 227 GLU C N 1
ATOM 5174 C CA . GLU C 1 172 ? 35.439 37.707 64.930 1.00 31.37 227 GLU C CA 1
ATOM 5175 C C . GLU C 1 172 ? 36.813 38.303 64.776 1.00 30.83 227 GLU C C 1
ATOM 5176 O O . GLU C 1 172 ? 37.469 38.718 65.740 1.00 23.00 227 GLU C O 1
ATOM 5182 N N . GLU C 1 173 ? 37.216 38.405 63.530 1.00 25.31 228 GLU C N 1
ATOM 5183 C CA . GLU C 1 173 ? 38.598 38.709 63.214 1.00 24.32 228 GLU C CA 1
ATOM 5184 C C . GLU C 1 173 ? 38.851 40.233 63.174 1.00 26.84 228 GLU C C 1
ATOM 5185 O O . GLU C 1 173 ? 39.231 40.796 62.150 1.00 26.51 228 GLU C O 1
ATOM 5191 N N . THR C 1 174 ? 38.642 40.898 64.298 1.00 24.99 229 THR C N 1
ATOM 5192 C CA . THR C 1 174 ? 38.975 42.303 64.422 1.00 21.93 229 THR C CA 1
ATOM 5193 C C . THR C 1 174 ? 39.675 42.500 65.747 1.00 23.87 229 THR C C 1
ATOM 5194 O O . THR C 1 174 ? 39.544 41.668 66.632 1.00 20.17 229 THR C O 1
ATOM 5198 N N . ALA C 1 175 ? 40.427 43.585 65.871 1.00 22.78 230 ALA C N 1
ATOM 5199 C CA . ALA C 1 175 ? 41.078 43.902 67.137 1.00 27.64 230 ALA C CA 1
ATOM 5200 C C . ALA C 1 175 ? 40.040 44.089 68.259 1.00 27.38 230 ALA C C 1
ATOM 5201 O O . ALA C 1 175 ? 40.181 43.537 69.333 1.00 25.83 230 ALA C O 1
ATOM 5203 N N . GLU C 1 176 ? 38.976 44.822 67.992 1.00 22.05 231 GLU C N 1
ATOM 5204 C CA . GLU C 1 176 ? 37.968 45.063 69.026 1.00 23.04 231 GLU C CA 1
ATOM 5205 C C . GLU C 1 176 ? 37.202 43.801 69.439 1.00 30.00 231 GLU C C 1
ATOM 5206 O O . GLU C 1 176 ? 36.913 43.590 70.635 1.00 28.05 231 GLU C O 1
ATOM 5212 N N . ALA C 1 177 ? 36.897 42.938 68.480 1.00 21.67 232 ALA C N 1
ATOM 5213 C CA . ALA C 1 177 ? 36.221 41.696 68.813 1.00 27.88 232 ALA C CA 1
ATOM 5214 C C . ALA C 1 177 ? 37.143 40.827 69.637 1.00 27.89 232 ALA C C 1
ATOM 5215 O O . ALA C 1 177 ? 36.720 40.199 70.613 1.00 23.72 232 ALA C O 1
ATOM 5217 N N . ALA C 1 178 ? 38.402 40.770 69.245 1.00 25.66 233 ALA C N 1
ATOM 5218 C CA . ALA C 1 178 ? 39.390 40.033 70.006 1.00 20.33 233 ALA C CA 1
ATOM 5219 C C . ALA C 1 178 ? 39.526 40.571 71.443 1.00 29.78 233 ALA C C 1
ATOM 5220 O O . ALA C 1 178 ? 39.603 39.791 72.390 1.00 27.32 233 ALA C O 1
ATOM 5222 N N . ARG C 1 179 ? 39.585 41.892 71.594 1.00 23.15 234 ARG C N 1
ATOM 5223 C CA . ARG C 1 179 ? 39.721 42.519 72.906 1.00 24.10 234 ARG C CA 1
ATOM 5224 C C . ARG C 1 179 ? 38.532 42.120 73.790 1.00 22.64 234 ARG C C 1
ATOM 5225 O O . ARG C 1 179 ? 38.713 41.679 74.925 1.00 25.32 234 ARG C O 1
ATOM 5233 N N . GLU C 1 180 ? 37.332 42.277 73.262 1.00 24.98 235 GLU C N 1
ATOM 5234 C CA . GLU C 1 180 ? 36.130 41.975 74.027 1.00 32.77 235 GLU C CA 1
ATOM 5235 C C . GLU C 1 180 ? 36.077 40.516 74.466 1.00 33.87 235 GLU C C 1
ATOM 5236 O O . GLU C 1 180 ? 35.782 40.249 75.609 1.00 30.54 235 GLU C O 1
ATOM 5242 N N . ALA C 1 181 ? 36.439 39.593 73.580 1.00 25.97 236 ALA C N 1
ATOM 5243 C CA . ALA C 1 181 ? 36.468 38.161 73.881 1.00 25.22 236 ALA C CA 1
ATOM 5244 C C . ALA C 1 181 ? 37.576 37.788 74.848 1.00 30.93 236 ALA C C 1
ATOM 5245 O O . ALA C 1 181 ? 37.402 36.918 75.718 1.00 30.01 236 ALA C O 1
ATOM 5247 N N . ALA C 1 182 ? 38.726 38.428 74.700 1.00 25.18 237 ALA C N 1
ATOM 5248 C CA . ALA C 1 182 ? 39.834 38.165 75.602 1.00 29.91 237 ALA C CA 1
ATOM 5249 C C . ALA C 1 182 ? 39.499 38.697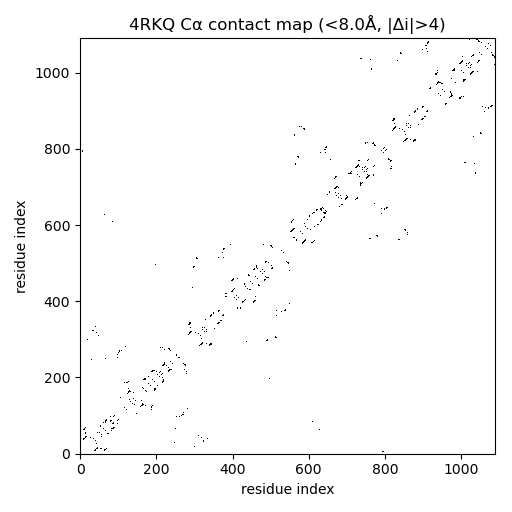 76.999 1.00 44.82 237 ALA C C 1
ATOM 5250 O O . ALA C 1 182 ? 39.760 38.024 78.012 1.00 27.95 237 ALA C O 1
ATOM 5252 N N . ALA C 1 183 ? 38.910 39.890 77.053 1.00 24.25 238 ALA C N 1
ATOM 5253 C CA . ALA C 1 183 ? 38.493 40.481 78.348 1.00 35.42 238 ALA C CA 1
ATOM 5254 C C . ALA C 1 183 ? 37.486 39.567 79.091 1.00 25.58 238 ALA C C 1
ATOM 5255 O O . ALA C 1 183 ? 37.666 39.285 80.282 1.00 34.99 238 ALA C O 1
ATOM 5257 N N . ALA C 1 184 ? 36.475 39.075 78.383 1.00 30.49 239 ALA C N 1
ATOM 5258 C CA . ALA C 1 184 ? 35.483 38.215 79.017 1.00 35.52 239 ALA C CA 1
ATOM 5259 C C . ALA C 1 184 ? 36.165 36.951 79.516 1.00 48.52 239 ALA C C 1
ATOM 5260 O O . ALA C 1 184 ? 35.985 36.561 80.659 1.00 39.50 239 ALA C O 1
ATOM 5262 N N . PHE C 1 185 ? 36.984 36.332 78.678 1.00 37.24 240 PHE C N 1
ATOM 5263 C CA . PHE C 1 185 ? 37.716 35.112 79.075 1.00 33.67 240 PHE C CA 1
ATOM 5264 C C . PHE C 1 185 ? 38.632 35.284 80.301 1.00 34.08 240 PHE C C 1
ATOM 5265 O O . PHE C 1 185 ? 38.656 34.413 81.161 1.00 38.33 240 PHE C O 1
ATOM 5273 N N . LEU C 1 186 ? 39.382 36.389 80.386 1.00 33.76 241 LEU C N 1
ATOM 5274 C CA . LEU C 1 186 ? 40.282 36.619 81.536 1.00 28.80 241 LEU C CA 1
ATOM 5275 C C . LEU C 1 186 ? 39.572 36.820 82.890 1.00 34.97 241 LEU C C 1
ATOM 5276 O O . LEU C 1 186 ? 40.108 36.428 83.926 1.00 44.75 241 LEU C O 1
ATOM 5281 N N . ARG C 1 187 ? 38.375 37.399 82.881 1.00 41.06 242 ARG C N 1
ATOM 5282 C CA . ARG C 1 187 ? 37.508 37.427 84.083 1.00 47.80 242 ARG C CA 1
ATOM 5283 C C . ARG C 1 187 ? 37.196 36.040 84.603 1.00 42.22 242 ARG C C 1
ATOM 5284 O O . ARG C 1 187 ? 37.262 35.798 85.800 1.00 42.58 242 ARG C O 1
ATOM 5292 N N . GLU C 1 188 ? 36.882 35.120 83.704 1.00 41.63 243 GLU C N 1
ATOM 5293 C CA . GLU C 1 188 ? 36.603 33.752 84.109 1.00 49.77 243 GLU C CA 1
ATOM 5294 C C . GLU C 1 188 ? 37.865 32.917 84.325 1.00 64.11 243 GLU C C 1
ATOM 5295 O O . GLU C 1 188 ? 37.821 31.922 85.036 1.00 40.32 243 GLU C O 1
ATOM 5301 N N . HIS C 1 189 ? 38.991 33.331 83.748 1.00 41.22 244 HIS C N 1
ATOM 5302 C CA . HIS C 1 189 ? 40.208 32.541 83.805 1.00 29.46 244 HIS C CA 1
ATOM 5303 C C . HIS C 1 189 ? 41.431 33.393 84.072 1.00 39.44 244 HIS C C 1
ATOM 5304 O O . HIS C 1 189 ? 42.332 33.463 83.251 1.00 36.67 244 HIS C O 1
ATOM 5311 N N . PRO C 1 190 ? 41.486 34.010 85.261 1.00 35.73 245 PRO C N 1
ATOM 5312 C CA . PRO C 1 190 ? 42.551 34.963 85.586 1.00 38.64 245 PRO C CA 1
ATOM 5313 C C . PRO C 1 190 ? 43.928 34.352 85.637 1.00 29.59 245 PRO C C 1
ATOM 5314 O O . PRO C 1 190 ? 44.944 35.080 85.569 1.00 37.61 245 PRO C O 1
ATOM 5318 N N . GLU C 1 191 ? 43.988 33.026 85.759 1.00 30.16 246 GLU C N 1
ATOM 5319 C CA . GLU C 1 191 ? 45.272 32.323 85.785 1.00 34.87 246 GLU C CA 1
ATOM 5320 C C . GLU C 1 191 ? 46.028 32.324 84.435 1.00 35.22 246 GLU C C 1
ATOM 5321 O O . GLU C 1 191 ? 47.237 31.993 84.388 1.00 26.23 246 GLU C O 1
ATOM 5327 N N . THR C 1 192 ? 45.327 32.678 83.352 1.00 37.31 247 THR C N 1
ATOM 5328 C CA . THR C 1 192 ? 45.899 32.607 81.994 1.00 33.40 247 THR C CA 1
ATOM 5329 C C . THR C 1 192 ? 47.264 33.295 81.887 1.00 27.12 247 THR C C 1
ATOM 5330 O O . THR C 1 192 ? 47.393 34.480 82.206 1.00 33.89 247 THR C O 1
ATOM 5334 N N . ASP C 1 193 ? 48.295 32.577 81.440 1.00 17.89 248 ASP C N 1
ATOM 5335 C CA . ASP C 1 193 ? 49.592 33.229 81.307 1.00 22.01 248 ASP C CA 1
ATOM 5336 C C . ASP C 1 193 ? 50.243 33.074 79.922 1.00 16.67 248 ASP C C 1
ATOM 5337 O O . ASP C 1 193 ? 51.401 33.452 79.721 1.00 30.35 248 ASP C O 1
ATOM 5342 N N . GLY C 1 194 ? 49.502 32.569 78.954 1.00 26.90 249 GLY C N 1
ATOM 5343 C CA . GLY C 1 194 ? 50.028 32.564 77.580 1.00 28.79 249 GLY C CA 1
ATOM 5344 C C . GLY C 1 194 ? 48.879 32.581 76.613 1.00 26.74 249 GLY C C 1
ATOM 5345 O O . GLY C 1 194 ? 47.945 31.828 76.770 1.00 21.75 249 GLY C O 1
ATOM 5346 N N . ILE C 1 195 ? 48.931 33.468 75.621 1.00 27.26 250 ILE C N 1
ATOM 5347 C CA . ILE C 1 195 ? 47.882 33.523 74.612 1.00 20.21 250 ILE C CA 1
ATOM 5348 C C . ILE C 1 195 ? 48.520 33.564 73.218 1.00 27.16 250 ILE C C 1
ATOM 5349 O O . ILE C 1 195 ? 49.373 34.409 72.930 1.00 26.74 250 ILE C O 1
ATOM 5354 N N . LEU C 1 196 ? 48.122 32.606 72.401 1.00 25.87 251 LEU C N 1
ATOM 5355 C CA . LEU C 1 196 ? 48.451 32.548 70.972 1.00 24.49 251 LEU C CA 1
ATOM 5356 C C . LEU C 1 196 ? 47.248 33.031 70.193 1.00 25.19 251 LEU C C 1
ATOM 5357 O O . LEU C 1 196 ? 46.149 32.530 70.413 1.00 22.08 251 LEU C O 1
ATOM 5362 N N . ALA C 1 197 ? 47.442 34.006 69.302 1.00 26.84 252 ALA C N 1
ATOM 5363 C CA . ALA C 1 197 ? 46.312 34.585 68.574 1.00 28.90 252 ALA C CA 1
ATOM 5364 C C . ALA C 1 197 ? 46.382 34.175 67.114 1.00 21.78 252 ALA C C 1
ATOM 5365 O O . ALA C 1 197 ? 47.462 34.001 66.559 1.00 22.20 252 ALA C O 1
ATOM 5367 N N . PHE C 1 198 ? 45.211 34.083 66.510 1.00 26.50 253 PHE C N 1
ATOM 5368 C CA . PHE C 1 198 ? 45.035 33.665 65.135 1.00 25.55 253 PHE C CA 1
ATOM 5369 C C . PHE C 1 198 ? 45.881 34.498 64.202 1.00 24.47 253 PHE C C 1
ATOM 5370 O O . PHE C 1 198 ? 46.440 33.957 63.258 1.00 22.54 253 PHE C O 1
ATOM 5378 N N . ASN C 1 199 ? 45.922 35.820 64.433 1.00 17.90 254 ASN C N 1
ATOM 5379 C CA . ASN C 1 199 ? 46.802 36.725 63.698 1.00 23.96 254 ASN C CA 1
ATOM 5380 C C . ASN C 1 199 ? 47.168 37.955 64.530 1.00 20.59 254 ASN C C 1
ATOM 5381 O O . ASN C 1 199 ? 46.725 38.122 65.680 1.00 21.84 254 ASN C O 1
ATOM 5386 N N . ASP C 1 200 ? 48.063 38.763 63.988 1.00 19.33 255 ASP C N 1
ATOM 5387 C CA . ASP C 1 200 ? 48.557 39.958 64.691 1.00 18.46 255 ASP C CA 1
ATOM 5388 C C . ASP C 1 200 ? 47.528 41.006 65.023 1.00 20.60 255 ASP C C 1
ATOM 5389 O O . ASP C 1 200 ? 47.633 41.661 66.052 1.00 20.05 255 ASP C O 1
ATOM 5394 N N . LEU C 1 201 ? 46.567 41.216 64.134 1.00 20.80 256 LEU C N 1
ATOM 5395 C CA . LEU C 1 201 ? 45.479 42.147 64.389 1.00 22.50 256 LEU C CA 1
ATOM 5396 C C . LEU C 1 201 ? 44.697 41.734 65.612 1.00 27.63 256 LEU C C 1
ATOM 5397 O O . LEU C 1 201 ? 44.349 42.571 66.442 1.00 20.20 256 LEU C O 1
ATOM 5402 N N . MET C 1 202 ? 44.382 40.441 65.700 1.00 19.03 257 MET C N 1
ATOM 5403 C CA . MET C 1 202 ? 43.641 39.945 66.876 1.00 27.11 257 MET C CA 1
ATOM 5404 C C . MET C 1 202 ? 44.529 40.016 68.133 1.00 23.59 257 MET C C 1
ATOM 5405 O O . MET C 1 202 ? 44.068 40.384 69.208 1.00 18.27 257 MET C O 1
ATOM 5410 N N . ALA C 1 203 ? 45.812 39.713 67.986 1.00 19.35 258 ALA C N 1
ATOM 5411 C CA . ALA C 1 203 ? 46.750 39.849 69.085 1.00 18.95 258 ALA C CA 1
ATOM 5412 C C . ALA C 1 203 ? 46.819 41.258 69.612 1.00 19.54 258 ALA C C 1
ATOM 5413 O O . ALA C 1 203 ? 46.978 41.449 70.799 1.00 25.43 258 ALA C O 1
ATOM 5415 N N . ALA C 1 204 ? 46.744 42.252 68.747 1.00 19.96 259 ALA C N 1
ATOM 5416 C CA . ALA C 1 204 ? 46.740 43.630 69.218 1.00 18.26 259 ALA C CA 1
ATOM 5417 C C . ALA C 1 204 ? 45.565 43.892 70.174 1.00 18.06 259 ALA C C 1
ATOM 5418 O O . ALA C 1 204 ? 45.707 44.611 71.177 1.00 22.32 259 ALA C O 1
ATOM 5420 N N . GLY C 1 205 ? 44.405 43.327 69.870 1.00 17.41 260 GLY C N 1
ATOM 5421 C CA . GLY C 1 205 ? 43.256 43.435 70.760 1.00 15.43 260 GLY C CA 1
ATOM 5422 C C . GLY C 1 205 ? 43.442 42.662 72.075 1.00 26.32 260 GLY C C 1
ATOM 5423 O O . GLY C 1 205 ? 43.022 43.114 73.135 1.00 23.09 260 GLY C O 1
ATOM 5424 N N . VAL C 1 206 ? 44.081 41.501 72.012 1.00 25.72 261 VAL C N 1
ATOM 5425 C CA . VAL C 1 206 ? 44.441 40.733 73.223 1.00 25.83 261 VAL C CA 1
ATOM 5426 C C . VAL C 1 206 ? 45.375 41.551 74.146 1.00 21.21 261 VAL C C 1
ATOM 5427 O O . VAL C 1 206 ? 45.215 41.566 75.357 1.00 24.48 261 VAL C O 1
ATOM 5431 N N . LEU C 1 207 ? 46.369 42.207 73.586 1.00 19.87 262 LEU C N 1
ATOM 5432 C CA . LEU C 1 207 ? 47.248 43.064 74.394 1.00 21.70 262 LEU C CA 1
ATOM 5433 C C . LEU C 1 207 ? 46.477 44.124 75.161 1.00 26.82 262 LEU C C 1
ATOM 5434 O O . LEU C 1 207 ? 46.756 44.413 76.342 1.00 26.84 262 LEU C O 1
ATOM 5439 N N . LYS C 1 208 ? 45.485 44.702 74.496 1.00 21.66 263 LYS C N 1
ATOM 5440 C CA . LYS C 1 208 ? 44.673 45.743 75.096 1.00 18.69 263 LYS C CA 1
ATOM 5441 C C . LYS C 1 208 ? 43.772 45.190 76.194 1.00 41.45 263 LYS C C 1
ATOM 5442 O O . LYS C 1 208 ? 43.592 45.842 77.252 1.00 28.39 263 LYS C O 1
ATOM 5448 N N . ALA C 1 209 ? 43.244 43.984 75.968 1.00 22.71 264 ALA C N 1
ATOM 5449 C CA . ALA C 1 209 ? 42.514 43.263 77.029 1.00 20.83 264 ALA C CA 1
ATOM 5450 C C . ALA C 1 209 ? 43.378 42.925 78.265 1.00 32.57 264 ALA C C 1
ATOM 5451 O O . ALA C 1 209 ? 42.926 43.031 79.417 1.00 29.15 264 ALA C O 1
ATOM 5453 N N . LEU C 1 210 ? 44.608 42.506 78.044 1.00 31.65 265 LEU C N 1
ATOM 5454 C CA . LEU C 1 210 ? 45.498 42.233 79.152 1.00 28.37 265 LEU C CA 1
ATOM 5455 C C . LEU C 1 210 ? 45.861 43.510 79.924 1.00 29.05 265 LEU C C 1
ATOM 5456 O O . LEU C 1 210 ? 45.875 43.537 81.149 1.00 28.76 265 LEU C O 1
ATOM 5461 N N . SER C 1 211 ? 46.136 44.575 79.206 1.00 20.48 266 SER C N 1
ATOM 5462 C CA . SER C 1 211 ? 46.425 45.888 79.828 1.00 24.94 266 SER C CA 1
ATOM 5463 C C . SER C 1 211 ? 45.260 46.389 80.670 1.00 31.86 266 SER C C 1
ATOM 5464 O O . SER C 1 211 ? 45.465 46.830 81.800 1.00 29.72 266 SER C O 1
ATOM 5467 N N . GLY C 1 212 ? 44.052 46.290 80.118 1.00 27.88 267 GLY C N 1
ATOM 5468 C CA . GLY C 1 212 ? 42.827 46.748 80.770 1.00 30.74 267 GLY C CA 1
ATOM 5469 C C . GLY C 1 212 ? 42.458 45.950 81.993 1.00 42.13 267 GLY C C 1
ATOM 5470 O O . GLY C 1 212 ? 41.803 46.444 82.890 1.00 32.32 267 GLY C O 1
ATOM 5471 N N . SER C 1 213 ? 42.897 44.708 82.031 1.00 32.07 268 SER C N 1
ATOM 5472 C CA . SER C 1 213 ? 42.663 43.818 83.160 1.00 37.49 268 SER C CA 1
ATOM 5473 C C . SER C 1 213 ? 43.822 43.841 84.172 1.00 37.64 268 SER C C 1
ATOM 5474 O O . SER C 1 213 ? 43.869 43.002 85.073 1.00 38.89 268 SER C O 1
ATOM 5477 N N . GLY C 1 214 ? 44.799 44.727 83.972 1.00 36.19 269 GLY C N 1
ATOM 5478 C CA . GLY C 1 214 ? 45.923 44.876 84.891 1.00 35.11 269 GLY C CA 1
ATOM 5479 C C . GLY C 1 214 ? 47.000 43.819 84.849 1.00 44.51 269 GLY C C 1
ATOM 5480 O O . GLY C 1 214 ? 47.736 43.659 85.816 1.00 28.27 269 GLY C O 1
ATOM 5481 N N . ARG C 1 215 ? 47.139 43.114 83.732 1.00 26.66 270 ARG C N 1
ATOM 5482 C CA A ARG C 1 215 ? 48.181 42.096 83.614 0.50 22.19 270 ARG C CA 1
ATOM 5483 C CA B ARG C 1 215 ? 48.172 42.084 83.587 0.50 23.06 270 ARG C CA 1
ATOM 5484 C C . ARG C 1 215 ? 49.379 42.594 82.836 1.00 27.48 270 ARG C C 1
ATOM 5485 O O . ARG C 1 215 ? 49.247 43.167 81.774 1.00 34.57 270 ARG C O 1
ATOM 5500 N N . ARG C 1 216 ? 50.564 42.365 83.380 1.00 26.07 271 ARG C N 1
ATOM 5501 C CA . ARG C 1 216 ? 51.752 42.730 82.693 1.00 19.46 271 ARG C CA 1
ATOM 5502 C C . ARG C 1 216 ? 52.016 41.777 81.512 1.00 32.82 271 ARG C C 1
ATOM 5503 O O . ARG C 1 216 ? 51.827 40.574 81.621 1.00 23.53 271 ARG C O 1
ATOM 5511 N N . VAL C 1 217 ? 52.469 42.331 80.392 1.00 26.45 272 VAL C N 1
ATOM 5512 C CA . VAL C 1 217 ? 52.953 41.511 79.295 1.00 20.14 272 VAL C CA 1
ATOM 5513 C C . VAL C 1 217 ? 54.388 41.889 79.036 1.00 28.00 272 VAL C C 1
ATOM 5514 O O . VAL C 1 217 ? 54.684 43.042 78.741 1.00 28.38 272 VAL C O 1
ATOM 5518 N N . PRO C 1 218 ? 55.289 40.926 79.073 1.00 24.53 273 PRO C N 1
ATOM 5519 C CA . PRO C 1 218 ? 55.003 39.501 79.175 1.00 20.52 273 PRO C CA 1
ATOM 5520 C C . PRO C 1 218 ? 55.089 38.950 80.596 1.00 36.61 273 PRO C C 1
ATOM 5521 O O . PRO C 1 218 ? 54.889 37.760 80.795 1.00 30.90 273 PRO C O 1
ATOM 5525 N N . GLU C 1 219 ? 55.375 39.780 81.594 1.00 26.85 274 GLU C N 1
ATOM 5526 C CA . GLU C 1 219 ? 55.676 39.217 82.938 1.00 29.95 274 GLU C CA 1
ATOM 5527 C C . GLU C 1 219 ? 54.547 38.335 83.480 1.00 24.39 274 GLU C C 1
ATOM 5528 O O . GLU C 1 219 ? 54.789 37.219 83.953 1.00 35.76 274 GLU C O 1
ATOM 5534 N N . ASP C 1 220 ? 53.309 38.777 83.355 1.00 20.95 275 ASP C N 1
ATOM 5535 C CA . ASP C 1 220 ? 52.162 37.997 83.833 1.00 21.45 275 ASP C CA 1
ATOM 5536 C C . ASP C 1 220 ? 51.569 37.071 82.764 1.00 38.81 275 ASP C C 1
ATOM 5537 O O . ASP C 1 220 ? 51.155 35.960 83.073 1.00 31.20 275 ASP C O 1
ATOM 5542 N N . CYS C 1 221 ? 51.473 37.563 81.529 1.00 36.44 276 CYS C N 1
ATOM 5543 C CA . CYS C 1 221 ? 50.937 36.777 80.407 1.00 32.35 276 CYS C CA 1
ATOM 5544 C C . CYS C 1 221 ? 51.722 37.076 79.126 1.00 32.97 276 CYS C C 1
ATOM 5545 O O . CYS C 1 221 ? 51.979 38.237 78.814 1.00 25.44 276 CYS C O 1
ATOM 5548 N N . ALA C 1 222 ? 52.164 36.041 78.417 1.00 22.38 277 ALA C N 1
ATOM 5549 C CA . ALA C 1 222 ? 52.856 36.251 77.143 1.00 25.00 277 ALA C CA 1
ATOM 5550 C C . ALA C 1 222 ? 51.823 36.271 76.013 1.00 22.44 277 ALA C C 1
ATOM 5551 O O . ALA C 1 222 ? 50.736 35.712 76.149 1.00 21.05 277 ALA C O 1
ATOM 5553 N N . VAL C 1 223 ? 52.133 36.959 74.925 1.00 27.32 278 VAL C N 1
ATOM 5554 C CA . VAL C 1 223 ? 51.240 36.950 73.735 1.00 23.94 278 VAL C CA 1
ATOM 5555 C C . VAL C 1 223 ? 52.087 36.710 72.496 1.00 16.08 278 VAL C C 1
ATOM 5556 O O . VAL C 1 223 ? 53.177 37.320 72.349 1.00 23.82 278 VAL C O 1
ATOM 5560 N N . ILE C 1 224 ? 51.609 35.819 71.613 1.00 18.93 279 ILE C N 1
ATOM 5561 C CA . ILE C 1 224 ? 52.260 35.624 70.335 1.00 16.21 279 ILE C CA 1
ATOM 5562 C C . ILE C 1 224 ? 51.230 35.680 69.205 1.00 21.94 279 ILE C C 1
ATOM 5563 O O . ILE C 1 224 ? 50.188 35.045 69.277 1.00 17.78 279 ILE C O 1
ATOM 5568 N N . GLY C 1 225 ? 51.532 36.456 68.173 1.00 17.35 280 GLY C N 1
ATOM 5569 C CA . GLY C 1 225 ? 50.614 36.563 67.047 1.00 24.19 280 GLY C CA 1
ATOM 5570 C C . GLY C 1 225 ? 51.053 35.743 65.861 1.00 25.72 280 GLY C C 1
ATOM 5571 O O . GLY C 1 225 ? 51.900 34.865 65.967 1.00 22.86 280 GLY C O 1
ATOM 5572 N N . MET C 1 226 ? 50.431 36.007 64.724 1.00 18.78 281 MET C N 1
ATOM 5573 C CA . MET C 1 226 ? 50.892 35.445 63.452 1.00 19.10 281 MET C CA 1
ATOM 5574 C C . MET C 1 226 ? 50.646 36.467 62.352 1.00 25.98 281 MET C C 1
ATOM 5575 O O . MET C 1 226 ? 49.618 37.128 62.354 1.00 19.24 281 MET C O 1
ATOM 5580 N N . ASP C 1 227 ? 51.628 36.581 61.459 1.00 18.72 282 ASP C N 1
ATOM 5581 C CA . ASP C 1 227 ? 51.621 37.417 60.224 1.00 20.11 282 ASP C CA 1
ATOM 5582 C C . ASP C 1 227 ? 52.919 38.220 60.069 1.00 19.57 282 ASP C C 1
ATOM 5583 O O . ASP C 1 227 ? 53.562 38.209 59.017 1.00 24.39 282 ASP C O 1
ATOM 5588 N N . GLY C 1 228 ? 53.314 38.939 61.103 1.00 24.79 283 GLY C N 1
ATOM 5589 C CA . GLY C 1 228 ? 54.503 39.763 61.007 1.00 19.52 283 GLY C CA 1
ATOM 5590 C C . GLY C 1 228 ? 54.204 41.085 60.345 1.00 23.03 283 GLY C C 1
ATOM 5591 O O . GLY C 1 228 ? 55.026 41.636 59.638 1.00 25.01 283 GLY C O 1
ATOM 5592 N N . ILE C 1 229 ? 53.020 41.618 60.595 1.00 22.23 284 ILE C N 1
ATOM 5593 C CA . ILE C 1 229 ? 52.694 42.944 60.082 1.00 22.40 284 ILE C CA 1
ATOM 5594 C C . ILE C 1 229 ? 53.538 44.021 60.782 1.00 22.21 284 ILE C C 1
ATOM 5595 O O . ILE C 1 229 ? 53.876 43.882 61.944 1.00 20.00 284 ILE C O 1
ATOM 5600 N N . PRO C 1 230 ? 53.867 45.109 60.071 1.00 26.04 285 PRO C N 1
ATOM 5601 C CA . PRO C 1 230 ? 54.619 46.259 60.597 1.00 27.33 285 PRO C CA 1
ATOM 5602 C C . PRO C 1 230 ? 54.053 46.870 61.892 1.00 16.12 285 PRO C C 1
ATOM 5603 O O . PRO C 1 230 ? 54.803 47.355 62.718 1.00 24.00 285 PRO C O 1
ATOM 5607 N N . LEU C 1 231 ? 52.735 46.795 62.076 1.00 23.45 286 LEU C N 1
ATOM 5608 C CA . LEU C 1 231 ? 52.080 47.277 63.272 1.00 25.77 286 LEU C CA 1
ATOM 5609 C C . LEU C 1 231 ? 52.689 46.687 64.547 1.00 21.33 286 LEU C C 1
ATOM 5610 O O . LEU C 1 231 ? 52.719 47.366 65.590 1.00 21.16 286 LEU C O 1
ATOM 5615 N N . GLY C 1 232 ? 53.129 45.443 64.469 1.00 20.01 287 GLY C N 1
ATOM 5616 C CA . GLY C 1 232 ? 53.737 44.740 65.618 1.00 21.81 287 GLY C CA 1
ATOM 5617 C C . GLY C 1 232 ? 54.914 45.448 66.259 1.00 22.90 287 GLY C C 1
ATOM 5618 O O . GLY C 1 232 ? 55.149 45.314 67.447 1.00 23.46 287 GLY C O 1
ATOM 5619 N N . GLU C 1 233 ? 55.665 46.202 65.465 1.00 21.70 288 GLU C N 1
ATOM 5620 C CA . GLU C 1 233 ? 56.787 46.975 65.978 1.00 23.30 288 GLU C CA 1
ATOM 5621 C C . GLU C 1 233 ? 56.386 48.296 66.644 1.00 20.82 288 GLU C C 1
ATOM 5622 O O . GLU C 1 233 ? 57.220 48.925 67.281 1.00 26.30 288 GLU C O 1
ATOM 5628 N N . LEU C 1 234 ? 55.133 48.709 66.482 1.00 24.02 289 LEU C N 1
ATOM 5629 C CA . LEU C 1 234 ? 54.653 49.985 67.009 1.00 27.26 289 LEU C CA 1
ATOM 5630 C C . LEU C 1 234 ? 53.801 49.817 68.259 1.00 20.90 289 LEU C C 1
ATOM 5631 O O . LEU C 1 234 ? 53.522 50.775 68.969 1.00 19.20 289 LEU C O 1
ATOM 5636 N N . LEU C 1 235 ? 53.369 48.598 68.517 1.00 22.56 290 LEU C N 1
ATOM 5637 C CA . LEU C 1 235 ? 52.628 48.332 69.717 1.00 23.82 290 LEU C CA 1
ATOM 5638 C C . LEU C 1 235 ? 53.587 48.358 70.905 1.00 21.77 290 LEU C C 1
ATOM 5639 O O . LEU C 1 235 ? 54.831 48.341 70.750 1.00 22.39 290 LEU C O 1
ATOM 5644 N N . SER C 1 236 ? 52.990 48.479 72.083 1.00 20.96 291 SER C N 1
ATOM 5645 C CA A SER C 1 236 ? 53.732 48.442 73.317 0.50 22.20 291 SER C CA 1
ATOM 5646 C CA B SER C 1 236 ? 53.719 48.470 73.355 0.50 25.37 291 SER C CA 1
ATOM 5647 C C . SER C 1 236 ? 52.960 47.504 74.248 1.00 18.71 291 SER C C 1
ATOM 5648 O O . SER C 1 236 ? 51.807 47.784 74.567 1.00 23.36 291 SER C O 1
ATOM 5653 N N . PRO C 1 237 ? 53.548 46.358 74.643 1.00 21.11 292 PRO C N 1
ATOM 5654 C CA . PRO C 1 237 ? 54.839 45.839 74.202 1.00 27.83 292 PRO C CA 1
ATOM 5655 C C . PRO C 1 237 ? 54.797 45.498 72.700 1.00 21.35 292 PRO C C 1
ATOM 5656 O O . PRO C 1 237 ? 53.716 45.192 72.163 1.00 19.63 292 PRO C O 1
ATOM 5660 N N . GLN C 1 238 ? 55.943 45.607 72.044 1.00 20.85 293 GLN C N 1
ATOM 5661 C CA . GLN C 1 238 ? 56.075 45.144 70.691 1.00 24.81 293 GLN C CA 1
ATOM 5662 C C . GLN C 1 238 ? 55.748 43.645 70.650 1.00 22.69 293 GLN C C 1
ATOM 5663 O O . GLN C 1 238 ? 56.102 42.877 71.547 1.00 21.16 293 GLN C O 1
ATOM 5669 N N . LEU C 1 239 ? 55.079 43.225 69.593 1.00 20.69 294 LEU C N 1
ATOM 5670 C CA . LEU C 1 239 ? 54.425 41.931 69.552 1.00 26.36 294 LEU C CA 1
ATOM 5671 C C . LEU C 1 239 ? 55.321 40.851 68.960 1.00 22.41 294 LEU C C 1
ATOM 5672 O O . LEU C 1 239 ? 55.827 40.986 67.860 1.00 22.87 294 LEU C O 1
ATOM 5677 N N . SER C 1 240 ? 55.523 39.777 69.713 1.00 22.85 295 SER C N 1
ATOM 5678 C CA . SER C 1 240 ? 56.255 38.615 69.190 1.00 16.47 295 SER C CA 1
ATOM 5679 C C . SER C 1 240 ? 55.286 37.903 68.271 1.00 19.67 295 SER C C 1
ATOM 5680 O O . SER C 1 240 ? 54.101 37.901 68.513 1.00 18.76 295 SER C O 1
ATOM 5683 N N . THR C 1 241 ? 55.773 37.275 67.237 1.00 23.85 296 THR C N 1
ATOM 5684 C CA . THR C 1 241 ? 54.846 36.796 66.233 1.00 12.96 296 THR C CA 1
ATOM 5685 C C . THR C 1 241 ? 55.505 35.719 65.413 1.00 21.19 296 THR C C 1
ATOM 5686 O O . THR C 1 241 ? 56.743 35.665 65.288 1.00 23.03 296 THR C O 1
ATOM 5690 N N . MET C 1 242 ? 54.671 34.827 64.907 1.00 19.84 297 MET C N 1
ATOM 5691 C CA . MET C 1 242 ? 55.091 33.957 63.801 1.00 20.74 297 MET C CA 1
ATOM 5692 C C . MET C 1 242 ? 54.935 34.744 62.481 1.00 30.85 297 MET C C 1
ATOM 5693 O O . MET C 1 242 ? 53.847 34.905 61.947 1.00 27.64 297 MET C O 1
ATOM 5698 N N . ALA C 1 243 ? 56.054 35.253 61.989 1.00 20.42 298 ALA C N 1
ATOM 5699 C CA . ALA C 1 243 ? 56.118 36.253 60.897 1.00 22.22 298 ALA C CA 1
ATOM 5700 C C . ALA C 1 243 ? 56.312 35.602 59.555 1.00 28.09 298 ALA C C 1
ATOM 5701 O O . ALA C 1 243 ? 57.124 34.698 59.415 1.00 20.33 298 ALA C O 1
ATOM 5703 N N . LEU C 1 244 ? 55.601 36.091 58.556 1.00 22.77 299 LEU C N 1
ATOM 5704 C CA . LEU C 1 244 ? 55.927 35.779 57.169 1.00 27.56 299 LEU C CA 1
ATOM 5705 C C . LEU C 1 244 ? 56.849 36.849 56.658 1.00 31.88 299 LEU C C 1
ATOM 5706 O O . LEU C 1 244 ? 56.678 38.029 56.984 1.00 33.49 299 LEU C O 1
ATOM 5711 N N . ASP C 1 245 ? 57.820 36.457 55.841 1.00 20.71 300 ASP C N 1
ATOM 5712 C CA . ASP C 1 245 ? 58.643 37.436 55.144 1.00 37.84 300 ASP C CA 1
ATOM 5713 C C . ASP C 1 245 ? 57.841 37.899 53.944 1.00 29.45 300 ASP C C 1
ATOM 5714 O O . ASP C 1 245 ? 57.659 37.128 52.985 1.00 22.58 300 ASP C O 1
ATOM 5719 N N . LEU C 1 246 ? 57.338 39.130 53.980 1.00 23.81 301 LEU C N 1
ATOM 5720 C CA . LEU C 1 246 ? 56.378 39.539 52.946 1.00 27.81 301 LEU C CA 1
ATOM 5721 C C . LEU C 1 246 ? 57.021 39.703 51.570 1.00 34.10 301 LEU C C 1
ATOM 5722 O O . LEU C 1 246 ? 56.333 39.640 50.567 1.00 25.24 301 LEU C O 1
ATOM 5727 N N . ARG C 1 247 ? 58.332 39.952 51.517 1.00 21.41 302 ARG C N 1
ATOM 5728 C CA . ARG C 1 247 ? 59.025 39.997 50.244 1.00 23.41 302 ARG C CA 1
ATOM 5729 C C . ARG C 1 247 ? 59.119 38.578 49.650 1.00 22.27 302 ARG C C 1
ATOM 5730 O O . ARG C 1 247 ? 59.012 38.389 48.444 1.00 23.92 302 ARG C O 1
ATOM 5738 N N . GLU C 1 248 ? 59.327 37.588 50.520 1.00 20.23 303 GLU C N 1
ATOM 5739 C CA . GLU C 1 248 ? 59.366 36.163 50.154 1.00 22.94 303 GLU C CA 1
ATOM 5740 C C . GLU C 1 248 ? 58.013 35.669 49.624 1.00 28.07 303 GLU C C 1
ATOM 5741 O O . GLU C 1 248 ? 57.967 34.965 48.614 1.00 23.81 303 GLU C O 1
ATOM 5747 N N . VAL C 1 249 ? 56.919 36.072 50.283 1.00 23.12 304 VAL C N 1
ATOM 5748 C CA . VAL C 1 249 ? 55.587 35.642 49.847 1.00 20.02 304 VAL C CA 1
ATOM 5749 C C . VAL C 1 249 ? 55.270 36.295 48.525 1.00 15.54 304 VAL C C 1
ATOM 5750 O O . VAL C 1 249 ? 54.812 35.648 47.588 1.00 21.93 304 VAL C O 1
ATOM 5754 N N . GLY C 1 250 ? 55.612 37.566 48.418 1.00 15.27 305 GLY C N 1
ATOM 5755 C CA . GLY C 1 250 ? 55.410 38.285 47.172 1.00 21.21 305 GLY C CA 1
ATOM 5756 C C . GLY C 1 250 ? 56.239 37.643 46.076 1.00 28.54 305 GLY C C 1
ATOM 5757 O O . GLY C 1 250 ? 55.746 37.457 44.980 1.00 20.28 305 GLY C O 1
ATOM 5758 N N . ARG C 1 251 ? 57.491 37.303 46.367 1.00 25.67 306 ARG C N 1
ATOM 5759 C CA . ARG C 1 251 ? 58.380 36.715 45.345 1.00 24.27 306 ARG C CA 1
ATOM 5760 C C . ARG C 1 251 ? 57.852 35.355 44.885 1.00 20.75 306 ARG C C 1
ATOM 5761 O O . ARG C 1 251 ? 57.798 35.062 43.674 1.00 24.04 306 ARG C O 1
ATOM 5769 N N . ALA C 1 252 ? 57.427 34.538 45.843 1.00 20.12 307 ALA C N 1
ATOM 5770 C CA . ALA C 1 252 ? 56.900 33.222 45.521 1.00 29.44 307 ALA C CA 1
ATOM 5771 C C . ALA C 1 252 ? 55.709 33.347 44.562 1.00 25.29 307 ALA C C 1
ATOM 5772 O O . ALA C 1 252 ? 55.604 32.608 43.617 1.00 19.92 307 ALA C O 1
ATOM 5774 N N . ALA C 1 253 ? 54.808 34.293 44.792 1.00 20.06 308 ALA C N 1
ATOM 5775 C CA . ALA C 1 253 ? 53.602 34.432 43.947 1.00 18.10 308 ALA C CA 1
ATOM 5776 C C . ALA C 1 253 ? 53.977 34.922 42.562 1.00 16.24 308 ALA C C 1
ATOM 5777 O O . ALA C 1 253 ? 53.562 34.364 41.557 1.00 19.54 308 ALA C O 1
ATOM 5779 N N . VAL C 1 254 ? 54.793 35.960 42.500 1.00 20.42 309 VAL C N 1
ATOM 5780 C CA . VAL C 1 254 ? 55.212 36.489 41.224 1.00 23.12 309 VAL C CA 1
ATOM 5781 C C . VAL C 1 254 ? 56.072 35.480 40.459 1.00 20.66 309 VAL C C 1
ATOM 5782 O O . VAL C 1 254 ? 55.893 35.333 39.267 1.00 21.85 309 VAL C O 1
ATOM 5786 N N . GLU C 1 255 ? 56.993 34.786 41.114 1.00 19.99 310 GLU C N 1
ATOM 5787 C CA . GLU C 1 255 ? 57.843 33.842 40.383 1.00 27.03 310 GLU C CA 1
ATOM 5788 C C . GLU C 1 255 ? 57.014 32.667 39.894 1.00 25.83 310 GLU C C 1
ATOM 5789 O O . GLU C 1 255 ? 57.214 32.164 38.789 1.00 23.02 310 GLU C O 1
ATOM 5795 N N . LEU C 1 256 ? 56.000 32.284 40.657 1.00 17.37 311 LEU C N 1
ATOM 5796 C CA . LEU C 1 256 ? 55.103 31.253 40.205 1.00 20.63 311 LEU C CA 1
ATOM 5797 C C . LEU C 1 256 ? 54.331 31.703 38.970 1.00 16.10 311 LEU C C 1
ATOM 5798 O O . LEU C 1 256 ? 54.192 30.969 37.955 1.00 18.53 311 LEU C O 1
ATOM 5803 N N . LEU C 1 257 ? 53.872 32.946 39.003 1.00 17.49 312 LEU C N 1
ATOM 5804 C CA . LEU C 1 257 ? 53.210 33.514 37.841 1.00 16.14 312 LEU C CA 1
ATOM 5805 C C . LEU C 1 257 ? 54.115 33.572 36.626 1.00 21.11 312 LEU C C 1
ATOM 5806 O O . LEU C 1 257 ? 53.674 33.282 35.507 1.00 15.68 312 LEU C O 1
ATOM 5811 N N . VAL C 1 258 ? 55.377 33.952 36.829 1.00 18.28 313 VAL C N 1
ATOM 5812 C CA . VAL C 1 258 ? 56.315 33.970 35.682 1.00 22.52 313 VAL C CA 1
ATOM 5813 C C . VAL C 1 258 ? 56.341 32.587 35.049 1.00 21.80 313 VAL C C 1
ATOM 5814 O O . VAL C 1 258 ? 56.178 32.428 33.805 1.00 25.38 313 VAL C O 1
ATOM 5818 N N . GLY C 1 259 ? 56.495 31.575 35.908 1.00 29.63 314 GLY C N 1
ATOM 5819 C CA . GLY C 1 259 ? 56.560 30.194 35.474 1.00 28.63 314 GLY C CA 1
ATOM 5820 C C . GLY C 1 259 ? 55.352 29.746 34.710 1.00 31.16 314 GLY C C 1
ATOM 5821 O O . GLY C 1 259 ? 55.490 29.053 33.696 1.00 24.76 314 GLY C O 1
ATOM 5822 N N . LEU C 1 260 ? 54.156 30.113 35.197 1.00 20.10 315 LEU C N 1
ATOM 5823 C CA . LEU C 1 260 ? 52.930 29.724 34.537 1.00 23.25 315 LEU C CA 1
ATOM 5824 C C . LEU C 1 260 ? 52.732 30.411 33.185 1.00 24.36 315 LEU C C 1
ATOM 5825 O O . LEU C 1 260 ? 52.301 29.775 32.219 1.00 24.84 315 LEU C O 1
ATOM 5830 N N . LEU C 1 261 ? 53.006 31.712 33.129 1.00 21.41 316 LEU C N 1
ATOM 5831 C CA . LEU C 1 261 ? 52.793 32.468 31.909 1.00 20.95 316 LEU C CA 1
ATOM 5832 C C . LEU C 1 261 ? 53.771 32.007 30.843 1.00 23.47 316 LEU C C 1
ATOM 5833 O O . LEU C 1 261 ? 53.410 31.943 29.673 1.00 30.26 316 LEU C O 1
ATOM 5838 N N . SER C 1 262 ? 54.993 31.677 31.258 1.00 27.09 317 SER C N 1
ATOM 5839 C CA . SER C 1 262 ? 56.048 31.279 30.320 1.00 33.24 317 SER C CA 1
ATOM 5840 C C . SER C 1 262 ? 55.882 29.858 29.789 1.00 55.92 317 SER C C 1
ATOM 5841 O O . SER C 1 262 ? 56.473 29.512 28.788 1.00 37.47 317 SER C O 1
ATOM 5844 N N . GLY C 1 263 ? 55.047 29.046 30.427 1.00 26.54 318 GLY C N 1
ATOM 5845 C CA . GLY C 1 263 ? 54.881 27.636 30.055 1.00 35.45 318 GLY C CA 1
ATOM 5846 C C . GLY C 1 263 ? 55.852 26.704 30.754 1.00 28.56 318 GLY C C 1
ATOM 5847 O O . GLY C 1 263 ? 55.744 25.486 30.609 1.00 38.26 318 GLY C O 1
ATOM 5848 N N . ALA C 1 264 ? 56.772 27.270 31.538 1.00 24.69 319 ALA C N 1
ATOM 5849 C CA . ALA C 1 264 ? 57.727 26.489 32.313 1.00 25.87 319 ALA C CA 1
ATOM 5850 C C . ALA C 1 264 ? 57.120 25.713 33.480 1.00 44.99 319 ALA C C 1
ATOM 5851 O O . ALA C 1 264 ? 57.733 24.791 33.963 1.00 31.85 319 ALA C O 1
ATOM 5853 N N . VAL C 1 265 ? 55.959 26.114 33.972 1.00 29.20 320 VAL C N 1
ATOM 5854 C CA . VAL C 1 265 ? 55.292 25.389 35.047 1.00 25.21 320 VAL C CA 1
ATOM 5855 C C . VAL C 1 265 ? 53.925 24.985 34.507 1.00 21.53 320 VAL C C 1
ATOM 5856 O O . VAL C 1 265 ? 53.193 25.782 33.937 1.00 27.33 320 VAL C O 1
ATOM 5860 N N . THR C 1 266 ? 53.589 23.724 34.667 1.00 21.68 321 THR C N 1
ATOM 5861 C CA . THR C 1 266 ? 52.312 23.232 34.228 1.00 22.31 321 THR C CA 1
ATOM 5862 C C . THR C 1 266 ? 51.233 23.575 35.252 1.00 36.58 321 THR C C 1
ATOM 5863 O O . THR C 1 266 ? 51.367 23.200 36.390 1.00 23.62 321 THR C O 1
ATOM 5867 N N . PRO C 1 267 ? 50.139 24.231 34.831 1.00 26.99 322 PRO C N 1
ATOM 5868 C CA . PRO C 1 267 ? 49.069 24.605 35.770 1.00 28.63 322 PRO C CA 1
ATOM 5869 C C . PRO C 1 267 ? 48.588 23.407 36.525 1.00 21.99 322 PRO C C 1
ATOM 5870 O O . PRO C 1 267 ? 48.315 22.372 35.922 1.00 19.80 322 PRO C O 1
ATOM 5874 N N . GLY C 1 268 ? 48.536 23.490 37.849 1.00 20.26 323 GLY C N 1
ATOM 5875 C CA . GLY C 1 268 ? 47.878 22.448 38.631 1.00 20.61 323 GLY C CA 1
ATOM 5876 C C . GLY C 1 268 ? 48.799 21.282 38.941 1.00 25.14 323 GLY C C 1
ATOM 5877 O O . GLY C 1 268 ? 48.457 20.394 39.705 1.00 25.62 323 GLY C O 1
ATOM 5878 N N . SER C 1 269 ? 50.000 21.301 38.388 1.00 26.93 324 SER C N 1
ATOM 5879 C CA . SER C 1 269 ? 50.992 20.282 38.681 1.00 18.57 324 SER C CA 1
ATOM 5880 C C . SER C 1 269 ? 51.551 20.460 40.105 1.00 20.83 324 SER C C 1
ATOM 5881 O O . SER C 1 269 ? 51.417 21.505 40.721 1.00 19.87 324 SER C O 1
ATOM 5884 N N . GLN C 1 270 ? 52.222 19.444 40.622 1.00 20.11 325 GLN C N 1
ATOM 5885 C CA . GLN C 1 270 ? 52.884 19.564 41.917 1.00 23.81 325 GLN C CA 1
ATOM 5886 C C . GLN C 1 270 ? 53.812 20.750 42.061 1.00 19.23 325 GLN C C 1
ATOM 5887 O O . GLN C 1 270 ? 53.870 21.351 43.131 1.00 20.20 325 GLN C O 1
ATOM 5893 N N . SER C 1 271 ? 54.528 21.089 40.986 1.00 20.84 326 SER C N 1
ATOM 5894 C CA . SER C 1 271 ? 55.486 22.181 41.028 1.00 26.86 326 SER C CA 1
ATOM 5895 C C . SER C 1 271 ? 54.782 23.549 40.995 1.00 23.07 326 SER C C 1
ATOM 5896 O O . SER C 1 271 ? 55.416 24.547 41.179 1.00 20.69 326 SER C O 1
ATOM 5899 N N . SER C 1 272 ? 53.471 23.580 40.762 1.00 17.21 327 SER C N 1
ATOM 5900 C CA . SER C 1 272 ? 52.714 24.831 40.825 1.00 20.19 327 SER C CA 1
ATOM 5901 C C . SER C 1 272 ? 52.141 25.116 42.229 1.00 21.89 327 SER C C 1
ATOM 5902 O O . SER C 1 272 ? 51.437 26.134 42.416 1.00 18.34 327 SER C O 1
ATOM 5905 N N . ARG C 1 273 ? 52.427 24.227 43.202 1.00 18.43 328 ARG C N 1
ATOM 5906 C CA . ARG C 1 273 ? 52.044 24.419 44.585 1.00 17.44 328 ARG C CA 1
ATOM 5907 C C . ARG C 1 273 ? 53.296 24.611 45.426 1.00 24.80 328 ARG C C 1
ATOM 5908 O O . ARG C 1 273 ? 54.191 23.795 45.372 1.00 21.20 328 ARG C O 1
ATOM 5916 N N . THR C 1 274 ? 53.364 25.732 46.139 1.00 14.88 329 THR C N 1
ATOM 5917 C CA . THR C 1 274 ? 54.525 26.137 46.925 1.00 25.43 329 THR C CA 1
ATOM 5918 C C . THR C 1 274 ? 54.081 26.216 48.372 1.00 23.58 329 THR C C 1
ATOM 5919 O O . THR C 1 274 ? 52.982 26.710 48.671 1.00 22.16 329 THR C O 1
ATOM 5923 N N . THR C 1 275 ? 54.952 25.780 49.275 1.00 25.65 330 THR C N 1
ATOM 5924 C CA . THR C 1 275 ? 54.682 25.836 50.713 1.00 32.96 330 THR C CA 1
ATOM 5925 C C . THR C 1 275 ? 55.727 26.716 51.339 1.00 27.86 330 THR C C 1
ATOM 5926 O O . THR C 1 275 ? 56.930 26.473 51.122 1.00 25.25 330 THR C O 1
ATOM 5930 N N . LEU C 1 276 ? 55.272 27.715 52.095 1.00 21.92 331 LEU C N 1
ATOM 5931 C CA . LEU C 1 276 ? 56.135 28.629 52.824 1.00 28.57 331 LEU C CA 1
ATOM 5932 C C . LEU C 1 276 ? 56.021 28.444 54.339 1.00 24.97 331 LEU C C 1
ATOM 5933 O O . LEU C 1 276 ? 55.020 27.903 54.849 1.00 19.03 331 LEU C O 1
ATOM 5938 N N . LYS C 1 277 ? 57.062 28.893 55.041 1.00 22.51 332 LYS C N 1
ATOM 5939 C CA . LYS C 1 277 ? 57.141 28.773 56.519 1.00 25.02 332 LYS C CA 1
ATOM 5940 C C . LYS C 1 277 ? 57.227 30.159 57.146 1.00 21.99 332 LYS C C 1
ATOM 5941 O O . LYS C 1 277 ? 57.835 31.075 56.580 1.00 24.62 332 LYS C O 1
ATOM 5947 N N . HIS C 1 278 ? 56.552 30.291 58.290 1.00 23.23 333 HIS C N 1
ATOM 5948 C CA . HIS C 1 278 ? 56.692 31.438 59.175 1.00 24.79 333 HIS C CA 1
ATOM 5949 C C . HIS C 1 278 ? 57.992 31.283 59.971 1.00 24.78 333 HIS C C 1
ATOM 5950 O O . HIS C 1 278 ? 58.482 30.162 60.187 1.00 28.32 333 HIS C O 1
ATOM 5957 N N . ARG C 1 279 ? 58.538 32.385 60.429 1.00 27.44 334 ARG C N 1
ATOM 5958 C CA . ARG C 1 279 ? 59.633 32.334 61.413 1.00 26.23 334 ARG C CA 1
ATOM 5959 C C . ARG C 1 279 ? 59.254 33.119 62.654 1.00 34.50 334 ARG C C 1
ATOM 5960 O O . ARG C 1 279 ? 58.646 34.188 62.567 1.00 23.16 334 ARG C O 1
ATOM 5968 N N . LEU C 1 280 ? 59.658 32.611 63.809 1.00 29.29 335 LEU C N 1
ATOM 5969 C CA . LEU C 1 280 ? 59.357 33.273 65.064 1.00 27.62 335 LEU C CA 1
ATOM 5970 C C . LEU C 1 280 ? 60.206 34.528 65.198 1.00 26.21 335 LEU C C 1
ATOM 5971 O O . LEU C 1 280 ? 61.430 34.476 65.090 1.00 32.70 335 LEU C O 1
ATOM 5976 N N . VAL C 1 281 ? 59.548 35.658 65.394 1.00 23.00 336 VAL C N 1
ATOM 5977 C CA . VAL C 1 281 ? 60.227 36.924 65.623 1.00 29.78 336 VAL C CA 1
ATOM 5978 C C . VAL C 1 281 ? 59.931 37.318 67.064 1.00 32.98 336 VAL C C 1
ATOM 5979 O O . VAL C 1 281 ? 58.757 37.516 67.426 1.00 28.61 336 VAL C O 1
ATOM 5983 N N . LEU C 1 282 ? 60.980 37.372 67.901 1.00 24.84 337 LEU C N 1
ATOM 5984 C CA . LEU C 1 282 ? 60.829 37.656 69.335 1.00 25.25 337 LEU C CA 1
ATOM 5985 C C . LEU C 1 282 ? 60.919 39.149 69.577 1.00 24.44 337 LEU C C 1
ATOM 5986 O O . LEU C 1 282 ? 61.919 39.783 69.236 1.00 34.34 337 LEU C O 1
ATOM 5991 N N . ARG C 1 283 ? 59.869 39.725 70.154 1.00 29.11 338 ARG C N 1
ATOM 5992 C CA . ARG C 1 283 ? 59.909 41.139 70.506 1.00 24.20 338 ARG C CA 1
ATOM 5993 C C . ARG C 1 283 ? 59.674 41.247 72.009 1.00 26.62 338 ARG C C 1
ATOM 5994 O O . ARG C 1 283 ? 60.279 40.522 72.758 1.00 28.83 338 ARG C O 1
ATOM 6002 N N . GLU C 1 284 ? 58.781 42.090 72.467 1.00 25.23 339 GLU C N 1
ATOM 6003 C CA . GLU C 1 284 ? 58.679 42.351 73.895 1.00 22.36 339 GLU C CA 1
ATOM 6004 C C . GLU C 1 284 ? 57.600 41.542 74.582 1.00 22.66 339 GLU C C 1
ATOM 6005 O O . GLU C 1 284 ? 57.565 41.476 75.816 1.00 30.85 339 GLU C O 1
ATOM 6011 N N . SER C 1 285 ? 56.707 40.924 73.811 1.00 24.68 340 SER C N 1
ATOM 6012 C CA . SER C 1 285 ? 55.485 40.356 74.389 1.00 20.38 340 SER C CA 1
ATOM 6013 C C . SER C 1 285 ? 55.637 38.881 74.798 1.00 20.15 340 SER C C 1
ATOM 6014 O O . SER C 1 285 ? 54.683 38.267 75.259 1.00 22.14 340 SER C O 1
ATOM 6017 N N . THR C 1 286 ? 56.847 38.376 74.640 1.00 21.17 341 THR C N 1
ATOM 6018 C CA . THR C 1 286 ? 57.304 37.107 75.198 1.00 20.34 341 THR C CA 1
ATOM 6019 C C . THR C 1 286 ? 58.598 37.320 75.988 1.00 39.20 341 THR C C 1
ATOM 6020 O O . THR C 1 286 ? 59.224 38.351 75.855 1.00 28.55 341 THR C O 1
ATOM 6024 N N . GLU C 1 287 ? 59.029 36.323 76.756 1.00 48.60 342 GLU C N 1
ATOM 6025 C CA . GLU C 1 287 ? 60.338 36.371 77.442 1.00 67.45 342 GLU C CA 1
ATOM 6026 C C . GLU C 1 287 ? 61.459 35.705 76.656 1.00 59.50 342 GLU C C 1
ATOM 6027 O O . GLU C 1 287 ? 61.989 34.677 77.063 1.00 58.33 342 GLU C O 1
ATOM 6033 N N . ARG D 1 15 ? 28.607 48.195 34.137 1.00 49.96 70 ARG D N 1
ATOM 6034 C CA . ARG D 1 15 ? 28.397 49.286 35.139 1.00 91.80 70 ARG D CA 1
ATOM 6035 C C . ARG D 1 15 ? 29.604 50.203 35.335 1.00 32.24 70 ARG D C 1
ATOM 6036 O O . ARG D 1 15 ? 30.697 49.962 34.831 1.00 44.38 70 ARG D O 1
ATOM 6044 N N . THR D 1 16 ? 29.362 51.248 36.094 1.00 32.19 71 THR D N 1
ATOM 6045 C CA . THR D 1 16 ? 30.306 52.343 36.221 1.00 27.29 71 THR D CA 1
ATOM 6046 C C . THR D 1 16 ? 31.519 51.804 36.938 1.00 22.24 71 THR D C 1
ATOM 6047 O O . THR D 1 16 ? 31.402 51.067 37.891 1.00 21.67 71 THR D O 1
ATOM 6051 N N . SER D 1 17 ? 32.676 52.170 36.442 1.00 22.87 72 SER D N 1
ATOM 6052 C CA . SER D 1 17 ? 33.944 51.661 36.909 1.00 19.65 72 SER D CA 1
ATOM 6053 C C . SER D 1 17 ? 34.746 52.903 37.297 1.00 22.93 72 SER D C 1
ATOM 6054 O O . SER D 1 17 ? 34.859 53.855 36.490 1.00 21.93 72 SER D O 1
ATOM 6057 N N . VAL D 1 18 ? 35.223 52.927 38.544 1.00 18.99 73 VAL D N 1
ATOM 6058 C CA . VAL D 1 18 ? 36.014 54.041 39.053 1.00 16.91 73 VAL D CA 1
ATOM 6059 C C . VAL D 1 18 ? 37.432 53.576 39.398 1.00 24.08 73 VAL D C 1
ATOM 6060 O O . VAL D 1 18 ? 37.635 52.560 40.060 1.00 20.10 73 VAL D O 1
ATOM 6064 N N . GLY D 1 19 ? 38.412 54.339 38.964 1.00 14.76 74 GLY D N 1
ATOM 6065 C CA . GLY D 1 19 ? 39.782 54.071 39.342 1.00 15.03 74 GLY D CA 1
ATOM 6066 C C . GLY D 1 19 ? 40.154 54.846 40.603 1.00 16.72 74 GLY D C 1
ATOM 6067 O O . GLY D 1 19 ? 39.814 56.022 40.754 1.00 18.70 74 GLY D O 1
ATOM 6068 N N . LEU D 1 20 ? 40.854 54.196 41.513 1.00 16.25 75 LEU D N 1
ATOM 6069 C CA . LEU D 1 20 ? 41.310 54.822 42.731 1.00 12.66 75 LEU D CA 1
ATOM 6070 C C . LEU D 1 20 ? 42.859 54.792 42.772 1.00 16.97 75 LEU D C 1
ATOM 6071 O O . LEU D 1 20 ? 43.459 53.722 42.844 1.00 19.82 75 LEU D O 1
ATOM 6076 N N . ALA D 1 21 ? 43.490 55.964 42.714 1.00 19.58 76 ALA D N 1
ATOM 6077 C CA . ALA D 1 21 ? 44.948 56.084 42.711 1.00 17.68 76 ALA D CA 1
ATOM 6078 C C . ALA D 1 21 ? 45.472 56.497 44.074 1.00 18.22 76 ALA D C 1
ATOM 6079 O O . ALA D 1 21 ? 45.119 57.579 44.555 1.00 22.46 76 ALA D O 1
ATOM 6081 N N . ILE D 1 22 ? 46.305 55.654 44.689 1.00 18.11 77 ILE D N 1
ATOM 6082 C CA . ILE D 1 22 ? 46.938 56.017 45.953 1.00 25.32 77 ILE D CA 1
ATOM 6083 C C . ILE D 1 22 ? 48.455 55.858 45.871 1.00 22.82 77 ILE D C 1
ATOM 6084 O O . ILE D 1 22 ? 48.939 54.989 45.146 1.00 18.36 77 ILE D O 1
ATOM 6089 N N . PRO D 1 23 ? 49.207 56.689 46.620 1.00 26.37 78 PRO D N 1
ATOM 6090 C CA . PRO D 1 23 ? 50.667 56.662 46.456 1.00 16.87 78 PRO D CA 1
ATOM 6091 C C . PRO D 1 23 ? 51.406 55.557 47.152 1.00 24.86 78 PRO D C 1
ATOM 6092 O O . PRO D 1 23 ? 52.557 55.326 46.840 1.00 23.81 78 PRO D O 1
ATOM 6096 N N . ASP D 1 24 ? 50.769 54.911 48.121 1.00 22.41 79 ASP D N 1
ATOM 6097 C CA . ASP D 1 24 ? 51.318 53.754 48.796 1.00 20.62 79 ASP D CA 1
ATOM 6098 C C . ASP D 1 24 ? 50.212 53.073 49.575 1.00 17.84 79 ASP D C 1
ATOM 6099 O O . ASP D 1 24 ? 49.069 53.604 49.686 1.00 22.52 79 ASP D O 1
ATOM 6104 N N . LEU D 1 25 ? 50.524 51.870 50.025 1.00 14.71 80 LEU D N 1
ATOM 6105 C CA . LEU D 1 25 ? 49.677 51.061 50.907 1.00 17.83 80 LEU D CA 1
ATOM 6106 C C . LEU D 1 25 ? 50.319 50.864 52.280 1.00 21.89 80 LEU D C 1
ATOM 6107 O O . LEU D 1 25 ? 49.752 50.186 53.133 1.00 23.43 80 LEU D O 1
ATOM 6112 N N . THR D 1 26 ? 51.509 51.440 52.483 1.00 22.06 81 THR D N 1
ATOM 6113 C CA . THR D 1 26 ? 52.304 51.210 53.667 1.00 25.43 81 THR D CA 1
ATOM 6114 C C . THR D 1 26 ? 52.003 52.236 54.779 1.00 30.80 81 THR D C 1
ATOM 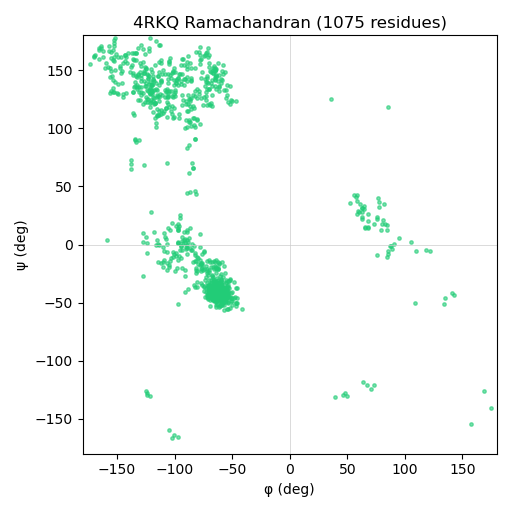6115 O O . THR D 1 26 ? 52.243 51.969 55.951 1.00 28.49 81 THR D O 1
ATOM 6119 N N . ASN D 1 27 ? 51.557 53.422 54.407 1.00 18.23 82 ASN D N 1
ATOM 6120 C CA . ASN D 1 27 ? 51.012 54.372 55.413 1.00 17.84 82 ASN D CA 1
ATOM 6121 C C . ASN D 1 27 ? 49.571 53.936 55.616 1.00 19.97 82 ASN D C 1
ATOM 6122 O O . ASN D 1 27 ? 48.788 53.986 54.659 1.00 19.21 82 ASN D O 1
ATOM 6127 N N . PRO D 1 28 ? 49.208 53.506 56.832 1.00 20.72 83 PRO D N 1
ATOM 6128 C CA . PRO D 1 28 ? 47.850 52.980 57.013 1.00 19.90 83 PRO D CA 1
ATOM 6129 C C . PRO D 1 28 ? 46.666 53.917 56.684 1.00 18.60 83 PRO D C 1
ATOM 6130 O O . PRO D 1 28 ? 45.531 53.432 56.575 1.00 16.84 83 PRO D O 1
ATOM 6134 N N . TYR D 1 29 ? 46.917 55.212 56.552 1.00 19.52 84 TYR D N 1
ATOM 6135 C CA . TYR D 1 29 ? 45.886 56.121 56.085 1.00 19.81 84 TYR D CA 1
ATOM 6136 C C . TYR D 1 29 ? 45.325 55.681 54.736 1.00 20.25 84 TYR D C 1
ATOM 6137 O O . TYR D 1 29 ? 44.105 55.649 54.521 1.00 14.85 84 TYR D O 1
ATOM 6146 N N . PHE D 1 30 ? 46.197 55.255 53.838 1.00 14.12 85 PHE D N 1
ATOM 6147 C CA . PHE D 1 30 ? 45.742 55.013 52.469 1.00 18.37 85 PHE D CA 1
ATOM 6148 C C . PHE D 1 30 ? 44.867 53.789 52.323 1.00 16.35 85 PHE D C 1
ATOM 6149 O O . PHE D 1 30 ? 43.846 53.870 51.611 1.00 16.23 85 PHE D O 1
ATOM 6157 N N . PRO D 1 31 ? 45.225 52.661 52.967 1.00 19.13 86 PRO D N 1
ATOM 6158 C CA . PRO D 1 31 ? 44.236 51.545 52.917 1.00 18.72 86 PRO D CA 1
ATOM 6159 C C . PRO D 1 31 ? 42.874 51.849 53.569 1.00 19.06 86 PRO D C 1
ATOM 6160 O O . PRO D 1 31 ? 41.835 51.340 53.132 1.00 17.66 86 PRO D O 1
ATOM 6164 N N . ALA D 1 32 ? 42.884 52.695 54.588 1.00 18.93 87 ALA D N 1
ATOM 6165 C CA . ALA D 1 32 ? 41.658 53.072 55.270 1.00 19.30 87 ALA D CA 1
ATOM 6166 C C . ALA D 1 32 ? 40.838 54.005 54.387 1.00 15.81 87 ALA D C 1
ATOM 6167 O O . ALA D 1 32 ? 39.616 53.853 54.285 1.00 18.01 87 ALA D O 1
ATOM 6169 N N . PHE D 1 33 ? 41.507 54.928 53.715 1.00 16.56 88 PHE D N 1
ATOM 6170 C CA . PHE D 1 33 ? 40.848 55.830 52.779 1.00 14.82 88 PHE D CA 1
ATOM 6171 C C . PHE D 1 33 ? 40.288 55.003 51.638 1.00 19.38 88 PHE D C 1
ATOM 6172 O O . PHE D 1 33 ? 39.117 55.188 51.249 1.00 15.22 88 PHE D O 1
ATOM 6180 N N . ALA D 1 34 ? 41.111 54.088 51.116 1.00 13.82 89 ALA D N 1
ATOM 6181 C CA . ALA D 1 34 ? 40.719 53.285 49.971 1.00 14.28 89 ALA D CA 1
ATOM 6182 C C . ALA D 1 34 ? 39.531 52.388 50.331 1.00 17.34 89 ALA D C 1
ATOM 6183 O O . ALA D 1 34 ? 38.570 52.294 49.547 1.00 14.42 89 ALA D O 1
ATOM 6185 N N . SER D 1 35 ? 39.584 51.778 51.499 1.00 16.76 90 SER D N 1
ATOM 6186 C CA . SER D 1 35 ? 38.485 50.968 51.976 1.00 16.87 90 SER D CA 1
ATOM 6187 C C . SER D 1 35 ? 37.146 51.760 52.007 1.00 16.76 90 SER D C 1
ATOM 6188 O O . SER D 1 35 ? 36.146 51.239 51.551 1.00 16.20 90 SER D O 1
ATOM 6191 N N . SER D 1 36 ? 37.148 52.974 52.557 1.00 13.34 91 SER D N 1
ATOM 6192 C CA . SER D 1 36 ? 35.965 53.849 52.560 1.00 14.87 91 SER D CA 1
ATOM 6193 C C . SER D 1 36 ? 35.430 54.168 51.208 1.00 19.63 91 SER D C 1
ATOM 6194 O O . SER D 1 36 ? 34.230 54.019 50.970 1.00 18.93 91 SER D O 1
ATOM 6197 N N . VAL D 1 37 ? 36.296 54.586 50.289 1.00 16.90 92 VAL D N 1
ATOM 6198 C CA . VAL D 1 37 ? 35.855 54.851 48.939 1.00 16.44 92 VAL D CA 1
ATOM 6199 C C . VAL D 1 37 ? 35.254 53.619 48.289 1.00 20.99 92 VAL D C 1
ATOM 6200 O O . VAL D 1 37 ? 34.175 53.699 47.697 1.00 20.07 92 VAL D O 1
ATOM 6204 N N . VAL D 1 38 ? 35.909 52.463 48.433 1.00 16.66 93 VAL D N 1
ATOM 6205 C CA . VAL D 1 38 ? 35.408 51.256 47.801 1.00 13.61 93 VAL D CA 1
ATOM 6206 C C . VAL D 1 38 ? 34.031 50.850 48.422 1.00 16.46 93 VAL D C 1
ATOM 6207 O O . VAL D 1 38 ? 33.107 50.473 47.698 1.00 14.18 93 VAL D O 1
ATOM 6211 N N . GLU D 1 39 ? 33.916 50.986 49.723 1.00 14.70 94 GLU D N 1
ATOM 6212 C CA . GLU D 1 39 ? 32.635 50.713 50.427 1.00 17.94 94 GLU D CA 1
ATOM 6213 C C . GLU D 1 39 ? 31.505 51.526 49.811 1.00 15.26 94 GLU D C 1
ATOM 6214 O O . GLU D 1 39 ? 30.494 50.953 49.364 1.00 18.57 94 GLU D O 1
ATOM 6220 N N . LEU D 1 40 ? 31.669 52.860 49.751 1.00 18.43 95 LEU D N 1
ATOM 6221 C CA . LEU D 1 40 ? 30.576 53.738 49.292 1.00 20.62 95 LEU D CA 1
ATOM 6222 C C . LEU D 1 40 ? 30.335 53.552 47.778 1.00 28.97 95 LEU D C 1
ATOM 6223 O O . LEU D 1 40 ? 29.206 53.575 47.305 1.00 17.95 95 LEU D O 1
ATOM 6228 N N . ALA D 1 41 ? 31.397 53.323 47.007 1.00 16.39 96 ALA D N 1
ATOM 6229 C CA . ALA D 1 41 ? 31.231 53.006 45.587 1.00 14.76 96 ALA D CA 1
ATOM 6230 C C . ALA D 1 41 ? 30.492 51.712 45.339 1.00 16.13 96 ALA D C 1
ATOM 6231 O O . ALA D 1 41 ? 29.575 51.635 44.498 1.00 20.62 96 ALA D O 1
ATOM 6233 N N . THR D 1 42 ? 30.862 50.684 46.081 1.00 15.40 97 THR D N 1
ATOM 6234 C CA . THR D 1 42 ? 30.242 49.378 45.942 1.00 28.03 97 THR D CA 1
ATOM 6235 C C . THR D 1 42 ? 28.744 49.429 46.272 1.00 26.47 97 THR D C 1
ATOM 6236 O O . THR D 1 42 ? 27.936 48.826 45.583 1.00 20.03 97 THR D O 1
ATOM 6240 N N . LEU D 1 43 ? 28.386 50.178 47.299 1.00 21.63 98 LEU D N 1
ATOM 6241 C CA . LEU D 1 43 ? 26.979 50.344 47.676 1.00 25.99 98 LEU D CA 1
ATOM 6242 C C . LEU D 1 43 ? 26.170 51.056 46.603 1.00 23.38 98 LEU D C 1
ATOM 6243 O O . LEU D 1 43 ? 24.974 50.917 46.560 1.00 27.50 98 LEU D O 1
ATOM 6248 N N . ARG D 1 44 ? 26.802 51.795 45.694 1.00 22.93 99 ARG D N 1
ATOM 6249 C CA . ARG D 1 44 ? 26.108 52.370 44.539 1.00 27.05 99 ARG D CA 1
ATOM 6250 C C . ARG D 1 44 ? 26.024 51.449 43.340 1.00 27.66 99 ARG D C 1
ATOM 6251 O O . ARG D 1 44 ? 25.476 51.816 42.300 1.00 32.82 99 ARG D O 1
ATOM 6259 N N . GLY D 1 45 ? 26.626 50.279 43.468 1.00 30.08 100 GLY D N 1
ATOM 6260 C CA . GLY D 1 45 ? 26.770 49.360 42.370 1.00 25.05 100 GLY D CA 1
ATOM 6261 C C . GLY D 1 45 ? 27.961 49.588 41.464 1.00 32.94 100 GLY D C 1
ATOM 6262 O O . GLY D 1 45 ? 28.016 49.022 40.380 1.00 30.95 100 GLY D O 1
ATOM 6263 N N . TRP D 1 46 ? 28.914 50.426 41.867 1.00 19.29 101 TRP D N 1
ATOM 6264 C CA . TRP D 1 46 ? 30.060 50.654 40.990 1.00 19.61 101 TRP D CA 1
ATOM 6265 C C . TRP D 1 46 ? 31.131 49.630 41.277 1.00 19.19 101 TRP D C 1
ATOM 6266 O O . TRP D 1 46 ? 31.135 48.995 42.346 1.00 22.90 101 TRP D O 1
ATOM 6277 N N . HIS D 1 47 ? 32.038 49.496 40.313 1.00 18.18 102 HIS D N 1
ATOM 6278 C CA . HIS D 1 47 ? 33.247 48.692 40.474 1.00 17.62 102 HIS D CA 1
ATOM 6279 C C . HIS D 1 47 ? 34.406 49.628 40.700 1.00 21.70 102 HIS D C 1
ATOM 6280 O O . HIS D 1 47 ? 34.449 50.710 40.118 1.00 25.67 102 HIS D O 1
ATOM 6287 N N . VAL D 1 48 ? 35.331 49.223 41.553 1.00 17.92 103 VAL D N 1
ATOM 6288 C CA . VAL D 1 48 ? 36.562 50.025 41.775 1.00 17.36 103 VAL D CA 1
ATOM 6289 C C . VAL D 1 48 ? 37.807 49.196 41.541 1.00 24.21 103 VAL D C 1
ATOM 6290 O O . VAL D 1 48 ? 37.847 48.051 41.927 1.00 18.40 103 VAL D O 1
ATOM 6294 N N . VAL D 1 49 ? 38.781 49.782 40.857 1.00 16.49 104 VAL D N 1
ATOM 6295 C CA . VAL D 1 49 ? 40.128 49.237 40.770 1.00 15.93 104 VAL D CA 1
ATOM 6296 C C . VAL D 1 49 ? 41.094 50.224 41.378 1.00 14.56 104 VAL D C 1
ATOM 6297 O O . VAL D 1 49 ? 41.063 51.432 41.064 1.00 18.10 104 VAL D O 1
ATOM 6301 N N . VAL D 1 50 ? 41.964 49.692 42.226 1.00 15.33 105 VAL D N 1
ATOM 6302 C CA . VAL D 1 50 ? 42.947 50.472 42.915 1.00 12.95 105 VAL D CA 1
ATOM 6303 C C . VAL D 1 50 ? 44.311 50.285 42.263 1.00 16.16 105 VAL D C 1
ATOM 6304 O O . VAL D 1 50 ? 44.715 49.148 41.956 1.00 15.27 105 VAL D O 1
ATOM 6308 N N . ASP D 1 51 ? 44.983 51.409 42.008 1.00 14.90 106 ASP D N 1
ATOM 6309 C CA . ASP D 1 51 ? 46.391 51.411 41.591 1.00 16.84 106 ASP D CA 1
ATOM 6310 C C . ASP D 1 51 ? 47.218 52.025 42.723 1.00 14.40 106 ASP D C 1
ATOM 6311 O O . ASP D 1 51 ? 47.063 53.227 43.048 1.00 19.14 106 ASP D O 1
ATOM 6316 N N . ASP D 1 52 ? 48.034 51.185 43.349 1.00 16.36 107 ASP D N 1
ATOM 6317 C CA . ASP D 1 52 ? 49.054 51.598 44.327 1.00 14.56 107 ASP D CA 1
ATOM 6318 C C . ASP D 1 52 ? 50.288 51.927 43.495 1.00 27.20 107 ASP D C 1
ATOM 6319 O O . ASP D 1 52 ? 50.935 51.034 42.942 1.00 18.00 107 ASP D O 1
ATOM 6324 N N . TYR D 1 53 ? 50.566 53.195 43.345 1.00 15.20 108 TYR D N 1
ATOM 6325 C CA . TYR D 1 53 ? 51.666 53.629 42.483 1.00 18.22 108 TYR D CA 1
ATOM 6326 C C . TYR D 1 53 ? 52.992 53.940 43.168 1.00 24.65 108 TYR D C 1
ATOM 6327 O O . TYR D 1 53 ? 53.879 54.501 42.541 1.00 31.22 108 TYR D O 1
ATOM 6336 N N . GLY D 1 54 ? 53.133 53.560 44.429 1.00 14.98 109 GLY D N 1
ATOM 6337 C CA . GLY D 1 54 ? 54.314 53.826 45.216 1.00 24.59 109 GLY D CA 1
ATOM 6338 C C . GLY D 1 54 ? 55.408 52.798 44.934 1.00 19.24 109 GLY D C 1
ATOM 6339 O O . GLY D 1 54 ? 56.038 52.269 45.856 1.00 26.76 109 GLY D O 1
ATOM 6340 N N . HIS D 1 55 ? 55.629 52.543 43.654 1.00 22.19 110 HIS D N 1
ATOM 6341 C CA . HIS D 1 55 ? 56.633 51.575 43.254 1.00 25.34 110 HIS D CA 1
ATOM 6342 C C . HIS D 1 55 ? 57.271 52.005 41.960 1.00 16.02 110 HIS D C 1
ATOM 6343 O O . HIS D 1 55 ? 56.640 52.643 41.109 1.00 25.99 110 HIS D O 1
ATOM 6350 N N . GLY D 1 56 ? 58.563 51.664 41.840 1.00 38.71 111 GLY D N 1
ATOM 6351 C CA . GLY D 1 56 ? 59.342 51.897 40.608 1.00 31.91 111 GLY D CA 1
ATOM 6352 C C . GLY D 1 56 ? 59.320 53.306 40.041 1.00 31.34 111 GLY D C 1
ATOM 6353 O O . GLY D 1 56 ? 59.284 53.507 38.820 1.00 34.24 111 GLY D O 1
ATOM 6354 N N . GLY D 1 57 ? 59.283 54.290 40.919 1.00 32.69 112 GLY D N 1
ATOM 6355 C CA . GLY D 1 57 ? 59.189 55.672 40.482 1.00 27.90 112 GLY D CA 1
ATOM 6356 C C . GLY D 1 57 ? 57.924 56.088 39.778 1.00 36.23 112 GLY D C 1
ATOM 6357 O O . GLY D 1 57 ? 57.896 57.147 39.167 1.00 27.25 112 GLY D O 1
ATOM 6358 N N . ARG D 1 58 ? 56.856 55.293 39.839 1.00 31.05 113 ARG D N 1
ATOM 6359 C CA . ARG D 1 58 ? 55.609 55.742 39.219 1.00 19.74 113 ARG D CA 1
ATOM 6360 C C . ARG D 1 58 ? 55.052 56.980 39.923 1.00 12.83 113 ARG D C 1
ATOM 6361 O O . ARG D 1 58 ? 55.296 57.184 41.106 1.00 29.54 113 ARG D O 1
ATOM 6369 N N . SER D 1 59 ? 54.355 57.791 39.147 1.00 25.46 114 SER D N 1
ATOM 6370 C CA . SER D 1 59 ? 53.697 58.979 39.641 1.00 44.89 114 SER D CA 1
ATOM 6371 C C . SER D 1 59 ? 52.178 58.828 39.570 1.00 40.33 114 SER D C 1
ATOM 6372 O O . SER D 1 59 ? 51.636 57.882 38.966 1.00 22.33 114 SER D O 1
ATOM 6375 N N . GLY D 1 60 ? 51.496 59.797 40.158 1.00 25.83 115 GLY D N 1
ATOM 6376 C CA . GLY D 1 60 ? 50.047 59.896 40.085 1.00 23.75 115 GLY D CA 1
ATOM 6377 C C . GLY D 1 60 ? 49.590 60.006 38.659 1.00 33.75 115 GLY D C 1
ATOM 6378 O O . GLY D 1 60 ? 48.539 59.521 38.314 1.00 22.08 115 GLY D O 1
ATOM 6379 N N . LEU D 1 61 ? 50.392 60.635 37.808 1.00 27.05 116 LEU D N 1
ATOM 6380 C CA . LEU D 1 61 ? 50.077 60.682 36.392 1.00 26.97 116 LEU D CA 1
ATOM 6381 C C . LEU D 1 61 ? 50.169 59.278 35.731 1.00 17.71 116 LEU D C 1
ATOM 6382 O O . LEU D 1 61 ? 49.271 58.920 34.934 1.00 24.86 116 LEU D O 1
ATOM 6387 N N . ASP D 1 62 ? 51.193 58.504 36.078 1.00 21.45 117 ASP D N 1
ATOM 6388 C CA . ASP D 1 62 ? 51.295 57.105 35.583 1.00 20.59 117 ASP D CA 1
ATOM 6389 C C . ASP D 1 62 ? 50.045 56.281 35.993 1.00 24.02 117 ASP D C 1
ATOM 6390 O O . ASP D 1 62 ? 49.481 55.533 35.201 1.00 22.81 117 ASP D O 1
ATOM 6395 N N . ALA D 1 63 ? 49.604 56.468 37.229 1.00 26.59 118 ALA D N 1
ATOM 6396 C CA . ALA D 1 63 ? 48.404 55.765 37.724 1.00 23.20 118 ALA D CA 1
ATOM 6397 C C . ALA D 1 63 ? 47.201 56.108 36.920 1.00 18.99 118 ALA D C 1
ATOM 6398 O O . ALA D 1 63 ? 46.445 55.241 36.577 1.00 21.10 118 ALA D O 1
ATOM 6400 N N . VAL D 1 64 ? 47.024 57.370 36.544 1.00 20.41 119 VAL D N 1
ATOM 6401 C CA . VAL D 1 64 ? 45.861 57.756 35.804 1.00 18.08 119 VAL D CA 1
ATOM 6402 C C . VAL D 1 64 ? 45.986 57.264 34.354 1.00 22.07 119 VAL D C 1
ATOM 6403 O O . VAL D 1 64 ? 44.986 56.858 33.784 1.00 21.64 119 VAL D O 1
ATOM 6407 N N . GLU D 1 65 ? 47.203 57.286 33.775 1.00 25.48 120 GLU D N 1
ATOM 6408 C CA . GLU D 1 65 ? 47.405 56.710 32.433 1.00 35.18 120 GLU D CA 1
ATOM 6409 C C . GLU D 1 65 ? 47.039 55.215 32.380 1.00 25.85 120 GLU D C 1
ATOM 6410 O O . GLU D 1 65 ? 46.358 54.746 31.467 1.00 22.05 120 GLU D O 1
ATOM 6416 N N . HIS D 1 66 ? 47.462 54.498 33.403 1.00 21.27 121 HIS D N 1
ATOM 6417 C CA . HIS D 1 66 ? 47.166 53.074 33.521 1.00 27.67 121 HIS D CA 1
ATOM 6418 C C . HIS D 1 66 ? 45.655 52.800 33.647 1.00 30.24 121 HIS D C 1
ATOM 6419 O O . HIS D 1 66 ? 45.111 51.960 32.929 1.00 22.89 121 HIS D O 1
ATOM 6426 N N . LEU D 1 67 ? 44.958 53.542 34.503 1.00 23.61 122 LEU D N 1
ATOM 6427 C CA . LEU D 1 67 ? 43.543 53.269 34.770 1.00 15.32 122 LEU D CA 1
ATOM 6428 C C . LEU D 1 67 ? 42.596 53.738 33.683 1.00 20.71 122 LEU D C 1
ATOM 6429 O O . LEU D 1 67 ? 41.545 53.127 33.458 1.00 23.23 122 LEU D O 1
ATOM 6434 N N . ALA D 1 68 ? 42.940 54.845 33.020 1.00 19.51 123 ALA D N 1
ATOM 6435 C CA . ALA D 1 68 ? 41.986 55.517 32.115 1.00 21.86 123 ALA D CA 1
ATOM 6436 C C . ALA D 1 68 ? 41.223 54.601 31.174 1.00 23.16 123 ALA D C 1
ATOM 6437 O O . ALA D 1 68 ? 40.005 54.696 31.119 1.00 27.35 123 ALA D O 1
ATOM 6439 N N . PRO D 1 69 ? 41.917 53.706 30.436 1.00 29.27 124 PRO D N 1
ATOM 6440 C CA . PRO D 1 69 ? 41.170 52.863 29.467 1.00 30.06 124 PRO D CA 1
ATOM 6441 C C . PRO D 1 69 ? 40.114 51.944 30.072 1.00 24.79 124 PRO D C 1
ATOM 6442 O O . PRO D 1 69 ? 39.249 51.504 29.358 1.00 30.36 124 PRO D O 1
ATOM 6446 N N . GLN D 1 70 ? 40.148 51.701 31.391 1.00 18.85 125 GLN D N 1
ATOM 6447 C CA . GLN D 1 70 ? 39.238 50.766 32.044 1.00 21.12 125 GLN D CA 1
ATOM 6448 C C . GLN D 1 70 ? 38.216 51.443 32.928 1.00 29.57 125 GLN D C 1
ATOM 6449 O O . GLN D 1 70 ? 37.428 50.762 33.548 1.00 25.55 125 GLN D O 1
ATOM 6455 N N . VAL D 1 71 ? 38.271 52.767 33.055 1.00 17.38 126 VAL D N 1
ATOM 6456 C CA . VAL D 1 71 ? 37.429 53.461 34.003 1.00 21.78 126 VAL D CA 1
ATOM 6457 C C . VAL D 1 71 ? 36.630 54.591 33.381 1.00 25.18 126 VAL D C 1
ATOM 6458 O O . VAL D 1 71 ? 36.961 55.109 32.316 1.00 24.57 126 VAL D O 1
ATOM 6462 N N . ASP D 1 72 ? 35.544 54.914 34.073 1.00 21.81 127 ASP D N 1
ATOM 6463 C CA . ASP D 1 72 ? 34.686 56.056 33.771 1.00 23.04 127 ASP D CA 1
ATOM 6464 C C . ASP D 1 72 ? 34.996 57.295 34.590 1.00 23.54 127 ASP D C 1
ATOM 6465 O O . ASP D 1 72 ? 34.475 58.365 34.291 1.00 25.00 127 ASP D O 1
ATOM 6470 N N . ALA D 1 73 ? 35.838 57.169 35.610 1.00 20.18 128 ALA D N 1
ATOM 6471 C CA . ALA D 1 73 ? 36.206 58.311 36.446 1.00 21.16 128 ALA D CA 1
ATOM 6472 C C . ALA D 1 73 ? 37.343 57.873 37.340 1.00 21.21 128 ALA D C 1
ATOM 6473 O O . ALA D 1 73 ? 37.622 56.686 37.454 1.00 19.61 128 ALA D O 1
ATOM 6475 N N . VAL D 1 74 ? 38.050 58.820 37.909 1.00 16.19 129 VAL D N 1
ATOM 6476 C CA . VAL D 1 74 ? 39.127 58.538 38.820 1.00 18.66 129 VAL D CA 1
ATOM 6477 C C . VAL D 1 74 ? 38.984 59.426 40.061 1.00 19.08 129 VAL D C 1
ATOM 6478 O O . VAL D 1 74 ? 38.622 60.620 39.960 1.00 17.72 129 VAL D O 1
ATOM 6482 N N . ILE D 1 75 ? 39.209 58.812 41.217 1.00 16.28 130 ILE D N 1
ATOM 6483 C CA . ILE D 1 75 ? 39.428 59.509 42.489 1.00 15.25 130 ILE D CA 1
ATOM 6484 C C . ILE D 1 75 ? 40.873 59.213 42.918 1.00 18.10 130 ILE D C 1
ATOM 6485 O O . ILE D 1 75 ? 41.274 58.047 42.981 1.00 24.39 130 ILE D O 1
ATOM 6490 N N . GLY D 1 76 ? 41.667 60.240 43.216 1.00 18.48 131 GLY D N 1
ATOM 6491 C CA . GLY D 1 76 ? 43.052 59.986 43.562 1.00 24.08 131 GLY D CA 1
ATOM 6492 C C . GLY D 1 76 ? 43.776 60.983 44.415 1.00 20.48 131 GLY D C 1
ATOM 6493 O O . GLY D 1 76 ? 43.490 62.157 44.335 1.00 17.48 131 GLY D O 1
ATOM 6494 N N . TYR D 1 77 ? 44.733 60.484 45.201 1.00 21.58 132 TYR D N 1
ATOM 6495 C CA . TYR D 1 77 ? 45.805 61.310 45.754 1.00 21.60 132 TYR D CA 1
ATOM 6496 C C . TYR D 1 77 ? 46.924 61.281 44.721 1.00 20.89 132 TYR D C 1
ATOM 6497 O O . TYR D 1 77 ? 47.624 60.283 44.610 1.00 18.29 132 TYR D O 1
ATOM 6506 N N . LEU D 1 78 ? 47.029 62.336 43.929 1.00 21.83 133 LEU D N 1
ATOM 6507 C CA . LEU D 1 78 ? 47.924 62.346 42.753 1.00 25.45 133 LEU D CA 1
ATOM 6508 C C . LEU D 1 78 ? 49.287 63.027 42.944 1.00 29.72 133 LEU D C 1
ATOM 6509 O O . LEU D 1 78 ? 50.135 62.950 42.062 1.00 32.18 133 LEU D O 1
ATOM 6514 N N . GLY D 1 79 ? 49.505 63.684 44.082 1.00 32.37 134 GLY D N 1
ATOM 6515 C CA . GLY D 1 79 ? 50.786 64.341 44.379 1.00 44.05 134 GLY D CA 1
ATOM 6516 C C . GLY D 1 79 ? 51.184 65.475 43.431 1.00 33.54 134 GLY D C 1
ATOM 6517 O O . GLY D 1 79 ? 52.379 65.719 43.218 1.00 54.88 134 GLY D O 1
ATOM 6518 N N . GLY D 1 80 ? 50.193 66.133 42.839 1.00 37.12 135 GLY D N 1
ATOM 6519 C CA . GLY D 1 80 ? 50.399 67.350 42.044 1.00 45.00 135 GLY D CA 1
ATOM 6520 C C . GLY D 1 80 ? 49.940 67.333 40.602 1.00 43.15 135 GLY D C 1
ATOM 6521 O O . GLY D 1 80 ? 49.985 68.377 39.946 1.00 33.34 135 GLY D O 1
ATOM 6522 N N . TYR D 1 81 ? 49.485 66.176 40.098 1.00 29.02 136 TYR D N 1
ATOM 6523 C CA . TYR D 1 81 ? 49.232 65.987 38.652 1.00 32.27 136 TYR D CA 1
ATOM 6524 C C . TYR D 1 81 ? 47.778 66.220 38.184 1.00 39.60 136 TYR D C 1
ATOM 6525 O O . TYR D 1 81 ? 47.378 65.756 37.114 1.00 41.46 136 TYR D O 1
ATOM 6534 N N . ALA D 1 82 ? 46.989 66.984 38.938 1.00 29.10 137 ALA D N 1
ATOM 6535 C CA . ALA D 1 82 ? 45.589 67.237 38.537 1.00 27.67 137 ALA D CA 1
ATOM 6536 C C . ALA D 1 82 ? 45.317 67.671 37.074 1.00 35.06 137 ALA D C 1
ATOM 6537 O O . ALA D 1 82 ? 44.379 67.170 36.460 1.00 37.16 137 ALA D O 1
ATOM 6539 N N . ASP D 1 83 ? 46.080 68.629 36.530 1.00 41.36 138 ASP D N 1
ATOM 6540 C CA . ASP D 1 83 ? 45.763 69.198 35.197 1.00 42.31 138 ASP D CA 1
ATOM 6541 C C . ASP D 1 83 ? 46.004 68.172 34.091 1.00 25.96 138 ASP D C 1
ATOM 6542 O O . ASP D 1 83 ? 45.141 67.932 33.239 1.00 42.15 138 ASP D O 1
ATOM 6547 N N . GLN D 1 84 ? 47.205 67.621 34.089 1.00 25.64 139 GLN D N 1
ATOM 6548 C CA . GLN D 1 84 ? 47.565 66.633 33.069 1.00 29.82 139 GLN D CA 1
ATOM 6549 C C . GLN D 1 84 ? 46.667 65.420 33.180 1.00 40.60 139 GLN D C 1
ATOM 6550 O O . GLN D 1 84 ? 46.103 64.954 32.174 1.00 29.28 139 GLN D O 1
ATOM 6556 N N . ALA D 1 85 ? 46.467 64.946 34.413 1.00 37.84 140 ALA D N 1
ATOM 6557 C CA . ALA D 1 85 ? 45.650 63.749 34.614 1.00 32.27 140 ALA D CA 1
ATOM 6558 C C . ALA D 1 85 ? 44.263 63.998 34.081 1.00 27.02 140 ALA D C 1
ATOM 6559 O O . ALA D 1 85 ? 43.683 63.136 33.419 1.00 29.06 140 ALA D O 1
ATOM 6561 N N . GLN D 1 86 ? 43.684 65.162 34.381 1.00 25.24 141 GLN D N 1
ATOM 6562 C CA . GLN D 1 86 ? 42.338 65.433 33.880 1.00 22.88 141 GLN D CA 1
ATOM 6563 C C . GLN D 1 86 ? 42.277 65.443 32.344 1.00 23.98 141 GLN D C 1
ATOM 6564 O O . GLN D 1 86 ? 41.283 65.012 31.742 1.00 32.25 141 GLN D O 1
ATOM 6570 N N . THR D 1 87 ? 43.321 65.988 31.742 1.00 34.68 142 THR D N 1
ATOM 6571 C CA . THR D 1 87 ? 43.448 66.045 30.291 1.00 46.31 142 THR D CA 1
ATOM 6572 C C . THR D 1 87 ? 43.428 64.624 29.735 1.00 36.96 142 THR D C 1
ATOM 6573 O O . THR D 1 87 ? 42.564 64.298 28.915 1.00 36.04 142 THR D O 1
ATOM 6577 N N . VAL D 1 88 ? 44.286 63.767 30.287 1.00 31.39 143 VAL D N 1
ATOM 6578 C CA . VAL D 1 88 ? 44.307 62.326 29.932 1.00 34.49 143 VAL D CA 1
ATOM 6579 C C . VAL D 1 88 ? 42.906 61.734 29.952 1.00 32.81 143 VAL D C 1
ATOM 6580 O O . VAL D 1 88 ? 42.510 61.022 29.037 1.00 36.36 143 VAL D O 1
ATOM 6584 N N . LEU D 1 89 ? 42.141 62.041 30.996 1.00 27.62 144 LEU D N 1
ATOM 6585 C CA . LEU D 1 89 ? 40.774 61.537 31.157 1.00 23.58 144 LEU D CA 1
ATOM 6586 C C . LEU D 1 89 ? 39.706 62.169 30.313 1.00 23.59 144 LEU D C 1
ATOM 6587 O O . LEU D 1 89 ? 38.604 61.623 30.203 1.00 25.18 144 LEU D O 1
ATOM 6592 N N . GLY D 1 90 ? 39.972 63.345 29.750 1.00 36.44 145 GLY D N 1
ATOM 6593 C CA . GLY D 1 90 ? 38.979 63.994 28.910 1.00 23.86 145 GLY D CA 1
ATOM 6594 C C . GLY D 1 90 ? 37.767 64.445 29.663 1.00 35.25 145 GLY D C 1
ATOM 6595 O O . GLY D 1 90 ? 37.867 65.245 30.564 1.00 32.44 145 GLY D O 1
ATOM 6596 N N . ARG D 1 91 ? 36.607 63.940 29.277 1.00 23.42 146 ARG D N 1
ATOM 6597 C CA . ARG D 1 91 ? 35.376 64.304 29.914 1.00 37.16 146 ARG D CA 1
ATOM 6598 C C . ARG D 1 91 ? 35.016 63.397 31.095 1.00 30.62 146 ARG D C 1
ATOM 6599 O O . ARG D 1 91 ? 33.973 63.574 31.721 1.00 33.64 146 ARG D O 1
ATOM 6607 N N . ARG D 1 92 ? 35.843 62.400 31.342 1.00 30.79 147 ARG D N 1
ATOM 6608 C CA . ARG D 1 92 ? 35.654 61.544 32.503 1.00 41.10 147 ARG D CA 1
ATOM 6609 C C . ARG D 1 92 ? 36.133 62.296 33.754 1.00 22.11 147 ARG D C 1
ATOM 6610 O O . ARG D 1 92 ? 37.273 62.811 33.797 1.00 30.18 147 ARG D O 1
ATOM 6618 N N . PRO D 1 93 ? 35.268 62.391 34.766 1.00 21.93 148 PRO D N 1
ATOM 6619 C CA . PRO D 1 93 ? 35.703 63.251 35.881 1.00 17.86 148 PRO D CA 1
ATOM 6620 C C . PRO D 1 93 ? 36.893 62.740 36.693 1.00 42.40 148 PRO D C 1
ATOM 6621 O O . PRO D 1 93 ? 37.034 61.540 36.903 1.00 26.91 148 PRO D O 1
ATOM 6625 N N . LEU D 1 94 ? 37.763 63.661 37.095 1.00 22.12 149 LEU D N 1
ATOM 6626 C CA . LEU D 1 94 ? 38.801 63.382 38.064 1.00 19.49 149 LEU D CA 1
ATOM 6627 C C . LEU D 1 94 ? 38.467 64.127 39.346 1.00 31.13 149 LEU D C 1
ATOM 6628 O O . LEU D 1 94 ? 38.217 65.332 39.311 1.00 21.63 149 LEU D O 1
ATOM 6633 N N . ILE D 1 95 ? 38.474 63.419 40.474 1.00 23.09 150 ILE D N 1
ATOM 6634 C CA . ILE D 1 95 ? 38.474 64.059 41.768 1.00 22.24 150 ILE D CA 1
ATOM 6635 C C . ILE D 1 95 ? 39.833 63.904 42.384 1.00 24.87 150 ILE D C 1
ATOM 6636 O O . ILE D 1 95 ? 40.296 62.784 42.633 1.00 20.95 150 ILE D O 1
ATOM 6641 N N . VAL D 1 96 ? 40.494 65.031 42.617 1.00 20.00 151 VAL D N 1
ATOM 6642 C CA . VAL D 1 96 ? 41.742 65.012 43.369 1.00 18.24 151 VAL D CA 1
ATOM 6643 C C . VAL D 1 96 ? 41.593 65.303 44.862 1.00 17.89 151 VAL D C 1
ATOM 6644 O O . VAL D 1 96 ? 40.745 66.092 45.285 1.00 24.46 151 VAL D O 1
ATOM 6648 N N . LEU D 1 97 ? 42.445 64.676 45.657 1.00 19.09 152 LEU D N 1
ATOM 6649 C CA . LEU D 1 97 ? 42.477 64.939 47.082 1.00 18.26 152 LEU D CA 1
ATOM 6650 C C . LEU D 1 97 ? 43.739 65.628 47.490 1.00 21.70 152 LEU D C 1
ATOM 6651 O O . LEU D 1 97 ? 44.792 65.323 46.967 1.00 18.06 152 LEU D O 1
ATOM 6656 N N . ASP D 1 98 ? 43.592 66.575 48.420 1.00 21.23 153 ASP D N 1
ATOM 6657 C CA . ASP D 1 98 ? 44.698 67.206 49.108 1.00 19.53 153 ASP D CA 1
ATOM 6658 C C . ASP D 1 98 ? 45.677 67.887 48.136 1.00 19.84 153 ASP D C 1
ATOM 6659 O O . ASP D 1 98 ? 46.883 67.821 48.314 1.00 30.14 153 ASP D O 1
ATOM 6664 N N . GLU D 1 99 ? 45.152 68.569 47.146 1.00 23.35 154 GLU D N 1
ATOM 6665 C CA . GLU D 1 99 ? 46.019 69.367 46.303 1.00 34.59 154 GLU D CA 1
ATOM 6666 C C . GLU D 1 99 ? 45.164 70.435 45.671 1.00 35.11 154 GLU D C 1
ATOM 6667 O O . GLU D 1 99 ? 43.934 70.367 45.732 1.00 26.37 154 GLU D O 1
ATOM 6673 N N . ASN D 1 100 ? 45.824 71.431 45.091 1.00 31.08 155 ASN D N 1
ATOM 6674 C CA . ASN D 1 100 ? 45.164 72.427 44.265 1.00 33.18 155 ASN D CA 1
ATOM 6675 C C . ASN D 1 100 ? 44.379 71.731 43.142 1.00 29.03 155 ASN D C 1
ATOM 6676 O O . ASN D 1 100 ? 44.954 70.934 42.378 1.00 32.96 155 ASN D O 1
ATOM 6681 N N . PRO D 1 101 ? 43.074 72.032 43.027 1.00 32.15 156 PRO D N 1
ATOM 6682 C CA . PRO D 1 101 ? 42.234 71.359 42.040 1.00 48.04 156 PRO D CA 1
ATOM 6683 C C . PRO D 1 101 ? 42.643 71.612 40.614 1.00 59.65 156 PRO D C 1
ATOM 6684 O O . PRO D 1 101 ? 42.370 70.763 39.768 1.00 35.98 156 PRO D O 1
ATOM 6688 N N . GLY D 1 102 ? 43.254 72.777 40.348 1.00 35.20 157 GLY D N 1
ATOM 6689 C CA . GLY D 1 102 ? 43.692 73.131 38.997 1.00 32.22 157 GLY D CA 1
ATOM 6690 C C . GLY D 1 102 ? 42.553 72.872 38.039 1.00 22.97 157 GLY D C 1
ATOM 6691 O O . GLY D 1 102 ? 41.403 73.266 38.302 1.00 37.78 157 GLY D O 1
ATOM 6692 N N . GLY D 1 103 ? 42.841 72.121 36.974 1.00 29.89 158 GLY D N 1
ATOM 6693 C CA . GLY D 1 103 ? 41.840 71.809 35.978 1.00 27.53 158 GLY D CA 1
ATOM 6694 C C . GLY D 1 103 ? 41.005 70.570 36.263 1.00 33.44 158 GLY D C 1
ATOM 6695 O O . GLY D 1 103 ? 40.154 70.202 35.437 1.00 30.35 158 GLY D O 1
ATOM 6696 N N . ALA D 1 104 ? 41.180 69.963 37.441 1.00 31.58 159 ALA D N 1
ATOM 6697 C CA . ALA D 1 104 ? 40.421 68.749 37.789 1.00 28.18 159 ALA D CA 1
ATOM 6698 C C . ALA D 1 104 ? 38.942 69.040 37.870 1.00 35.38 159 ALA D C 1
ATOM 6699 O O . ALA D 1 104 ? 38.526 70.111 38.302 1.00 26.12 159 ALA D O 1
ATOM 6701 N N . ALA D 1 105 ? 38.128 68.082 37.454 1.00 25.03 160 ALA D N 1
ATOM 6702 C CA . ALA D 1 105 ? 36.703 68.242 37.564 1.00 24.40 160 ALA D CA 1
ATOM 6703 C C . ALA D 1 105 ? 36.229 68.466 38.989 1.00 29.07 160 ALA D C 1
ATOM 6704 O O . ALA D 1 105 ? 35.247 69.181 39.205 1.00 28.93 160 ALA D O 1
ATOM 6706 N N . GLY D 1 106 ? 36.888 67.845 39.958 1.00 27.87 161 GLY D N 1
ATOM 6707 C CA . GLY D 1 106 ? 36.472 67.988 41.348 1.00 20.57 161 GLY D CA 1
ATOM 6708 C C . GLY D 1 106 ? 37.615 67.856 42.298 1.00 18.77 161 GLY D C 1
ATOM 6709 O O . GLY D 1 106 ? 38.696 67.371 41.942 1.00 23.12 161 GLY D O 1
ATOM 6710 N N . SER D 1 107 ? 37.400 68.302 43.534 1.00 19.09 162 SER D N 1
ATOM 6711 C CA . SER D 1 107 ? 38.446 68.219 44.550 1.00 14.88 162 SER D CA 1
ATOM 6712 C C . SER D 1 107 ? 37.889 68.117 45.971 1.00 22.23 162 SER D C 1
ATOM 6713 O O . SER D 1 107 ? 36.762 68.565 46.271 1.00 22.60 162 SER D O 1
ATOM 6716 N N . ILE D 1 108 ? 38.662 67.453 46.814 1.00 19.46 163 ILE D N 1
ATOM 6717 C CA . ILE D 1 108 ? 38.396 67.359 48.224 1.00 17.07 163 ILE D CA 1
ATOM 6718 C C . ILE D 1 108 ? 39.674 67.793 48.908 1.00 18.90 163 ILE D C 1
ATOM 6719 O O . ILE D 1 108 ? 40.733 67.207 48.729 1.00 19.82 163 ILE D O 1
ATOM 6724 N N . ASN D 1 109 ? 39.545 68.836 49.713 1.00 18.40 164 ASN D N 1
ATOM 6725 C CA . ASN D 1 109 ? 40.674 69.406 50.421 1.00 21.76 164 ASN D CA 1
ATOM 6726 C C . ASN D 1 109 ? 40.275 69.574 51.846 1.00 29.49 164 ASN D C 1
ATOM 6727 O O . ASN D 1 109 ? 39.110 69.434 52.202 1.00 21.88 164 ASN D O 1
ATOM 6732 N N . PHE D 1 110 ? 41.245 69.871 52.680 1.00 20.75 165 PHE D N 1
ATOM 6733 C CA . PHE D 1 110 ? 41.029 69.817 54.125 1.00 18.51 165 PHE D CA 1
ATOM 6734 C C . PHE D 1 110 ? 41.392 71.156 54.757 1.00 21.91 165 PHE D C 1
ATOM 6735 O O . PHE D 1 110 ? 42.281 71.850 54.271 1.00 24.12 165 PHE D O 1
ATOM 6743 N N . ASP D 1 111 ? 40.737 71.482 55.870 1.00 19.73 166 ASP D N 1
ATOM 6744 C CA . ASP D 1 111 ? 40.947 72.798 56.525 1.00 21.54 166 ASP D CA 1
ATOM 6745 C C . ASP D 1 111 ? 42.080 72.729 57.533 1.00 18.55 166 ASP D C 1
ATOM 6746 O O . ASP D 1 111 ? 41.869 72.535 58.696 1.00 19.60 166 ASP D O 1
ATOM 6751 N N . TYR D 1 112 ? 43.313 72.855 57.077 1.00 18.85 167 TYR D N 1
ATOM 6752 C CA . TYR D 1 112 ? 44.442 72.710 58.000 1.00 19.94 167 TYR D CA 1
ATOM 6753 C C . TYR D 1 112 ? 44.619 73.878 58.985 1.00 19.68 167 TYR D C 1
ATOM 6754 O O . TYR D 1 112 ? 45.169 73.675 60.062 1.00 22.10 167 TYR D O 1
ATOM 6763 N N . GLN D 1 113 ? 44.137 75.065 58.637 1.00 21.82 168 GLN D N 1
ATOM 6764 C CA . GLN D 1 113 ? 44.148 76.212 59.570 1.00 31.28 168 GLN D CA 1
ATOM 6765 C C . GLN D 1 113 ? 43.331 75.838 60.785 1.00 21.30 168 GLN D C 1
ATOM 6766 O O . GLN D 1 113 ? 43.738 76.030 61.933 1.00 17.98 168 GLN D O 1
ATOM 6772 N N . HIS D 1 114 ? 42.176 75.245 60.546 1.00 21.20 169 HIS D N 1
ATOM 6773 C CA . HIS D 1 114 ? 41.321 74.800 61.648 1.00 21.91 169 HIS D CA 1
ATOM 6774 C C . HIS D 1 114 ? 41.983 73.674 62.460 1.00 18.50 169 HIS D C 1
ATOM 6775 O O . HIS D 1 114 ? 41.989 73.684 63.670 1.00 16.58 169 HIS D O 1
ATOM 6782 N N . ALA D 1 115 ? 42.511 72.675 61.776 1.00 20.67 170 ALA D N 1
ATOM 6783 C CA . ALA D 1 115 ? 43.159 71.574 62.428 1.00 21.84 170 ALA D CA 1
ATOM 6784 C C . ALA D 1 115 ? 44.348 72.070 63.306 1.00 18.17 170 ALA D C 1
ATOM 6785 O O . ALA D 1 115 ? 44.508 71.620 64.427 1.00 17.87 170 ALA D O 1
ATOM 6787 N N . ALA D 1 116 ? 45.109 73.037 62.816 1.00 23.99 171 ALA D N 1
ATOM 6788 C CA . ALA D 1 116 ? 46.266 73.574 63.559 1.00 22.76 171 ALA D CA 1
ATOM 6789 C C . ALA D 1 116 ? 45.805 74.271 64.801 1.00 21.02 171 ALA D C 1
ATOM 6790 O O . ALA D 1 116 ? 46.305 74.029 65.900 1.00 21.03 171 ALA D O 1
ATOM 6792 N N . LYS D 1 117 ? 44.779 75.089 64.644 1.00 19.14 172 LYS D N 1
ATOM 6793 C CA . LYS D 1 117 ? 44.273 75.855 65.792 1.00 23.13 172 LYS D CA 1
ATOM 6794 C C . LYS D 1 117 ? 43.790 74.918 66.881 1.00 19.80 172 LYS D C 1
ATOM 6795 O O . LYS D 1 117 ? 44.127 75.085 68.055 1.00 18.49 172 LYS D O 1
ATOM 6801 N N . VAL D 1 118 ? 43.054 73.877 66.510 1.00 15.78 173 VAL D N 1
ATOM 6802 C CA . VAL D 1 118 ? 42.531 72.914 67.485 1.00 13.79 173 VAL D CA 1
ATOM 6803 C C . VAL D 1 118 ? 43.631 72.058 68.154 1.00 18.52 173 VAL D C 1
ATOM 6804 O O . VAL D 1 118 ? 43.664 71.902 69.387 1.00 19.55 173 VAL D O 1
ATOM 6808 N N . ALA D 1 119 ? 44.578 71.555 67.372 1.00 19.94 174 ALA D N 1
ATOM 6809 C CA . ALA D 1 119 ? 45.649 70.722 67.961 1.00 17.94 174 ALA D CA 1
ATOM 6810 C C . ALA D 1 119 ? 46.533 71.579 68.897 1.00 15.09 174 ALA D C 1
ATOM 6811 O O . ALA D 1 119 ? 46.828 71.193 70.004 1.00 19.10 174 ALA D O 1
ATOM 6813 N N . VAL D 1 120 ? 46.901 72.761 68.424 1.00 17.70 175 VAL D N 1
ATOM 6814 C CA . VAL D 1 120 ? 47.689 73.678 69.236 1.00 21.34 175 VAL D CA 1
ATOM 6815 C C . VAL D 1 120 ? 46.943 74.055 70.499 1.00 18.90 175 VAL D C 1
ATOM 6816 O O . VAL D 1 120 ? 47.518 74.013 71.601 1.00 27.60 175 VAL D O 1
ATOM 6820 N N . ALA D 1 121 ? 45.649 74.350 70.379 1.00 24.34 176 ALA D N 1
ATOM 6821 C CA . ALA D 1 121 ? 44.863 74.704 71.562 1.00 25.53 176 ALA D CA 1
ATOM 6822 C C . ALA D 1 121 ? 44.947 73.654 72.661 1.00 28.82 176 ALA D C 1
ATOM 6823 O O . ALA D 1 121 ? 44.975 73.987 73.846 1.00 27.01 176 ALA D O 1
ATOM 6825 N N . GLN D 1 122 ? 45.006 72.381 72.283 1.00 26.10 177 GLN D N 1
ATOM 6826 C CA . GLN D 1 122 ? 45.016 71.309 73.278 1.00 23.49 177 GLN D CA 1
ATOM 6827 C C . GLN D 1 122 ? 46.334 71.330 74.082 1.00 28.08 177 GLN D C 1
ATOM 6828 O O . GLN D 1 122 ? 46.310 71.167 75.309 1.00 33.99 177 GLN D O 1
ATOM 6834 N N . LEU D 1 123 ? 47.463 71.563 73.401 1.00 22.56 178 LEU D N 1
ATOM 6835 C CA . LEU D 1 123 ? 48.741 71.718 74.077 1.00 33.04 178 LEU D CA 1
ATOM 6836 C C . LEU D 1 123 ? 48.795 73.020 74.911 1.00 26.83 178 LEU D C 1
ATOM 6837 O O . LEU D 1 123 ? 49.427 73.052 75.977 1.00 33.59 178 LEU D O 1
ATOM 6842 N N . MET D 1 124 ? 48.156 74.090 74.426 1.00 26.79 179 MET D N 1
ATOM 6843 C CA . MET D 1 124 ? 48.068 75.325 75.226 1.00 29.58 179 MET D CA 1
ATOM 6844 C C . MET D 1 124 ? 47.217 75.063 76.483 1.00 37.35 179 MET D C 1
ATOM 6845 O O . MET D 1 124 ? 47.632 75.426 77.590 1.00 32.27 179 MET D O 1
ATOM 6850 N N . ASP D 1 125 ? 46.074 74.387 76.333 1.00 44.16 180 ASP D N 1
ATOM 6851 C CA . ASP D 1 125 ? 45.217 74.060 77.491 1.00 43.03 180 ASP D CA 1
ATOM 6852 C C . ASP D 1 125 ? 45.954 73.279 78.581 1.00 50.32 180 ASP D C 1
ATOM 6853 O O . ASP D 1 125 ? 45.731 73.505 79.757 1.00 38.81 180 ASP D O 1
ATOM 6858 N N . SER D 1 126 ? 46.804 72.337 78.203 1.00 33.95 181 SER D N 1
ATOM 6859 C CA . SER D 1 126 ? 47.562 71.582 79.182 1.00 28.39 181 SER D CA 1
ATOM 6860 C C . SER D 1 126 ? 48.910 72.243 79.533 1.00 33.37 181 SER D C 1
ATOM 6861 O O . SER D 1 126 ? 49.761 71.623 80.139 1.00 38.03 181 SER D O 1
ATOM 6864 N N . LYS D 1 127 ? 49.089 73.492 79.116 1.00 40.63 182 LYS D N 1
ATOM 6865 C CA . LYS D 1 127 ? 50.228 74.344 79.489 1.00 35.36 182 LYS D CA 1
ATOM 6866 C C . LYS D 1 127 ? 51.597 73.836 79.088 1.00 60.67 182 LYS D C 1
ATOM 6867 O O . LYS D 1 127 ? 52.559 74.083 79.789 1.00 33.63 182 LYS D O 1
ATOM 6873 N N . ARG D 1 128 ? 51.701 73.180 77.939 1.00 25.47 183 ARG D N 1
ATOM 6874 C CA . ARG D 1 128 ? 53.001 72.775 77.432 1.00 28.43 183 ARG D CA 1
ATOM 6875 C C . ARG D 1 128 ? 53.804 74.003 76.979 1.00 31.76 183 ARG D C 1
ATOM 6876 O O . ARG D 1 128 ? 53.277 74.919 76.292 1.00 36.61 183 ARG D O 1
ATOM 6884 N N . GLN D 1 129 ? 55.069 74.033 77.389 1.00 32.66 184 GLN D N 1
ATOM 6885 C CA . GLN D 1 129 ? 55.947 75.209 77.223 1.00 32.27 184 GLN D CA 1
ATOM 6886 C C . GLN D 1 129 ? 57.015 74.969 76.205 1.00 36.32 184 GLN D C 1
ATOM 6887 O O . GLN D 1 129 ? 57.725 75.907 75.778 1.00 34.19 184 GLN D O 1
ATOM 6893 N N . HIS D 1 130 ? 57.202 73.701 75.851 1.00 30.98 185 HIS D N 1
ATOM 6894 C CA . HIS D 1 130 ? 58.300 73.351 74.954 1.00 25.81 185 HIS D CA 1
ATOM 6895 C C . HIS D 1 130 ? 57.781 72.397 73.882 1.00 26.09 185 HIS D C 1
ATOM 6896 O O . HIS D 1 130 ? 57.816 71.189 74.050 1.00 25.82 185 HIS D O 1
ATOM 6903 N N . ILE D 1 131 ? 57.324 72.971 72.780 1.00 24.10 186 ILE D N 1
ATOM 6904 C CA . ILE D 1 131 ? 56.592 72.215 71.762 1.00 27.78 186 ILE D CA 1
ATOM 6905 C C . ILE D 1 131 ? 57.513 71.862 70.599 1.00 30.81 186 ILE D C 1
ATOM 6906 O O . ILE D 1 131 ? 58.351 72.646 70.229 1.00 24.48 186 ILE D O 1
ATOM 6911 N N . ALA D 1 132 ? 57.386 70.660 70.028 1.00 20.56 187 ALA D N 1
ATOM 6912 C CA . ALA D 1 132 ? 57.972 70.411 68.714 1.00 23.95 187 ALA D CA 1
ATOM 6913 C C . ALA D 1 132 ? 56.871 70.022 67.722 1.00 22.80 187 ALA D C 1
ATOM 6914 O O . ALA D 1 132 ? 55.892 69.409 68.088 1.00 19.58 187 ALA D O 1
ATOM 6916 N N . TYR D 1 133 ? 57.068 70.375 66.481 1.00 16.94 188 TYR D N 1
ATOM 6917 C CA . TYR D 1 133 ? 56.237 69.882 65.391 1.00 14.97 188 TYR D CA 1
ATOM 6918 C C . TYR D 1 133 ? 57.147 69.020 64.555 1.00 20.26 188 TYR D C 1
ATOM 6919 O O . TYR D 1 133 ? 58.230 69.482 64.155 1.00 22.53 188 TYR D O 1
ATOM 6928 N N . LEU D 1 134 ? 56.733 67.786 64.296 1.00 19.96 189 LEU D N 1
ATOM 6929 C CA . LEU D 1 134 ? 57.464 66.904 63.347 1.00 20.16 189 LEU D CA 1
ATOM 6930 C C . LEU D 1 134 ? 56.803 66.853 62.015 1.00 17.85 189 LEU D C 1
ATOM 6931 O O . LEU D 1 134 ? 55.669 66.394 61.889 1.00 19.63 189 LEU D O 1
ATOM 6936 N N . GLU D 1 135 ? 57.530 67.316 61.005 1.00 15.13 190 GLU D N 1
ATOM 6937 C CA . GLU D 1 135 ? 57.043 67.530 59.667 1.00 14.66 190 GLU D CA 1
ATOM 6938 C C . GLU D 1 135 ? 57.623 66.404 58.784 1.00 19.63 190 GLU D C 1
ATOM 6939 O O . GLU D 1 135 ? 58.760 65.983 59.003 1.00 19.90 190 GLU D O 1
ATOM 6945 N N . ALA D 1 136 ? 56.845 65.899 57.834 1.00 23.78 191 ALA D N 1
ATOM 6946 C CA . ALA D 1 136 ? 57.354 65.005 56.805 1.00 23.29 191 ALA D CA 1
ATOM 6947 C C . ALA D 1 136 ? 58.059 65.843 55.769 1.00 25.96 191 ALA D C 1
ATOM 6948 O O . ALA D 1 136 ? 57.529 66.848 55.299 1.00 21.03 191 ALA D O 1
ATOM 6950 N N . GLY D 1 137 ? 59.257 65.409 55.414 1.00 23.79 192 GLY D N 1
ATOM 6951 C CA . GLY D 1 137 ? 60.081 66.172 54.488 1.00 28.43 192 GLY D CA 1
ATOM 6952 C C . GLY D 1 137 ? 61.202 65.372 53.863 1.00 20.83 192 GLY D C 1
ATOM 6953 O O . GLY D 1 137 ? 61.530 64.263 54.293 1.00 21.06 192 GLY D O 1
ATOM 6954 N N . SER D 1 138 ? 61.781 65.963 52.824 1.00 22.31 193 SER D N 1
ATOM 6955 C CA . SER D 1 138 ? 62.895 65.355 52.087 1.00 31.04 193 SER D CA 1
ATOM 6956 C C . SER D 1 138 ? 64.174 65.543 52.897 1.00 36.56 193 SER D C 1
ATOM 6957 O O . SER D 1 138 ? 64.232 66.369 53.789 1.00 26.07 193 SER D O 1
ATOM 6960 N N . ALA D 1 139 ? 65.206 64.774 52.579 1.00 24.39 194 ALA D N 1
ATOM 6961 C CA . ALA D 1 139 ? 66.468 64.880 53.297 1.00 29.85 194 ALA D CA 1
ATOM 6962 C C . ALA D 1 139 ? 67.082 66.267 53.225 1.00 31.23 194 ALA D C 1
ATOM 6963 O O . ALA D 1 139 ? 67.675 66.724 54.221 1.00 30.58 194 ALA D O 1
ATOM 6965 N N . SER D 1 140 ? 66.938 66.943 52.083 1.00 26.37 195 SER D N 1
ATOM 6966 C CA . SER D 1 140 ? 67.480 68.309 51.925 1.00 36.98 195 SER D CA 1
ATOM 6967 C C . SER D 1 140 ? 66.800 69.314 52.842 1.00 56.74 195 SER D C 1
ATOM 6968 O O . SER D 1 140 ? 67.457 70.210 53.371 1.00 50.93 195 SER D O 1
ATOM 6971 N N . GLU D 1 141 ? 65.484 69.152 53.005 1.00 45.61 196 GLU D N 1
ATOM 6972 C CA . GLU D 1 141 ? 64.671 69.950 53.942 1.00 49.03 196 GLU D CA 1
ATOM 6973 C C . GLU D 1 141 ? 64.858 69.569 55.429 1.00 72.42 196 GLU D C 1
ATOM 6974 O O . GLU D 1 141 ? 64.327 70.249 56.294 1.00 40.99 196 GLU D O 1
ATOM 6980 N N . SER D 1 142 ? 65.604 68.510 55.738 1.00 68.07 197 SER D N 1
ATOM 6981 C CA . SER D 1 142 ? 65.759 68.068 57.131 1.00 53.47 197 SER D CA 1
ATOM 6982 C C . SER D 1 142 ? 66.637 68.965 58.015 1.00 103.15 197 SER D C 1
ATOM 6983 O O . SER D 1 142 ? 66.416 69.004 59.230 1.00 64.24 197 SER D O 1
ATOM 6986 N N . ASP D 1 143 ? 67.604 69.682 57.424 1.00 73.88 198 ASP D N 1
ATOM 6987 C CA . ASP D 1 143 ? 68.554 70.526 58.200 1.00 69.61 198 ASP D CA 1
ATOM 6988 C C . ASP D 1 143 ? 68.620 72.020 57.804 1.00 86.30 198 ASP D C 1
ATOM 6989 O O . ASP D 1 143 ? 69.269 72.814 58.491 1.00 74.47 198 ASP D O 1
ATOM 6994 N N . GLU D 1 144 ? 67.948 72.411 56.724 1.00 122.09 199 GLU D N 1
ATOM 6995 C CA . GLU D 1 144 ? 67.699 73.826 56.441 1.00 157.81 199 GLU D CA 1
ATOM 6996 C C . GLU D 1 144 ? 66.215 74.078 56.732 1.00 145.88 199 GLU D C 1
ATOM 6997 O O . GLU D 1 144 ? 65.440 74.308 55.808 1.00 59.31 199 GLU D O 1
ATOM 6999 N N . PRO D 1 145 ? 65.814 74.045 58.023 1.00 74.78 200 PRO D N 1
ATOM 7000 C CA . PRO D 1 145 ? 64.421 73.735 58.340 1.00 70.73 200 PRO D CA 1
ATOM 7001 C C . PRO D 1 145 ? 63.451 74.943 58.411 1.00 126.88 200 PRO D C 1
ATOM 7002 O O . PRO D 1 145 ? 63.568 75.820 59.266 1.00 47.85 200 PRO D O 1
ATOM 7006 N N . VAL D 1 146 ? 62.499 74.962 57.488 1.00 57.75 201 VAL D N 1
ATOM 7007 C CA . VAL D 1 146 ? 61.333 75.856 57.529 1.00 44.84 201 VAL D CA 1
ATOM 7008 C C . VAL D 1 146 ? 60.182 74.929 57.105 1.00 51.09 201 VAL D C 1
ATOM 7009 O O . VAL D 1 146 ? 60.433 73.949 56.404 1.00 34.79 201 VAL D O 1
ATOM 7013 N N . PRO D 1 147 ? 58.926 75.185 57.536 1.00 29.80 202 PRO D N 1
ATOM 7014 C CA . PRO D 1 147 ? 57.929 74.136 57.142 1.00 38.59 202 PRO D CA 1
ATOM 7015 C C . PRO D 1 147 ? 57.724 74.043 55.625 1.00 35.36 202 PRO D C 1
ATOM 7016 O O . PRO D 1 147 ? 57.770 75.049 54.929 1.00 42.09 202 PRO D O 1
ATOM 7020 N N . CYS D 1 148 ? 57.554 72.816 55.126 1.00 24.18 203 CYS D N 1
ATOM 7021 C CA . CYS D 1 148 ? 57.486 72.533 53.693 1.00 32.46 203 CYS D CA 1
ATOM 7022 C C . CYS D 1 148 ? 56.110 72.014 53.243 1.00 43.77 203 CYS D C 1
ATOM 7023 O O . CYS D 1 148 ? 55.801 72.022 52.046 1.00 40.74 203 CYS D O 1
ATOM 7026 N N . THR D 1 149 ? 55.266 71.590 54.180 1.00 25.67 204 THR D N 1
ATOM 7027 C CA . THR D 1 149 ? 53.921 71.128 53.817 1.00 24.46 204 THR D CA 1
ATOM 7028 C C . THR D 1 149 ? 52.859 72.165 54.164 1.00 30.07 204 THR D C 1
ATOM 7029 O O . THR D 1 149 ? 53.083 73.060 54.979 1.00 24.67 204 THR D O 1
ATOM 7033 N N . VAL D 1 150 ? 51.694 72.038 53.537 1.00 19.60 205 VAL D N 1
ATOM 7034 C CA . VAL D 1 150 ? 50.578 72.937 53.827 1.00 23.48 205 VAL D CA 1
ATOM 7035 C C . VAL D 1 150 ? 50.167 72.794 55.287 1.00 21.20 205 VAL D C 1
ATOM 7036 O O . VAL D 1 150 ? 49.998 73.795 56.001 1.00 17.81 205 VAL D O 1
ATOM 7040 N N . ARG D 1 151 ? 50.039 71.564 55.770 1.00 17.74 206 ARG D N 1
ATOM 7041 C CA . ARG D 1 151 ? 49.661 71.445 57.141 1.00 18.65 206 ARG D CA 1
ATOM 7042 C C . ARG D 1 151 ? 50.744 71.924 58.101 1.00 22.30 206 ARG D C 1
ATOM 7043 O O . ARG D 1 151 ? 50.429 72.464 59.188 1.00 20.70 206 ARG D O 1
ATOM 7051 N N . GLY D 1 152 ? 52.013 71.712 57.737 1.00 17.87 207 GLY D N 1
ATOM 7052 C CA . GLY D 1 152 ? 53.133 72.185 58.603 1.00 16.60 207 GLY D CA 1
ATOM 7053 C C . GLY D 1 152 ? 53.169 73.699 58.687 1.00 19.14 207 GLY D C 1
ATOM 7054 O O . GLY D 1 152 ? 53.388 74.281 59.761 1.00 21.47 207 GLY D O 1
ATOM 7055 N N . LYS D 1 153 ? 52.984 74.356 57.558 1.00 14.09 208 LYS D N 1
ATOM 7056 C CA . LYS D 1 153 ? 52.867 75.834 57.529 1.00 16.17 208 LYS D CA 1
ATOM 7057 C C . LYS D 1 153 ? 51.708 76.368 58.389 1.00 24.26 208 LYS D C 1
ATOM 7058 O O . LYS D 1 153 ? 51.809 77.419 59.030 1.00 17.26 208 LYS D O 1
ATOM 7064 N N . ALA D 1 154 ? 50.594 75.639 58.422 1.00 17.14 209 ALA D N 1
ATOM 7065 C CA . ALA D 1 154 ? 49.483 76.059 59.301 1.00 21.01 209 ALA D CA 1
ATOM 7066 C C . ALA D 1 154 ? 49.831 75.917 60.798 1.00 18.75 209 ALA D C 1
ATOM 7067 O O . ALA D 1 154 ? 49.534 76.805 61.607 1.00 21.76 209 ALA D O 1
ATOM 7069 N N . VAL D 1 155 ? 50.484 74.822 61.163 1.00 18.94 210 VAL D N 1
ATOM 7070 C CA . VAL D 1 155 ? 50.906 74.616 62.533 1.00 17.63 210 VAL D CA 1
ATOM 7071 C C . VAL D 1 155 ? 51.939 75.640 62.920 1.00 19.89 210 VAL D C 1
ATOM 7072 O O . VAL D 1 155 ? 51.809 76.243 63.985 1.00 17.66 210 VAL D O 1
ATOM 7076 N N . ALA D 1 156 ? 52.917 75.880 62.047 1.00 19.01 211 ALA D N 1
ATOM 7077 C CA . ALA D 1 156 ? 53.935 76.891 62.335 1.00 23.49 211 ALA D CA 1
ATOM 7078 C C . ALA D 1 156 ? 53.323 78.297 62.489 1.00 19.01 211 ALA D C 1
ATOM 7079 O O . ALA D 1 156 ? 53.757 79.080 63.343 1.00 20.14 211 ALA D O 1
ATOM 7081 N N . GLY D 1 157 ? 52.345 78.601 61.632 1.00 19.37 212 GLY D N 1
ATOM 7082 C CA . GLY D 1 157 ? 51.611 79.865 61.636 1.00 23.72 212 GLY D CA 1
ATOM 7083 C C . GLY D 1 157 ? 50.887 80.144 62.925 1.00 16.36 212 GLY D C 1
ATOM 7084 O O . GLY D 1 157 ? 50.894 81.274 63.420 1.00 20.82 212 GLY D O 1
ATOM 7085 N N . ARG D 1 158 ? 50.265 79.122 63.486 1.00 18.29 213 ARG D N 1
ATOM 7086 C CA . ARG D 1 158 ? 49.583 79.256 64.752 1.00 20.40 213 ARG D CA 1
ATOM 7087 C C . ARG D 1 158 ? 50.557 79.354 65.933 1.00 20.21 213 ARG D C 1
ATOM 7088 O O . ARG D 1 158 ? 50.361 80.204 66.807 1.00 18.15 213 ARG D O 1
ATOM 7096 N N . LEU D 1 159 ? 51.585 78.495 65.977 1.00 16.76 214 LEU D N 1
ATOM 7097 C CA . LEU D 1 159 ? 52.603 78.586 67.029 1.00 15.78 214 LEU D CA 1
ATOM 7098 C C . LEU D 1 159 ? 53.278 79.981 67.001 1.00 16.61 214 LEU D C 1
ATOM 7099 O O . LEU D 1 159 ? 53.491 80.576 68.079 1.00 18.86 214 LEU D O 1
ATOM 7104 N N . ASP D 1 160 ? 53.560 80.516 65.810 1.00 21.06 215 ASP D N 1
ATOM 7105 C CA . ASP D 1 160 ? 54.195 81.828 65.695 1.00 26.40 215 ASP D CA 1
ATOM 7106 C C . ASP D 1 160 ? 53.249 82.943 66.136 1.00 28.08 215 ASP D C 1
ATOM 7107 O O . ASP D 1 160 ? 53.672 83.863 66.812 1.00 28.00 215 ASP D O 1
ATOM 7112 N N . GLU D 1 161 ? 51.977 82.856 65.743 1.00 17.59 216 GLU D N 1
ATOM 7113 C CA . GLU D 1 161 ? 50.928 83.782 66.185 1.00 19.47 216 GLU D CA 1
ATOM 7114 C C . GLU D 1 161 ? 50.835 83.856 67.717 1.00 17.71 216 GLU D C 1
ATOM 7115 O O . GLU D 1 161 ? 50.625 84.924 68.286 1.00 20.49 216 GLU D O 1
ATOM 7121 N N . LEU D 1 162 ? 50.930 82.714 68.374 1.00 17.56 217 LEU D N 1
ATOM 7122 C CA . LEU D 1 162 ? 50.799 82.632 69.813 1.00 17.63 217 LEU D CA 1
ATOM 7123 C C . LEU D 1 162 ? 52.077 83.017 70.551 1.00 21.39 217 LEU D C 1
ATOM 7124 O O . LEU D 1 162 ? 52.016 83.414 71.710 1.00 17.67 217 LEU D O 1
ATOM 7129 N N . GLY D 1 163 ? 53.218 82.909 69.871 1.00 19.31 218 GLY D N 1
ATOM 7130 C CA . GLY D 1 163 ? 54.498 83.145 70.508 1.00 20.02 218 GLY D CA 1
ATOM 7131 C C . GLY D 1 163 ? 55.020 81.975 71.309 1.00 29.80 218 GLY D C 1
ATOM 7132 O O . GLY D 1 163 ? 55.852 82.152 72.171 1.00 21.89 218 GLY D O 1
ATOM 7133 N N . ALA D 1 164 ? 54.533 80.771 71.014 1.00 21.18 219 ALA D N 1
ATOM 7134 C CA . AL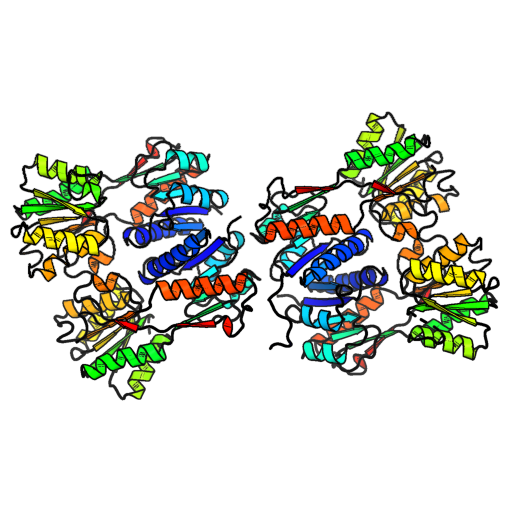A D 1 164 ? 54.996 79.583 71.683 1.00 26.66 219 ALA D CA 1
ATOM 7135 C C . ALA D 1 164 ? 56.486 79.363 71.370 1.00 21.07 219 ALA D C 1
ATOM 7136 O O . ALA D 1 164 ? 56.959 79.678 70.286 1.00 26.60 219 ALA D O 1
ATOM 7138 N N . SER D 1 165 ? 57.208 78.841 72.364 1.00 26.40 220 SER D N 1
ATOM 7139 C CA . SER D 1 165 ? 58.595 78.434 72.200 1.00 31.84 220 SER D CA 1
ATOM 7140 C C . SER D 1 165 ? 58.560 77.025 71.620 1.00 30.35 220 SER D C 1
ATOM 7141 O O . SER D 1 165 ? 58.159 76.064 72.300 1.00 31.57 220 SER D O 1
ATOM 7144 N N . TRP D 1 166 ? 58.931 76.911 70.362 1.00 26.14 221 TRP D N 1
ATOM 7145 C CA . TRP D 1 166 ? 58.763 75.653 69.659 1.00 33.51 221 TRP D CA 1
ATOM 7146 C C . TRP D 1 166 ? 59.876 75.433 68.656 1.00 34.95 221 TRP D C 1
ATOM 7147 O O . TRP D 1 166 ? 60.522 76.381 68.224 1.00 28.08 221 TRP D O 1
ATOM 7158 N N . SER D 1 167 ? 60.045 74.175 68.247 1.00 23.87 222 SER D N 1
ATOM 7159 C CA . SER D 1 167 ? 61.036 73.784 67.278 1.00 28.35 222 SER D CA 1
ATOM 7160 C C . SER D 1 167 ? 60.426 72.900 66.219 1.00 30.94 222 SER D C 1
ATOM 7161 O O . SER D 1 167 ? 59.506 72.144 66.482 1.00 25.02 222 SER D O 1
ATOM 7164 N N . LEU D 1 168 ? 60.939 73.044 65.022 1.00 21.31 223 LEU D N 1
ATOM 7165 C CA . LEU D 1 168 ? 60.598 72.203 63.909 1.00 27.96 223 LEU D CA 1
ATOM 7166 C C . LEU D 1 168 ? 61.581 71.041 63.777 1.00 39.79 223 LEU D C 1
ATOM 7167 O O . LEU D 1 168 ? 62.777 71.241 63.743 1.00 32.88 223 LEU D O 1
ATOM 7172 N N . ILE D 1 169 ? 61.060 69.831 63.685 1.00 22.05 224 ILE D N 1
ATOM 7173 C CA . ILE D 1 169 ? 61.821 68.625 63.239 1.00 21.45 224 ILE D CA 1
ATOM 7174 C C . ILE D 1 169 ? 61.291 68.156 61.864 1.00 33.41 224 ILE D C 1
ATOM 7175 O O . ILE D 1 169 ? 60.087 68.219 61.584 1.00 28.06 224 ILE D O 1
ATOM 7180 N N . VAL D 1 170 ? 62.180 67.744 60.976 1.00 24.06 225 VAL D N 1
ATOM 7181 C CA . VAL D 1 170 ? 61.769 67.240 59.692 1.00 30.00 225 VAL D CA 1
ATOM 7182 C C . VAL D 1 170 ? 62.315 65.811 59.567 1.00 30.31 225 VAL D C 1
ATOM 7183 O O . VAL D 1 170 ? 63.425 65.527 60.006 1.00 31.85 225 VAL D O 1
ATOM 7187 N N . ALA D 1 171 ? 61.520 64.907 59.003 1.00 25.29 226 ALA D N 1
ATOM 7188 C CA . ALA D 1 171 ? 61.943 63.527 58.848 1.00 26.97 226 ALA D CA 1
ATOM 7189 C C . ALA D 1 171 ? 61.216 62.869 57.713 1.00 29.03 226 ALA D C 1
ATOM 7190 O O . ALA D 1 171 ? 60.176 63.358 57.269 1.00 21.06 226 ALA D O 1
ATOM 7192 N N . GLU D 1 172 ? 61.785 61.768 57.212 1.00 21.58 227 GLU D N 1
ATOM 7193 C CA . GLU D 1 172 ? 61.099 60.938 56.253 1.00 21.01 227 GLU D CA 1
ATOM 7194 C C . GLU D 1 172 ? 59.748 60.484 56.862 1.00 20.38 227 GLU D C 1
ATOM 7195 O O . GLU D 1 172 ? 59.671 60.263 58.070 1.00 21.47 227 GLU D O 1
ATOM 7201 N N . GLU D 1 173 ? 58.730 60.299 56.018 1.00 20.54 228 GLU D N 1
ATOM 7202 C CA . GLU D 1 173 ? 57.366 59.972 56.505 1.00 21.78 228 GLU D CA 1
ATOM 7203 C C . GLU D 1 173 ? 57.219 58.464 56.740 1.00 16.06 228 GLU D C 1
ATOM 7204 O O . GLU D 1 173 ? 56.490 57.770 56.015 1.00 22.61 228 GLU D O 1
ATOM 7210 N N . THR D 1 174 ? 57.890 57.966 57.769 1.00 19.72 229 THR D N 1
ATOM 7211 C CA . THR D 1 174 ? 57.713 56.605 58.224 1.00 23.81 229 THR D CA 1
ATOM 7212 C C . THR D 1 174 ? 57.810 56.635 59.759 1.00 22.24 229 THR D C 1
ATOM 7213 O O . THR D 1 174 ? 58.316 57.595 60.339 1.00 20.38 229 THR D O 1
ATOM 7217 N N . ALA D 1 175 ? 57.344 55.578 60.413 1.00 19.19 230 ALA D N 1
ATOM 7218 C CA . ALA D 1 175 ? 57.369 55.524 61.863 1.00 23.06 230 ALA D CA 1
ATOM 7219 C C . ALA D 1 175 ? 58.827 55.421 62.384 1.00 23.99 230 ALA D C 1
ATOM 7220 O O . ALA D 1 175 ? 59.210 56.088 63.359 1.00 22.56 230 ALA D O 1
ATOM 7222 N N . GLU D 1 176 ? 59.658 54.653 61.684 1.00 20.82 231 GLU D N 1
ATOM 7223 C CA . GLU D 1 176 ? 61.042 54.469 62.122 1.00 27.83 231 GLU D CA 1
ATOM 7224 C C . GLU D 1 176 ? 61.870 55.760 61.981 1.00 24.53 231 GLU D C 1
ATOM 7225 O O . GLU D 1 176 ? 62.600 56.071 62.894 1.00 24.63 231 GLU D O 1
ATOM 7231 N N . ALA D 1 177 ? 61.690 56.535 60.912 1.00 22.82 232 ALA D N 1
ATOM 7232 C CA . ALA D 1 177 ? 62.409 57.803 60.766 1.00 25.80 232 ALA D CA 1
ATOM 7233 C C . ALA D 1 177 ? 61.946 58.829 61.798 1.00 32.53 232 ALA D C 1
ATOM 7234 O O . ALA D 1 177 ? 62.751 59.609 62.339 1.00 19.85 232 ALA D O 1
ATOM 7236 N N . ALA D 1 178 ? 60.643 58.809 62.097 1.00 21.70 233 ALA D N 1
ATOM 7237 C CA . ALA D 1 178 ? 60.094 59.654 63.147 1.00 24.25 233 ALA D CA 1
ATOM 7238 C C . ALA D 1 178 ? 60.691 59.315 64.503 1.00 23.99 233 ALA D C 1
ATOM 7239 O O . ALA D 1 178 ? 61.029 60.202 65.270 1.00 23.81 233 ALA D O 1
ATOM 7241 N N . ARG D 1 179 ? 60.791 58.034 64.815 1.00 17.00 234 ARG D N 1
ATOM 7242 C CA . ARG D 1 179 ? 61.344 57.599 66.099 1.00 25.08 234 ARG D CA 1
ATOM 7243 C C . ARG D 1 179 ? 62.793 58.047 66.195 1.00 21.68 234 ARG D C 1
ATOM 7244 O O . ARG D 1 179 ? 63.206 58.605 67.221 1.00 25.78 234 ARG D O 1
ATOM 7252 N N . GLU D 1 180 ? 63.556 57.817 65.135 1.00 23.69 235 GLU D N 1
ATOM 7253 C CA . GLU D 1 180 ? 64.966 58.233 65.120 1.00 28.21 235 GLU D CA 1
ATOM 7254 C C . GLU D 1 180 ? 65.064 59.732 65.326 1.00 30.47 235 GLU D C 1
ATOM 7255 O O . GLU D 1 180 ? 65.811 60.199 66.161 1.00 23.68 235 GLU D O 1
ATOM 7261 N N . ALA D 1 181 ? 64.304 60.493 64.552 1.00 23.03 236 ALA D N 1
ATOM 7262 C CA . ALA D 1 181 ? 64.428 61.942 64.615 1.00 23.33 236 ALA D CA 1
ATOM 7263 C C . ALA D 1 181 ? 63.972 62.495 65.951 1.00 25.84 236 ALA D C 1
ATOM 7264 O O . ALA D 1 181 ? 64.592 63.421 66.499 1.00 23.86 236 ALA D O 1
ATOM 7266 N N . ALA D 1 182 ? 62.904 61.928 66.499 1.00 22.73 237 ALA D N 1
ATOM 7267 C CA . ALA D 1 182 ? 62.410 62.360 67.785 1.00 24.36 237 ALA D CA 1
ATOM 7268 C C . ALA D 1 182 ? 63.409 62.005 68.892 1.00 31.81 237 ALA D C 1
ATOM 7269 O O . ALA D 1 182 ? 63.585 62.772 69.813 1.00 26.79 237 ALA D O 1
ATOM 7271 N N . ALA D 1 183 ? 64.038 60.844 68.799 1.00 24.96 238 ALA D N 1
ATOM 7272 C CA . ALA D 1 183 ? 65.039 60.411 69.772 1.00 30.59 238 ALA D CA 1
ATOM 7273 C C . ALA D 1 183 ? 66.229 61.388 69.789 1.00 15.60 238 ALA D C 1
ATOM 7274 O O . ALA D 1 183 ? 66.633 61.861 70.859 1.00 31.96 238 ALA D O 1
ATOM 7276 N N . ALA D 1 184 ? 66.742 61.704 68.612 1.00 28.26 239 ALA D N 1
ATOM 7277 C CA . ALA D 1 184 ? 67.863 62.632 68.515 1.00 35.24 239 ALA D CA 1
ATOM 7278 C C . ALA D 1 184 ? 67.475 64.004 69.041 1.00 42.96 239 ALA D C 1
ATOM 7279 O O . ALA D 1 184 ? 68.204 64.585 69.830 1.00 35.63 239 ALA D O 1
ATOM 7281 N N . PHE D 1 185 ? 66.303 64.502 68.653 1.00 33.20 240 PHE D N 1
ATOM 7282 C CA . PHE D 1 185 ? 65.836 65.804 69.129 1.00 26.34 240 PHE D CA 1
ATOM 7283 C C . PHE D 1 185 ? 65.754 65.894 70.634 1.00 22.24 240 PHE D C 1
ATOM 7284 O O . PHE D 1 185 ? 66.104 66.920 71.209 1.00 32.60 240 PHE D O 1
ATOM 7292 N N . LEU D 1 186 ? 65.283 64.832 71.273 1.00 25.26 241 LEU D N 1
ATOM 7293 C CA . LEU D 1 186 ? 65.060 64.823 72.697 1.00 24.82 241 LEU D CA 1
ATOM 7294 C C . LEU D 1 186 ? 66.382 64.841 73.474 1.00 44.77 241 LEU D C 1
ATOM 7295 O O . LEU D 1 186 ? 66.452 65.339 74.584 1.00 41.60 241 LEU D O 1
ATOM 7300 N N . ARG D 1 187 ? 67.412 64.252 72.896 1.00 33.27 242 ARG D N 1
ATOM 7301 C CA . ARG D 1 187 ? 68.738 64.343 73.468 1.00 46.05 242 ARG D CA 1
ATOM 7302 C C . ARG D 1 187 ? 69.192 65.782 73.459 1.00 39.57 242 ARG D C 1
ATOM 7303 O O . ARG D 1 187 ? 69.684 66.263 74.468 1.00 44.27 242 ARG D O 1
ATOM 7311 N N . GLU D 1 188 ? 69.012 66.477 72.339 1.00 28.23 243 GLU D N 1
ATOM 7312 C CA . GLU D 1 188 ? 69.396 67.892 72.288 1.00 33.25 243 GLU D CA 1
ATOM 7313 C C . GLU D 1 188 ? 68.419 68.848 72.967 1.00 49.45 243 GLU D C 1
ATOM 7314 O O . GLU D 1 188 ? 68.793 69.954 73.322 1.00 44.52 243 GLU D O 1
ATOM 7320 N N . HIS D 1 189 ? 67.172 68.436 73.150 1.00 39.77 244 HIS D N 1
ATOM 7321 C CA . HIS D 1 189 ? 66.155 69.291 73.782 1.00 28.38 244 HIS D CA 1
ATOM 7322 C C . HIS D 1 189 ? 65.337 68.451 74.735 1.00 36.25 244 HIS D C 1
ATOM 7323 O O . HIS D 1 189 ? 64.181 68.157 74.467 1.00 28.32 244 HIS D O 1
ATOM 7330 N N . PRO D 1 190 ? 65.940 68.080 75.875 1.00 33.35 245 PRO D N 1
ATOM 7331 C CA . PRO D 1 190 ? 65.311 67.196 76.860 1.00 31.23 245 PRO D CA 1
ATOM 7332 C C . PRO D 1 190 ? 64.042 67.711 77.506 1.00 28.12 245 PRO D C 1
ATOM 7333 O O . PRO D 1 190 ? 63.288 66.925 78.064 1.00 28.93 245 PRO D O 1
ATOM 7337 N N . GLU D 1 191 ? 63.823 69.023 77.487 1.00 28.37 246 GLU D N 1
ATOM 7338 C CA . GLU D 1 191 ? 62.646 69.614 78.166 1.00 24.49 246 GLU D CA 1
ATOM 7339 C C . GLU D 1 191 ? 61.358 69.537 77.323 1.00 27.43 246 GLU D C 1
ATOM 7340 O O . GLU D 1 191 ? 60.292 69.908 77.817 1.00 30.82 246 GLU D O 1
ATOM 7346 N N . THR D 1 192 ? 61.463 69.096 76.061 1.00 33.61 247 THR D N 1
ATOM 7347 C CA . THR D 1 192 ? 60.277 68.979 75.180 1.00 27.48 247 THR D CA 1
ATOM 7348 C C . THR D 1 192 ? 59.116 68.293 75.885 1.00 25.06 247 THR D C 1
ATOM 7349 O O . THR D 1 192 ? 59.248 67.171 76.385 1.00 28.12 247 THR D O 1
ATOM 7353 N N . ASP D 1 193 ? 57.972 68.966 75.940 1.00 19.66 248 ASP D N 1
ATOM 7354 C CA . ASP D 1 193 ? 56.774 68.419 76.589 1.00 19.71 248 ASP D CA 1
ATOM 7355 C C . ASP D 1 193 ? 55.484 68.313 75.749 1.00 23.56 248 ASP D C 1
ATOM 7356 O O . ASP D 1 193 ? 54.397 67.894 76.257 1.00 23.29 248 ASP D O 1
ATOM 7361 N N . GLY D 1 194 ? 55.574 68.707 74.486 1.00 27.46 249 GLY D N 1
ATOM 7362 C CA . GLY D 1 194 ? 54.457 68.523 73.575 1.00 24.33 249 GLY D CA 1
ATOM 7363 C C . GLY D 1 194 ? 54.942 68.326 72.178 1.00 26.66 249 GLY D C 1
ATOM 7364 O O . GLY D 1 194 ? 55.773 69.112 71.703 1.00 24.52 249 GLY D O 1
ATOM 7365 N N . ILE D 1 195 ? 54.451 67.258 71.521 1.00 19.04 250 ILE D N 1
ATOM 7366 C CA . ILE D 1 195 ? 54.833 66.984 70.147 1.00 23.05 250 ILE D CA 1
ATOM 7367 C C . ILE D 1 195 ? 53.572 66.841 69.280 1.00 20.60 250 ILE D C 1
ATOM 7368 O O . ILE D 1 195 ? 52.688 66.036 69.562 1.00 22.82 250 ILE D O 1
ATOM 7373 N N . LEU D 1 196 ? 53.496 67.667 68.252 1.00 16.63 251 LEU D N 1
ATOM 7374 C CA . LEU D 1 196 ? 52.502 67.513 67.203 1.00 18.46 251 LEU D CA 1
ATOM 7375 C C . LEU D 1 196 ? 53.190 66.844 66.036 1.00 20.14 251 LEU D C 1
ATOM 7376 O O . LEU D 1 196 ? 54.261 67.282 65.625 1.00 23.29 251 LEU D O 1
ATOM 7381 N N . ALA D 1 197 ? 52.584 65.795 65.491 1.00 22.42 252 ALA D N 1
ATOM 7382 C CA . ALA D 1 197 ? 53.216 65.062 64.373 1.00 23.84 252 ALA D CA 1
ATOM 7383 C C . ALA D 1 197 ? 52.405 65.234 63.105 1.00 26.71 252 ALA D C 1
ATOM 7384 O O . ALA D 1 197 ? 51.182 65.358 63.154 1.00 20.22 252 ALA D O 1
ATOM 7386 N N . PHE D 1 198 ? 53.097 65.234 61.981 1.00 16.92 253 PHE D N 1
ATOM 7387 C CA . PHE D 1 198 ? 52.518 65.402 60.662 1.00 18.09 253 PHE D CA 1
ATOM 7388 C C . PHE D 1 198 ? 51.343 64.438 60.470 1.00 19.45 253 PHE D C 1
ATOM 7389 O O . PHE D 1 198 ? 50.350 64.797 59.868 1.00 17.75 253 PHE D O 1
ATOM 7397 N N . ASN D 1 199 ? 51.483 63.213 60.938 1.00 15.46 254 ASN D N 1
ATOM 7398 C CA . ASN D 1 199 ? 50.414 62.252 60.809 1.00 18.69 254 ASN D CA 1
ATOM 7399 C C . ASN D 1 199 ? 50.572 61.192 61.855 1.00 17.68 254 ASN D C 1
ATOM 7400 O O . ASN D 1 199 ? 51.576 61.162 62.580 1.00 15.86 254 ASN D O 1
ATOM 7405 N N . ASP D 1 200 ? 49.551 60.346 61.979 1.00 19.69 255 ASP D N 1
ATOM 7406 C CA . ASP D 1 200 ? 49.519 59.287 62.955 1.00 15.69 255 ASP D CA 1
ATOM 7407 C C . ASP D 1 200 ? 50.646 58.273 62.829 1.00 16.58 255 ASP D C 1
ATOM 7408 O O . ASP D 1 200 ? 51.116 57.778 63.839 1.00 17.14 255 ASP D O 1
ATOM 7413 N N . LEU D 1 201 ? 51.021 57.916 61.610 1.00 17.05 256 LEU D N 1
ATOM 7414 C CA . LEU D 1 201 ? 52.153 56.967 61.416 1.00 22.38 256 LEU D CA 1
ATOM 7415 C C . LEU D 1 201 ? 53.429 57.518 62.095 1.00 16.28 256 LEU D C 1
ATOM 7416 O O . LEU D 1 201 ? 54.095 56.835 62.877 1.00 20.61 256 LEU D O 1
ATOM 7421 N N . MET D 1 202 ? 53.707 58.769 61.823 1.00 18.14 257 MET D N 1
ATOM 7422 C CA . MET D 1 202 ? 54.856 59.424 62.425 1.00 24.13 257 MET D CA 1
ATOM 7423 C C . MET D 1 202 ? 54.666 59.536 63.930 1.00 25.01 257 MET D C 1
ATOM 7424 O O . MET D 1 202 ? 55.585 59.269 64.680 1.00 16.87 257 MET D O 1
ATOM 7429 N N . ALA D 1 203 ? 53.460 59.859 64.400 1.00 14.99 258 ALA D N 1
ATOM 7430 C CA . ALA D 1 203 ? 53.212 59.947 65.843 1.00 18.00 258 ALA D CA 1
ATOM 7431 C C . ALA D 1 203 ? 53.453 58.657 66.549 1.00 21.33 258 ALA D C 1
ATOM 7432 O O . ALA D 1 203 ? 53.839 58.629 67.730 1.00 16.63 258 ALA D O 1
ATOM 7434 N N . ALA D 1 204 ? 53.181 57.564 65.862 1.00 16.12 259 ALA D N 1
ATOM 7435 C CA . ALA D 1 204 ? 53.430 56.242 66.445 1.00 20.39 259 ALA D CA 1
ATOM 7436 C C . ALA D 1 204 ? 54.949 56.025 66.726 1.00 14.88 259 ALA D C 1
ATOM 7437 O O . ALA D 1 204 ? 55.349 55.508 67.786 1.00 18.19 259 ALA D O 1
ATOM 7439 N N . GLY D 1 205 ? 55.769 56.510 65.817 1.00 20.43 260 GLY D N 1
ATOM 7440 C CA . GLY D 1 205 ? 57.223 56.559 66.053 1.00 18.27 260 GLY D CA 1
ATOM 7441 C C . GLY D 1 205 ? 57.679 57.491 67.164 1.00 16.83 260 GLY D C 1
ATOM 7442 O O . GLY D 1 205 ? 58.573 57.143 67.971 1.00 24.44 260 GLY D O 1
ATOM 7443 N N . VAL D 1 206 ? 57.053 58.664 67.241 1.00 20.46 261 VAL D N 1
ATOM 7444 C CA . VAL D 1 206 ? 57.317 59.567 68.357 1.00 16.09 261 VAL D CA 1
ATOM 7445 C C . VAL D 1 206 ? 57.071 58.883 69.696 1.00 25.15 261 VAL D C 1
ATOM 7446 O O . VAL D 1 206 ? 57.895 58.987 70.611 1.00 20.79 261 VAL D O 1
ATOM 7450 N N . LEU D 1 207 ? 55.915 58.235 69.846 1.00 19.74 262 LEU D N 1
ATOM 7451 C CA . LEU D 1 207 ? 55.581 57.508 71.071 1.00 18.75 262 LEU D CA 1
ATOM 7452 C C . LEU D 1 207 ? 56.637 56.494 71.469 1.00 27.47 262 LEU D C 1
ATOM 7453 O O . LEU D 1 207 ? 56.934 56.383 72.670 1.00 24.82 262 LEU D O 1
ATOM 7458 N N . LYS D 1 208 ? 57.192 55.760 70.490 1.00 22.80 263 LYS D N 1
ATOM 7459 C CA A LYS D 1 208 ? 58.234 54.752 70.760 0.50 27.43 263 LYS D CA 1
ATOM 7460 C CA B LYS D 1 208 ? 58.250 54.769 70.737 0.50 31.60 263 LYS D CA 1
ATOM 7461 C C . LYS D 1 208 ? 59.522 55.425 71.230 1.00 26.78 263 LYS D C 1
ATOM 7462 O O . LYS D 1 208 ? 60.221 54.858 72.052 1.00 27.52 263 LYS D O 1
ATOM 7473 N N . ALA D 1 209 ? 59.820 56.615 70.681 1.00 28.12 264 ALA D N 1
ATOM 7474 C CA . ALA D 1 209 ? 60.990 57.381 71.087 1.00 34.68 264 ALA D CA 1
ATOM 7475 C C . ALA D 1 209 ? 60.838 57.888 72.513 1.00 33.50 264 ALA D C 1
ATOM 7476 O O . ALA D 1 209 ? 61.805 57.881 73.278 1.00 30.13 264 ALA D O 1
ATOM 7478 N N . LEU D 1 210 ? 59.631 58.355 72.861 1.00 22.36 265 LEU D N 1
ATOM 7479 C CA . LEU D 1 210 ? 59.354 58.772 74.216 1.00 31.72 265 LEU D CA 1
ATOM 7480 C C . LEU D 1 210 ? 59.490 57.623 75.206 1.00 32.17 265 LEU D C 1
ATOM 7481 O O . LEU D 1 210 ? 60.153 57.754 76.226 1.00 28.80 265 LEU D O 1
ATOM 7486 N N . SER D 1 211 ? 58.908 56.478 74.879 1.00 29.23 266 SER D N 1
ATOM 7487 C CA . SER D 1 211 ? 58.973 55.293 75.751 1.00 40.56 266 SER D CA 1
ATOM 7488 C C . SER D 1 211 ? 60.418 54.814 75.934 1.00 33.60 266 SER D C 1
ATOM 7489 O O . SER D 1 211 ? 60.849 54.500 77.045 1.00 29.68 266 SER D O 1
ATOM 7492 N N . GLY D 1 212 ? 61.150 54.772 74.840 1.00 32.68 267 GLY D N 1
ATOM 7493 C CA . GLY D 1 212 ? 62.540 54.353 74.858 1.00 47.09 267 GLY D CA 1
ATOM 7494 C C . GLY D 1 212 ? 63.438 55.309 75.602 1.00 47.16 267 GLY D C 1
ATOM 7495 O O . GLY D 1 212 ? 64.528 54.935 75.975 1.00 40.45 267 GLY D O 1
ATOM 7496 N N . SER D 1 213 ? 63.011 56.555 75.798 1.00 35.23 268 SER D N 1
ATOM 7497 C CA . SER D 1 213 ? 63.812 57.504 76.583 1.00 49.32 268 SER D CA 1
ATOM 7498 C C . SER D 1 213 ? 63.382 57.507 78.059 1.00 27.84 268 SER D C 1
ATOM 7499 O O . SER D 1 213 ? 63.868 58.295 78.864 1.00 45.21 268 SER D O 1
ATOM 7502 N N . GLY D 1 214 ? 62.442 56.657 78.415 1.00 34.11 269 GLY D N 1
ATOM 7503 C CA . GLY D 1 214 ? 61.946 56.611 79.767 1.00 43.50 269 GLY D CA 1
ATOM 7504 C C . GLY D 1 214 ? 61.052 57.775 80.152 1.00 52.51 269 GLY D C 1
ATOM 7505 O O . GLY D 1 214 ? 60.828 57.987 81.329 1.00 44.47 269 GLY D O 1
ATOM 7506 N N . ARG D 1 215 ? 60.513 58.520 79.185 1.00 30.72 270 ARG D N 1
ATOM 7507 C CA . ARG D 1 215 ? 59.557 59.609 79.511 1.00 31.20 270 ARG D CA 1
ATOM 7508 C C . ARG D 1 215 ? 58.141 59.083 79.550 1.00 24.40 270 ARG D C 1
ATOM 7509 O O . ARG D 1 215 ? 57.775 58.242 78.748 1.00 37.42 270 ARG D O 1
ATOM 7517 N N . ARG D 1 216 ? 57.339 59.554 80.494 1.00 32.73 271 ARG D N 1
ATOM 7518 C CA . ARG D 1 216 ? 55.948 59.112 80.609 1.00 34.84 271 ARG D CA 1
ATOM 7519 C C . ARG D 1 216 ? 55.101 59.954 79.689 1.00 41.98 271 ARG D C 1
ATOM 7520 O O . ARG D 1 216 ? 55.355 61.143 79.546 1.00 36.00 271 ARG D O 1
ATOM 7528 N N . VAL D 1 217 ? 54.102 59.332 79.074 1.00 28.28 272 VAL D N 1
ATOM 7529 C CA . VAL D 1 217 ? 53.139 60.027 78.216 1.00 23.22 272 VAL D CA 1
ATOM 7530 C C . VAL D 1 217 ? 51.751 59.860 78.830 1.00 22.26 272 VAL D C 1
ATOM 7531 O O . VAL D 1 217 ? 51.292 58.730 78.992 1.00 30.48 272 VAL D O 1
ATOM 7535 N N . PRO D 1 218 ? 51.045 60.949 79.126 1.00 24.54 273 PRO D N 1
ATOM 7536 C CA . PRO D 1 218 ? 51.358 62.298 78.674 1.00 34.23 273 PRO D CA 1
ATOM 7537 C C . PRO D 1 218 ? 51.979 63.178 79.738 1.00 47.39 273 PRO D C 1
ATOM 7538 O O . PRO D 1 218 ? 52.058 64.381 79.523 1.00 32.72 273 PRO D O 1
ATOM 7542 N N . GLU D 1 219 ? 52.409 62.601 80.860 1.00 38.62 274 GLU D N 1
ATOM 7543 C CA . GLU D 1 219 ? 52.891 63.412 81.996 1.00 35.16 274 GLU D CA 1
ATOM 7544 C C . GLU D 1 219 ? 54.129 64.201 81.638 1.00 34.55 274 GLU D C 1
ATOM 7545 O O . GLU D 1 219 ? 54.146 65.432 81.795 1.00 33.86 274 GLU D O 1
ATOM 7551 N N . ASP D 1 220 ? 55.144 63.524 81.110 1.00 25.51 275 ASP D N 1
ATOM 7552 C CA . ASP D 1 220 ? 56.339 64.206 80.668 1.00 32.83 275 ASP D CA 1
ATOM 7553 C C . ASP D 1 220 ? 56.198 64.848 79.287 1.00 42.18 275 ASP D C 1
ATOM 7554 O O . ASP D 1 220 ? 56.766 65.880 79.052 1.00 25.37 275 ASP D O 1
ATOM 7559 N N . CYS D 1 221 ? 55.487 64.220 78.359 1.00 26.39 276 CYS D N 1
ATOM 7560 C CA . CYS D 1 221 ? 55.308 64.804 77.038 1.00 24.40 276 CYS D CA 1
ATOM 7561 C C . CYS D 1 221 ? 54.010 64.285 76.443 1.00 22.16 276 CYS D C 1
ATOM 7562 O O . CYS D 1 221 ? 53.704 63.086 76.549 1.00 24.67 276 CYS D O 1
ATOM 7565 N N . ALA D 1 222 ? 53.244 65.198 75.872 1.00 29.56 277 ALA D N 1
ATOM 7566 C CA . ALA D 1 222 ? 52.015 64.863 75.165 1.00 28.83 277 ALA D CA 1
ATOM 7567 C C . ALA D 1 222 ? 52.306 64.714 73.670 1.00 17.12 277 ALA D C 1
ATOM 7568 O O . ALA D 1 222 ? 53.268 65.269 73.139 1.00 21.32 277 ALA D O 1
ATOM 7570 N N . VAL D 1 223 ? 51.469 63.923 72.998 1.00 24.33 278 VAL D N 1
ATOM 7571 C CA . VAL D 1 223 ? 51.601 63.700 71.579 1.00 22.78 278 VAL D CA 1
ATOM 7572 C C . VAL D 1 223 ? 50.213 63.776 70.922 1.00 20.10 278 VAL D C 1
ATOM 7573 O O . VAL D 1 223 ? 49.240 63.176 71.429 1.00 22.52 278 VAL D O 1
ATOM 7577 N N . ILE D 1 224 ? 50.119 64.543 69.831 1.00 17.40 279 ILE D N 1
ATOM 7578 C CA . ILE D 1 224 ? 48.882 64.561 69.036 1.00 20.01 279 ILE D CA 1
ATOM 7579 C C . ILE D 1 224 ? 49.272 64.313 67.580 1.00 22.71 279 ILE D C 1
ATOM 7580 O O . ILE D 1 224 ? 50.190 64.961 67.051 1.00 19.93 279 ILE D O 1
ATOM 7585 N N . GLY D 1 225 ? 48.576 63.381 66.945 1.00 18.78 280 GLY D N 1
ATOM 7586 C CA . GLY D 1 225 ? 48.751 63.105 65.518 1.00 17.06 280 GLY D CA 1
ATOM 7587 C C . GLY D 1 225 ? 47.700 63.725 64.611 1.00 17.91 280 GLY D C 1
ATOM 7588 O O . GLY D 1 225 ? 46.985 64.690 64.975 1.00 22.67 280 GLY D O 1
ATOM 7589 N N . MET D 1 226 ? 47.669 63.218 63.398 1.00 20.87 281 MET D N 1
ATOM 7590 C CA . MET D 1 226 ? 46.695 63.615 62.379 1.00 20.33 281 MET D CA 1
ATOM 7591 C C . MET D 1 226 ? 46.451 62.428 61.472 1.00 22.51 281 MET D C 1
ATOM 7592 O O . MET D 1 226 ? 47.389 61.779 61.025 1.00 18.76 281 MET D O 1
ATOM 7597 N N . ASP D 1 227 ? 45.152 62.153 61.275 1.00 19.58 282 ASP D N 1
ATOM 7598 C CA . ASP D 1 227 ? 44.539 61.276 60.238 1.00 18.70 282 ASP D CA 1
ATOM 7599 C C . ASP D 1 227 ? 43.356 60.540 60.833 1.00 25.47 282 ASP D C 1
ATOM 7600 O O . ASP D 1 227 ? 42.322 60.437 60.207 1.00 26.36 282 ASP D O 1
ATOM 7605 N N . GLY D 1 228 ? 43.533 60.028 62.042 1.00 25.52 283 GLY D N 1
ATOM 7606 C CA . GLY D 1 228 ? 42.543 59.162 62.668 1.00 20.58 283 GLY D CA 1
ATOM 7607 C C . GLY D 1 228 ? 42.492 57.741 62.172 1.00 23.98 283 GLY D C 1
ATOM 7608 O O . GLY D 1 228 ? 41.412 57.153 62.095 1.00 25.63 283 GLY D O 1
ATOM 7609 N N . ILE D 1 229 ? 43.664 57.167 61.926 1.00 20.59 284 ILE D N 1
ATOM 7610 C CA . ILE D 1 229 ? 43.780 55.756 61.535 1.00 22.42 284 ILE D CA 1
ATOM 7611 C C . ILE D 1 229 ? 43.416 54.815 62.679 1.00 21.33 284 ILE D C 1
ATOM 7612 O O . ILE D 1 229 ? 43.659 55.119 63.858 1.00 22.67 284 ILE D O 1
ATOM 7617 N N . PRO D 1 230 ? 42.868 53.632 62.347 1.00 26.90 285 PRO D N 1
ATOM 7618 C CA . PRO D 1 230 ? 42.485 52.666 63.385 1.00 21.55 285 PRO D CA 1
ATOM 7619 C C . PRO D 1 230 ? 43.600 52.265 64.354 1.00 23.45 285 PRO D C 1
ATOM 7620 O O . PRO D 1 230 ? 43.327 52.009 65.506 1.00 24.65 285 PRO D O 1
ATOM 7624 N N . LEU D 1 231 ? 44.836 52.237 63.870 1.00 23.33 286 LEU D N 1
ATOM 7625 C CA . LEU D 1 231 ? 46.006 51.906 64.676 1.00 21.38 286 LEU D CA 1
ATOM 7626 C C . LEU D 1 231 ? 46.075 52.760 65.942 1.00 24.29 286 LEU D C 1
ATOM 7627 O O . LEU D 1 231 ? 46.610 52.340 66.947 1.00 21.59 286 LEU D O 1
ATOM 7632 N N . GLY D 1 232 ? 45.581 53.989 65.869 1.00 21.04 287 GLY D N 1
ATOM 7633 C CA . GLY D 1 232 ? 45.594 54.877 67.022 1.00 23.86 287 GLY D CA 1
ATOM 7634 C C . GLY D 1 232 ? 44.975 54.324 68.284 1.00 23.73 287 GLY D C 1
ATOM 7635 O O . GLY D 1 232 ? 45.419 54.648 69.396 1.00 19.74 287 GLY D O 1
ATOM 7636 N N . GLU D 1 233 ? 43.975 53.470 68.132 1.00 24.69 288 GLU D N 1
ATOM 7637 C CA . GLU D 1 233 ? 43.286 52.881 69.279 1.00 24.05 288 GLU D CA 1
ATOM 7638 C C . GLU D 1 233 ? 44.004 51.653 69.793 1.00 22.44 288 GLU D C 1
ATOM 7639 O O . GLU D 1 233 ? 43.621 51.122 70.814 1.00 20.87 288 GLU D O 1
ATOM 7645 N N . LEU D 1 234 ? 45.058 51.224 69.108 1.00 27.05 289 LEU D N 1
ATOM 7646 C CA . LEU D 1 234 ? 45.751 49.988 69.461 1.00 23.65 289 LEU D CA 1
ATOM 7647 C C . LEU D 1 234 ? 47.090 50.230 70.114 1.00 24.30 289 LEU D C 1
ATOM 7648 O O . LEU D 1 234 ? 47.650 49.318 70.740 1.00 22.40 289 LEU D O 1
ATOM 7653 N N . LEU D 1 235 ? 47.588 51.462 69.981 1.00 21.15 290 LEU D N 1
ATOM 7654 C CA . LEU D 1 235 ? 48.800 51.884 70.606 1.00 17.58 290 LEU D CA 1
ATOM 7655 C C . LEU D 1 235 ? 48.608 52.012 72.094 1.00 23.27 290 LEU D C 1
ATOM 7656 O O . LEU D 1 235 ? 47.503 52.139 72.578 1.00 22.82 290 LEU D O 1
ATOM 7661 N N . SER D 1 236 ? 49.709 52.023 72.817 1.00 25.50 291 SER D N 1
ATOM 7662 C CA . SER D 1 236 ? 49.673 52.264 74.253 1.00 24.82 291 SER D CA 1
ATOM 7663 C C . SER D 1 236 ? 50.804 53.213 74.540 1.00 25.57 291 SER D C 1
ATOM 7664 O O . SER D 1 236 ? 51.963 52.845 74.306 1.00 23.75 291 SER D O 1
ATOM 7667 N N . PRO D 1 237 ? 50.501 54.449 74.960 1.00 28.99 292 PRO D N 1
ATOM 7668 C CA . PRO D 1 237 ? 49.135 54.983 75.089 1.00 24.05 292 PRO D CA 1
ATOM 7669 C C . PRO D 1 237 ? 48.446 55.136 73.739 1.00 27.16 292 PRO D C 1
ATOM 7670 O O . PRO D 1 237 ? 49.112 55.377 72.726 1.00 24.15 292 PRO D O 1
ATOM 7674 N N . GLN D 1 238 ? 47.117 54.995 73.750 1.00 18.58 293 GLN D N 1
ATOM 7675 C CA . GLN D 1 238 ? 46.292 55.293 72.607 1.00 18.68 293 GLN D CA 1
ATOM 7676 C C . GLN D 1 238 ? 46.511 56.725 72.197 1.00 22.81 293 GLN D C 1
ATOM 7677 O O . GLN D 1 238 ? 46.737 57.603 73.035 1.00 23.64 293 GLN D O 1
ATOM 7683 N N . LEU D 1 239 ? 46.427 56.954 70.894 1.00 19.66 294 LEU D N 1
ATOM 7684 C CA . LEU D 1 239 ? 46.888 58.202 70.281 1.00 21.02 294 LEU D CA 1
ATOM 7685 C C . LEU D 1 239 ? 45.795 59.221 70.136 1.00 20.24 294 LEU D C 1
ATOM 7686 O O . LEU D 1 239 ? 44.802 59.007 69.399 1.00 22.11 294 LEU D O 1
ATOM 7691 N N . SER D 1 240 ? 45.983 60.372 70.762 1.00 17.39 295 SER D N 1
ATOM 7692 C CA . SER D 1 240 ? 45.097 61.524 70.485 1.00 19.44 295 SER D CA 1
ATOM 7693 C C . SER D 1 240 ? 45.417 62.055 69.132 1.00 21.16 295 SER D C 1
ATOM 7694 O O . SER D 1 240 ? 46.591 62.068 68.727 1.00 18.84 295 SER D O 1
ATOM 7697 N N . THR D 1 241 ? 44.406 62.511 68.393 1.00 17.95 296 THR D N 1
ATOM 7698 C CA . THR D 1 241 ? 44.621 62.837 67.005 1.00 19.26 296 THR D CA 1
ATOM 7699 C C . THR D 1 241 ? 43.590 63.813 66.427 1.00 20.02 296 THR D C 1
ATOM 7700 O O . THR D 1 241 ? 42.449 63.881 66.892 1.00 21.80 296 THR D O 1
ATOM 7704 N N . MET D 1 242 ? 43.997 64.579 65.415 1.00 19.05 297 MET D N 1
ATOM 7705 C CA . MET D 1 242 ? 43.062 65.308 64.589 1.00 15.66 297 MET D CA 1
ATOM 7706 C C . MET D 1 242 ? 42.588 64.279 63.537 1.00 22.54 297 MET D C 1
ATOM 7707 O O . MET D 1 242 ? 43.274 63.962 62.583 1.00 20.19 297 MET D O 1
ATOM 7712 N N . ALA D 1 243 ? 41.391 63.763 63.750 1.00 25.95 298 ALA D N 1
ATOM 7713 C CA . ALA D 1 243 ? 40.857 62.639 62.965 1.00 17.15 298 ALA D CA 1
ATOM 7714 C C . ALA D 1 243 ? 39.921 63.144 61.886 1.00 24.08 298 ALA D C 1
ATOM 7715 O O . ALA D 1 243 ? 39.097 64.057 62.109 1.00 22.95 298 ALA D O 1
ATOM 7717 N N . LEU D 1 244 ? 40.052 62.526 60.721 1.00 20.44 299 LEU D N 1
ATOM 7718 C CA . LEU D 1 244 ? 39.035 62.587 59.669 1.00 19.14 299 LEU D CA 1
ATOM 7719 C C . LEU D 1 244 ? 38.093 61.404 59.884 1.00 31.84 299 LEU D C 1
ATOM 7720 O O . LEU D 1 244 ? 38.535 60.316 60.282 1.00 28.93 299 LEU D O 1
ATOM 7725 N N . ASP D 1 245 ? 36.799 61.623 59.651 1.00 23.15 300 ASP D N 1
ATOM 7726 C CA . ASP D 1 245 ? 35.841 60.504 59.536 1.00 23.92 300 ASP D CA 1
ATOM 7727 C C . ASP D 1 245 ? 36.024 59.900 58.129 1.00 15.87 300 ASP D C 1
ATOM 7728 O O . ASP D 1 245 ? 35.646 60.484 57.144 1.00 22.36 300 ASP D O 1
ATOM 7733 N N . LEU D 1 246 ? 36.690 58.747 58.057 1.00 21.66 301 LEU D N 1
ATOM 7734 C CA . LEU D 1 246 ? 37.128 58.213 56.785 1.00 21.23 301 LEU D CA 1
ATOM 7735 C C . LEU D 1 246 ? 35.936 57.817 55.928 1.00 23.86 301 LEU D C 1
ATOM 7736 O O . LEU D 1 246 ? 35.979 57.924 54.707 1.00 19.66 301 LEU D O 1
ATOM 7741 N N . ARG D 1 247 ? 34.845 57.420 56.572 1.00 25.61 302 ARG D N 1
ATOM 7742 C CA . ARG D 1 247 ? 33.615 57.125 55.817 1.00 28.50 302 ARG D CA 1
ATOM 7743 C C . ARG D 1 247 ? 33.066 58.376 55.160 1.00 19.07 302 ARG D C 1
ATOM 7744 O O . ARG D 1 247 ? 32.627 58.362 54.000 1.00 21.10 302 ARG D O 1
ATOM 7752 N N . GLU D 1 248 ? 33.138 59.484 55.890 1.00 16.82 303 GLU D N 1
ATOM 7753 C CA . GLU D 1 248 ? 32.715 60.763 55.341 1.00 20.45 303 GLU D CA 1
ATOM 7754 C C . GLU D 1 248 ? 33.593 61.221 54.160 1.00 19.19 303 GLU D C 1
ATOM 7755 O O . GLU D 1 248 ? 33.076 61.783 53.202 1.00 19.61 303 GLU D O 1
ATOM 7761 N N . VAL D 1 249 ? 34.904 60.975 54.225 1.00 23.64 304 VAL D N 1
ATOM 7762 C CA . VAL D 1 249 ? 35.761 61.281 53.073 1.00 19.86 304 VAL D CA 1
ATOM 7763 C C . VAL D 1 249 ? 35.349 60.436 51.854 1.00 15.17 304 VAL D C 1
ATOM 7764 O O . VAL D 1 249 ? 35.223 60.939 50.728 1.00 20.16 304 VAL D O 1
ATOM 7768 N N . GLY D 1 250 ? 35.092 59.158 52.095 1.00 17.61 305 GLY D N 1
ATOM 7769 C CA . GLY D 1 250 ? 34.602 58.288 51.033 1.00 23.66 305 GLY D CA 1
ATOM 7770 C C . GLY D 1 250 ? 33.253 58.740 50.514 1.00 20.88 305 GLY D C 1
ATOM 7771 O O . GLY D 1 250 ? 33.057 58.826 49.298 1.00 17.50 305 GLY D O 1
ATOM 7772 N N . ARG D 1 251 ? 32.346 59.114 51.423 1.00 16.58 306 ARG D N 1
ATOM 7773 C CA . ARG D 1 251 ? 31.036 59.585 50.998 1.00 24.28 306 ARG D CA 1
ATOM 7774 C C . ARG D 1 251 ? 31.128 60.876 50.198 1.00 17.59 306 ARG D C 1
ATOM 7775 O O . ARG D 1 251 ? 30.485 61.021 49.143 1.00 15.93 306 ARG D O 1
ATOM 7783 N N . ALA D 1 252 ? 32.003 61.772 50.633 1.00 21.09 307 ALA D N 1
ATOM 7784 C CA . ALA D 1 252 ? 32.236 63.013 49.932 1.00 19.87 307 ALA D CA 1
ATOM 7785 C C . ALA D 1 252 ? 32.740 62.782 48.507 1.00 18.18 307 ALA D C 1
ATOM 7786 O O . ALA D 1 252 ? 32.287 63.443 47.599 1.00 19.74 307 ALA D O 1
ATOM 7788 N N . ALA D 1 253 ? 33.662 61.839 48.334 1.00 18.97 308 ALA D N 1
ATOM 7789 C CA . ALA D 1 253 ? 34.249 61.563 47.023 1.00 15.74 308 ALA D CA 1
ATOM 7790 C C . ALA D 1 253 ? 33.229 60.979 46.063 1.00 18.86 308 ALA D C 1
ATOM 7791 O O . ALA D 1 253 ? 33.069 61.460 44.917 1.00 21.37 308 ALA D O 1
ATOM 7793 N N . VAL D 1 254 ? 32.472 60.019 46.585 1.00 17.26 309 VAL D N 1
ATOM 7794 C CA . VAL D 1 254 ? 31.463 59.305 45.806 1.00 20.21 309 VAL D CA 1
ATOM 7795 C C . VAL D 1 254 ? 30.273 60.218 45.504 1.00 17.68 309 VAL D C 1
ATOM 7796 O O . VAL D 1 254 ? 29.801 60.263 44.392 1.00 18.26 309 VAL D O 1
ATOM 7800 N N . GLU D 1 255 ? 29.823 61.001 46.481 1.00 19.95 310 GLU D N 1
ATOM 7801 C CA . GLU D 1 255 ? 28.752 61.965 46.245 1.00 25.81 310 GLU D CA 1
ATOM 7802 C C . GLU D 1 255 ? 29.130 63.018 45.233 1.00 23.51 310 GLU D C 1
ATOM 7803 O O . GLU D 1 255 ? 28.322 63.399 44.394 1.00 21.12 310 GLU D O 1
ATOM 7809 N N . LEU D 1 256 ? 30.383 63.477 45.265 1.00 24.71 311 LEU D N 1
ATOM 7810 C CA . LEU D 1 256 ? 30.814 64.432 44.303 1.00 20.99 311 LEU D CA 1
ATOM 7811 C C . LEU D 1 256 ? 30.879 63.749 42.917 1.00 25.31 311 LEU D C 1
ATOM 7812 O O . LEU D 1 256 ? 30.506 64.324 41.888 1.00 22.55 311 LEU D O 1
ATOM 7817 N N . LEU D 1 257 ? 31.317 62.496 42.869 1.00 22.31 312 LEU D N 1
ATOM 7818 C CA . LEU D 1 257 ? 31.375 61.841 41.588 1.00 26.23 312 LEU D CA 1
ATOM 7819 C C . LEU D 1 257 ? 29.942 61.637 41.033 1.00 22.10 312 LEU D C 1
ATOM 7820 O O . LEU D 1 257 ? 29.700 61.805 39.833 1.00 25.23 312 LEU D O 1
ATOM 7825 N N . VAL D 1 258 ? 28.998 61.281 41.894 1.00 25.03 313 VAL D N 1
ATOM 7826 C CA . VAL D 1 258 ? 27.590 61.120 41.454 1.00 22.75 313 VAL D CA 1
ATOM 7827 C C . VAL D 1 258 ? 27.075 62.388 40.789 1.00 32.40 313 VAL D C 1
ATOM 7828 O O . VAL D 1 258 ? 26.472 62.318 39.712 1.00 37.63 313 VAL D O 1
ATOM 7832 N N . GLY D 1 259 ? 27.344 63.534 41.422 1.00 26.55 314 GLY D N 1
ATOM 7833 C CA . GLY D 1 259 ? 26.928 64.853 40.910 1.00 24.70 314 GLY D CA 1
ATOM 7834 C C . GLY D 1 259 ? 27.662 65.247 39.634 1.00 31.52 314 GLY D C 1
ATOM 7835 O O . GLY D 1 259 ? 27.079 65.844 38.726 1.00 34.27 314 GLY D O 1
ATOM 7836 N N . LEU D 1 260 ? 28.947 64.928 39.558 1.00 26.98 315 LEU D N 1
ATOM 7837 C CA . LEU D 1 260 ? 29.728 65.160 38.352 1.00 22.08 315 LEU D CA 1
ATOM 7838 C C . LEU D 1 260 ? 29.339 64.280 37.128 1.00 39.67 315 LEU D C 1
ATOM 7839 O O . LEU D 1 260 ? 29.460 64.715 36.001 1.00 44.86 315 LEU D O 1
ATOM 7844 N N . LEU D 1 261 ? 28.912 63.048 37.353 1.00 29.09 316 LEU D N 1
ATOM 7845 C CA . LEU D 1 261 ? 28.542 62.157 36.273 1.00 39.79 316 LEU D CA 1
ATOM 7846 C C . LEU D 1 261 ? 27.119 62.450 35.834 1.00 51.10 316 LEU D C 1
ATOM 7847 O O . LEU D 1 261 ? 26.824 62.350 34.659 1.00 42.47 316 LEU D O 1
ATOM 7852 N N . SER D 1 262 ? 26.233 62.791 36.772 1.00 45.04 317 SER D N 1
ATOM 7853 C CA . SER D 1 262 ? 24.848 63.123 36.409 1.00 47.92 317 SER D CA 1
ATOM 7854 C C . SER D 1 262 ? 24.720 64.483 35.722 1.00 41.78 317 SER D C 1
ATOM 7855 O O . SER D 1 262 ? 23.723 64.727 35.080 1.00 51.11 317 SER D O 1
ATOM 7858 N N . GLY D 1 263 ? 25.714 65.359 35.858 1.00 51.07 318 GLY D N 1
ATOM 7859 C CA . GLY D 1 263 ? 25.606 66.748 35.388 1.00 42.60 318 GLY D CA 1
ATOM 7860 C C . GLY D 1 263 ? 25.059 67.732 36.426 1.00 74.93 318 GLY D C 1
ATOM 7861 O O . GLY D 1 263 ? 24.940 68.925 36.146 1.00 45.28 318 GLY D O 1
ATOM 7862 N N . ALA D 1 264 ? 24.746 67.245 37.631 1.00 40.29 319 ALA D N 1
ATOM 7863 C CA . ALA D 1 264 ? 24.182 68.080 38.689 1.00 37.99 319 ALA D CA 1
ATOM 7864 C C . ALA D 1 264 ? 25.215 69.040 39.274 1.00 43.93 319 ALA D C 1
ATOM 7865 O O . ALA D 1 264 ? 24.865 70.025 39.896 1.00 40.71 319 ALA D O 1
ATOM 7867 N N . VAL D 1 265 ? 26.489 68.720 39.095 1.00 33.50 320 VAL D N 1
ATOM 7868 C CA . VAL D 1 265 ? 27.588 69.557 39.518 1.00 37.69 320 VAL D CA 1
ATOM 7869 C C . VAL D 1 265 ? 28.428 69.833 38.292 1.00 46.47 320 VAL D C 1
ATOM 7870 O O . VAL D 1 265 ? 28.777 68.908 37.555 1.00 40.30 320 VAL D O 1
ATOM 7874 N N . THR D 1 266 ? 28.767 71.099 38.088 1.00 35.88 321 THR D N 1
ATOM 7875 C CA . THR D 1 266 ? 29.542 71.519 36.942 1.00 35.44 321 THR D CA 1
ATOM 7876 C C . THR D 1 266 ? 31.008 71.316 37.235 1.00 45.07 321 THR D C 1
ATOM 7877 O O . THR D 1 266 ? 31.488 71.782 38.259 1.00 36.49 321 THR D O 1
ATOM 7881 N N . PRO D 1 267 ? 31.736 70.640 36.333 1.00 37.94 322 PRO D N 1
ATOM 7882 C CA . PRO D 1 267 ? 33.166 70.409 36.549 1.00 33.24 322 PRO D CA 1
ATOM 7883 C C . PRO D 1 267 ? 33.903 71.697 36.800 1.00 50.62 322 PRO D C 1
ATOM 7884 O O . PRO D 1 267 ? 33.632 72.672 36.121 1.00 39.68 322 PRO D O 1
ATOM 7888 N N . GLY D 1 268 ? 34.811 71.721 37.769 1.00 29.46 323 GLY D N 1
ATOM 7889 C CA . GLY D 1 268 ? 35.641 72.911 37.998 1.00 28.27 323 GLY D CA 1
ATOM 7890 C C . GLY D 1 268 ? 34.913 74.063 38.702 1.00 37.05 323 GLY D C 1
ATOM 7891 O O . GLY D 1 268 ? 35.556 75.023 39.120 1.00 48.31 323 GLY D O 1
ATOM 7892 N N . SER D 1 269 ? 33.591 73.958 38.869 1.00 31.42 324 SER D N 1
ATOM 7893 C CA . SER D 1 269 ? 32.816 74.983 39.579 1.00 38.24 324 SER D CA 1
ATOM 7894 C C . SER D 1 269 ? 33.065 74.990 41.090 1.00 50.22 324 SER D C 1
ATOM 7895 O O . SER D 1 269 ? 33.595 74.034 41.664 1.00 30.28 324 SER D O 1
ATOM 7898 N N . GLN D 1 270 ? 32.635 76.058 41.743 1.00 40.30 325 GLN D N 1
ATOM 7899 C CA . GLN D 1 270 ? 32.743 76.183 43.211 1.00 31.94 325 GLN D CA 1
ATOM 7900 C C . GLN D 1 270 ? 32.191 74.948 43.941 1.00 38.56 325 GLN D C 1
ATOM 7901 O O . GLN D 1 270 ? 32.779 74.405 44.868 1.00 36.59 325 GLN D O 1
ATOM 7907 N N . SER D 1 271 ? 31.025 74.547 43.474 1.00 34.09 326 SER D N 1
ATOM 7908 C CA . SER D 1 271 ? 30.280 73.397 43.936 1.00 35.40 326 SER D CA 1
ATOM 7909 C C . SER D 1 271 ? 31.014 72.043 43.739 1.00 27.55 326 SER D C 1
ATOM 7910 O O . SER D 1 271 ? 30.641 71.061 44.343 1.00 31.42 326 SER D O 1
ATOM 7913 N N . SER D 1 272 ? 32.061 72.007 42.924 1.00 29.65 327 SER D N 1
ATOM 7914 C CA . SER D 1 272 ? 32.839 70.781 42.718 1.00 37.49 327 SER D CA 1
ATOM 7915 C C . SER D 1 272 ? 34.043 70.689 43.664 1.00 33.23 327 SER D C 1
ATOM 7916 O O . SER D 1 272 ? 34.829 69.737 43.586 1.00 29.04 327 SER D O 1
ATOM 7919 N N . ARG D 1 273 ? 34.187 71.687 44.535 1.00 27.80 328 ARG D N 1
ATOM 7920 C CA . ARG D 1 273 ? 35.322 71.795 45.438 1.00 29.37 328 ARG D CA 1
ATOM 7921 C C . ARG D 1 273 ? 34.825 71.679 46.861 1.00 36.18 328 ARG D C 1
ATOM 7922 O O . ARG D 1 273 ? 34.218 72.600 47.379 1.00 34.48 328 ARG D O 1
ATOM 7930 N N . THR D 1 274 ? 35.051 70.519 47.464 1.00 21.03 329 THR D N 1
ATOM 7931 C CA . THR D 1 274 ? 34.555 70.179 48.773 1.00 23.02 329 THR D CA 1
ATOM 7932 C C . THR D 1 274 ? 35.698 70.415 49.746 1.00 22.64 329 THR D C 1
ATOM 7933 O O . THR D 1 274 ? 36.865 70.121 49.437 1.00 25.98 329 THR D O 1
ATOM 7937 N N . THR D 1 275 ? 35.357 70.937 50.921 1.00 24.32 330 THR D N 1
ATOM 7938 C CA . THR D 1 275 ? 36.313 71.055 52.034 1.00 22.07 330 THR D CA 1
ATOM 7939 C C . THR D 1 275 ? 35.787 70.299 53.209 1.00 25.48 330 THR D C 1
ATOM 7940 O O . THR D 1 275 ? 34.594 70.391 53.561 1.00 24.69 330 THR D O 1
ATOM 7944 N N . LEU D 1 276 ? 36.669 69.517 53.816 1.00 16.27 331 LEU D N 1
ATOM 7945 C CA . LEU D 1 276 ? 36.351 68.765 55.023 1.00 19.77 331 LEU D CA 1
ATOM 7946 C C . LEU D 1 276 ? 37.224 69.225 56.198 1.00 24.17 331 LEU D C 1
ATOM 7947 O O . LEU D 1 276 ? 38.329 69.730 56.002 1.00 21.10 331 LEU D O 1
ATOM 7952 N N . LYS D 1 277 ? 36.725 69.030 57.413 1.00 18.47 332 LYS D N 1
ATOM 7953 C CA . LYS D 1 277 ? 37.432 69.413 58.645 1.00 24.86 332 LYS D CA 1
ATOM 7954 C C . LYS D 1 277 ? 37.783 68.149 59.444 1.00 25.24 332 LYS D C 1
ATOM 7955 O O . LYS D 1 277 ? 37.028 67.172 59.454 1.00 20.37 332 LYS D O 1
ATOM 7961 N N . HIS D 1 278 ? 38.927 68.182 60.106 1.00 17.91 333 HIS D N 1
ATOM 7962 C CA . HIS D 1 278 ? 39.306 67.186 61.087 1.00 16.90 333 HIS D CA 1
ATOM 7963 C C . HIS D 1 278 ? 38.585 67.454 62.400 1.00 20.85 333 HIS D C 1
ATOM 7964 O O . HIS D 1 278 ? 38.220 68.579 62.686 1.00 23.71 333 HIS D O 1
ATOM 7971 N N . ARG D 1 279 ? 38.470 66.439 63.237 1.00 22.74 334 ARG D N 1
ATOM 7972 C CA . ARG D 1 279 ? 37.947 66.635 64.595 1.00 22.27 334 ARG D CA 1
ATOM 7973 C C . ARG D 1 279 ? 38.878 66.087 65.607 1.00 20.53 334 ARG D C 1
ATOM 7974 O O . ARG D 1 279 ? 39.431 64.999 65.445 1.00 21.17 334 ARG D O 1
ATOM 7982 N N . LEU D 1 280 ? 39.022 66.811 66.710 1.00 23.29 335 LEU D N 1
ATOM 7983 C CA . LEU D 1 280 ? 39.889 66.352 67.775 1.00 16.09 335 LEU D CA 1
ATOM 7984 C C . LEU D 1 280 ? 39.350 65.099 68.491 1.00 36.32 335 LEU D C 1
ATOM 7985 O O . LEU D 1 280 ? 38.259 65.118 69.043 1.00 29.49 335 LEU D O 1
ATOM 7990 N N . VAL D 1 281 ? 40.127 64.022 68.486 1.00 16.14 336 VAL D N 1
ATOM 7991 C CA . VAL D 1 281 ? 39.833 62.834 69.273 1.00 22.62 336 VAL D CA 1
ATOM 7992 C C . VAL D 1 281 ? 40.907 62.674 70.329 1.00 23.16 336 VAL D C 1
ATOM 7993 O O . VAL D 1 281 ? 42.086 62.386 70.038 1.00 20.51 336 VAL D O 1
ATOM 7997 N N . LEU D 1 282 ? 40.486 62.878 71.569 1.00 19.11 337 LEU D N 1
ATOM 7998 C CA . LEU D 1 282 ? 41.334 62.742 72.726 1.00 19.79 337 LEU D CA 1
ATOM 7999 C C . LEU D 1 282 ? 41.363 61.309 73.206 1.00 25.23 337 LEU D C 1
ATOM 8000 O O . LEU D 1 282 ? 40.327 60.723 73.458 1.00 28.35 337 LEU D O 1
ATOM 8005 N N . ARG D 1 283 ? 42.560 60.744 73.324 1.00 19.59 338 ARG D N 1
ATOM 8006 C CA . ARG D 1 283 ? 42.756 59.399 73.848 1.00 23.14 338 ARG D CA 1
ATOM 8007 C C . ARG D 1 283 ? 43.717 59.526 75.025 1.00 35.66 338 ARG D C 1
ATOM 8008 O O . ARG D 1 283 ? 43.505 60.385 75.849 1.00 43.93 338 ARG D O 1
ATOM 8016 N N . GLU D 1 284 ? 44.783 58.732 75.088 1.00 25.96 339 GLU D N 1
ATOM 8017 C CA . GLU D 1 284 ? 45.620 58.635 76.292 1.00 26.38 339 GLU D CA 1
ATOM 8018 C C . GLU D 1 284 ? 46.915 59.401 76.165 1.00 26.68 339 GLU D C 1
ATOM 8019 O O . GLU D 1 284 ? 47.571 59.643 77.153 1.00 28.23 339 GLU D O 1
ATOM 8025 N N . SER D 1 285 ? 47.253 59.850 74.956 1.00 19.68 340 SER D N 1
ATOM 8026 C CA . SER D 1 285 ? 48.507 60.543 74.723 1.00 19.58 340 SER D CA 1
ATOM 8027 C C . SER D 1 285 ? 48.448 62.026 75.028 1.00 19.31 340 SER D C 1
ATOM 8028 O O . SER D 1 285 ? 49.427 62.700 74.809 1.00 27.03 340 SER D O 1
ATOM 8031 N N . THR D 1 286 ? 47.288 62.522 75.475 1.00 19.71 341 THR D N 1
ATOM 8032 C CA . THR D 1 286 ? 47.108 63.907 75.951 1.00 18.72 341 THR D CA 1
ATOM 8033 C C . THR D 1 286 ? 46.466 63.997 77.333 1.00 31.05 341 THR D C 1
ATOM 8034 O O . THR D 1 286 ? 46.680 64.987 78.031 1.00 34.02 341 THR D O 1
ATOM 8038 N N . GLU D 1 287 ? 45.658 63.015 77.742 1.00 25.82 342 GLU D N 1
ATOM 8039 C CA . GLU D 1 287 ? 44.710 63.256 78.869 1.00 128.59 342 GLU D CA 1
ATOM 8040 C C . GLU D 1 287 ? 44.819 64.627 79.552 1.00 65.04 342 GLU D C 1
ATOM 8041 O O . GLU D 1 287 ? 44.284 65.613 79.054 1.00 58.27 342 GLU D O 1
#

Foldseek 3Di:
DVPDDDDDAAEEEEEEQAVQPVLVVLLVVLLCVVQVVVVHHYDYDHQNPDPGFLLNSLLVCQVVHQAYEYAGPACQVVSCVSNPLRAYEYEDDDNHQGQFYEYADLLQVLVQVVVQCVVVPQQEEEEEAADDDPPDPDDDHDGPNSVSNVVVCVVVVGHYYYWYFHPALQRLLVRLLVVCVVVVSAAEYEYAADRSQLSNVVSCVVVVHDFNVRHAYEGEAPRPVQVVDVQRHKYFYDNSNVVSCVVVVLSVCSVVVVGGGPDPVRYHYHYTDIGDTGRGDD/DAAEEEEEEQAVQPVLVVLLVVLLCVVQVVVVYHYDYDHNNDDPGFLQNSLLVCQVPHLEYEYAGPECQPVSQVSNPLRAYEYEQDDNPQGQFYEYEDLLQVLVVQVVLCVVVPFQEEEEEEEDCQDDDGPNRVSNVVVCVVVVGHYYYFYFHPALQRLLVRLLVVCVVVVQAQEYEYAADRSQLSNVVSCVVVPHDANVRHFYEGEAPRPVQCVDVQRHKYQYDPSNVSSCLVVVLSVCSVVVVGGGPDPVRYHYDYTDIDDTGRGDD/DAAEEEEEEQAVQPVLVVLLVVLQCVVQVVVVYHYHYDHQNPDPGFLLNSLLVCQVVHQEYEYAGPACLVVSCVSNPLRAYEYEDDDNVQGQFYEYEDLLVVLQVQVVLCVVVPFQEEEEEAADCVHDGPNSVSNVVVCVVVVGHYYYFYFHPALQRLLVRLLVVCVVPVQAAEYEYAADRSQNSNVVNCVVVPHDFNVRHFYEGEAARPVQCVDVQRHKYQYDPSNVVSCLRVVLVVCSVVVVGGGPDPVRYHYYYTDIDDTGRGD/DAEEEEEEQAVQPVLVVLLVVLLCVVQVVVVYHYDYDHQNPDPGFLLNSLLVCQVPHQAYEYAGVECQPVSVVSNPLRAYEYEDDDNVQGQFYEYEDLLVVLVVLVVLCVVVPFQEEEEEAEDDPVCQPVDDHDGPNSVSNVVVCVVVVGHYYYGYFHPALQRLLVRLLVVCVVVVQEQEYEYAADRSQLSNVVNCVVVVHDANVRHFYEGEAARPCQVVDVQRHKYQYDPSNVSSVLRVVLSVCSVVVVGGGPDPRRYHYDYTHTDDTGRRD

InterPro domains:
  IPR000843 LacI-type HTH domain [PF00356] (14-59)
  IPR000843 LacI-type HTH domain [PS50932] (13-67)
  IPR000843 LacI-type HTH domain [SM00354] (12-82)
  IPR000843 LacI-type HTH domain [cd01392] (17-67)
  IPR010982 Lambda repressor-like, DNA-binding domain superfamily [G3DSA:1.10.260.40] (6-69)
  IPR010982 Lambda repressor-like, DNA-binding domain superfamily [SSF47413] (11-68)
  IPR028082 Periplasmic binding protein-like I [SSF53822] (72-341)
  IPR046335 Transcriptional regulator LacI/GalR-like, sensor domain [PF13377] (176-341)

Secondary structure (DSSP, 8-state):
-TTS--S---EEEEEES-SSSTHHHHHHHHHHHHHHHTT-EEEEEE--STT--HHHHHHHHGGG-SEEEE--TT-HHHHHHHHTTSPEEEESS--TT-SEEEEE-HHHHHHHHHHHHHHTT-SSEEEEEES--TTSSS----SHHHHHHHHHHHHTT--EEEEEE-SSHHHHHHHHHHHHHH-TT--EEEESSHHHHHHHHHHHHHTT--TTTT-EEEEEE--GGGGTSSSPPEEEE--HHHHHHHHHHHHHHHHHTSS-TTSGGGEEEE--EEE--SSS--/---EEEEEES-SSSTHHHHHHHHHHHHHHHTT-EEEEEE--STT--HHHHHHHHGGG-SEEEE--SS-HHHHHHHHTTS-EEEESS--TT-SEEEEE-HHHHHHHHHHHHHHTT--SEEEEEE------SHHHHHHHHHHHHHT--EEEEEE-SSHHHHHHHHHHHHHH-TT--EEEESSHHHHHHHHHHHHHHT--TTTT-EEEEEE--GGGGTSSSPPEEEE--HHHHHHHHHHHHHHHHHTSS-TTSGGGEEEE--EEE--SSS--/---EEEEEES-SSSTHHHHHHHHHHHHHHHTT-EEEEEE--STT--HHHHHHHHGGG-SEEEE--TT-HHHHHHHHTTS-EEEESS--TT-SEEEEE-HHHHHHHHHHHHHHTT-SSEEEEEE-----SHHHHHHHHHHHHTT--EEEEEE-SSHHHHHHHHHHHHHH-TT--EEEESSHHHHHHHHHHHHHTT--TTTT-EEEEEE--GGGGTSSSPPEEEE--HHHHHHHHHHHHHHHHHTSS-TTSGGGEEEE--EEE--SS--/--EEEEEES-SSSTHHHHHHHHHHHHHHHTT-EEEEEE--STT--HHHHHHHHGGG-SEEEE--TT-HHHHHHHHTTS-EEEESS--TT-SEEEEE-HHHHHHHHHHHHHHTT--SEEEEEE--TGGGTS-S--SHHHHHHHHHHHHHT--EEEEEE-SSHHHHHHHHHHHHHH-TT--EEEESSHHHHHHHHHHHHHTT--TTTT-EEEEEE--GGGGTSSSPPEEEE--HHHHHHHHHHHHHHHHHTSS-TTSGGGEEEE--EEE--TTT-

CATH classification: 3.40.50.2300

B-factor: mean 29.84, std 16.73, range [8.97, 200.0]

Organism: Arthrobacter sp. (strain FB24) (NCBI:txid290399)

Solvent-accessible surface area: 42928 Å² total; per-residue (Å²): 113,197,82,132,126,108,45,53,83,35,6,1,0,0,0,0,36,38,6,95,10,41,21,22,6,17,0,0,10,14,0,4,65,44,0,18,109,127,25,31,67,9,5,2,2,2,14,40,18,45,82,48,27,1,30,53,0,0,88,17,0,5,63,19,0,33,0,0,0,0,23,1,71,58,81,1,79,97,0,20,100,53,0,15,100,19,12,0,0,0,1,52,29,124,20,40,48,0,5,0,2,0,58,24,34,22,145,51,3,3,102,38,6,0,40,16,0,60,112,32,153,16,111,80,5,0,5,0,0,10,32,84,36,106,176,58,113,134,60,97,29,62,34,109,32,0,121,17,14,7,38,59,0,94,129,80,66,27,84,55,35,28,12,24,10,119,67,55,12,102,23,0,71,112,22,1,18,46,30,0,187,138,65,78,85,7,25,0,0,6,6,19,2,1,17,0,0,1,0,0,10,31,4,0,71,74,49,67,47,140,21,19,92,56,0,1,0,2,3,16,19,18,1,86,15,0,94,28,3,43,27,42,0,0,0,3,10,11,53,22,170,60,4,0,105,17,0,5,96,12,0,41,8,13,74,80,32,87,27,73,68,40,36,171,86,0,72,44,84,31,104,13,131,47,54,84,50,86,0,10,76,105,159,138,39,16,1,0,0,0,0,36,36,4,91,8,43,10,20,5,18,0,0,12,15,0,5,63,50,1,16,117,127,26,30,45,8,0,2,1,2,16,41,17,48,83,62,26,1,27,56,0,0,86,31,2,6,109,81,8,60,0,0,1,0,22,2,72,55,81,3,86,99,0,21,109,53,2,47,240,78,10,0,0,0,2,52,22,120,32,40,52,0,5,0,0,0,37,16,38,19,145,56,2,3,115,38,6,0,42,13,0,62,111,32,154,23,109,76,3,0,4,0,0,10,29,144,139,111,18,77,30,109,32,0,120,16,13,9,41,56,0,96,130,78,60,25,77,58,37,39,13,42,8,118,67,57,12,97,21,0,75,104,23,0,12,56,29,2,184,135,60,76,90,6,25,0,0,5,6,21,2,0,21,0,0,2,0,0,12,28,4,0,67,69,55,64,53,148,26,17,107,59,0,0,0,1,3,16,12,14,0,87,13,0,92,25,3,45,30,42,0,0,0,2,6,10,55,30,183,56,0,0,92,16,0,7,104,12,0,42,7,15,75,82,57,88,21,87,86,44,36,152,81,0,54,41,90,14,116,4,123,52,41,75,49,90,0,8,58,90,85,138,40,8,0,0,0,0,0,36,37,6,95,9,39,9,20,6,18,0,0,12,16,0,3,47,41,1,19,114,130,26,29,48,8,5,2,2,2,13,42,17,52,83,48,24,1,30,54,0,0,88,20,0,4,63,24,0,34,0,0,0,0,23,0,69,59,80,1,78,98,0,19,99,54,0,15,94,20,11,0,0,0,2,48,29,126,20,38,47,0,4,0,3,0,58,14,39,18,146,50,3,2,105,38,6,0,39,19,0,57,116,26,156,19,110,76,5,0,4,0,0,10,30,135,155,23,73,34,108,33,0,119,16,14,10,37,59,0,92,131,79,64,26,77,57,38,49,13,56,8,110,74,64,12,97,24,0,62,113,19,1,30,60,32,2,201,143,64,77,86,7,24,0,0,6,6,20,2,0,18,0,0,1,0,0,13,56,4,0,74,73,48,66,48,143,22,18,95,56,0,0,0,2,3,15,12,14,0,84,14,0,83,22,4,54,28,38,0,0,0,2,13,13,61,30,161,42,1,0,104,17,0,5,101,12,0,44,9,16,76,79,11,86,28,77,74,39,34,172,81,0,70,44,92,16,103,3,121,50,53,103,49,90,0,9,126,213,39,19,0,0,0,0,0,37,38,6,94,10,40,10,21,7,15,0,0,11,14,0,4,48,19,1,19,106,131,27,25,39,9,0,2,2,2,15,39,15,53,79,47,25,1,30,54,0,0,89,28,3,6,105,81,6,60,0,0,0,0,22,1,74,56,80,3,84,100,0,21,109,60,2,47,237,80,10,0,0,0,2,52,26,121,21,37,49,0,6,0,0,0,39,17,37,21,134,54,1,3,113,32,8,0,42,20,0,60,105,41,152,30,115,71,4,0,4,0,0,11,19,57,90,89,66,45,122,76,76,106,20,42,31,111,33,0,118,7,12,7,37,65,0,98,135,77,63,24,73,55,36,32,17,9,7,115,70,53,12,92,21,0,59,100,23,1,17,48,18,5,182,123,68,80,86,6,25,0,1,4,6,20,3,1,19,0,0,1,0,0,12,46,5,0,76,72,54,66,53,151,27,12,105,56,0,1,0,2,3,17,10,14,1,82,12,0,80,24,7,58,30,36,0,0,0,2,8,12,62,24,114,65,0,0,96,15,0,4,89,10,0,43,8,15,73,84,58,87,23,86,85,35,34,155,80,0,85,39,89,36,123,4,135,58,42,95,42,71,0,3,144

Sequence (1091 aa):
AKGLVQGARTSVGLAIPDLTNPYFPAFASSVVELATLRGWHVVVDDYGHGGRSGLDAVEHLAPQVDAVIGYLGGYADQAQTVLGRRPLIVLDENPGGAAGSINFDYQHAAKVAVAQLMDSSKRQHIAYLEAGSASESDEPVPCTVRGKAVAGRLDELGASWSLIVAEETAEAAREAAAAFLREHPETDGILAFNDLMAAGVLKKALSGSGRRVPEDCAVIGMDGIPLGELLSSPQLSTMALDLREVGRAAVELLVGLLSGAVTPGSQSSSRTTLKKHRLVLRESTEGARTSVGLAIPDLTNPYFPAFASSVVELATLRGWHVVVDDYGHGGRSGLDAVEHLAPQVDAVIGYLGGYADQAQTVLGRRPLIVLDENPGGAAGSINFDYQHAAKVAVAQLMDSKRQHIAYLEAGSPVPCTVRGKAVAGRLDELGASWSLIVAEETAEAAREAAAAFLREHPETDGILAFNDLMAAGVLKALSGSGRRVPEDCAVIGMDGIPLGELLSPQLSTMALDLREVGRAAVELLVGLLSGAVTPGSQSSRTTLKHRLVLRESTEGARTSVGLAIPDLTNPYFPAFASSVVELATLRGWHVVVDDYGHGGRSGLDAVEHLAPQVDAVIGYLGGYADQAQTVLGRRPLIVLDENPGGAAGSINFDYQHAAKVAVAQLMDSKRQHIAYLEAGSVPCTVRGKAVAGRLDELGASWSLIVAEETAEAAREAAAAFLREHPETDGILAFNDLMAAGVLKALSGSGRRRVPEDCAVIGMDGIPLGELLSSPQLSTMALDLREVGRAAVELLVGLLSGAVTPGSQSSRTTLKHRLVLRESTERTSVGLAIPDLTNPYFPAFASSVVELATLRGWHVVVDDYGHGGRSGLDAVEHLAPQVDAVIGYLGGYADQAQTVLGRRPLIVLDENPGGAAGSINFDYQHAAKVAVAQLMDSKRQHIAYLEAGSASESDEPVPCTVRGKAVAGRLDELGASWSLIVAEETAEAAREAAAAFLREHPETDGILAFNDLMAAGVLKKALSGSGRRVPEDCAVIGMDGIPLGELLSPQLSTMALDLREVGRAAVELLVGLLSGAVTPGSQSSRTTLKHRLVLRESTE

Radius of gyration: 39.41 Å; Cα contacts (8 Å, |Δi|>4): 2594; chains: 4; bounding box: 58×98×112 Å